Protein 1NOW (pdb70)

Solvent-accessible surface area: 38220 Å² total; per-residue (Å²): 40,12,0,1,47,3,98,28,51,136,101,57,129,77,83,0,66,9,36,51,144,55,1,89,16,34,31,10,132,122,19,73,10,22,38,75,6,17,0,0,27,18,0,13,77,44,8,36,42,64,12,24,103,100,69,0,70,47,0,33,0,10,0,66,77,152,16,63,10,122,43,85,8,48,39,94,21,45,7,32,5,46,0,72,3,88,84,76,34,0,36,0,108,4,52,54,0,3,0,0,6,5,0,1,2,0,0,7,9,18,15,96,97,58,115,201,34,50,28,1,0,25,46,5,47,0,82,2,44,34,58,14,34,0,0,0,0,0,2,3,0,0,24,57,35,2,57,22,164,24,2,31,86,4,0,20,0,0,11,5,0,1,0,9,0,0,0,0,0,0,0,1,40,88,2,0,2,5,21,0,53,68,44,46,61,1,1,72,110,3,17,99,12,72,72,65,10,0,5,13,31,8,1,114,86,0,12,65,56,0,17,14,17,2,2,8,8,0,0,0,0,0,0,0,5,26,2,81,0,0,21,116,2,31,130,116,4,10,0,66,24,132,95,174,103,86,101,15,9,0,13,0,27,65,131,89,2,26,71,7,0,48,59,0,0,88,11,0,20,138,40,1,48,7,94,25,1,0,0,0,0,10,89,18,124,53,150,7,0,99,37,9,61,138,0,80,42,37,4,170,135,161,57,34,51,129,63,22,90,101,0,4,10,55,0,1,41,89,0,16,91,22,0,62,110,31,136,37,25,9,0,0,2,4,13,2,32,55,18,176,13,164,19,61,132,42,8,5,0,0,0,48,82,99,97,56,40,43,105,6,1,23,121,0,3,75,66,43,24,23,0,0,0,0,5,21,0,23,0,31,118,98,64,228,46,57,14,4,68,109,3,0,104,19,23,2,35,97,14,51,37,87,153,167,25,60,141,46,7,33,0,0,0,0,0,2,25,1,73,177,4,47,47,122,37,3,13,45,48,0,1,1,11,0,0,0,0,2,0,0,0,2,1,30,107,120,24,91,90,35,109,57,0,56,76,14,0,38,136,0,41,21,29,0,62,127,40,42,4,62,3,63,82,19,148,85,70,195,28,173,39,15,0,1,46,4,102,33,52,140,102,47,118,76,84,7,65,11,37,54,139,57,2,78,17,34,33,14,135,117,19,76,10,19,40,76,7,18,0,0,28,21,0,12,77,45,6,42,40,64,14,26,104,97,68,0,52,50,0,35,0,8,0,65,80,151,18,65,10,125,44,82,9,48,41,94,20,48,7,31,4,42,0,75,2,81,89,70,28,0,38,0,101,4,49,56,0,3,0,0,7,6,0,1,1,0,0,7,5,13,17,94,106,57,114,201,34,54,34,2,0,23,55,6,51,0,88,2,37,33,60,15,38,0,1,0,0,0,2,3,0,0,22,56,34,3,59,24,151,22,1,22,82,3,0,21,0,0,12,6,0,2,0,10,0,0,0,0,0,0,0,1,36,94,1,0,2,5,20,0,49,68,45,44,68,0,1,84,106,6,17,103,17,69,77,66,14,0,5,16,35,8,0,112,88,0,11,70,54,0,17,17,17,2,2,7,7,0,0,0,0,0,1,0,6,27,2,79,3,0,16,125,13,37,143,110,3,11,0,48,13,106,137,118,103,82,101,15,9,0,13,0,33,65,138,84,1,28,71,6,0,63,59,0,0,101,10,0,15,124,42,2,51,7,78,22,2,0,1,0,0,10,89,17,136,46,147,10,0,104,34,4,86,158,1,74,64,27,2,161,114,99,63,34,53,124,54,13,89,102,0,5,12,29,0,2,54,86,0,14,92,22,0,59,109,32,138,40,24,9,0,0,2,4,12,2,34,55,20,178,12,177,21,58,132,42,7,5,0,0,0,42,77,99,96,50,40,47,106,6,1,24,122,0,3,73,65,43,26,22,0,0,0,0,5,20,0,26,0,30,117,98,64,225,48,55,14,6,69,111,3,1,106,18,23,2,36,96,16,51,38,90,153,166,30,63,134,48,7,29,0,0,0,0,0,2,24,1,78,175,3,48,48,123,37,2,14,44,45,0,1,3,11,0,0,0,0,2,0,0,0,2,1,27,113,117,23,89,92,36,109,60,0,56,79,18,0,36,142,0,42,20,34,1,62,123,37,42,3,64,2,65,82,18,151,84,72,190,27,166

Structure (mmCIF, N/CA/C/O backbone):
data_1NOW
#
_entry.id   1NOW
#
_cell.length_a   112.391
_cell.length_b   112.391
_cell.length_c   397.309
_cell.angle_alpha   90.00
_cell.angle_beta   90.00
_cell.angle_gamma   120.00
#
_symmetry.space_group_name_H-M   'P 61 2 2'
#
loop_
_entity.id
_entity.type
_entity.pdbx_description
1 polymer 'beta-hexosaminidase beta chain'
2 branched 2-acetamido-2-deoxy-beta-D-glucopyranose-(1-4)-2-acetamido-2-deoxy-beta-D-glucopyranose
3 non-polymer (2R,3R,4S,5R)-2-ACETAMIDO-3,4-DIHYDROXY-5-HYDROXYMETHYL-PIPERIDINE
4 non-polymer GLYCEROL
5 non-polymer 'SULFATE ION'
6 water water
#
loop_
_atom_site.group_PDB
_atom_site.id
_atom_site.type_symbol
_atom_site.label_atom_id
_atom_site.label_alt_id
_atom_site.label_comp_id
_atom_site.label_asym_id
_atom_site.label_entity_id
_atom_site.label_seq_id
_atom_site.pdbx_PDB_ins_code
_atom_site.Cartn_x
_atom_site.Cartn_y
_atom_site.Cartn_z
_atom_site.occupancy
_atom_site.B_iso_or_equiv
_atom_site.auth_seq_id
_atom_site.auth_comp_id
_atom_site.auth_asym_id
_atom_site.auth_atom_id
_atom_site.pdbx_PDB_model_num
ATOM 1 N N . ALA A 1 6 ? 26.608 15.236 6.898 1.00 25.17 55 ALA A N 1
ATOM 2 C CA . ALA A 1 6 ? 26.426 15.336 8.390 1.00 23.74 55 ALA A CA 1
ATOM 3 C C . ALA A 1 6 ? 25.768 16.658 8.808 1.00 22.44 55 ALA A C 1
ATOM 4 O O . ALA A 1 6 ? 26.253 17.359 9.690 1.00 22.27 55 ALA A O 1
ATOM 6 N N . LEU A 1 7 ? 24.675 16.990 8.141 1.00 20.70 56 LEU A N 1
ATOM 7 C CA . LEU A 1 7 ? 23.944 18.218 8.377 1.00 19.92 56 LEU A CA 1
ATOM 8 C C . LEU A 1 7 ? 22.832 18.049 9.408 1.00 18.71 56 LEU A C 1
ATOM 9 O O . LEU A 1 7 ? 22.098 17.066 9.368 1.00 18.26 56 LEU A O 1
ATOM 14 N N . TRP A 1 8 ? 22.747 18.996 10.346 1.00 17.34 57 TRP A N 1
ATOM 15 C CA . TRP A 1 8 ? 21.747 18.963 11.406 1.00 16.58 57 TRP A CA 1
ATOM 16 C C . TRP A 1 8 ? 21.461 20.384 11.896 1.00 16.66 57 TRP A C 1
ATOM 17 O O . TRP A 1 8 ? 22.390 21.049 12.377 1.00 16.62 57 TRP A O 1
ATOM 28 N N . PRO A 1 9 ? 20.223 20.878 11.792 1.00 16.26 58 PRO A N 1
ATOM 29 C CA . PRO A 1 9 ? 19.100 20.242 11.087 1.00 16.46 58 PRO A CA 1
ATOM 30 C C . PRO A 1 9 ? 19.314 20.069 9.570 1.00 16.34 58 PRO A C 1
ATOM 31 O O . PRO A 1 9 ? 20.106 20.808 8.978 1.00 16.43 58 PRO A O 1
ATOM 35 N N . LEU A 1 10 ? 18.631 19.104 8.959 1.00 16.18 59 LEU A N 1
ATOM 36 C CA . LEU A 1 10 ? 18.774 18.887 7.523 1.00 16.09 59 LEU A CA 1
ATOM 37 C C . LEU A 1 10 ? 18.176 20.086 6.774 1.00 16.02 59 LEU A C 1
ATOM 38 O O . LEU A 1 10 ? 17.019 20.429 7.032 1.00 15.17 59 LEU A O 1
ATOM 43 N N . PRO A 1 11 ? 18.956 20.765 5.916 1.00 16.36 60 PRO A N 1
ATOM 44 C CA . PRO A 1 11 ? 18.432 21.897 5.155 1.00 16.66 60 PRO A CA 1
ATOM 45 C C . PRO A 1 11 ? 17.276 21.532 4.240 1.00 17.16 60 PRO A C 1
ATOM 46 O O . PRO A 1 11 ? 17.159 20.381 3.835 1.00 17.36 60 PRO A O 1
ATOM 50 N N . LEU A 1 12 ? 16.431 22.510 3.947 1.00 17.40 61 LEU A N 1
ATOM 51 C CA . LEU A 1 12 ? 15.279 22.323 3.078 1.00 17.63 61 LEU A CA 1
ATOM 52 C C . LEU A 1 12 ? 15.683 21.621 1.780 1.00 17.51 61 LEU A C 1
ATOM 53 O O . LEU A 1 12 ? 15.107 20.612 1.424 1.00 17.14 61 LEU A O 1
ATOM 58 N N . SER A 1 13 ? 16.684 22.160 1.100 1.00 18.00 62 SER A N 1
ATOM 59 C CA . SER A 1 13 ? 17.148 21.619 -0.170 1.00 18.62 62 SER A CA 1
ATOM 60 C C . SER A 1 13 ? 18.662 21.584 -0.218 1.00 18.92 62 SER A C 1
ATOM 61 O O . SER A 1 13 ? 19.302 22.613 -0.080 1.00 18.99 62 SER A O 1
ATOM 64 N N . VAL A 1 14 ? 19.209 20.395 -0.445 1.00 19.86 63 VAL A N 1
ATOM 65 C CA . VAL A 1 14 ? 20.637 20.150 -0.532 1.00 20.79 63 VAL A CA 1
ATOM 66 C C . VAL A 1 14 ? 20.902 19.433 -1.851 1.00 21.84 63 VAL A C 1
ATOM 67 O O . VAL A 1 14 ? 20.313 18.397 -2.108 1.00 21.83 63 VAL A O 1
ATOM 71 N N . LYS A 1 15 ? 21.794 19.978 -2.672 1.00 23.45 64 LYS A N 1
ATOM 72 C CA . LYS A 1 15 ? 22.185 19.358 -3.930 1.00 24.83 64 LYS A CA 1
ATOM 73 C C . LYS A 1 15 ? 23.709 19.412 -3.969 1.00 25.18 64 LYS A C 1
ATOM 74 O O . LYS A 1 15 ? 24.277 20.489 -3.846 1.00 25.24 64 LYS A O 1
ATOM 80 N N . MET A 1 16 ? 24.352 18.254 -4.109 1.00 25.41 65 MET A N 1
ATOM 81 C CA . MET A 1 16 ? 25.810 18.146 -4.121 1.00 26.13 65 MET A CA 1
ATOM 82 C C . MET A 1 16 ? 26.305 17.485 -5.404 1.00 25.67 65 MET A C 1
ATOM 83 O O . MET A 1 16 ? 25.545 16.783 -6.079 1.00 24.85 65 MET A O 1
ATOM 88 N N . THR A 1 17 ? 27.574 17.735 -5.733 1.00 25.10 66 THR A N 1
ATOM 89 C CA . THR A 1 17 ? 28.246 17.052 -6.832 1.00 24.50 66 THR A CA 1
ATOM 90 C C . THR A 1 17 ? 29.364 16.205 -6.220 1.00 24.80 66 THR A C 1
ATOM 91 O O . THR A 1 17 ? 29.716 16.411 -5.053 1.00 24.11 66 THR A O 1
ATOM 95 N N . PRO A 1 18 ? 29.944 15.268 -6.981 1.00 25.20 67 PRO A N 1
ATOM 96 C CA . PRO A 1 18 ? 31.109 14.509 -6.499 1.00 25.55 67 PRO A CA 1
ATOM 97 C C . PRO A 1 18 ? 32.436 15.280 -6.523 1.00 26.10 67 PRO A C 1
ATOM 98 O O . PRO A 1 18 ? 33.450 14.716 -6.106 1.00 26.06 67 PRO A O 1
ATOM 102 N N . ASN A 1 19 ? 32.444 16.514 -7.019 1.00 26.59 68 ASN A N 1
ATOM 103 C CA . ASN A 1 19 ? 33.661 17.305 -7.101 1.00 27.48 68 ASN A CA 1
ATOM 104 C C . ASN A 1 19 ? 34.082 17.773 -5.712 1.00 27.46 68 ASN A C 1
ATOM 105 O O . ASN A 1 19 ? 33.345 18.512 -5.057 1.00 27.00 68 ASN A O 1
ATOM 110 N N . LEU A 1 20 ? 35.246 17.323 -5.262 1.00 27.50 69 LEU A N 1
ATOM 111 C CA . LEU A 1 20 ? 35.784 17.719 -3.961 1.00 28.14 69 LEU A CA 1
ATOM 112 C C . LEU A 1 20 ? 36.672 18.925 -4.111 1.00 28.06 69 LEU A C 1
ATOM 113 O O . LEU A 1 20 ? 37.462 18.997 -5.039 1.00 28.64 69 LEU A O 1
ATOM 118 N N . LEU A 1 21 ? 36.549 19.853 -3.179 1.00 28.06 70 LEU A N 1
ATOM 119 C CA . LEU A 1 21 ? 37.366 21.047 -3.156 1.00 28.16 70 LEU A CA 1
ATOM 120 C C . LEU A 1 21 ? 38.079 21.103 -1.819 1.00 28.15 70 LEU A C 1
ATOM 121 O O . LEU A 1 21 ? 37.515 20.685 -0.811 1.00 28.05 70 LEU A O 1
ATOM 126 N N . HIS A 1 22 ? 39.296 21.640 -1.813 1.00 27.97 71 HIS A N 1
ATOM 127 C CA . HIS A 1 22 ? 40.090 21.758 -0.597 1.00 28.31 71 HIS A CA 1
ATOM 128 C C . HIS A 1 22 ? 40.087 23.168 -0.028 1.00 27.83 71 HIS A C 1
ATOM 129 O O . HIS A 1 22 ? 39.764 24.131 -0.725 1.00 27.47 71 HIS A O 1
ATOM 136 N N . LEU A 1 23 ? 40.414 23.253 1.258 1.00 27.35 72 LEU A N 1
ATOM 137 C CA . LEU A 1 23 ? 40.542 24.509 1.974 1.00 27.55 72 LEU A CA 1
ATOM 138 C C . LEU A 1 23 ? 41.883 24.507 2.709 1.00 27.84 72 LEU A C 1
ATOM 139 O O . LEU A 1 23 ? 42.316 23.476 3.222 1.00 27.23 72 LEU A O 1
ATOM 144 N N . ALA A 1 24 ? 42.516 25.674 2.747 1.00 28.35 73 ALA A N 1
ATOM 145 C CA . ALA A 1 24 ? 43.778 25.891 3.426 1.00 29.15 73 ALA A CA 1
ATOM 146 C C . ALA A 1 24 ? 43.505 26.834 4.608 1.00 29.98 73 ALA A C 1
ATOM 147 O O . ALA A 1 24 ? 43.169 27.993 4.377 1.00 30.19 73 ALA A O 1
ATOM 149 N N . PRO A 1 25 ? 43.600 26.355 5.850 1.00 31.24 74 PRO A N 1
ATOM 150 C CA . PRO A 1 25 ? 43.310 27.187 7.032 1.00 32.47 74 PRO A CA 1
ATOM 151 C C . PRO A 1 25 ? 43.883 28.608 7.059 1.00 33.41 74 PRO A C 1
ATOM 152 O O . PRO A 1 25 ? 43.093 29.508 7.337 1.00 34.35 74 PRO A O 1
ATOM 156 N N . GLU A 1 26 ? 45.163 28.826 6.762 1.00 34.13 75 GLU A N 1
ATOM 157 C CA . GLU A 1 26 ? 45.720 30.199 6.769 1.00 34.95 75 GLU A CA 1
ATOM 158 C C . GLU A 1 26 ? 45.604 30.944 5.418 1.00 34.77 75 GLU A C 1
ATOM 159 O O . GLU A 1 26 ? 46.160 32.030 5.268 1.00 35.38 75 GLU A O 1
ATOM 165 N N . ASN A 1 27 ? 44.878 30.363 4.455 1.00 34.08 76 ASN A N 1
ATOM 166 C CA . ASN A 1 27 ? 44.562 31.002 3.181 1.00 33.74 76 ASN A CA 1
ATOM 167 C C . ASN A 1 27 ? 43.068 30.798 2.829 1.00 32.81 76 ASN A C 1
ATOM 168 O O . ASN A 1 27 ? 42.705 30.596 1.662 1.00 32.97 76 ASN A O 1
ATOM 173 N N . PHE A 1 28 ? 42.218 30.813 3.854 1.00 31.22 77 PHE A N 1
ATOM 174 C CA . PHE A 1 28 ? 40.775 30.762 3.685 1.00 30.14 77 PHE A CA 1
ATOM 175 C C . PHE A 1 28 ? 40.227 31.895 4.532 1.00 29.54 77 PHE A C 1
ATOM 176 O O . PHE A 1 28 ? 40.471 31.917 5.735 1.00 28.89 77 PHE A O 1
ATOM 184 N N . TYR A 1 29 ? 39.514 32.827 3.897 1.00 28.98 78 TYR A N 1
ATOM 185 C CA . TYR A 1 29 ? 38.944 33.994 4.575 1.00 29.21 78 TYR A CA 1
ATOM 186 C C . TYR A 1 29 ? 37.448 34.021 4.344 1.00 27.86 78 TYR A C 1
ATOM 187 O O . TYR A 1 29 ? 36.992 33.654 3.270 1.00 27.13 78 TYR A O 1
ATOM 196 N N . ILE A 1 30 ? 36.701 34.469 5.345 1.00 26.75 79 ILE A N 1
ATOM 197 C CA . ILE A 1 30 ? 35.274 34.708 5.197 1.00 26.30 79 ILE A CA 1
ATOM 198 C C . ILE A 1 30 ? 35.154 36.223 5.178 1.00 26.08 79 ILE A C 1
ATOM 199 O O . ILE A 1 30 ? 35.623 36.885 6.097 1.00 26.04 79 ILE A O 1
ATOM 204 N N . SER A 1 31 ? 34.533 36.776 4.142 1.00 25.78 80 SER A N 1
ATOM 205 C CA . SER A 1 31 ? 34.441 38.228 4.024 1.00 25.90 80 SER A CA 1
ATOM 206 C C . SER A 1 31 ? 33.147 38.705 3.380 1.00 25.08 80 SER A C 1
ATOM 207 O O . SER A 1 31 ? 32.367 37.915 2.858 1.00 23.86 80 SER A O 1
ATOM 210 N N . HIS A 1 32 ? 32.927 40.016 3.448 1.00 24.76 81 HIS A N 1
ATOM 211 C CA . HIS A 1 32 ? 31.723 40.626 2.903 1.00 24.89 81 HIS A CA 1
ATOM 212 C C . HIS A 1 32 ? 31.827 40.761 1.394 1.00 25.33 81 HIS A C 1
ATOM 213 O O . HIS A 1 32 ? 32.855 41.206 0.891 1.00 25.29 81 HIS A O 1
ATOM 220 N N . SER A 1 33 ? 30.767 40.384 0.676 1.00 25.59 82 SER A N 1
ATOM 221 C CA . SER A 1 33 ? 30.736 40.543 -0.768 1.00 26.09 82 SER A CA 1
ATOM 222 C C . SER A 1 33 ? 30.650 42.038 -1.056 1.00 26.14 82 SER A C 1
ATOM 223 O O . SER A 1 33 ? 30.045 42.770 -0.264 1.00 25.87 82 SER A O 1
ATOM 226 N N . PRO A 1 34 ? 31.266 42.513 -2.146 1.00 26.44 83 PRO A N 1
ATOM 227 C CA . PRO A 1 34 ? 31.241 43.955 -2.454 1.00 26.38 83 PRO A CA 1
ATOM 228 C C . PRO A 1 34 ? 29.844 44.583 -2.547 1.00 26.27 83 PRO A C 1
ATOM 229 O O . PRO A 1 34 ? 29.715 45.752 -2.179 1.00 26.21 83 PRO A O 1
ATOM 233 N N . ASN A 1 35 ? 28.839 43.819 -2.979 1.00 25.74 84 ASN A N 1
ATOM 234 C CA . ASN A 1 35 ? 27.466 44.305 -3.066 1.00 25.77 84 ASN A CA 1
ATOM 235 C C . ASN A 1 35 ? 26.639 44.166 -1.780 1.00 24.72 84 ASN A C 1
ATOM 236 O O . ASN A 1 35 ? 25.477 44.574 -1.769 1.00 24.96 84 ASN A O 1
ATOM 241 N N . SER A 1 36 ? 27.206 43.585 -0.716 1.00 23.11 85 SER A N 1
ATOM 242 C CA . SER A 1 36 ? 26.452 43.368 0.528 1.00 21.70 85 SER A CA 1
ATOM 243 C C . SER A 1 36 ? 26.043 44.669 1.184 1.00 20.80 85 SER A C 1
ATOM 244 O O . SER A 1 36 ? 26.747 45.659 1.072 1.00 20.49 85 SER A O 1
ATOM 247 N N . THR A 1 37 ? 24.916 44.653 1.891 1.00 19.53 86 THR A N 1
ATOM 248 C CA . THR A 1 37 ? 24.513 45.810 2.689 1.00 18.71 86 THR A CA 1
ATOM 249 C C . THR A 1 37 ? 25.296 45.878 3.985 1.00 18.09 86 THR A C 1
ATOM 250 O O . THR A 1 37 ? 25.225 46.883 4.672 1.00 18.03 86 THR A O 1
ATOM 254 N N . ALA A 1 38 ? 26.002 44.811 4.346 1.00 17.92 87 ALA A N 1
ATOM 255 C CA . ALA A 1 38 ? 26.812 44.787 5.561 1.00 18.35 87 ALA A CA 1
ATOM 256 C C . ALA A 1 38 ? 28.284 44.939 5.211 1.00 18.89 87 ALA A C 1
ATOM 257 O O . ALA A 1 38 ? 28.705 44.575 4.119 1.00 18.42 87 ALA A O 1
ATOM 259 N N . GLY A 1 39 ? 29.056 45.454 6.163 1.00 19.73 88 GLY A N 1
ATOM 260 C CA . GLY A 1 39 ? 30.490 45.628 6.008 1.00 20.25 88 GLY A CA 1
ATOM 261 C C . GLY A 1 39 ? 31.213 45.435 7.331 1.00 20.71 88 GLY A C 1
ATOM 262 O O . GLY A 1 39 ? 30.616 44.923 8.268 1.00 20.61 88 GLY A O 1
ATOM 263 N N . PRO A 1 40 ? 32.491 45.830 7.403 1.00 21.87 89 PRO A N 1
ATOM 264 C CA . PRO A 1 40 ? 33.298 45.743 8.636 1.00 22.35 89 PRO A CA 1
ATOM 265 C C . PRO A 1 40 ? 32.673 46.349 9.893 1.00 22.51 89 PRO A C 1
ATOM 266 O O . PRO A 1 40 ? 32.960 45.858 10.979 1.00 22.90 89 PRO A O 1
ATOM 270 N N . SER A 1 41 ? 31.832 47.370 9.742 1.00 22.96 90 SER A N 1
ATOM 271 C CA . SER A 1 41 ? 31.075 47.947 10.853 1.00 23.69 90 SER A CA 1
ATOM 272 C C . SER A 1 41 ? 30.105 46.972 11.489 1.00 22.90 90 SER A C 1
ATOM 273 O O . SER A 1 41 ? 29.692 47.190 12.624 1.00 23.49 90 SER A O 1
ATOM 276 N N . CYS A 1 42 ? 29.713 45.930 10.762 1.00 22.66 91 CYS A N 1
ATOM 277 C CA . CYS A 1 42 ? 28.771 44.949 11.279 1.00 22.27 91 CYS A CA 1
ATOM 278 C C . CYS A 1 42 ? 29.446 43.983 12.244 1.00 22.14 91 CYS A C 1
ATOM 279 O O . CYS A 1 42 ? 29.997 42.951 11.838 1.00 22.19 91 CYS A O 1
ATOM 282 N N . THR A 1 43 ? 29.400 44.322 13.529 1.00 21.73 92 THR A N 1
ATOM 283 C CA . THR A 1 43 ? 29.993 43.500 14.580 1.00 21.29 92 THR A CA 1
ATOM 284 C C . THR A 1 43 ? 29.490 42.056 14.575 1.00 20.29 92 THR A C 1
ATOM 285 O O . THR A 1 43 ? 30.267 41.112 14.699 1.00 19.78 92 THR A O 1
ATOM 289 N N . LEU A 1 44 ? 28.183 41.898 14.443 1.00 19.42 93 LEU A N 1
ATOM 290 C CA . LEU A 1 44 ? 27.576 40.582 14.458 1.00 18.55 93 LEU A CA 1
ATOM 291 C C . LEU A 1 44 ? 28.179 39.662 13.411 1.00 17.83 93 LEU A C 1
ATOM 292 O O . LEU A 1 44 ? 28.533 38.521 13.722 1.00 17.55 93 LEU A O 1
ATOM 297 N N . LEU A 1 45 ? 28.292 40.133 12.180 1.00 17.13 94 LEU A N 1
ATOM 298 C CA . LEU A 1 45 ? 28.920 39.313 11.137 1.00 17.24 94 LEU A CA 1
ATOM 299 C C . LEU A 1 45 ? 30.421 39.137 11.305 1.00 16.99 94 LEU A C 1
ATOM 300 O O . LEU A 1 45 ? 30.922 38.055 11.045 1.00 16.21 94 LEU A O 1
ATOM 305 N N . GLU A 1 46 ? 31.135 40.177 11.746 1.00 17.24 95 GLU A N 1
ATOM 306 C CA . GLU A 1 46 ? 32.591 40.064 11.941 1.00 17.61 95 GLU A CA 1
ATOM 307 C C . GLU A 1 46 ? 32.947 39.035 13.007 1.00 17.42 95 GLU A C 1
ATOM 308 O O . GLU A 1 46 ? 33.881 38.248 12.813 1.00 17.41 95 GLU A O 1
ATOM 314 N N . GLU A 1 47 ? 32.218 39.046 14.120 1.00 17.12 96 GLU A N 1
ATOM 315 C CA . GLU A 1 47 ? 32.445 38.082 15.186 1.00 17.54 96 GLU A CA 1
ATOM 316 C C . GLU A 1 47 ? 32.091 36.667 14.724 1.00 17.42 96 GLU A C 1
ATOM 317 O O . GLU A 1 47 ? 32.811 35.733 15.036 1.00 17.60 96 GLU A O 1
ATOM 323 N N . ALA A 1 48 ? 31.003 36.519 13.969 1.00 17.75 97 ALA A N 1
ATOM 324 C CA . ALA A 1 48 ? 30.620 35.220 13.410 1.00 17.75 97 ALA A CA 1
ATOM 325 C C . ALA A 1 48 ? 31.657 34.679 12.439 1.00 18.63 97 ALA A C 1
ATOM 326 O O . ALA A 1 48 ? 31.926 33.488 12.440 1.00 18.51 97 ALA A O 1
ATOM 328 N N . PHE A 1 49 ? 32.222 35.548 11.605 1.00 19.15 98 PHE A N 1
ATOM 329 C CA . PHE A 1 49 ? 33.255 35.128 10.670 1.00 19.98 98 PHE A CA 1
ATOM 330 C C . PHE A 1 49 ? 34.426 34.541 11.459 1.00 20.60 98 PHE A C 1
ATOM 331 O O . PHE A 1 49 ? 34.919 33.462 11.131 1.00 19.99 98 PHE A O 1
ATOM 339 N N . ARG A 1 50 ? 34.849 35.236 12.512 1.00 21.53 99 ARG A N 1
ATOM 340 C CA . ARG A 1 50 ? 35.973 34.756 13.293 1.00 22.08 99 ARG A CA 1
ATOM 341 C C . ARG A 1 50 ? 35.697 33.445 14.028 1.00 21.84 99 ARG A C 1
ATOM 342 O O . ARG A 1 50 ? 36.522 32.550 13.956 1.00 21.74 99 ARG A O 1
ATOM 350 N N . ARG A 1 51 ? 34.556 33.303 14.694 1.00 21.67 100 ARG A N 1
ATOM 351 C CA . ARG A 1 51 ? 34.312 32.064 15.440 1.00 22.12 100 ARG A CA 1
ATOM 352 C C . ARG A 1 51 ? 34.050 30.856 14.526 1.00 22.06 100 ARG A C 1
ATOM 353 O O . ARG A 1 51 ? 34.392 29.724 14.884 1.00 21.62 100 ARG A O 1
ATOM 361 N N . TYR A 1 52 ? 33.480 31.095 13.346 1.00 22.18 101 TYR A N 1
ATOM 362 C CA . TYR A 1 52 ? 33.266 30.012 12.388 1.00 22.34 101 TYR A CA 1
ATOM 363 C C . TYR A 1 52 ? 34.566 29.604 11.714 1.00 23.05 101 TYR A C 1
ATOM 364 O O . TYR A 1 52 ? 34.759 28.433 11.408 1.00 21.79 101 TYR A O 1
ATOM 373 N N . HIS A 1 53 ? 35.470 30.553 11.519 1.00 24.39 102 HIS A N 1
ATOM 374 C CA . HIS A 1 53 ? 36.801 30.188 11.057 1.00 26.23 102 HIS A CA 1
ATOM 375 C C . HIS A 1 53 ? 37.443 29.192 12.042 1.00 26.74 102 HIS A C 1
ATOM 376 O O . HIS A 1 53 ? 38.000 28.181 11.633 1.00 26.60 102 HIS A O 1
ATOM 383 N N . GLY A 1 54 ? 37.316 29.459 13.334 1.00 28.01 103 GLY A N 1
ATOM 384 C CA . GLY A 1 54 ? 37.809 28.551 14.359 1.00 29.42 103 GLY A CA 1
ATOM 385 C C . GLY A 1 54 ? 37.105 27.200 14.398 1.00 30.67 103 GLY A C 1
ATOM 386 O O . GLY A 1 54 ? 37.764 26.180 14.579 1.00 31.11 103 GLY A O 1
ATOM 387 N N . TYR A 1 55 ? 35.782 27.192 14.237 1.00 31.91 104 TYR A N 1
ATOM 388 C CA . TYR A 1 55 ? 35.022 25.941 14.184 1.00 33.10 104 TYR A CA 1
ATOM 389 C C . TYR A 1 55 ? 35.352 25.082 12.951 1.00 34.50 104 TYR A C 1
ATOM 390 O O . TYR A 1 55 ? 35.498 23.863 13.069 1.00 34.60 104 TYR A O 1
ATOM 399 N N . ILE A 1 56 ? 35.470 25.715 11.786 1.00 35.96 105 ILE A N 1
ATOM 400 C CA . ILE A 1 56 ? 35.788 25.013 10.540 1.00 37.18 105 ILE A CA 1
ATOM 401 C C . ILE A 1 56 ? 37.096 24.248 10.624 1.00 38.78 105 ILE A C 1
ATOM 402 O O . ILE A 1 56 ? 37.162 23.077 10.240 1.00 39.44 105 ILE A O 1
ATOM 407 N N . PHE A 1 57 ? 38.128 24.906 11.129 1.00 40.39 106 PHE A N 1
ATOM 408 C CA . PHE A 1 57 ? 39.449 24.323 11.166 1.00 41.88 106 PHE A CA 1
ATOM 409 C C . PHE A 1 57 ? 39.767 23.757 12.547 1.00 43.74 106 PHE A C 1
ATOM 410 O O . PHE A 1 57 ? 39.804 22.533 12.701 1.00 44.36 106 PHE A O 1
ATOM 418 N N . GLY A 1 58 ? 39.967 24.622 13.541 1.00 45.34 107 GLY A N 1
ATOM 419 C CA . GLY A 1 58 ? 40.256 24.189 14.903 1.00 46.39 107 GLY A CA 1
ATOM 420 C C . GLY A 1 58 ? 41.462 23.267 15.051 1.00 47.27 107 GLY A C 1
ATOM 421 O O . GLY A 1 58 ? 42.377 23.223 14.215 1.00 47.93 107 GLY A O 1
ATOM 422 N N . THR A 1 73 ? 40.320 23.588 -7.735 1.00 37.56 122 THR A N 1
ATOM 423 C CA . THR A 1 73 ? 40.238 22.615 -6.612 1.00 37.51 122 THR A CA 1
ATOM 424 C C . THR A 1 73 ? 40.227 23.293 -5.232 1.00 36.26 122 THR A C 1
ATOM 425 O O . THR A 1 73 ? 39.780 22.691 -4.280 1.00 36.53 122 THR A O 1
ATOM 429 N N . GLN A 1 74 ? 40.718 24.527 -5.119 1.00 34.77 123 GLN A N 1
ATOM 430 C CA . GLN A 1 74 ? 40.717 25.252 -3.846 1.00 33.34 123 GLN A CA 1
ATOM 431 C C . GLN A 1 74 ? 39.571 26.258 -3.660 1.00 31.78 123 GLN A C 1
ATOM 432 O O . GLN A 1 74 ? 39.363 27.117 -4.507 1.00 31.16 123 GLN A O 1
ATOM 438 N N . VAL A 1 75 ? 38.843 26.147 -2.545 1.00 29.87 124 VAL A N 1
ATOM 439 C CA . VAL A 1 75 ? 37.898 27.175 -2.138 1.00 28.70 124 VAL A CA 1
ATOM 440 C C . VAL A 1 75 ? 38.780 28.154 -1.370 1.00 27.71 124 VAL A C 1
ATOM 441 O O . VAL A 1 75 ? 39.235 27.850 -0.270 1.00 27.09 124 VAL A O 1
ATOM 445 N N . GLN A 1 76 ? 39.030 29.314 -1.957 1.00 26.75 125 GLN A N 1
ATOM 446 C CA . GLN A 1 76 ? 39.873 30.330 -1.338 1.00 26.65 125 GLN A CA 1
ATOM 447 C C . GLN A 1 76 ? 39.138 31.232 -0.362 1.00 25.07 125 GLN A C 1
ATOM 448 O O . GLN A 1 76 ? 39.753 31.795 0.516 1.00 24.67 125 GLN A O 1
ATOM 454 N N . GLN A 1 77 ? 37.831 31.391 -0.529 1.00 24.11 126 GLN A N 1
ATOM 455 C CA . GLN A 1 77 ? 37.102 32.430 0.183 1.00 23.75 126 GLN A CA 1
ATOM 456 C C . GLN A 1 77 ? 35.610 32.089 0.276 1.00 22.51 126 GLN A C 1
ATOM 457 O O . GLN A 1 77 ? 35.073 31.450 -0.626 1.00 21.77 126 GLN A O 1
ATOM 463 N N . LEU A 1 78 ? 34.957 32.502 1.364 1.00 21.27 127 LEU A N 1
ATOM 464 C CA . LEU A 1 78 ? 33.496 32.436 1.465 1.00 20.66 127 LEU A CA 1
ATOM 465 C C . LEU A 1 78 ? 32.999 33.874 1.517 1.00 20.55 127 LEU A C 1
ATOM 466 O O . LEU A 1 78 ? 33.261 34.572 2.493 1.00 20.33 127 LEU A O 1
ATOM 471 N N . LEU A 1 79 ? 32.316 34.318 0.464 1.00 20.34 128 LEU A N 1
ATOM 472 C CA . LEU A 1 79 ? 31.757 35.669 0.411 1.00 20.46 128 LEU A CA 1
ATOM 473 C C . LEU A 1 79 ? 30.339 35.636 0.970 1.00 19.78 128 LEU A C 1
ATOM 474 O O . LEU A 1 79 ? 29.557 34.762 0.631 1.00 19.24 128 LEU A O 1
ATOM 479 N N . VAL A 1 80 ? 30.027 36.604 1.822 1.00 18.96 129 VAL A N 1
ATOM 480 C CA . VAL A 1 80 ? 28.749 36.689 2.491 1.00 18.53 129 VAL A CA 1
ATOM 481 C C . VAL A 1 80 ? 28.044 37.945 1.984 1.00 18.24 129 VAL A C 1
ATOM 482 O O . VAL A 1 80 ? 28.533 39.068 2.201 1.00 18.68 129 VAL A O 1
ATOM 486 N N . SER A 1 81 ? 26.910 37.750 1.316 1.00 17.34 130 SER A N 1
ATOM 487 C CA . SER A 1 81 ? 26.150 38.841 0.735 1.00 17.56 130 SER A CA 1
ATOM 488 C C . SER A 1 81 ? 24.818 39.028 1.447 1.00 17.33 130 SER A C 1
ATOM 489 O O . SER A 1 81 ? 23.978 38.137 1.414 1.00 17.49 130 SER A O 1
ATOM 492 N N . ILE A 1 82 ? 24.630 40.178 2.091 1.00 16.74 131 ILE A N 1
ATOM 493 C CA . ILE A 1 82 ? 23.337 40.510 2.670 1.00 16.47 131 ILE A CA 1
ATOM 494 C C . ILE A 1 82 ? 22.621 41.396 1.644 1.00 16.26 131 ILE A C 1
ATOM 495 O O . ILE A 1 82 ? 23.131 42.442 1.254 1.00 15.31 131 ILE A O 1
ATOM 500 N N . THR A 1 83 ? 21.423 40.973 1.246 1.00 16.58 132 THR A N 1
ATOM 501 C CA . THR A 1 83 ? 20.647 41.582 0.150 1.00 16.38 132 THR A CA 1
ATOM 502 C C . THR A 1 83 ? 19.799 42.796 0.545 1.00 16.92 132 THR A C 1
ATOM 503 O O . THR A 1 83 ? 19.756 43.777 -0.195 1.00 16.78 132 THR A O 1
ATOM 507 N N . LEU A 1 84 ? 19.111 42.726 1.687 1.00 17.01 133 LEU A N 1
ATOM 508 C CA . LEU A 1 84 ? 18.257 43.827 2.156 1.00 17.11 133 LEU A CA 1
ATOM 509 C C . LEU A 1 84 ? 18.972 44.530 3.289 1.00 17.77 133 LEU A C 1
ATOM 510 O O . LEU A 1 84 ? 20.072 44.103 3.652 1.00 17.42 133 LEU A O 1
ATOM 515 N N . GLN A 1 85 ? 18.373 45.598 3.836 1.00 17.92 134 GLN A N 1
ATOM 516 C CA . GLN A 1 85 ? 18.865 46.224 5.076 1.00 18.83 134 GLN A CA 1
ATOM 517 C C . GLN A 1 85 ? 19.231 45.079 6.032 1.00 17.75 134 GLN A C 1
ATOM 518 O O . GLN A 1 85 ? 18.417 44.208 6.321 1.00 16.96 134 GLN A O 1
ATOM 524 N N . SER A 1 86 ? 20.470 45.080 6.507 1.00 17.42 135 SER A N 1
ATOM 525 C CA . SER A 1 86 ? 21.006 43.901 7.174 1.00 16.97 135 SER A CA 1
ATOM 526 C C . SER A 1 86 ? 20.393 43.544 8.520 1.00 17.23 135 SER A C 1
ATOM 527 O O . SER A 1 86 ? 20.361 42.368 8.862 1.00 17.05 135 SER A O 1
ATOM 530 N N . GLU A 1 87 ? 19.935 44.556 9.261 1.00 17.36 136 GLU A N 1
ATOM 531 C CA . GLU A 1 87 ? 19.440 44.416 10.630 1.00 18.29 136 GLU A CA 1
ATOM 532 C C . GLU A 1 87 ? 20.578 43.988 11.582 1.00 18.91 136 GLU A C 1
ATOM 533 O O . GLU A 1 87 ? 20.325 43.386 12.620 1.00 18.23 136 GLU A O 1
ATOM 539 N N . CYS A 1 88 ? 21.813 44.347 11.224 1.00 19.99 137 CYS A N 1
ATOM 540 C CA . CYS A 1 88 ? 23.016 43.986 11.977 1.00 21.90 137 CYS A CA 1
ATOM 541 C C . CYS A 1 88 ? 23.014 44.499 13.409 1.00 21.42 137 CYS A C 1
ATOM 542 O O . CYS A 1 88 ? 23.494 43.816 14.287 1.00 21.50 137 CYS A O 1
ATOM 545 N N . ASP A 1 89 ? 22.474 45.695 13.637 1.00 21.77 138 ASP A N 1
ATOM 546 C CA . ASP A 1 89 ? 22.446 46.284 14.976 1.00 22.45 138 ASP A CA 1
ATOM 547 C C . ASP A 1 89 ? 21.109 46.134 15.708 1.00 21.87 138 ASP A C 1
ATOM 548 O O . ASP A 1 89 ? 20.910 46.745 16.759 1.00 22.55 138 ASP A O 1
ATOM 553 N N . ALA A 1 90 ? 20.234 45.277 15.202 1.00 20.87 139 ALA A N 1
ATOM 554 C CA . ALA A 1 90 ? 18.914 45.093 15.781 1.00 20.53 139 ALA A CA 1
ATOM 555 C C . ALA A 1 90 ? 18.858 43.780 16.546 1.00 20.34 139 ALA A C 1
ATOM 556 O O . ALA A 1 90 ? 19.791 42.953 16.485 1.00 18.86 139 ALA A O 1
ATOM 558 N N . PHE A 1 91 ? 17.765 43.619 17.282 1.00 19.75 140 PHE A N 1
ATOM 559 C CA . PHE A 1 91 ? 17.466 42.381 17.991 1.00 19.92 140 PHE A CA 1
ATOM 560 C C . PHE A 1 91 ? 16.538 41.525 17.110 1.00 19.69 140 PHE A C 1
ATOM 561 O O . PHE A 1 91 ? 15.672 42.069 16.455 1.00 19.66 140 PHE A O 1
ATOM 569 N N . PRO A 1 92 ? 16.701 40.206 17.073 1.00 19.51 141 PRO A N 1
ATOM 570 C CA . PRO A 1 92 ? 15.794 39.374 16.273 1.00 19.75 141 PRO A CA 1
ATOM 571 C C . PRO A 1 92 ? 14.386 39.364 16.886 1.00 19.59 141 PRO A C 1
ATOM 572 O O . PRO A 1 92 ? 14.216 39.677 18.057 1.00 18.64 141 PRO A O 1
ATOM 576 N N . ASN A 1 93 ? 13.390 39.071 16.068 1.00 20.64 142 ASN A N 1
ATOM 577 C CA . ASN A 1 93 ? 12.015 38.984 16.531 1.00 21.20 142 ASN A CA 1
ATOM 578 C C . ASN A 1 93 ? 11.364 37.802 15.837 1.00 20.71 142 ASN A C 1
ATOM 579 O O . ASN A 1 93 ? 12.010 37.122 15.043 1.00 19.62 142 ASN A O 1
ATOM 584 N N . ILE A 1 94 ? 10.103 37.547 16.162 1.00 20.60 143 ILE A N 1
ATOM 585 C CA . ILE A 1 94 ? 9.378 36.413 15.597 1.00 20.67 143 ILE A CA 1
ATOM 586 C C . ILE A 1 94 ? 9.312 36.442 14.059 1.00 20.51 143 ILE A C 1
ATOM 587 O O . ILE A 1 94 ? 9.318 35.408 13.424 1.00 21.21 143 ILE A O 1
ATOM 592 N N . SER A 1 95 ? 9.270 37.612 13.455 1.00 20.39 144 SER A N 1
ATOM 593 C CA . SER A 1 95 ? 9.208 37.682 11.997 1.00 20.87 144 SER A CA 1
ATOM 594 C C . SER A 1 95 ? 10.581 37.735 11.287 1.00 20.49 144 SER A C 1
ATOM 595 O O . SER A 1 95 ? 10.617 37.840 10.068 1.00 21.59 144 SER A O 1
ATOM 598 N N . SER A 1 96 ? 11.695 37.661 12.014 1.00 20.08 145 SER A N 1
ATOM 599 C CA . SER A 1 96 ? 13.027 37.764 11.384 1.00 19.86 145 SER A CA 1
ATOM 600 C C . SER A 1 96 ? 13.223 36.719 10.298 1.00 19.29 145 SER A C 1
ATOM 601 O O . SER A 1 96 ? 12.860 35.571 10.484 1.00 18.68 145 SER A O 1
ATOM 604 N N . ASP A 1 97 ? 13.786 37.147 9.170 1.00 18.56 146 ASP A N 1
ATOM 605 C CA . ASP A 1 97 ? 13.997 36.299 8.016 1.00 17.94 146 ASP A CA 1
ATOM 606 C C . ASP A 1 97 ? 15.322 35.551 8.188 1.00 17.83 146 ASP A C 1
ATOM 607 O O . ASP A 1 97 ? 16.400 36.151 8.131 1.00 17.94 146 ASP A O 1
ATOM 612 N N . GLU A 1 98 ? 15.218 34.240 8.387 1.00 17.14 147 GLU A N 1
ATOM 613 C CA . GLU A 1 98 ? 16.355 33.360 8.573 1.00 16.93 147 GLU A CA 1
ATOM 614 C C . GLU A 1 98 ? 16.701 32.570 7.316 1.00 16.39 147 GLU A C 1
ATOM 615 O O . GLU A 1 98 ? 17.479 31.613 7.407 1.00 15.77 147 GLU A O 1
ATOM 621 N N . SER A 1 99 ? 16.130 32.934 6.163 1.00 15.94 148 SER A N 1
ATOM 622 C CA . SER A 1 99 ? 16.436 32.244 4.909 1.00 16.17 148 SER A CA 1
ATOM 623 C C . SER A 1 99 ? 17.820 32.587 4.373 1.00 16.13 148 SER A C 1
ATOM 624 O O . SER A 1 99 ? 18.353 33.674 4.629 1.00 16.03 148 SER A O 1
ATOM 627 N N . TYR A 1 100 ? 18.404 31.642 3.643 1.00 16.27 149 TYR A N 1
ATOM 628 C CA . TYR A 1 100 ? 19.684 31.844 2.983 1.00 16.45 149 TYR A CA 1
ATOM 629 C C . TYR A 1 100 ? 19.865 30.828 1.870 1.00 16.60 149 TYR A C 1
ATOM 630 O O . TYR A 1 100 ? 19.154 29.822 1.810 1.00 16.35 149 TYR A O 1
ATOM 639 N N . THR A 1 101 ? 20.834 31.100 1.011 1.00 16.79 150 THR A N 1
ATOM 640 C CA . THR A 1 101 ? 21.318 30.115 0.066 1.00 17.89 150 THR A CA 1
ATOM 641 C C . THR A 1 101 ? 22.837 30.063 0.237 1.00 18.55 150 THR A C 1
ATOM 642 O O . THR A 1 101 ? 23.475 31.058 0.599 1.00 17.75 150 THR A O 1
ATOM 646 N N . LEU A 1 102 ? 23.400 28.896 -0.039 1.00 19.31 151 LEU A N 1
ATOM 647 C CA . LEU A 1 102 ? 24.831 28.690 0.039 1.00 20.20 151 LEU A CA 1
ATOM 648 C C . LEU A 1 102 ? 25.296 27.991 -1.236 1.00 20.69 151 LEU A C 1
ATOM 649 O O . LEU A 1 102 ? 24.786 26.922 -1.574 1.00 20.43 151 LEU A O 1
ATOM 654 N N . LEU A 1 103 ? 26.230 28.616 -1.949 1.00 21.22 152 LEU A N 1
ATOM 655 C CA . LEU A 1 103 ? 26.805 28.063 -3.174 1.00 22.34 152 LEU A CA 1
ATOM 656 C C . LEU A 1 103 ? 28.268 27.759 -2.920 1.00 21.77 152 LEU A C 1
ATOM 657 O O . LEU A 1 103 ? 29.071 28.678 -2.805 1.00 22.13 152 LEU A O 1
ATOM 662 N N . VAL A 1 104 ? 28.603 26.480 -2.806 1.00 21.35 153 VAL A N 1
ATOM 663 C CA . VAL A 1 104 ? 29.973 26.069 -2.549 1.00 21.45 153 VAL A CA 1
ATOM 664 C C . VAL A 1 104 ? 30.574 25.726 -3.892 1.00 21.53 153 VAL A C 1
ATOM 665 O O . VAL A 1 104 ? 30.138 24.778 -4.533 1.00 20.80 153 VAL A O 1
ATOM 669 N N . LYS A 1 105 ? 31.578 26.502 -4.298 1.00 21.97 154 LYS A N 1
ATOM 670 C CA . LYS A 1 105 ? 32.280 26.310 -5.558 1.00 22.77 154 LYS A CA 1
ATOM 671 C C . LYS A 1 105 ? 33.648 26.974 -5.435 1.00 22.64 154 LYS A C 1
ATOM 672 O O . LYS A 1 105 ? 33.906 27.699 -4.472 1.00 22.18 154 LYS A O 1
ATOM 678 N N . GLU A 1 106 ? 34.492 26.728 -6.426 1.00 23.23 155 GLU A N 1
ATOM 679 C CA . GLU A 1 106 ? 35.847 27.271 -6.498 1.00 24.02 155 GLU A CA 1
ATOM 680 C C . GLU A 1 106 ? 35.874 28.427 -7.502 1.00 23.29 155 GLU A C 1
ATOM 681 O O . GLU A 1 106 ? 35.126 28.390 -8.484 1.00 22.55 155 GLU A O 1
ATOM 687 N N . PRO A 1 107 ? 36.711 29.444 -7.297 1.00 22.69 156 PRO A N 1
ATOM 688 C CA . PRO A 1 107 ? 37.529 29.638 -6.093 1.00 22.69 156 PRO A CA 1
ATOM 689 C C . PRO A 1 107 ? 36.806 30.321 -4.925 1.00 22.22 156 PRO A C 1
ATOM 690 O O . PRO A 1 107 ? 37.382 30.376 -3.848 1.00 22.30 156 PRO A O 1
ATOM 694 N N . VAL A 1 108 ? 35.587 30.818 -5.131 1.00 21.94 157 VAL A N 1
ATOM 695 C CA . VAL A 1 108 ? 34.885 31.615 -4.133 1.00 21.26 157 VAL A CA 1
ATOM 696 C C . VAL A 1 108 ? 33.495 31.047 -3.907 1.00 20.69 157 VAL A C 1
ATOM 697 O O . VAL A 1 108 ? 32.683 31.017 -4.829 1.00 21.05 157 VAL A O 1
ATOM 701 N N . ALA A 1 109 ? 33.220 30.603 -2.686 1.00 19.69 158 ALA A N 1
ATOM 702 C CA . ALA A 1 109 ? 31.886 30.157 -2.314 1.00 18.92 158 ALA A CA 1
ATOM 703 C C . ALA A 1 109 ? 31.095 31.408 -1.911 1.00 18.58 158 ALA A C 1
ATOM 704 O O . ALA A 1 109 ? 31.681 32.436 -1.553 1.00 18.04 158 ALA A O 1
ATOM 706 N N . VAL A 1 110 ? 29.774 31.323 -1.987 1.00 17.60 159 VAL A N 1
ATOM 707 C CA . VAL A 1 110 ? 28.926 32.467 -1.703 1.00 17.10 159 VAL A CA 1
ATOM 708 C C . VAL A 1 110 ? 27.771 32.083 -0.787 1.00 16.17 159 VAL A C 1
ATOM 709 O O . VAL A 1 110 ? 27.049 31.136 -1.067 1.00 15.91 159 VAL A O 1
ATOM 713 N N . LEU A 1 111 ? 27.599 32.854 0.282 1.00 15.36 160 LEU A N 1
ATOM 714 C CA . LEU A 1 111 ? 26.471 32.724 1.184 1.00 15.27 160 LEU A CA 1
ATOM 715 C C . LEU A 1 111 ? 25.654 33.990 0.989 1.00 15.25 160 LEU A C 1
ATOM 716 O O . LEU A 1 111 ? 26.155 35.091 1.206 1.00 15.05 160 LEU A O 1
ATOM 721 N N . LYS A 1 112 ? 24.396 33.828 0.604 1.00 15.83 161 LYS A N 1
ATOM 722 C CA . LYS A 1 112 ? 23.520 34.953 0.309 1.00 16.27 161 LYS A CA 1
ATOM 723 C C . LYS A 1 112 ? 22.336 34.843 1.226 1.00 15.81 161 LYS A C 1
ATOM 724 O O . LYS A 1 112 ? 21.797 33.745 1.389 1.00 15.88 161 LYS A O 1
ATOM 730 N N . ALA A 1 113 ? 21.948 35.967 1.841 1.00 14.89 162 ALA A N 1
ATOM 731 C CA . ALA A 1 113 ? 20.795 36.013 2.733 1.00 14.82 162 ALA A CA 1
ATOM 732 C C . ALA A 1 113 ? 20.144 37.392 2.721 1.00 14.95 162 ALA A C 1
ATOM 733 O O . ALA A 1 113 ? 20.825 38.403 2.621 1.00 15.17 162 ALA A O 1
ATOM 735 N N . ASN A 1 114 ? 18.827 37.432 2.837 1.00 14.83 163 ASN A N 1
ATOM 736 C CA . ASN A 1 114 ? 18.122 38.704 2.952 1.00 15.10 163 ASN A CA 1
ATOM 737 C C . ASN A 1 114 ? 18.644 39.550 4.107 1.00 15.04 163 ASN A C 1
ATOM 738 O O . ASN A 1 114 ? 18.870 40.735 3.947 1.00 14.71 163 ASN A O 1
ATOM 743 N N . ARG A 1 115 ? 18.873 38.905 5.241 1.00 15.56 164 ARG A N 1
ATOM 744 C CA . ARG A 1 115 ? 19.300 39.572 6.452 1.00 16.16 164 ARG A CA 1
ATOM 745 C C . ARG A 1 115 ? 20.445 38.817 7.109 1.00 16.98 164 ARG A C 1
ATOM 746 O O . ARG A 1 115 ? 20.779 37.680 6.768 1.00 16.70 164 ARG A O 1
ATOM 754 N N . VAL A 1 116 ? 21.018 39.484 8.089 1.00 17.38 165 VAL A N 1
ATOM 755 C CA . VAL A 1 116 ? 22.054 38.920 8.941 1.00 18.35 165 VAL A CA 1
ATOM 756 C C . VAL A 1 116 ? 21.657 37.557 9.591 1.00 17.68 165 VAL A C 1
ATOM 757 O O . VAL A 1 116 ? 22.476 36.644 9.713 1.00 17.36 165 VAL A O 1
ATOM 761 N N . TRP A 1 117 ? 20.389 37.430 9.962 1.00 16.95 166 TRP A N 1
ATOM 762 C CA . TRP A 1 117 ? 19.870 36.242 10.647 1.00 16.29 166 TRP A CA 1
ATOM 763 C C . TRP A 1 117 ? 20.072 34.977 9.797 1.00 16.38 166 TRP A C 1
ATOM 764 O O . TRP A 1 117 ? 20.527 33.948 10.303 1.00 15.63 166 TRP A O 1
ATOM 775 N N . GLY A 1 118 ? 19.807 35.083 8.496 1.00 16.07 167 GLY A N 1
ATOM 776 C CA . GLY A 1 118 ? 20.025 33.988 7.575 1.00 15.96 167 GLY A CA 1
ATOM 777 C C . GLY A 1 118 ? 21.501 33.672 7.349 1.00 15.67 167 GLY A C 1
ATOM 778 O O . GLY A 1 118 ? 21.876 32.515 7.225 1.00 15.17 167 GLY A O 1
ATOM 779 N N . ALA A 1 119 ? 22.337 34.697 7.314 1.00 15.10 168 ALA A N 1
ATOM 780 C CA . ALA A 1 119 ? 23.754 34.474 7.147 1.00 15.45 168 ALA A CA 1
ATOM 781 C C . ALA A 1 119 ? 24.313 33.701 8.336 1.00 15.39 168 ALA A C 1
ATOM 782 O O . ALA A 1 119 ? 25.150 32.823 8.146 1.00 15.70 168 ALA A O 1
ATOM 784 N N . LEU A 1 120 ? 23.835 34.001 9.542 1.00 15.39 169 LEU A N 1
ATOM 785 C CA . LEU A 1 120 ? 24.264 33.257 10.720 1.00 16.25 169 LEU A CA 1
ATOM 786 C C . LEU A 1 120 ? 23.928 31.797 10.588 1.00 16.39 169 LEU A C 1
ATOM 787 O O . LEU A 1 120 ? 24.792 30.936 10.815 1.00 16.97 169 LEU A O 1
ATOM 792 N N . ARG A 1 121 ? 22.697 31.512 10.185 1.00 16.36 170 ARG A N 1
ATOM 793 C CA . ARG A 1 121 ? 22.292 30.132 9.947 1.00 16.31 170 ARG A CA 1
ATOM 794 C C . ARG A 1 121 ? 23.164 29.478 8.887 1.00 15.86 170 ARG A C 1
ATOM 795 O O . ARG A 1 121 ? 23.655 28.371 9.100 1.00 15.46 170 ARG A O 1
ATOM 803 N N . GLY A 1 122 ? 23.393 30.179 7.777 1.00 15.66 171 GLY A N 1
ATOM 804 C CA . GLY A 1 122 ? 24.231 29.659 6.707 1.00 15.85 171 GLY A CA 1
ATOM 805 C C . GLY A 1 122 ? 25.687 29.411 7.062 1.00 15.39 171 GLY A C 1
ATOM 806 O O . GLY A 1 122 ? 26.292 28.512 6.514 1.00 15.05 171 GLY A O 1
ATOM 807 N N . LEU A 1 123 ? 26.255 30.217 7.952 1.00 15.65 172 LEU A N 1
ATOM 808 C CA . LEU A 1 123 ? 27.622 29.975 8.419 1.00 16.28 172 LEU A CA 1
ATOM 809 C C . LEU A 1 123 ? 27.699 28.649 9.187 1.00 15.74 172 LEU A C 1
ATOM 810 O O . LEU A 1 123 ? 28.653 27.902 9.008 1.00 15.26 172 LEU A O 1
ATOM 815 N N . GLU A 1 124 ? 26.678 28.352 9.993 1.00 16.02 173 GLU A N 1
ATOM 816 C CA . GLU A 1 124 ? 26.609 27.072 10.705 1.00 16.30 173 GLU A CA 1
ATOM 817 C C . GLU A 1 124 ? 26.568 25.903 9.712 1.00 16.06 173 GLU A C 1
ATOM 818 O O . GLU A 1 124 ? 27.354 24.967 9.833 1.00 16.14 173 GLU A O 1
ATOM 824 N N . THR A 1 125 ? 25.692 25.987 8.720 1.00 15.58 174 THR A N 1
ATOM 825 C CA . THR A 1 125 ? 25.583 24.951 7.699 1.00 15.53 174 THR A CA 1
ATOM 826 C C . THR A 1 125 ? 26.900 24.754 6.938 1.00 15.42 174 THR A C 1
ATOM 827 O O . THR A 1 125 ? 27.339 23.621 6.741 1.00 14.37 174 THR A O 1
ATOM 831 N N . PHE A 1 126 ? 27.516 25.855 6.520 1.00 15.28 175 PHE A N 1
ATOM 832 C CA . PHE A 1 126 ? 28.807 25.791 5.855 1.00 15.70 175 PHE A CA 1
ATOM 833 C C . PHE A 1 126 ? 29.840 25.049 6.703 1.00 15.81 175 PHE A C 1
ATOM 834 O O . PHE A 1 126 ? 30.567 24.213 6.172 1.00 16.04 175 PHE A O 1
ATOM 842 N N . SER A 1 127 ? 29.889 25.330 8.007 1.00 16.14 176 SER A N 1
ATOM 843 C CA . SER A 1 127 ? 30.827 24.645 8.902 1.00 16.45 176 SER A CA 1
ATOM 844 C C . SER A 1 127 ? 30.543 23.151 8.996 1.00 16.96 176 SER A C 1
ATOM 845 O O . SER A 1 127 ? 31.459 22.370 9.196 1.00 16.76 176 SER A O 1
ATOM 848 N N . GLN A 1 128 ? 29.282 22.757 8.834 1.00 17.33 177 GLN A N 1
ATOM 849 C CA . GLN A 1 128 ? 28.914 21.342 8.880 1.00 17.77 177 GLN A CA 1
ATOM 850 C C . GLN A 1 128 ? 29.259 20.616 7.583 1.00 18.29 177 GLN A C 1
ATOM 851 O O . GLN A 1 128 ? 29.319 19.400 7.576 1.00 18.16 177 GLN A O 1
ATOM 857 N N . LEU A 1 129 ? 29.506 21.348 6.497 1.00 19.19 178 LEU A N 1
ATOM 858 C CA . LEU A 1 129 ? 29.895 20.738 5.229 1.00 19.62 178 LEU A CA 1
ATOM 859 C C . LEU A 1 129 ? 31.390 20.465 5.124 1.00 20.64 178 LEU A C 1
ATOM 860 O O . LEU A 1 129 ? 31.789 19.579 4.380 1.00 20.62 178 LEU A O 1
ATOM 865 N N . VAL A 1 130 ? 32.221 21.245 5.817 1.00 21.65 179 VAL A N 1
ATOM 866 C CA . VAL A 1 130 ? 33.665 21.050 5.747 1.00 22.42 179 VAL A CA 1
ATOM 867 C C . VAL A 1 130 ? 34.065 19.865 6.621 1.00 22.83 179 VAL A C 1
ATOM 868 O O . VAL A 1 130 ? 33.628 19.777 7.752 1.00 23.21 179 VAL A O 1
ATOM 872 N N . TYR A 1 131 ? 34.917 18.986 6.103 1.00 23.32 180 TYR A N 1
ATOM 873 C CA . TYR A 1 131 ? 35.422 17.839 6.873 1.00 24.18 180 TYR A CA 1
ATOM 874 C C . TYR A 1 131 ? 36.874 17.549 6.503 1.00 24.26 180 TYR A C 1
ATOM 875 O O . TYR A 1 131 ? 37.381 18.069 5.515 1.00 24.08 180 TYR A O 1
ATOM 884 N N . GLN A 1 132 ? 37.532 16.732 7.317 1.00 24.69 181 GLN A N 1
ATOM 885 C CA . GLN A 1 132 ? 38.893 16.299 7.048 1.00 25.46 181 GLN A CA 1
ATOM 886 C C . GLN A 1 132 ? 38.861 14.863 6.524 1.00 25.43 181 GLN A C 1
ATOM 887 O O . GLN A 1 132 ? 38.219 14.006 7.123 1.00 25.74 181 GLN A O 1
ATOM 893 N N . ASP A 1 133 ? 39.549 14.592 5.419 1.00 25.74 182 ASP A N 1
ATOM 894 C CA . ASP A 1 133 ? 39.623 13.215 4.898 1.00 26.12 182 ASP A CA 1
ATOM 895 C C . ASP A 1 133 ? 40.553 12.347 5.772 1.00 26.04 182 ASP A C 1
ATOM 896 O O . ASP A 1 133 ? 41.008 12.793 6.827 1.00 25.61 182 ASP A O 1
ATOM 901 N N . SER A 1 134 ? 40.827 11.117 5.346 1.00 26.33 183 SER A N 1
ATOM 902 C CA . SER A 1 134 ? 41.672 10.211 6.123 1.00 26.69 183 SER A CA 1
ATOM 903 C C . SER A 1 134 ? 43.103 10.698 6.362 1.00 26.18 183 SER A C 1
ATOM 904 O O . SER A 1 134 ? 43.730 10.258 7.307 1.00 26.24 183 SER A O 1
ATOM 907 N N . TYR A 1 135 ? 43.606 11.591 5.513 1.00 25.43 184 TYR A N 1
ATOM 908 C CA . TYR A 1 135 ? 44.940 12.136 5.649 1.00 25.02 184 TYR A CA 1
ATOM 909 C C . TYR A 1 135 ? 44.985 13.530 6.290 1.00 23.98 184 TYR A C 1
ATOM 910 O O . TYR A 1 135 ? 46.045 14.154 6.309 1.00 23.81 184 TYR A O 1
ATOM 919 N N . GLY A 1 136 ? 43.862 13.994 6.844 1.00 22.67 185 GLY A N 1
ATOM 920 C CA . GLY A 1 136 ? 43.769 15.303 7.462 1.00 21.69 185 GLY A CA 1
ATOM 921 C C . GLY A 1 136 ? 43.463 16.458 6.522 1.00 21.09 185 GLY A C 1
ATOM 922 O O . GLY A 1 136 ? 43.399 17.600 6.971 1.00 20.37 185 GLY A O 1
ATOM 923 N N . THR A 1 137 ? 43.267 16.188 5.234 1.00 20.73 186 THR A N 1
ATOM 924 C CA . THR A 1 137 ? 42.991 17.254 4.274 1.00 20.76 186 THR A CA 1
ATOM 925 C C . THR A 1 137 ? 41.594 17.842 4.451 1.00 20.66 186 THR A C 1
ATOM 926 O O . THR A 1 137 ? 40.605 17.101 4.434 1.00 20.49 186 THR A O 1
ATOM 930 N N . PHE A 1 138 ? 41.526 19.161 4.630 1.00 20.20 187 PHE A N 1
ATOM 931 C CA . PHE A 1 138 ? 40.252 19.852 4.757 1.00 20.51 187 PHE A CA 1
ATOM 932 C C . PHE A 1 138 ? 39.589 19.812 3.398 1.00 20.22 187 PHE A C 1
ATOM 933 O O . PHE A 1 138 ? 40.205 20.171 2.398 1.00 19.71 187 PHE A O 1
ATOM 941 N N . THR A 1 139 ? 38.343 19.348 3.380 1.00 20.40 188 THR A N 1
ATOM 942 C CA . THR A 1 139 ? 37.618 19.071 2.148 1.00 20.25 188 THR A CA 1
ATOM 943 C C . THR A 1 139 ? 36.167 19.502 2.245 1.00 20.46 188 THR A C 1
ATOM 944 O O . THR A 1 139 ? 35.586 19.476 3.323 1.00 19.77 188 THR A O 1
ATOM 948 N N . ILE A 1 140 ? 35.593 19.861 1.096 1.00 20.80 189 ILE A N 1
ATOM 949 C CA . ILE A 1 140 ? 34.184 20.184 0.981 1.00 21.30 189 ILE A CA 1
ATOM 950 C C . ILE A 1 140 ? 33.677 19.842 -0.423 1.00 21.54 189 ILE A C 1
ATOM 951 O O . ILE A 1 140 ? 34.370 20.061 -1.404 1.00 21.03 189 ILE A O 1
ATOM 956 N N . ASN A 1 141 ? 32.468 19.300 -0.510 1.00 22.57 190 ASN A N 1
ATOM 957 C CA . ASN A 1 141 ? 31.856 18.999 -1.811 1.00 23.29 190 ASN A CA 1
ATOM 958 C C . ASN A 1 141 ? 31.280 20.248 -2.454 1.00 22.73 190 ASN A C 1
ATOM 959 O O . ASN A 1 141 ? 30.764 21.094 -1.752 1.00 22.08 190 ASN A O 1
ATOM 964 N N . GLU A 1 142 ? 31.380 20.373 -3.780 1.00 22.85 191 GLU A N 1
ATOM 965 C CA . GLU A 1 142 ? 30.648 21.420 -4.501 1.00 23.20 191 GLU A CA 1
ATOM 966 C C . GLU A 1 142 ? 29.173 21.189 -4.221 1.00 22.66 191 GLU A C 1
ATOM 967 O O . GLU A 1 142 ? 28.695 20.047 -4.282 1.00 22.82 191 GLU A O 1
ATOM 973 N N . SER A 1 143 ? 28.452 22.248 -3.889 1.00 21.90 192 SER A N 1
ATOM 974 C CA . SER A 1 143 ? 27.054 22.076 -3.539 1.00 21.20 192 SER A CA 1
ATOM 975 C C . SER A 1 143 ? 26.288 23.370 -3.542 1.00 20.58 192 SER A C 1
ATOM 976 O O . SER A 1 143 ? 26.856 24.470 -3.554 1.00 19.84 192 SER A O 1
ATOM 979 N N . THR A 1 144 ? 24.973 23.197 -3.526 1.00 19.60 193 THR A N 1
ATOM 980 C CA . THR A 1 144 ? 24.027 24.270 -3.516 1.00 19.54 193 THR A CA 1
ATOM 981 C C . THR A 1 144 ? 23.022 23.925 -2.435 1.00 18.39 193 THR A C 1
ATOM 982 O O . THR A 1 144 ? 22.431 22.843 -2.468 1.00 17.92 193 THR A O 1
ATOM 986 N N . ILE A 1 145 ? 22.842 24.837 -1.488 1.00 17.24 194 ILE A N 1
ATOM 987 C CA . ILE A 1 145 ? 21.847 24.666 -0.448 1.00 17.54 194 ILE A CA 1
ATOM 988 C C . ILE A 1 145 ? 20.878 25.849 -0.451 1.00 17.08 194 ILE A C 1
ATOM 989 O O . ILE A 1 145 ? 21.295 26.991 -0.588 1.00 16.41 194 ILE A O 1
ATOM 994 N N . ILE A 1 146 ? 19.591 25.535 -0.332 1.00 16.85 195 ILE A N 1
ATOM 995 C CA . ILE A 1 146 ? 18.528 26.524 -0.189 1.00 17.33 195 ILE A CA 1
ATOM 996 C C . ILE A 1 146 ? 17.882 26.115 1.134 1.00 17.04 195 ILE A C 1
ATOM 997 O O . ILE A 1 146 ? 17.567 24.945 1.327 1.00 16.63 195 ILE A O 1
ATOM 1002 N N . ASP A 1 147 ? 17.671 27.074 2.034 1.00 16.52 196 ASP A N 1
ATOM 1003 C CA . ASP A 1 147 ? 17.190 26.736 3.356 1.00 16.68 196 ASP A CA 1
ATOM 1004 C C . ASP A 1 147 ? 16.425 27.872 4.016 1.00 16.62 196 ASP A C 1
ATOM 1005 O O . ASP A 1 147 ? 16.710 29.047 3.777 1.00 16.22 196 ASP A O 1
ATOM 1010 N N . SER A 1 148 ? 15.437 27.502 4.828 1.00 17.13 197 SER A N 1
ATOM 1011 C CA . SER A 1 148 ? 14.626 28.434 5.623 1.00 17.58 197 SER A CA 1
ATOM 1012 C C . SER A 1 148 ? 13.840 27.559 6.597 1.00 17.76 197 SER A C 1
ATOM 1013 O O . SER A 1 148 ? 13.533 26.411 6.273 1.00 17.78 197 SER A O 1
ATOM 1016 N N . PRO A 1 149 ? 13.504 28.083 7.771 1.00 17.69 198 PRO A N 1
ATOM 1017 C CA . PRO A 1 149 ? 12.907 27.252 8.822 1.00 17.71 198 PRO A CA 1
ATOM 1018 C C . PRO A 1 149 ? 11.432 26.977 8.626 1.00 17.28 198 PRO A C 1
ATOM 1019 O O . PRO A 1 149 ? 10.702 27.812 8.103 1.00 16.62 198 PRO A O 1
ATOM 1023 N N . ARG A 1 150 ? 11.000 25.809 9.062 1.00 17.63 199 ARG A N 1
ATOM 1024 C CA . ARG A 1 150 ? 9.587 25.457 9.041 1.00 17.76 199 ARG A CA 1
ATOM 1025 C C . ARG A 1 150 ? 8.761 26.331 10.020 1.00 17.25 199 ARG A C 1
ATOM 1026 O O . ARG A 1 150 ? 7.656 26.752 9.694 1.00 17.25 199 ARG A O 1
ATOM 1034 N N . PHE A 1 151 ? 9.300 26.587 11.203 1.00 16.87 200 PHE A N 1
ATOM 1035 C CA . PHE A 1 151 ? 8.639 27.420 12.225 1.00 17.52 200 PHE A CA 1
ATOM 1036 C C . PHE A 1 151 ? 9.601 28.493 12.723 1.00 17.56 200 PHE A C 1
ATOM 1037 O O . PHE A 1 151 ? 10.812 28.266 12.787 1.00 17.76 200 PHE A O 1
ATOM 1045 N N . SER A 1 152 ? 9.067 29.649 13.091 1.00 18.13 201 SER A N 1
ATOM 1046 C CA . SER A 1 152 ? 9.900 30.785 13.482 1.00 19.39 201 SER A CA 1
ATOM 1047 C C . SER A 1 152 ? 10.230 30.868 14.969 1.00 18.72 201 SER A C 1
ATOM 1048 O O . SER A 1 152 ? 11.208 31.520 15.324 1.00 19.40 201 SER A O 1
ATOM 1051 N N . HIS A 1 153 ? 9.431 30.222 15.820 1.00 18.58 202 HIS A N 1
ATOM 1052 C CA . HIS A 1 153 ? 9.692 30.138 17.260 1.00 18.35 202 HIS A CA 1
ATOM 1053 C C . HIS A 1 153 ? 10.287 28.764 17.590 1.00 17.71 202 HIS A C 1
ATOM 1054 O O . HIS A 1 153 ? 9.591 27.764 17.608 1.00 17.31 202 HIS A O 1
ATOM 1061 N N . ARG A 1 154 ? 11.577 28.731 17.874 1.00 17.17 203 ARG A N 1
ATOM 1062 C CA . ARG A 1 154 ? 12.276 27.490 18.137 1.00 16.98 203 ARG A CA 1
ATOM 1063 C C . ARG A 1 154 ? 13.043 27.696 19.437 1.00 17.29 203 ARG A C 1
ATOM 1064 O O . ARG A 1 154 ? 14.190 28.181 19.437 1.00 17.32 203 ARG A O 1
ATOM 1072 N N . GLY A 1 155 ? 12.412 27.305 20.542 1.00 17.39 204 GLY A N 1
ATOM 1073 C CA . GLY A 1 155 ? 12.935 27.607 21.851 1.00 17.48 204 GLY A CA 1
ATOM 1074 C C . GLY A 1 155 ? 13.501 26.527 22.741 1.00 17.25 204 GLY A C 1
ATOM 1075 O O . GLY A 1 155 ? 13.230 25.338 22.588 1.00 17.93 204 GLY A O 1
ATOM 1076 N N . ILE A 1 156 ? 14.316 26.984 23.683 1.00 17.53 205 ILE A N 1
ATOM 1077 C CA . ILE A 1 156 ? 14.843 26.170 24.766 1.00 17.38 205 ILE A CA 1
ATOM 1078 C C . ILE A 1 156 ? 14.426 26.904 26.021 1.00 17.36 205 ILE A C 1
ATOM 1079 O O . ILE A 1 156 ? 14.659 28.115 26.133 1.00 17.38 205 ILE A O 1
ATOM 1084 N N . LEU A 1 157 ? 13.806 26.186 26.958 1.00 17.40 206 LEU A N 1
ATOM 1085 C CA . LEU A 1 157 ? 13.499 26.759 28.260 1.00 17.30 206 LEU A CA 1
ATOM 1086 C C . LEU A 1 157 ? 14.542 26.312 29.247 1.00 17.31 206 LEU A C 1
ATOM 1087 O O . LEU A 1 157 ? 14.787 25.116 29.387 1.00 17.16 206 LEU A O 1
ATOM 1092 N N . ILE A 1 158 ? 15.134 27.279 29.937 1.00 17.17 207 ILE A N 1
ATOM 1093 C CA . ILE A 1 158 ? 16.037 27.013 31.043 1.00 17.62 207 ILE A CA 1
ATOM 1094 C C . ILE A 1 158 ? 15.371 27.596 32.277 1.00 17.53 207 ILE A C 1
ATOM 1095 O O . ILE A 1 158 ? 14.579 28.545 32.172 1.00 16.85 207 ILE A O 1
ATOM 1100 N N . ASP A 1 159 ? 15.683 26.999 33.430 1.00 17.03 208 ASP A N 1
ATOM 1101 C CA . ASP A 1 159 ? 15.083 27.333 34.716 1.00 16.91 208 ASP A CA 1
ATOM 1102 C C . ASP A 1 159 ? 16.218 27.686 35.659 1.00 16.60 208 ASP A C 1
ATOM 1103 O O . ASP A 1 159 ? 16.941 26.796 36.111 1.00 16.85 208 ASP A O 1
ATOM 1108 N N . THR A 1 160 ? 16.364 28.975 35.970 1.00 16.24 209 THR A N 1
ATOM 1109 C CA . THR A 1 160 ? 17.418 29.412 36.877 1.00 16.12 209 THR A CA 1
ATOM 1110 C C . THR A 1 160 ? 16.947 29.724 38.297 1.00 15.81 209 THR A C 1
ATOM 1111 O O . THR A 1 160 ? 17.666 30.374 39.040 1.00 15.85 209 THR A O 1
ATOM 1115 N N . SER A 1 161 ? 15.769 29.244 38.678 1.00 16.82 210 SER A N 1
ATOM 1116 C CA . SER A 1 161 ? 15.233 29.424 40.030 1.00 16.90 210 SER A CA 1
ATOM 1117 C C . SER A 1 161 ? 15.375 28.141 40.852 1.00 17.35 210 SER A C 1
ATOM 1118 O O . SER A 1 161 ? 15.822 28.173 42.009 1.00 17.33 210 SER A O 1
ATOM 1121 N N . ARG A 1 162 ? 14.961 27.015 40.274 1.00 17.30 211 ARG A N 1
ATOM 1122 C CA . ARG A 1 162 ? 15.059 25.732 40.971 1.00 17.55 211 ARG A CA 1
ATOM 1123 C C . ARG A 1 162 ? 16.529 25.443 41.300 1.00 17.80 211 ARG A C 1
ATOM 1124 O O . ARG A 1 162 ? 16.848 24.891 42.351 1.00 16.96 211 ARG A O 1
ATOM 1132 N N . HIS A 1 163 ? 17.411 25.858 40.400 1.00 18.46 212 HIS A N 1
ATOM 1133 C CA . HIS A 1 163 ? 18.840 25.921 40.673 1.00 19.27 212 HIS A CA 1
ATOM 1134 C C . HIS A 1 163 ? 19.360 27.132 39.939 1.00 19.66 212 HIS A C 1
ATOM 1135 O O . HIS A 1 163 ? 18.895 27.420 38.834 1.00 20.16 212 HIS A O 1
ATOM 1142 N N . TYR A 1 164 ? 20.276 27.860 40.556 1.00 19.37 213 TYR A N 1
ATOM 1143 C CA . TYR A 1 164 ? 20.942 28.955 39.889 1.00 19.82 213 TYR A CA 1
ATOM 1144 C C . TYR A 1 164 ? 21.870 28.349 38.831 1.00 19.51 213 TYR A C 1
ATOM 1145 O O . TYR A 1 164 ? 22.474 27.346 39.092 1.00 19.46 213 TYR A O 1
ATOM 1154 N N . LEU A 1 165 ? 21.963 28.955 37.651 1.00 19.47 214 LEU A N 1
ATOM 1155 C CA . LEU A 1 165 ? 22.902 28.515 36.628 1.00 19.47 214 LEU A CA 1
ATOM 1156 C C . LEU A 1 165 ? 23.926 29.635 36.425 1.00 19.43 214 LEU A C 1
ATOM 1157 O O . LEU A 1 165 ? 23.534 30.775 36.136 1.00 19.34 214 LEU A O 1
ATOM 1162 N N . PRO A 1 166 ? 25.223 29.367 36.559 1.00 19.58 215 PRO A N 1
ATOM 1163 C CA . PRO A 1 166 ? 26.203 30.433 36.329 1.00 19.98 215 PRO A CA 1
ATOM 1164 C C . PRO A 1 166 ? 26.084 30.972 34.916 1.00 19.75 215 PRO A C 1
ATOM 1165 O O . PRO A 1 166 ? 25.700 30.234 33.991 1.00 19.87 215 PRO A O 1
ATOM 1169 N N . VAL A 1 167 ? 26.411 32.236 34.755 1.00 19.44 216 VAL A N 1
ATOM 1170 C CA . VAL A 1 167 ? 26.315 32.872 33.456 1.00 20.11 216 VAL A CA 1
ATOM 1171 C C . VAL A 1 167 ? 27.043 32.064 32.368 1.00 20.42 216 VAL A C 1
ATOM 1172 O O . VAL A 1 167 ? 26.514 31.937 31.264 1.00 19.80 216 VAL A O 1
ATOM 1176 N N . LYS A 1 168 ? 28.203 31.491 32.696 1.00 20.41 217 LYS A N 1
ATOM 1177 C CA . LYS A 1 168 ? 28.975 30.724 31.724 1.00 21.56 217 LYS A CA 1
ATOM 1178 C C . LYS A 1 168 ? 28.238 29.540 31.114 1.00 20.87 217 LYS A C 1
ATOM 1179 O O . LYS A 1 168 ? 28.386 29.308 29.916 1.00 19.91 217 LYS A O 1
ATOM 1185 N N . ILE A 1 169 ? 27.436 28.825 31.899 1.00 20.26 218 ILE A N 1
ATOM 1186 C CA . ILE A 1 169 ? 26.682 27.725 31.328 1.00 20.47 218 ILE A CA 1
ATOM 1187 C C . ILE A 1 169 ? 25.486 28.230 30.507 1.00 19.72 218 ILE A C 1
ATOM 1188 O O . ILE A 1 169 ? 25.021 27.512 29.608 1.00 18.92 218 ILE A O 1
ATOM 1193 N N . ILE A 1 170 ? 24.995 29.442 30.795 1.00 18.67 219 ILE A N 1
ATOM 1194 C CA . ILE A 1 170 ? 23.950 30.013 29.954 1.00 18.62 219 ILE A CA 1
ATOM 1195 C C . ILE A 1 170 ? 24.583 30.356 28.612 1.00 18.45 219 ILE A C 1
ATOM 1196 O O . ILE A 1 170 ? 23.969 30.089 27.584 1.00 17.78 219 ILE A O 1
ATOM 1201 N N . LEU A 1 171 ? 25.801 30.905 28.623 1.00 18.27 220 LEU A N 1
ATOM 1202 C CA . LEU A 1 171 ? 26.479 31.235 27.376 1.00 19.31 220 LEU A CA 1
ATOM 1203 C C . LEU A 1 171 ? 26.776 29.957 26.577 1.00 19.36 220 LEU A C 1
A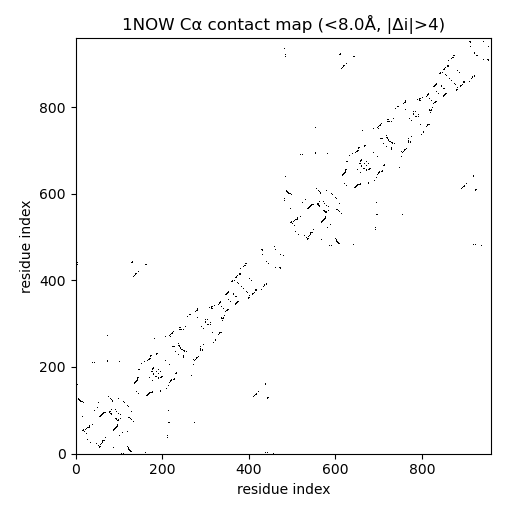TOM 1204 O O . LEU A 1 171 ? 26.533 29.933 25.374 1.00 18.40 220 LEU A O 1
ATOM 1209 N N . LYS A 1 172 ? 27.214 28.887 27.252 1.00 19.37 221 LYS A N 1
ATOM 1210 C CA . LYS A 1 172 ? 27.433 27.611 26.573 1.00 19.62 221 LYS A CA 1
ATOM 1211 C C . LYS A 1 172 ? 26.149 27.092 25.935 1.00 18.74 221 LYS A C 1
ATOM 1212 O O . LYS A 1 172 ? 26.182 26.576 24.833 1.00 17.66 221 LYS A O 1
ATOM 1218 N N . THR A 1 173 ? 25.026 27.224 26.642 1.00 18.17 222 THR A N 1
ATOM 1219 C CA . THR A 1 173 ? 23.746 26.784 26.126 1.00 17.93 222 THR A CA 1
ATOM 1220 C C . THR A 1 173 ? 23.404 27.558 24.855 1.00 17.71 222 THR A C 1
ATOM 1221 O O . THR A 1 173 ? 22.955 26.963 23.878 1.00 17.29 222 THR A O 1
ATOM 1225 N N . LEU A 1 174 ? 23.659 28.862 24.863 1.00 17.73 223 LEU A N 1
ATOM 1226 C CA . LEU A 1 174 ? 23.445 29.688 23.685 1.00 17.99 223 LEU A CA 1
ATOM 1227 C C . LEU A 1 174 ? 24.318 29.259 22.505 1.00 17.70 223 LEU A C 1
ATOM 1228 O O . LEU A 1 174 ? 23.866 29.320 21.372 1.00 16.99 223 LEU A O 1
ATOM 1233 N N . ASP A 1 175 ? 25.551 28.829 22.767 1.00 17.86 224 ASP A N 1
ATOM 1234 C CA . ASP A 1 175 ? 26.420 28.334 21.699 1.00 18.13 224 ASP A CA 1
ATOM 1235 C C . ASP A 1 175 ? 25.854 27.059 21.097 1.00 18.01 224 ASP A C 1
ATOM 1236 O O . ASP A 1 175 ? 25.764 26.947 19.870 1.00 17.99 224 ASP A O 1
ATOM 1241 N N . ALA A 1 176 ? 25.446 26.120 21.951 1.00 17.49 225 ALA A N 1
ATOM 1242 C CA . ALA A 1 176 ? 24.826 24.887 21.483 1.00 17.15 225 ALA A CA 1
ATOM 1243 C C . ALA A 1 176 ? 23.530 25.159 20.727 1.00 17.11 225 ALA A C 1
ATOM 1244 O O . ALA A 1 176 ? 23.215 24.478 19.747 1.00 18.15 225 ALA A O 1
ATOM 1246 N N . MET A 1 177 ? 22.780 26.155 21.168 1.00 16.99 226 MET A N 1
ATOM 1247 C CA . MET A 1 177 ? 21.563 26.542 20.477 1.00 16.85 226 MET A CA 1
ATOM 1248 C C . MET A 1 177 ? 21.858 26.970 19.045 1.00 16.66 226 MET A C 1
ATOM 1249 O O . MET A 1 177 ? 21.160 26.540 18.127 1.00 16.70 226 MET A O 1
ATOM 1254 N N . ALA A 1 178 ? 22.899 27.780 18.866 1.00 16.29 227 ALA A N 1
ATOM 1255 C CA . ALA A 1 178 ? 23.307 28.246 17.542 1.00 16.26 227 ALA A CA 1
ATOM 1256 C C . ALA A 1 178 ? 23.696 27.089 16.636 1.00 16.14 227 ALA A C 1
ATOM 1257 O O . ALA A 1 178 ? 23.250 27.042 15.492 1.00 16.64 227 ALA A O 1
ATOM 1259 N N . PHE A 1 179 ? 24.450 26.126 17.168 1.00 15.69 228 PHE A N 1
ATOM 1260 C CA . PHE A 1 179 ? 24.839 24.919 16.410 1.00 15.76 228 PHE A CA 1
ATOM 1261 C C . PHE A 1 179 ? 23.641 24.110 15.944 1.00 15.64 228 PHE A C 1
ATOM 1262 O O . PHE A 1 179 ? 23.715 23.393 14.940 1.00 16.26 228 PHE A O 1
ATOM 1270 N N . ASN A 1 180 ? 22.546 24.218 16.689 1.00 15.78 229 ASN A N 1
ATOM 1271 C CA . ASN A 1 180 ? 21.297 23.542 16.396 1.00 15.77 229 ASN A CA 1
ATOM 1272 C C . ASN A 1 180 ? 20.207 24.407 15.740 1.00 15.65 229 ASN A C 1
ATOM 1273 O O . ASN A 1 180 ? 19.108 23.925 15.510 1.00 15.90 229 ASN A O 1
ATOM 1278 N N . LYS A 1 181 ? 20.526 25.663 15.438 1.00 15.42 230 LYS A N 1
ATOM 1279 C CA . LYS A 1 181 ? 19.597 26.642 14.855 1.00 15.58 230 LYS A CA 1
ATOM 1280 C C . LYS A 1 181 ? 18.345 26.943 15.708 1.00 16.16 230 LYS A C 1
ATOM 1281 O O . LYS A 1 181 ? 17.275 27.249 15.165 1.00 16.07 230 LYS A O 1
ATOM 1287 N N . PHE A 1 182 ? 18.479 26.839 17.035 1.00 16.36 231 PHE A N 1
ATOM 1288 C CA . PHE A 1 182 ? 17.422 27.276 17.938 1.00 16.82 231 PHE A CA 1
ATOM 1289 C C . PHE A 1 182 ? 17.545 28.806 17.950 1.00 17.02 231 PHE A C 1
ATOM 1290 O O . PHE A 1 182 ? 18.658 29.340 17.819 1.00 17.36 231 PHE A O 1
ATOM 1298 N N . ASN A 1 183 ? 16.429 29.508 18.111 1.00 16.72 232 ASN A N 1
ATOM 1299 C CA . ASN A 1 183 ? 16.444 30.977 18.087 1.00 16.79 232 ASN A CA 1
ATOM 1300 C C . ASN A 1 183 ? 15.745 31.693 19.238 1.00 16.35 232 ASN A C 1
ATOM 1301 O O . ASN A 1 183 ? 15.663 32.907 19.211 1.00 16.36 232 ASN A O 1
ATOM 1306 N N . VAL A 1 184 ? 15.276 30.959 20.252 1.00 16.66 233 VAL A N 1
ATOM 1307 C CA . VAL A 1 184 ? 14.654 31.569 21.423 1.00 16.28 233 VAL A CA 1
ATOM 1308 C C . VAL A 1 184 ? 15.180 30.922 22.693 1.00 16.18 233 VAL A C 1
ATOM 1309 O O . VAL A 1 184 ? 15.094 29.707 22.853 1.00 15.52 233 VAL A O 1
ATOM 1313 N N . LEU A 1 185 ? 15.715 31.737 23.597 1.00 16.12 234 LEU A N 1
ATOM 1314 C CA . LEU A 1 185 ? 16.031 31.291 24.956 1.00 16.45 234 LEU A CA 1
ATOM 1315 C C . LEU A 1 185 ? 14.871 31.738 25.856 1.00 16.10 234 LEU A C 1
ATOM 1316 O O . LEU A 1 185 ? 14.724 32.933 26.139 1.00 16.78 234 LEU A O 1
ATOM 1321 N N . HIS A 1 186 ? 14.039 30.792 26.272 1.00 16.15 235 HIS A N 1
ATOM 1322 C CA . HIS A 1 186 ? 12.943 31.054 27.221 1.00 16.56 235 HIS A CA 1
ATOM 1323 C C . HIS A 1 186 ? 13.592 30.970 28.602 1.00 16.53 235 HIS A C 1
ATOM 1324 O O . HIS A 1 186 ? 13.850 29.877 29.136 1.00 16.77 235 HIS A O 1
ATOM 1331 N N . TRP A 1 187 ? 13.888 32.135 29.163 1.00 16.47 236 TRP A N 1
ATOM 1332 C CA . TRP A 1 187 ? 14.546 32.213 30.457 1.00 16.46 236 TRP A CA 1
ATOM 1333 C C . TRP A 1 187 ? 13.509 32.260 31.579 1.00 16.13 236 TRP A C 1
ATOM 1334 O O . TRP A 1 187 ? 12.947 33.315 31.893 1.00 16.00 236 TRP A O 1
ATOM 1345 N N . HIS A 1 188 ? 13.256 31.101 32.172 1.00 16.16 237 HIS A N 1
ATOM 1346 C CA . HIS A 1 188 ? 12.380 31.006 33.327 1.00 16.54 237 HIS A CA 1
ATOM 1347 C C . HIS A 1 188 ? 13.247 31.417 34.511 1.00 16.87 237 HIS A C 1
ATOM 1348 O O . HIS A 1 188 ? 13.830 30.592 35.204 1.00 16.56 237 HIS A O 1
ATOM 1355 N N . ILE A 1 189 ? 13.310 32.727 34.719 1.00 16.95 238 ILE A N 1
ATOM 1356 C CA . ILE A 1 189 ? 14.333 33.321 35.578 1.00 17.15 238 ILE A CA 1
ATOM 1357 C C . ILE A 1 189 ? 14.077 33.217 37.071 1.00 16.85 238 ILE A C 1
ATOM 1358 O O . ILE A 1 189 ? 15.010 32.972 37.834 1.00 17.81 238 ILE A O 1
ATOM 1363 N N . VAL A 1 190 ? 12.820 33.316 37.469 1.00 16.74 239 VAL A N 1
ATOM 1364 C CA . VAL A 1 190 ? 12.430 33.263 38.865 1.00 16.66 239 VAL A CA 1
ATOM 1365 C C . VAL A 1 190 ? 11.313 32.237 39.059 1.00 17.09 239 VAL A C 1
ATOM 1366 O O . VAL A 1 190 ? 10.623 31.860 38.115 1.00 17.13 239 VAL A O 1
ATOM 1370 N N . ASP A 1 191 ? 11.156 31.776 40.288 1.00 17.06 240 ASP A N 1
ATOM 1371 C CA . ASP A 1 191 ? 10.114 30.813 40.638 1.00 17.43 240 ASP A CA 1
ATOM 1372 C C . ASP A 1 191 ? 10.014 30.785 42.171 1.00 17.26 240 ASP A C 1
ATOM 1373 O O . ASP A 1 191 ? 10.529 31.692 42.816 1.00 17.04 240 ASP A O 1
ATOM 1378 N N . ASP A 1 192 ? 9.368 29.763 42.745 1.00 17.49 241 ASP A N 1
ATOM 1379 C CA . ASP A 1 192 ? 9.169 29.657 44.188 1.00 17.16 241 ASP A CA 1
ATOM 1380 C C . ASP A 1 192 ? 10.426 29.603 45.020 1.00 17.10 241 ASP A C 1
ATOM 1381 O O . ASP A 1 192 ? 10.516 30.287 46.047 1.00 16.29 241 ASP A O 1
ATOM 1386 N N . GLN A 1 193 ? 11.372 28.771 44.582 1.00 16.73 242 GLN A N 1
ATOM 1387 C CA . GLN A 1 193 ? 12.541 28.463 45.377 1.00 16.80 242 GLN A CA 1
ATOM 1388 C C . GLN A 1 193 ? 13.568 29.587 45.471 1.00 16.91 242 GLN A C 1
ATOM 1389 O O . GLN A 1 193 ? 14.231 29.714 46.505 1.00 17.00 242 GLN A O 1
ATOM 1395 N N . SER A 1 194 ? 13.691 30.412 44.434 1.00 16.56 243 SER A N 1
ATOM 1396 C CA . SER A 1 194 ? 14.632 31.532 44.484 1.00 16.61 243 SER A CA 1
ATOM 1397 C C . SER A 1 194 ? 14.297 32.609 43.471 1.00 16.68 243 SER A C 1
ATOM 1398 O O . SER A 1 194 ? 13.603 32.352 42.480 1.00 16.96 243 SER A O 1
ATOM 1401 N N . PHE A 1 195 ? 14.801 33.808 43.753 1.00 16.76 244 PHE A N 1
ATOM 1402 C CA . PHE A 1 195 ? 14.631 34.997 42.934 1.00 17.25 244 PHE A CA 1
ATOM 1403 C C . PHE A 1 195 ? 16.025 35.581 42.622 1.00 17.55 244 PHE A C 1
ATOM 1404 O O . PHE A 1 195 ? 16.477 36.503 43.288 1.00 18.12 244 PHE A O 1
ATOM 1412 N N . PRO A 1 196 ? 16.746 35.017 41.662 1.00 17.66 245 PRO A N 1
ATOM 1413 C CA . PRO A 1 196 ? 18.074 35.555 41.307 1.00 17.93 245 PRO A CA 1
ATOM 1414 C C . PRO A 1 196 ? 18.070 36.843 40.447 1.00 17.62 245 PRO A C 1
ATOM 1415 O O . PRO A 1 196 ? 19.121 37.449 40.309 1.00 17.32 245 PRO A O 1
ATOM 1419 N N . TYR A 1 197 ? 16.941 37.244 39.878 1.00 17.71 246 TYR A N 1
ATOM 1420 C CA . TYR A 1 197 ? 16.905 38.465 39.073 1.00 18.22 246 TYR A CA 1
ATOM 1421 C C . TYR A 1 197 ? 17.130 39.695 39.940 1.00 18.54 246 TYR A C 1
ATOM 1422 O O . TYR A 1 197 ? 16.304 39.988 40.792 1.00 17.62 246 TYR A O 1
ATOM 1431 N N . GLN A 1 198 ? 18.246 40.398 39.745 1.00 18.68 247 GLN A N 1
ATOM 1432 C CA . GLN A 1 198 ? 18.480 41.628 40.496 1.00 19.56 247 GLN A CA 1
ATOM 1433 C C . GLN A 1 198 ? 17.711 42.767 39.840 1.00 19.67 247 GLN A C 1
ATOM 1434 O O . GLN A 1 198 ? 18.060 43.213 38.751 1.00 19.80 247 GLN A O 1
ATOM 1440 N N . SER A 1 199 ? 16.666 43.223 40.508 1.00 20.40 248 SER A N 1
ATOM 1441 C CA . SER A 1 199 ? 15.866 44.334 40.028 1.00 20.90 248 SER A CA 1
ATOM 1442 C C . SER A 1 199 ? 16.439 45.643 40.543 1.00 21.43 248 SER A C 1
ATOM 1443 O O . SER A 1 199 ? 16.733 45.789 41.735 1.00 21.13 248 SER A O 1
ATOM 1446 N N . ILE A 1 200 ? 16.571 46.604 39.648 1.00 22.04 249 ILE A N 1
ATOM 1447 C CA . ILE A 1 200 ? 17.061 47.936 40.008 1.00 22.69 249 ILE A CA 1
ATOM 1448 C C . ILE A 1 200 ? 16.043 48.721 40.846 1.00 22.82 249 ILE A C 1
ATOM 1449 O O . ILE A 1 200 ? 16.404 49.329 41.859 1.00 22.99 249 ILE A O 1
ATOM 1454 N N . THR A 1 201 ? 14.781 48.708 40.425 1.00 23.16 250 THR A N 1
ATOM 1455 C CA . THR A 1 201 ? 13.719 49.447 41.117 1.00 23.25 250 THR A CA 1
ATOM 1456 C C . THR A 1 201 ? 13.324 48.787 42.423 1.00 22.75 250 THR A C 1
ATOM 1457 O O . THR A 1 201 ? 12.869 49.475 43.339 1.00 23.05 250 THR A O 1
ATOM 1461 N N . PHE A 1 202 ? 13.481 47.461 42.506 1.00 22.04 251 PHE A N 1
ATOM 1462 C CA . PHE A 1 202 ? 13.163 46.704 43.714 1.00 21.54 251 PHE A CA 1
ATOM 1463 C C . PHE A 1 202 ? 14.363 45.851 44.157 1.00 21.30 251 PHE A C 1
ATOM 1464 O O . PHE A 1 202 ? 14.357 44.633 43.982 1.00 20.68 251 PHE A O 1
ATOM 1472 N N . PRO A 1 203 ? 15.373 46.471 44.770 1.00 21.38 252 PRO A N 1
ATOM 1473 C CA . PRO A 1 203 ? 16.581 45.731 45.177 1.00 21.22 252 PRO A CA 1
ATOM 1474 C C . PRO A 1 203 ? 16.343 44.583 46.160 1.00 20.88 252 PRO A C 1
ATOM 1475 O O . PRO A 1 203 ? 17.084 43.598 46.138 1.00 21.05 252 PRO A O 1
ATOM 1479 N N . GLU A 1 204 ? 15.319 44.700 46.991 1.00 20.65 253 GLU A N 1
ATOM 1480 C CA . GLU A 1 204 ? 15.028 43.681 47.973 1.00 20.98 253 GLU A CA 1
ATOM 1481 C C . GLU A 1 204 ? 14.530 42.368 47.404 1.00 20.36 253 GLU A C 1
ATOM 1482 O O . GLU A 1 204 ? 14.666 41.352 48.087 1.00 20.29 253 GLU A O 1
ATOM 1488 N N . LEU A 1 205 ? 14.003 42.352 46.179 1.00 19.66 254 LEU A N 1
ATOM 1489 C CA . LEU A 1 205 ? 13.532 41.094 45.610 1.00 19.58 254 LEU A CA 1
ATOM 1490 C C . LEU A 1 205 ? 14.648 40.070 45.571 1.00 19.31 254 LEU A C 1
ATOM 1491 O O . LEU A 1 205 ? 14.482 38.976 46.103 1.00 19.04 254 LEU A O 1
ATOM 1496 N N . SER A 1 206 ? 15.787 40.430 44.980 1.00 18.90 255 SER A N 1
ATOM 1497 C CA . SER A 1 206 ? 16.928 39.526 44.949 1.00 18.85 255 SER A CA 1
ATOM 1498 C C . SER A 1 206 ? 17.677 39.463 46.291 1.00 18.91 255 SER A C 1
ATOM 1499 O O . SER A 1 206 ? 18.082 38.368 46.712 1.00 18.66 255 SER A O 1
ATOM 1502 N N . ASN A 1 207 ? 17.850 40.600 46.968 1.00 18.86 256 ASN A N 1
ATOM 1503 C CA . ASN A 1 207 ? 18.583 40.607 48.241 1.00 19.31 256 ASN A CA 1
ATOM 1504 C C . ASN A 1 207 ? 18.006 39.602 49.244 1.00 19.54 256 ASN A C 1
ATOM 1505 O O . ASN A 1 207 ? 18.746 38.904 49.915 1.00 18.99 256 ASN A O 1
ATOM 1510 N N . LYS A 1 208 ? 16.681 39.506 49.293 1.00 20.13 257 LYS A N 1
ATOM 1511 C CA . LYS A 1 208 ? 15.996 38.610 50.220 1.00 20.29 257 LYS A CA 1
ATOM 1512 C C . LYS A 1 208 ? 15.529 37.297 49.587 1.00 19.92 257 LYS A C 1
ATOM 1513 O O . LYS A 1 208 ? 15.374 36.308 50.292 1.00 19.42 257 LYS A O 1
ATOM 1519 N N . GLY A 1 209 ? 15.341 37.275 48.268 1.00 19.47 258 GLY A N 1
ATOM 1520 C CA . GLY A 1 209 ? 14.818 36.108 47.576 1.00 19.49 258 GLY A CA 1
ATOM 1521 C C . GLY A 1 209 ? 15.824 35.193 46.898 1.00 19.76 258 GLY A C 1
ATOM 1522 O O . GLY A 1 209 ? 15.459 34.088 46.503 1.00 19.51 258 GLY A O 1
ATOM 1523 N N . SER A 1 210 ? 17.069 35.631 46.730 1.00 19.89 259 SER A N 1
ATOM 1524 C CA . SER A 1 210 ? 18.075 34.787 46.095 1.00 20.19 259 SER A CA 1
ATOM 1525 C C . SER A 1 210 ? 18.527 33.701 47.065 1.00 20.69 259 SER A C 1
ATOM 1526 O O . SER A 1 210 ? 18.280 33.790 48.263 1.00 20.13 259 SER A O 1
ATOM 1529 N N . TYR A 1 211 ? 19.136 32.652 46.527 1.00 21.45 260 TYR A N 1
ATOM 1530 C CA . TYR A 1 211 ? 19.705 31.592 47.349 1.00 22.12 260 TYR A CA 1
ATOM 1531 C C . TYR A 1 211 ? 20.832 32.155 48.204 1.00 23.25 260 TYR A C 1
ATOM 1532 O O . TYR A 1 211 ? 20.999 31.773 49.351 1.00 22.71 260 TYR A O 1
ATOM 1541 N N . SER A 1 212 ? 21.611 33.054 47.620 1.00 24.51 261 SER A N 1
ATOM 1542 C CA . SER A 1 212 ? 22.645 33.775 48.329 1.00 25.75 261 SER A CA 1
ATOM 1543 C C . SER A 1 212 ? 22.974 34.950 47.428 1.00 26.57 261 SER A C 1
ATOM 1544 O O . SER A 1 212 ? 22.494 35.021 46.293 1.00 25.86 261 SER A O 1
ATOM 1547 N N . LEU A 1 213 ? 23.807 35.855 47.920 1.00 28.25 262 LEU A N 1
ATOM 1548 C CA . LEU A 1 213 ? 24.126 37.071 47.173 1.00 29.58 262 LEU A CA 1
ATOM 1549 C C . LEU A 1 213 ? 25.027 36.823 45.980 1.00 29.86 262 LEU A C 1
ATOM 1550 O O . LEU A 1 213 ? 25.064 37.643 45.074 1.00 31.00 262 LEU A O 1
ATOM 1555 N N . SER A 1 214 ? 25.703 35.679 45.960 1.00 29.82 263 SER A N 1
ATOM 1556 C CA . SER A 1 214 ? 26.478 35.243 44.810 1.00 30.15 263 SER A CA 1
ATOM 1557 C C . SER A 1 214 ? 25.664 34.376 43.829 1.00 29.11 263 SER A C 1
ATOM 1558 O O . SER A 1 214 ? 26.239 33.844 42.884 1.00 30.00 263 SER A O 1
ATOM 1561 N N . HIS A 1 215 ? 24.367 34.183 44.072 1.00 27.45 264 HIS A N 1
ATOM 1562 C CA . HIS A 1 215 ? 23.492 33.441 43.164 1.00 26.32 264 HIS A CA 1
ATOM 1563 C C . HIS A 1 215 ? 22.470 34.466 42.649 1.00 24.84 264 HIS A C 1
ATOM 1564 O O . HIS A 1 215 ? 21.275 34.363 42.910 1.00 23.20 264 HIS A O 1
ATOM 1571 N N . VAL A 1 216 ? 22.976 35.447 41.908 1.00 23.69 265 VAL A N 1
ATOM 1572 C CA . VAL A 1 216 ? 22.177 36.560 41.405 1.00 23.09 265 VAL A CA 1
ATOM 1573 C C . VAL A 1 216 ? 22.625 36.954 39.986 1.00 21.74 265 VAL A C 1
ATOM 1574 O O . VAL A 1 216 ? 23.801 36.851 39.653 1.00 21.68 265 VAL A O 1
ATOM 1578 N N . TYR A 1 217 ? 21.681 37.388 39.158 1.00 20.34 266 TYR A N 1
ATOM 1579 C CA . TYR A 1 217 ? 21.992 37.897 37.821 1.00 19.48 266 TYR A CA 1
ATOM 1580 C C . TYR A 1 217 ? 21.927 39.414 37.921 1.00 18.87 266 TYR A C 1
ATOM 1581 O O . TYR A 1 217 ? 20.851 39.974 38.054 1.00 17.98 266 TYR A O 1
ATOM 1590 N N . THR A 1 218 ? 23.094 40.061 37.867 1.00 18.31 267 THR A N 1
ATOM 1591 C CA . THR A 1 218 ? 23.188 41.517 37.931 1.00 17.56 267 THR A CA 1
ATOM 1592 C C . THR A 1 218 ? 22.694 42.105 36.621 1.00 17.12 267 THR A C 1
ATOM 1593 O O . THR A 1 218 ? 22.543 41.364 35.647 1.00 16.73 267 THR A O 1
ATOM 1597 N N . PRO A 1 219 ? 22.387 43.405 36.586 1.00 17.05 268 PRO A N 1
ATOM 1598 C CA . PRO A 1 219 ? 22.009 44.041 35.325 1.00 17.31 268 PRO A CA 1
ATOM 1599 C C . PRO A 1 219 ? 23.027 43.775 34.231 1.00 17.49 268 PRO A C 1
ATOM 1600 O O . PRO A 1 219 ? 22.612 43.511 33.112 1.00 17.47 268 PRO A O 1
ATOM 1604 N N . ASN A 1 220 ? 24.317 43.806 34.557 1.00 17.70 269 ASN A N 1
ATOM 1605 C CA . ASN A 1 220 ? 25.357 43.474 33.581 1.00 18.56 269 ASN A CA 1
ATOM 1606 C C . ASN A 1 220 ? 25.348 41.986 33.141 1.00 18.08 269 ASN A C 1
ATOM 1607 O O . ASN A 1 220 ? 25.611 41.690 31.968 1.00 17.38 269 ASN A O 1
ATOM 1612 N N . ASP A 1 221 ? 25.052 41.060 34.055 1.00 17.40 270 ASP A N 1
ATOM 1613 C CA . ASP A 1 221 ? 24.897 39.657 33.650 1.00 17.48 270 ASP A CA 1
ATOM 1614 C C . ASP A 1 221 ? 23.774 39.495 32.618 1.00 16.97 270 ASP A C 1
ATOM 1615 O O . ASP A 1 221 ? 23.931 38.793 31.630 1.00 16.49 270 ASP A O 1
ATOM 1620 N N . VAL A 1 222 ? 22.652 40.151 32.862 1.00 16.83 271 VAL A N 1
ATOM 1621 C CA . VAL A 1 222 ? 21.510 40.065 31.978 1.00 17.43 271 VAL A CA 1
ATOM 1622 C C . VAL A 1 222 ? 21.837 40.653 30.594 1.00 17.75 271 VAL A C 1
ATOM 1623 O O . VAL A 1 222 ? 21.537 40.018 29.594 1.00 17.43 271 VAL A O 1
ATOM 1627 N N . ARG A 1 223 ? 22.443 41.836 30.544 1.00 18.33 272 ARG A N 1
ATOM 1628 C CA . ARG A 1 223 ? 22.877 42.446 29.264 1.00 19.79 272 ARG A CA 1
ATOM 1629 C C . ARG A 1 223 ? 23.835 41.561 28.475 1.00 19.56 272 ARG A C 1
ATOM 1630 O O . ARG A 1 223 ? 23.751 41.481 27.267 1.00 19.60 272 ARG A O 1
ATOM 1638 N N . MET A 1 224 ? 24.778 40.947 29.180 1.00 19.98 273 MET A N 1
ATOM 1639 C CA . MET A 1 224 ? 25.749 40.030 28.587 1.00 20.58 273 MET A CA 1
ATOM 1640 C C . MET A 1 224 ? 25.045 38.850 27.920 1.00 19.63 273 MET A C 1
ATOM 1641 O O . MET A 1 224 ? 25.378 38.488 26.794 1.00 19.03 273 MET A O 1
ATOM 1646 N N . VAL A 1 225 ? 24.059 38.269 28.607 1.00 18.51 274 VAL A N 1
ATOM 1647 C CA . VAL A 1 225 ? 23.323 37.138 28.067 1.00 18.15 274 VAL A CA 1
ATOM 1648 C C . VAL A 1 225 ? 22.547 37.564 26.827 1.00 17.45 274 VAL A C 1
ATOM 1649 O O . VAL A 1 225 ? 22.597 36.886 25.794 1.00 16.72 274 VAL A O 1
ATOM 1653 N N . ILE A 1 226 ? 21.831 38.674 26.951 1.00 17.05 275 ILE A N 1
ATOM 1654 C CA . ILE A 1 226 ? 21.038 39.221 25.852 1.00 17.17 275 ILE A CA 1
ATOM 1655 C C . ILE A 1 226 ? 21.903 39.492 24.623 1.00 17.18 275 ILE A C 1
ATOM 1656 O O . ILE A 1 226 ? 21.555 39.072 23.512 1.00 16.87 275 ILE A O 1
ATOM 1661 N N . GLU A 1 227 ? 23.024 40.178 24.828 1.00 17.13 276 GLU A N 1
ATOM 1662 C CA . GLU A 1 227 ? 23.927 40.497 23.716 1.00 18.04 276 GLU A CA 1
ATOM 1663 C C . GLU A 1 227 ? 24.590 39.252 23.114 1.00 17.45 276 GLU A C 1
ATOM 1664 O O . GLU A 1 227 ? 24.626 39.109 21.890 1.00 17.42 276 GLU A O 1
ATOM 1670 N N . TYR A 1 228 ? 25.094 38.356 23.960 1.00 17.35 277 TYR A N 1
ATOM 1671 C CA . TYR A 1 228 ? 25.684 37.099 23.479 1.00 17.02 277 TYR A CA 1
ATOM 1672 C C . TYR A 1 228 ? 24.657 36.344 22.612 1.00 17.09 277 TYR A C 1
ATOM 1673 O O . TYR A 1 228 ? 24.983 35.803 21.554 1.00 17.21 277 TYR A O 1
ATOM 1682 N N . ALA A 1 229 ? 23.413 36.317 23.075 1.00 17.06 278 ALA A N 1
ATOM 1683 C CA . ALA A 1 229 ? 22.309 35.707 22.334 1.00 16.44 278 ALA A CA 1
ATOM 1684 C C . ALA A 1 229 ? 22.053 36.409 20.987 1.00 16.31 278 ALA A C 1
ATOM 1685 O O . ALA A 1 229 ? 21.880 35.746 19.958 1.00 15.72 278 ALA A O 1
ATOM 1687 N N . ARG A 1 230 ? 22.041 37.741 21.009 1.00 16.65 279 ARG A N 1
ATOM 1688 C CA . ARG A 1 230 ? 21.792 38.565 19.815 1.00 16.59 279 ARG A CA 1
ATOM 1689 C C . ARG A 1 230 ? 22.808 38.279 18.720 1.00 16.82 279 ARG A C 1
ATOM 1690 O O . ARG A 1 230 ? 22.442 38.108 17.555 1.00 16.69 279 ARG A O 1
ATOM 1698 N N . LEU A 1 231 ? 24.077 38.191 19.116 1.00 16.79 280 LEU A N 1
ATOM 1699 C CA . LEU A 1 231 ? 25.171 37.874 18.206 1.00 16.99 280 LEU A CA 1
ATOM 1700 C C . LEU A 1 231 ? 25.012 36.513 17.505 1.00 16.78 280 LEU A C 1
ATOM 1701 O O . LEU A 1 231 ? 25.612 36.297 16.438 1.00 17.41 280 LEU A O 1
ATOM 1706 N N . ARG A 1 232 ? 24.182 35.631 18.065 1.00 16.08 281 ARG A N 1
ATOM 1707 C CA . ARG A 1 232 ? 23.861 34.340 17.456 1.00 16.17 281 ARG A CA 1
ATOM 1708 C C . ARG A 1 232 ? 22.447 34.252 16.875 1.00 16.04 281 ARG A C 1
ATOM 1709 O O . ARG A 1 232 ? 22.013 33.173 16.515 1.00 16.39 281 ARG A O 1
ATOM 1717 N N . GLY A 1 233 ? 21.752 35.380 16.730 1.00 15.78 282 GLY A N 1
ATOM 1718 C CA . GLY A 1 233 ? 20.389 35.391 16.228 1.00 15.69 282 GLY A CA 1
ATOM 1719 C C . GLY A 1 233 ? 19.358 34.796 17.161 1.00 15.82 282 GLY A C 1
ATOM 1720 O O . GLY A 1 233 ? 18.302 34.308 16.707 1.00 15.20 282 GLY A O 1
ATOM 1721 N N . ILE A 1 234 ? 19.648 34.841 18.465 1.00 15.87 283 ILE A N 1
ATOM 1722 C CA . ILE A 1 234 ? 18.774 34.256 19.455 1.00 16.08 283 ILE A CA 1
ATOM 1723 C C . ILE A 1 234 ? 18.064 35.339 20.251 1.00 16.34 283 ILE A C 1
ATOM 1724 O O . ILE A 1 234 ? 18.693 36.264 20.776 1.00 16.32 283 ILE A O 1
ATOM 1729 N N . ARG A 1 235 ? 16.756 35.179 20.378 1.00 16.52 284 ARG A N 1
ATOM 1730 C CA . ARG A 1 235 ? 15.937 36.079 21.181 1.00 17.00 284 ARG A CA 1
ATOM 1731 C C . ARG A 1 235 ? 15.966 35.633 22.651 1.00 17.23 284 ARG A C 1
ATOM 1732 O O . ARG A 1 235 ? 15.920 34.442 22.904 1.00 17.19 284 ARG A O 1
ATOM 1740 N N . VAL A 1 236 ? 16.034 36.568 23.603 1.00 17.50 285 VAL A N 1
ATOM 1741 C CA . VAL A 1 236 ? 15.897 36.220 25.030 1.00 17.52 285 VAL A CA 1
ATOM 1742 C C . VAL A 1 236 ? 14.469 36.577 25.465 1.00 17.78 285 VAL A C 1
ATOM 1743 O O . VAL A 1 236 ? 14.105 37.760 25.532 1.00 17.99 285 VAL A O 1
ATOM 1747 N N . LEU A 1 237 ? 13.657 35.536 25.698 1.00 17.48 286 LEU A N 1
ATOM 1748 C CA . LEU A 1 237 ? 12.261 35.661 26.123 1.00 17.01 286 LEU A CA 1
ATOM 1749 C C . LEU A 1 237 ? 12.199 35.518 27.651 1.00 16.62 286 LEU A C 1
ATOM 1750 O O . LEU A 1 237 ? 12.312 34.398 28.158 1.00 17.06 286 LEU A O 1
ATOM 1755 N N . PRO A 1 238 ? 12.016 36.605 28.396 1.00 16.30 287 PRO A N 1
ATOM 1756 C CA . PRO A 1 238 ? 11.982 36.490 29.859 1.00 16.18 287 PRO A CA 1
ATOM 1757 C C . PRO A 1 238 ? 10.645 35.980 30.357 1.00 16.01 287 PRO A C 1
ATOM 1758 O O . PRO A 1 238 ? 9.618 36.379 29.797 1.00 15.87 287 PRO A O 1
ATOM 1762 N N . GLU A 1 239 ? 10.660 35.088 31.343 1.00 15.99 288 GLU A N 1
ATOM 1763 C CA . GLU A 1 239 ? 9.431 34.699 32.014 1.00 16.13 288 GLU A CA 1
ATOM 1764 C C . GLU A 1 239 ? 9.527 35.098 33.465 1.00 15.87 288 GLU A C 1
ATOM 1765 O O . GLU A 1 239 ? 10.457 34.697 34.147 1.00 15.88 288 GLU A O 1
ATOM 1771 N N . PHE A 1 240 ? 8.533 35.858 33.925 1.00 16.06 289 PHE A N 1
ATOM 1772 C CA . PHE A 1 240 ? 8.388 36.252 35.319 1.00 16.09 289 PHE A CA 1
ATOM 1773 C C . PHE A 1 240 ? 6.998 35.776 35.674 1.00 16.47 289 PHE A C 1
ATOM 1774 O O . PHE A 1 240 ? 6.010 36.494 35.558 1.00 15.95 289 PHE A O 1
ATOM 1782 N N . ASP A 1 241 ? 6.956 34.525 36.091 1.00 16.87 290 ASP A N 1
ATOM 1783 C CA . ASP A 1 241 ? 5.728 33.798 36.337 1.00 17.05 290 ASP A CA 1
ATOM 1784 C C . ASP A 1 241 ? 4.952 34.339 37.551 1.00 17.47 290 ASP A C 1
ATOM 1785 O O . ASP A 1 241 ? 5.518 34.484 38.635 1.00 17.94 290 ASP A O 1
ATOM 1790 N N . THR A 1 242 ? 3.673 34.663 37.348 1.00 17.43 291 THR A N 1
ATOM 1791 C CA . THR A 1 242 ? 2.742 35.065 38.424 1.00 18.06 291 THR A CA 1
ATOM 1792 C C . THR A 1 242 ? 1.369 34.555 37.982 1.00 17.74 291 THR A C 1
ATOM 1793 O O . THR A 1 242 ? 1.228 34.232 36.814 1.00 17.45 291 THR A O 1
ATOM 1797 N N . PRO A 1 243 ? 0.353 34.461 38.851 1.00 17.87 292 PRO A N 1
ATOM 1798 C CA . PRO A 1 243 ? 0.392 34.754 40.292 1.00 17.69 292 PRO A CA 1
ATOM 1799 C C . PRO A 1 243 ? 0.942 33.613 41.140 1.00 17.65 292 PRO A C 1
ATOM 1800 O O . PRO A 1 243 ? 1.318 33.856 42.278 1.00 17.09 292 PRO A O 1
ATOM 1804 N N . GLY A 1 244 ? 0.938 32.386 40.621 1.00 17.82 293 GLY A N 1
ATOM 1805 C CA . GLY A 1 244 ? 1.555 31.262 41.296 1.00 17.83 293 GLY A CA 1
ATOM 1806 C C . GLY A 1 244 ? 3.042 31.275 40.992 1.00 17.64 293 GLY A C 1
ATOM 1807 O O . GLY A 1 244 ? 3.525 32.132 40.250 1.00 18.24 293 GLY A O 1
ATOM 1808 N N . HIS A 1 245 ? 3.769 30.327 41.567 1.00 17.32 294 HIS A N 1
ATOM 1809 C CA . HIS A 1 245 ? 5.223 30.224 41.405 1.00 17.26 294 HIS A CA 1
ATOM 1810 C C . HIS A 1 245 ? 5.970 31.462 41.875 1.00 16.79 294 HIS A C 1
ATOM 1811 O O . HIS A 1 245 ? 7.031 31.760 41.354 1.00 16.27 294 HIS A O 1
ATOM 1818 N N . THR A 1 246 ? 5.432 32.150 42.889 1.00 16.84 295 THR A N 1
ATOM 1819 C CA . THR A 1 246 ? 6.017 33.396 43.387 1.00 16.73 295 THR A CA 1
ATOM 1820 C C . THR A 1 246 ? 6.503 33.416 44.837 1.00 16.89 295 THR A C 1
ATOM 1821 O O . THR A 1 246 ? 6.733 34.488 45.369 1.00 16.69 295 THR A O 1
ATOM 1825 N N . LEU A 1 247 ? 6.690 32.267 45.484 1.00 17.83 296 LEU A N 1
ATOM 1826 C CA . LEU A 1 247 ? 7.096 32.278 46.908 1.00 18.30 296 LEU A CA 1
ATOM 1827 C C . LEU A 1 247 ? 8.328 33.119 47.212 1.00 17.93 296 LEU A C 1
ATOM 1828 O O . LEU A 1 247 ? 8.337 33.873 48.193 1.00 17.31 296 LEU A O 1
ATOM 1833 N N . SER A 1 248 ? 9.345 33.026 46.358 1.00 17.58 297 SER A N 1
ATOM 1834 C CA . SER A 1 248 ? 10.559 33.824 46.535 1.00 17.44 297 SER A CA 1
ATOM 1835 C C . SER A 1 248 ? 10.309 35.331 46.431 1.00 17.44 297 SER A C 1
ATOM 1836 O O . SER A 1 248 ? 11.040 36.104 47.023 1.00 17.39 297 SER A O 1
ATOM 1839 N N . TRP A 1 249 ? 9.285 35.745 45.695 1.00 17.90 298 TRP A N 1
ATOM 1840 C CA . TRP A 1 249 ? 9.001 37.163 45.527 1.00 18.81 298 TRP A CA 1
ATOM 1841 C C . TRP A 1 249 ? 8.581 37.810 46.859 1.00 19.44 298 TRP A C 1
ATOM 1842 O O . TRP A 1 249 ? 8.890 38.976 47.099 1.00 19.28 298 TRP A O 1
ATOM 1853 N N . GLY A 1 250 ? 7.872 37.048 47.696 1.00 20.15 299 GLY A N 1
ATOM 1854 C CA . GLY A 1 250 ? 7.356 37.535 48.962 1.00 20.93 299 GLY A CA 1
ATOM 1855 C C . GLY A 1 250 ? 8.390 37.908 50.004 1.00 21.89 299 GLY A C 1
ATOM 1856 O O . GLY A 1 250 ? 8.094 38.709 50.866 1.00 21.58 299 GLY A O 1
ATOM 1857 N N . LYS A 1 251 ? 9.587 37.330 49.924 1.00 23.09 300 LYS A N 1
ATOM 1858 C CA . LYS A 1 251 ? 10.671 37.665 50.854 1.00 24.30 300 LYS A CA 1
ATOM 1859 C C . LYS A 1 251 ? 10.990 39.171 50.814 1.00 24.45 300 LYS A C 1
ATOM 1860 O O . LYS A 1 251 ? 11.101 39.810 51.850 1.00 24.50 300 LYS A O 1
ATOM 1866 N N . GLY A 1 252 ? 11.111 39.720 49.604 1.00 24.66 301 GLY A N 1
ATOM 1867 C CA . GLY A 1 252 ? 11.470 41.113 49.393 1.00 25.04 301 GLY A CA 1
ATOM 1868 C C . GLY A 1 252 ? 10.340 42.107 49.182 1.00 25.41 301 GLY A C 1
ATOM 1869 O O . GLY A 1 252 ? 10.539 43.299 49.415 1.00 25.24 301 GLY A O 1
ATOM 1870 N N . GLN A 1 253 ? 9.179 41.643 48.722 1.00 25.83 302 GLN A N 1
ATOM 1871 C CA . GLN A 1 253 ? 8.024 42.518 48.518 1.00 25.92 302 GLN A CA 1
ATOM 1872 C C . GLN A 1 253 ? 6.949 42.103 49.519 1.00 26.35 302 GLN A C 1
ATOM 1873 O O . GLN A 1 253 ? 6.228 41.131 49.340 1.00 26.08 302 GLN A O 1
ATOM 1879 N N . LYS A 1 254 ? 6.890 42.865 50.592 1.00 27.49 303 LYS A N 1
ATOM 1880 C CA . LYS A 1 254 ? 5.951 42.656 51.685 1.00 28.36 303 LYS A CA 1
ATOM 1881 C C . LYS A 1 254 ? 4.521 42.901 51.210 1.00 27.53 303 LYS A C 1
ATOM 1882 O O . LYS A 1 254 ? 4.286 43.712 50.312 1.00 28.25 303 LYS A O 1
ATOM 1888 N N . ASP A 1 255 ? 3.592 42.128 51.765 1.00 26.98 304 ASP A N 1
ATOM 1889 C CA . ASP A 1 255 ? 2.157 42.173 51.438 1.00 26.49 304 ASP A CA 1
ATOM 1890 C C . ASP A 1 255 ? 1.792 41.796 49.987 1.00 25.55 304 ASP A C 1
ATOM 1891 O O . ASP A 1 255 ? 0.670 42.014 49.565 1.00 25.19 304 ASP A O 1
ATOM 1896 N N . LEU A 1 256 ? 2.717 41.202 49.239 1.00 24.71 305 LEU A N 1
ATOM 1897 C CA . LEU A 1 256 ? 2.439 40.811 47.865 1.00 23.70 305 LEU A CA 1
ATOM 1898 C C . LEU A 1 256 ? 1.713 39.469 47.861 1.00 22.87 305 LEU A C 1
ATOM 1899 O O . LEU A 1 256 ? 0.686 39.331 47.217 1.00 22.53 305 LEU A O 1
ATOM 1904 N N . LEU A 1 257 ? 2.251 38.489 48.580 1.00 21.90 306 LEU A N 1
ATOM 1905 C CA . LEU A 1 257 ? 1.663 37.154 48.607 1.00 21.54 306 LEU A CA 1
ATOM 1906 C C . LEU A 1 257 ? 0.488 37.053 49.571 1.00 21.68 306 LEU A C 1
ATOM 1907 O O . LEU A 1 257 ? 0.405 37.799 50.538 1.00 20.83 306 LEU A O 1
ATOM 1912 N N . THR A 1 258 ? -0.410 36.116 49.288 1.00 21.95 307 THR A N 1
ATOM 1913 C CA . THR A 1 258 ? -1.551 35.862 50.136 1.00 22.50 307 THR A CA 1
ATOM 1914 C C . THR A 1 258 ? -1.093 35.022 51.344 1.00 23.53 307 THR A C 1
ATOM 1915 O O . THR A 1 258 ? -0.525 33.954 51.140 1.00 22.86 307 THR A O 1
ATOM 1919 N N . PRO A 1 259 ? -1.321 35.474 52.580 1.00 24.84 308 PRO A N 1
ATOM 1920 C CA . PRO A 1 259 ? -1.043 34.618 53.742 1.00 25.84 308 PRO A CA 1
ATOM 1921 C C . PRO A 1 259 ? -2.054 33.472 53.778 1.00 26.78 308 PRO A C 1
ATOM 1922 O O . PRO A 1 259 ? -3.225 33.716 53.504 1.00 26.65 308 PRO A O 1
ATOM 1926 N N . CYS A 1 260 ? -1.601 32.258 54.066 1.00 28.20 309 CYS A N 1
ATOM 1927 C CA . CYS A 1 260 ? -2.476 31.086 54.131 1.00 29.58 309 CYS A CA 1
ATOM 1928 C C . CYS A 1 260 ? -2.922 30.840 55.575 1.00 30.55 309 CYS A C 1
ATOM 1929 O O . CYS A 1 260 ? -2.095 30.868 56.485 1.00 30.46 309 CYS A O 1
ATOM 1932 N N . TYR A 1 261 ? -4.227 30.613 55.752 1.00 31.83 310 TYR A N 1
ATOM 1933 C CA . TYR A 1 261 ? -4.844 30.309 57.039 1.00 33.09 310 TYR A CA 1
ATOM 1934 C C . TYR A 1 261 ? -4.987 28.797 57.135 1.00 34.51 310 TYR A C 1
ATOM 1935 O O . TYR A 1 261 ? -6.007 28.246 56.710 1.00 34.79 310 TYR A O 1
ATOM 1944 N N . SER A 1 262 ? -3.957 28.171 57.700 1.00 36.02 311 SER A N 1
ATOM 1945 C CA . SER A 1 262 ? -3.806 26.720 57.907 1.00 37.20 311 SER A CA 1
ATOM 1946 C C . SER A 1 262 ? -2.324 26.517 57.652 1.00 37.30 311 SER A C 1
ATOM 1947 O O . SER A 1 262 ? -1.890 26.925 56.571 1.00 37.42 311 SER A O 1
ATOM 1950 N N . LEU A 1 267 ? -2.713 25.286 53.410 1.00 44.54 316 LEU A N 1
ATOM 1951 C CA . LEU A 1 267 ? -1.907 24.297 54.187 1.00 44.59 316 LEU A CA 1
ATOM 1952 C C . LEU A 1 267 ? -0.523 24.865 54.515 1.00 43.83 316 LEU A C 1
ATOM 1953 O O . LEU A 1 267 ? -0.090 24.837 55.670 1.00 43.68 316 LEU A O 1
ATOM 1958 N N . ASP A 1 268 ? 0.160 25.373 53.490 1.00 42.92 317 ASP A N 1
ATOM 1959 C CA . ASP A 1 268 ? 1.475 26.030 53.631 1.00 42.22 317 ASP A CA 1
ATOM 1960 C C . ASP A 1 268 ? 1.370 27.434 54.305 1.00 40.65 317 ASP A C 1
ATOM 1961 O O . ASP A 1 268 ? 0.331 27.760 54.868 1.00 41.16 317 ASP A O 1
ATOM 1966 N N . SER A 1 269 ? 2.436 28.243 54.275 1.00 38.43 318 SER A N 1
ATOM 1967 C CA . SER A 1 269 ? 2.450 29.564 54.926 1.00 36.83 318 SER A CA 1
ATOM 1968 C C . SER A 1 269 ? 1.936 30.713 54.049 1.00 34.59 318 SER A C 1
ATOM 1969 O O . SER A 1 269 ? 1.112 31.502 54.496 1.00 33.87 318 SER A O 1
ATOM 1972 N N . PHE A 1 270 ? 2.451 30.808 52.826 1.00 32.22 319 PHE A N 1
ATOM 1973 C CA . PHE A 1 270 ? 2.048 31.832 51.864 1.00 30.56 319 PHE A CA 1
ATOM 1974 C C . PHE A 1 270 ? 1.655 31.159 50.562 1.00 29.21 319 PHE A C 1
ATOM 1975 O O . PHE A 1 270 ? 2.258 30.163 50.185 1.00 29.05 319 PHE A O 1
ATOM 1983 N N . GLY A 1 271 ? 0.637 31.691 49.894 1.00 27.71 320 GLY A N 1
ATOM 1984 C CA . GLY A 1 271 ? 0.174 31.176 48.611 1.00 26.74 320 GLY A CA 1
ATOM 1985 C C . GLY A 1 271 ? 0.489 32.116 47.444 1.00 25.75 320 GLY A C 1
ATOM 1986 O O . GLY A 1 271 ? 1.471 32.857 47.504 1.00 25.03 320 GLY A O 1
ATOM 1987 N N . PRO A 1 272 ? -0.335 32.103 46.387 1.00 24.88 321 PRO A N 1
ATOM 1988 C CA . PRO A 1 272 ? -0.101 32.965 45.220 1.00 24.00 321 PRO A CA 1
ATOM 1989 C C . PRO A 1 272 ? -0.208 34.453 45.534 1.00 23.32 321 PRO A C 1
ATOM 1990 O O . PRO A 1 272 ? -0.672 34.831 46.611 1.00 22.86 321 PRO A O 1
ATOM 1994 N N . ILE A 1 273 ? 0.203 35.280 44.579 1.00 22.42 322 ILE A N 1
ATOM 1995 C CA . ILE A 1 273 ? 0.095 36.730 44.708 1.00 22.26 322 ILE A CA 1
ATOM 1996 C C . ILE A 1 273 ? -1.348 37.097 45.039 1.00 21.57 322 ILE A C 1
ATOM 1997 O O . ILE A 1 273 ? -2.275 36.475 44.538 1.00 21.08 322 ILE A O 1
ATOM 2002 N N . ASN A 1 274 ? -1.505 38.083 45.911 1.00 21.28 323 ASN A N 1
ATOM 2003 C CA . ASN A 1 274 ? -2.801 38.578 46.331 1.00 21.13 323 ASN A CA 1
ATOM 2004 C C . ASN A 1 274 ? -3.346 39.527 45.238 1.00 21.34 323 ASN A C 1
ATOM 2005 O O . ASN A 1 274 ? -2.840 40.637 45.095 1.00 21.16 323 ASN A O 1
ATOM 2010 N N . PRO A 1 275 ? -4.390 39.122 44.504 1.00 21.53 324 PRO A N 1
ATOM 2011 C CA . PRO A 1 275 ? -4.936 39.940 43.414 1.00 21.91 324 PRO A CA 1
ATOM 2012 C C . PRO A 1 275 ? -6.056 40.928 43.806 1.00 22.21 324 PRO A C 1
ATOM 2013 O O . PRO A 1 275 ? -6.683 41.501 42.911 1.00 22.24 324 PRO A O 1
ATOM 2017 N N . THR A 1 276 ? -6.297 41.136 45.101 1.00 22.30 325 THR A N 1
ATOM 2018 C CA . THR A 1 276 ? -7.338 42.058 45.556 1.00 22.64 325 THR A CA 1
ATOM 2019 C C . THR A 1 276 ? -6.784 43.439 45.910 1.00 23.04 325 THR A C 1
ATOM 2020 O O . THR A 1 276 ? -7.549 44.399 46.010 1.00 23.63 325 THR A O 1
ATOM 2024 N N . LEU A 1 277 ? -5.468 43.539 46.097 1.00 23.07 326 LEU A N 1
ATOM 2025 C CA . LEU A 1 277 ? -4.823 44.761 46.557 1.00 23.08 326 LEU A CA 1
ATOM 2026 C C . LEU A 1 277 ? -4.347 45.640 45.411 1.00 23.22 326 LEU A C 1
ATOM 2027 O O . LEU A 1 277 ? -3.865 45.139 44.394 1.00 23.18 326 LEU A O 1
ATOM 2032 N N . ASN A 1 278 ? -4.509 46.952 45.569 1.00 23.33 327 ASN A N 1
ATOM 2033 C CA . ASN A 1 278 ? -4.007 47.907 44.587 1.00 23.66 327 ASN A CA 1
ATOM 2034 C C . ASN A 1 278 ? -2.469 47.980 44.622 1.00 22.81 327 ASN A C 1
ATOM 2035 O O . ASN A 1 278 ? -1.841 48.267 43.602 1.00 22.28 327 ASN A O 1
ATOM 2040 N N . THR A 1 279 ? -1.870 47.700 45.786 1.00 22.15 328 THR A N 1
ATOM 2041 C CA . THR A 1 279 ? -0.407 47.676 45.927 1.00 21.59 328 THR A CA 1
ATOM 2042 C C . THR A 1 279 ? 0.217 46.601 45.060 1.00 21.02 328 THR A C 1
ATOM 2043 O O . THR A 1 279 ? 1.358 46.753 44.646 1.00 21.25 328 THR A O 1
ATOM 2047 N N . THR A 1 280 ? -0.516 45.513 44.825 1.00 20.58 329 THR A N 1
ATOM 2048 C CA . THR A 1 280 ? -0.072 44.448 43.939 1.00 20.72 329 THR A CA 1
ATOM 2049 C C . THR A 1 280 ? 0.096 44.964 42.516 1.00 20.91 329 THR A C 1
ATOM 2050 O O . THR A 1 280 ? 1.163 44.794 41.910 1.00 21.03 329 THR A O 1
ATOM 2054 N N . TYR A 1 281 ? -0.957 45.584 41.990 1.00 20.78 330 TYR A N 1
ATOM 2055 C CA . TYR A 1 281 ? -0.942 46.083 40.610 1.00 20.95 330 TYR A CA 1
ATOM 2056 C C . TYR A 1 281 ? 0.001 47.275 40.444 1.00 21.29 330 TYR A C 1
ATOM 2057 O O . TYR A 1 281 ? 0.621 47.433 39.391 1.00 21.40 330 TYR A O 1
ATOM 2066 N N . SER A 1 282 ? 0.114 48.093 41.486 1.00 21.43 331 SER A N 1
ATOM 2067 C CA . SER A 1 282 ? 1.082 49.185 41.518 1.00 21.91 331 SER A CA 1
ATOM 2068 C C . SER A 1 282 ? 2.498 48.601 41.455 1.00 21.25 331 SER A C 1
ATOM 2069 O O . SER A 1 282 ? 3.330 49.048 40.668 1.00 21.38 331 SER A O 1
ATOM 2072 N N . PHE A 1 283 ? 2.756 47.576 42.260 1.00 20.85 332 PHE A N 1
ATOM 2073 C CA . PHE A 1 283 ? 4.049 46.892 42.230 1.00 20.16 332 PHE A CA 1
ATOM 2074 C C . PHE A 1 283 ? 4.324 46.275 40.854 1.00 19.67 332 PHE A C 1
ATOM 2075 O O . PHE A 1 283 ? 5.396 46.477 40.298 1.00 19.21 332 PHE A O 1
ATOM 2083 N N . LEU A 1 284 ? 3.358 45.538 40.315 1.00 19.37 333 LEU A N 1
ATOM 2084 C CA . LEU A 1 284 ? 3.534 44.890 39.018 1.00 19.46 333 LEU A CA 1
ATOM 2085 C C . LEU A 1 284 ? 3.713 45.862 37.850 1.00 19.33 333 LEU A C 1
ATOM 2086 O O . LEU A 1 284 ? 4.417 45.525 36.889 1.00 18.95 333 LEU A O 1
ATOM 2091 N N . THR A 1 285 ? 3.103 47.049 37.941 1.00 18.97 334 THR A N 1
ATOM 2092 C CA . THR A 1 285 ? 3.229 48.083 36.924 1.00 18.83 334 THR A CA 1
ATOM 2093 C C . THR A 1 285 ? 4.666 48.589 36.886 1.00 18.82 334 THR A C 1
ATOM 2094 O O . THR A 1 285 ? 5.283 48.629 35.830 1.00 18.49 334 THR A O 1
ATOM 2098 N N . THR A 1 286 ? 5.195 48.968 38.044 1.00 18.85 335 THR A N 1
ATOM 2099 C CA . THR A 1 286 ? 6.578 49.418 38.151 1.00 18.64 335 THR A CA 1
ATOM 2100 C C . THR A 1 286 ? 7.543 48.292 37.766 1.00 18.51 335 THR A C 1
ATOM 2101 O O . THR A 1 286 ? 8.492 48.517 37.018 1.00 17.74 335 THR A O 1
ATOM 2105 N N . PHE A 1 287 ? 7.285 47.090 38.263 1.00 18.60 336 PHE A N 1
ATOM 2106 C CA . PHE A 1 287 ? 8.131 45.938 37.947 1.00 18.94 336 PHE A CA 1
ATOM 2107 C C . PHE A 1 287 ? 8.194 45.635 36.449 1.00 19.45 336 PHE A C 1
ATOM 2108 O O . PHE A 1 287 ? 9.281 45.598 35.882 1.00 19.61 336 PHE A O 1
ATOM 2116 N N . PHE A 1 288 ? 7.045 45.452 35.806 1.00 19.82 337 PHE A N 1
ATOM 2117 C CA . PHE A 1 288 ? 7.046 45.132 34.375 1.00 19.97 337 PHE A CA 1
ATOM 2118 C C . PHE A 1 288 ? 7.536 46.253 33.470 1.00 20.50 337 PHE A C 1
ATOM 2119 O O . PHE A 1 288 ? 8.080 45.989 32.399 1.00 20.15 337 PHE A O 1
ATOM 2127 N N . LYS A 1 289 ? 7.371 47.497 33.906 1.00 21.06 338 LYS A N 1
ATOM 2128 C CA . LYS A 1 289 ? 7.942 48.621 33.181 1.00 21.54 338 LYS A CA 1
ATOM 2129 C C . LYS A 1 289 ? 9.471 48.468 33.128 1.00 20.88 338 LYS A C 1
ATOM 2130 O O . LYS A 1 289 ? 10.057 48.627 32.058 1.00 20.09 338 LYS A O 1
ATOM 2136 N N . GLU A 1 290 ? 10.098 48.114 34.253 1.00 20.53 339 GLU A N 1
ATOM 2137 C CA . GLU A 1 290 ? 11.540 47.826 34.278 1.00 20.59 339 GLU A CA 1
ATOM 2138 C C . GLU A 1 290 ? 11.898 46.663 33.333 1.00 19.98 339 GLU A C 1
ATOM 2139 O O . GLU A 1 290 ? 12.894 46.742 32.622 1.00 19.53 339 GLU A O 1
ATOM 2145 N N . ILE A 1 291 ? 11.089 45.601 33.341 1.00 19.64 340 ILE A N 1
ATOM 2146 C CA . ILE A 1 291 ? 11.320 44.452 32.476 1.00 19.70 340 ILE A CA 1
ATOM 2147 C C . ILE A 1 291 ? 11.246 44.859 31.011 1.00 20.10 340 ILE A C 1
ATOM 2148 O O . ILE A 1 291 ? 12.100 44.429 30.230 1.00 20.42 340 ILE A O 1
ATOM 2153 N N . SER A 1 292 ? 10.266 45.696 30.645 1.00 20.30 341 SER A N 1
ATOM 2154 C CA . SER A 1 292 ? 10.143 46.202 29.269 1.00 20.98 341 SER A CA 1
ATOM 2155 C C . SER A 1 292 ? 11.387 46.955 28.765 1.00 21.25 341 SER A C 1
ATOM 2156 O O . SER A 1 292 ? 11.644 46.999 27.560 1.00 21.12 341 SER A O 1
ATOM 2159 N N . GLU A 1 293 ? 12.149 47.521 29.696 1.00 21.79 342 GLU A N 1
ATOM 2160 C CA . GLU A 1 293 ? 13.361 48.273 29.410 1.00 22.23 342 GLU A CA 1
ATOM 2161 C C . GLU A 1 293 ? 14.602 47.376 29.401 1.00 22.02 342 GLU A C 1
ATOM 2162 O O . GLU A 1 293 ? 15.489 47.576 28.590 1.00 22.10 342 GLU A O 1
ATOM 2168 N N . VAL A 1 294 ? 14.657 46.387 30.296 1.00 21.82 343 VAL A N 1
ATOM 2169 C CA . VAL A 1 294 ? 15.801 45.486 30.404 1.00 21.27 343 VAL A CA 1
ATOM 2170 C C . VAL A 1 294 ? 15.858 44.475 29.243 1.00 20.91 343 VAL A C 1
ATOM 2171 O O . VAL A 1 294 ? 16.923 44.232 28.693 1.00 20.24 343 VAL A O 1
ATOM 2175 N N . PHE A 1 295 ? 14.711 43.887 28.906 1.00 20.66 344 PHE A N 1
ATOM 2176 C CA . PHE A 1 295 ? 14.611 42.841 27.898 1.00 20.24 344 PHE A CA 1
ATOM 2177 C C . PHE A 1 295 ? 14.058 43.436 26.603 1.00 20.09 344 PHE A C 1
ATOM 2178 O O . PHE A 1 295 ? 12.907 43.860 26.577 1.00 19.22 344 PHE A O 1
ATOM 2186 N N . PRO A 1 296 ? 14.876 43.542 25.552 1.00 19.72 345 PRO A N 1
ATOM 2187 C CA . PRO A 1 296 ? 14.400 44.117 24.287 1.00 19.56 345 PRO A CA 1
ATOM 2188 C C . PRO A 1 296 ? 13.429 43.258 23.497 1.00 19.47 345 PRO A C 1
ATOM 2189 O O . PRO A 1 296 ? 12.816 43.801 22.601 1.00 19.44 345 PRO A O 1
ATOM 2193 N N . ASP A 1 297 ? 13.256 41.975 23.798 1.00 19.64 346 ASP A N 1
ATOM 2194 C CA . ASP A 1 297 ? 12.304 41.181 23.019 1.00 20.11 346 ASP A CA 1
ATOM 2195 C C . ASP A 1 297 ? 10.887 41.739 23.097 1.00 20.82 346 ASP A C 1
ATOM 2196 O O . ASP A 1 297 ? 10.481 42.260 24.136 1.00 20.38 346 ASP A O 1
ATOM 2201 N N . GLN A 1 298 ? 10.151 41.633 21.987 1.00 21.70 347 GLN A N 1
ATOM 2202 C CA . GLN A 1 298 ? 8.765 42.100 21.905 1.00 22.47 347 GLN A CA 1
ATOM 2203 C C . GLN A 1 298 ? 7.829 41.408 22.907 1.00 21.87 347 GLN A C 1
ATOM 2204 O O . GLN A 1 298 ? 6.834 42.003 23.318 1.00 22.71 347 GLN A O 1
ATOM 2210 N N . PHE A 1 299 ? 8.155 40.180 23.302 1.00 20.73 348 PHE A N 1
ATOM 2211 C CA . PHE A 1 299 ? 7.309 39.393 24.164 1.00 20.51 348 PHE A CA 1
ATOM 2212 C C . PHE A 1 299 ? 7.856 39.188 25.571 1.00 20.45 348 PHE A C 1
ATOM 2213 O O . PHE A 1 299 ? 9.072 39.103 25.774 1.00 20.10 348 PHE A O 1
ATOM 2221 N N . ILE A 1 300 ? 6.929 39.157 26.530 1.00 20.16 349 ILE A N 1
ATOM 2222 C CA . ILE A 1 300 ? 7.217 38.811 27.916 1.00 20.14 349 ILE A CA 1
ATOM 2223 C C . ILE A 1 300 ? 6.275 37.664 28.230 1.00 19.80 349 ILE A C 1
ATOM 2224 O O . ILE A 1 300 ? 5.085 37.738 27.924 1.00 19.84 349 ILE A O 1
ATOM 2229 N N . HIS A 1 301 ? 6.805 36.625 28.864 1.00 19.41 350 HIS A N 1
ATOM 2230 C CA . HIS A 1 301 ? 6.030 35.459 29.235 1.00 19.24 350 HIS A CA 1
ATOM 2231 C C . HIS A 1 301 ? 5.538 35.719 30.653 1.00 18.98 350 HIS A C 1
ATOM 2232 O O . HIS A 1 301 ? 6.335 35.865 31.562 1.00 18.41 350 HIS A O 1
ATOM 2239 N N . LEU A 1 302 ? 4.223 35.788 30.831 1.00 19.12 351 LEU A N 1
ATOM 2240 C CA . LEU A 1 302 ? 3.631 36.082 32.125 1.00 18.63 351 LEU A CA 1
ATOM 2241 C C . LEU A 1 302 ? 3.307 34.875 32.984 1.00 18.76 351 LEU A C 1
ATOM 2242 O O . LEU A 1 302 ? 2.851 35.009 34.131 1.00 17.81 351 LEU A O 1
ATOM 2247 N N . GLY A 1 303 ? 3.524 33.697 32.428 1.00 19.01 352 GLY A N 1
ATOM 2248 C CA . GLY A 1 303 ? 3.324 32.473 33.153 1.00 19.07 352 GLY A CA 1
ATOM 2249 C C . GLY A 1 303 ? 1.846 32.118 33.264 1.00 19.35 352 GLY A C 1
ATOM 2250 O O . GLY A 1 303 ? 1.188 31.878 32.249 1.00 18.94 352 GLY A O 1
ATOM 2251 N N . GLY A 1 304 ? 1.338 32.081 34.499 1.00 19.56 353 GLY A N 1
ATOM 2252 C CA . GLY A 1 304 ? -0.048 31.739 34.781 1.00 19.53 353 GLY A CA 1
ATOM 2253 C C . GLY A 1 304 ? -0.320 30.252 35.007 1.00 19.66 353 GLY A C 1
ATOM 2254 O O . GLY A 1 304 ? -1.463 29.853 35.077 1.00 19.47 353 GLY A O 1
ATOM 2255 N N . ASP A 1 305 ? 0.716 29.428 35.113 1.00 20.07 354 ASP A N 1
ATOM 2256 C CA . ASP A 1 305 ? 0.525 27.991 35.319 1.00 20.32 354 ASP A CA 1
ATOM 2257 C C . ASP A 1 305 ? 0.306 27.604 36.780 1.00 20.24 354 ASP A C 1
ATOM 2258 O O . ASP A 1 305 ? 0.741 28.309 37.688 1.00 19.89 354 ASP A O 1
ATOM 2263 N N . GLU A 1 306 ? -0.387 26.483 36.972 1.00 20.86 355 GLU A N 1
ATOM 2264 C CA . GLU A 1 306 ? -0.550 25.809 38.273 1.00 21.71 355 GLU A CA 1
ATOM 2265 C C . GLU A 1 306 ? -0.915 26.691 39.465 1.00 22.21 355 GLU A C 1
ATOM 2266 O O . GLU A 1 306 ? -0.346 26.533 40.550 1.00 22.29 355 GLU A O 1
ATOM 2272 N N . VAL A 1 307 ? -1.832 27.630 39.273 1.00 22.83 356 VAL A N 1
ATOM 2273 C CA . VAL A 1 307 ? -2.211 28.503 40.372 1.00 23.88 356 VAL A CA 1
ATOM 2274 C C . VAL A 1 307 ? -3.040 27.659 41.352 1.00 24.84 356 VAL A C 1
ATOM 2275 O O . VAL A 1 307 ? -3.959 26.965 40.938 1.00 24.17 356 VAL A O 1
ATOM 2279 N N . GLU A 1 308 ? -2.670 27.714 42.632 1.00 26.24 357 GLU A N 1
ATOM 2280 C CA . GLU A 1 308 ? -3.354 26.975 43.697 1.00 27.75 357 GLU A CA 1
ATOM 2281 C C . GLU A 1 308 ? -4.360 27.923 44.335 1.00 28.13 357 GLU A C 1
ATOM 2282 O O . GLU A 1 308 ? -3.986 29.010 44.769 1.00 27.86 357 GLU A O 1
ATOM 2288 N N . PHE A 1 309 ? -5.622 27.504 44.396 1.00 29.27 358 PHE A N 1
ATOM 2289 C CA . PHE A 1 309 ? -6.695 28.325 44.968 1.00 30.26 358 PHE A CA 1
ATOM 2290 C C . PHE A 1 309 ? -6.956 28.165 46.475 1.00 30.88 358 PHE A C 1
ATOM 2291 O O . PHE A 1 309 ? -7.545 29.070 47.063 1.00 30.52 358 PHE A O 1
ATOM 2299 N N . LYS A 1 310 ? -6.547 27.045 47.089 1.00 31.80 359 LYS A N 1
ATOM 2300 C CA . LYS A 1 310 ? -6.829 26.770 48.522 1.00 32.60 359 LYS A CA 1
ATOM 2301 C C . LYS A 1 310 ? -6.514 27.936 49.447 1.00 32.47 359 LYS A C 1
ATOM 2302 O O . LYS A 1 310 ? -7.291 28.262 50.341 1.00 32.38 359 LYS A O 1
ATOM 2308 N N . CYS A 1 311 ? -5.360 28.543 49.226 1.00 32.16 360 CYS A N 1
ATOM 2309 C CA . CYS A 1 311 ? -4.929 29.693 49.992 1.00 32.39 360 CYS A CA 1
ATOM 2310 C C . CYS A 1 311 ? -5.871 30.877 49.815 1.00 32.36 360 CYS A C 1
ATOM 2311 O O . CYS A 1 311 ? -6.205 31.554 50.789 1.00 32.51 360 CYS A O 1
ATOM 2314 N N . TRP A 1 312 ? -6.278 31.132 48.574 1.00 32.19 361 TRP A N 1
ATOM 2315 C CA . TRP A 1 312 ? -7.261 32.171 48.280 1.00 32.09 361 TRP A CA 1
ATOM 2316 C C . TRP A 1 312 ? -8.613 31.819 48.925 1.00 32.39 361 TRP A C 1
ATOM 2317 O O . TRP A 1 312 ? -9.248 32.685 49.509 1.00 32.44 361 TRP A O 1
ATOM 2328 N N . GLU A 1 313 ? -9.023 30.555 48.805 1.00 32.92 362 GLU A N 1
ATOM 2329 C CA . GLU A 1 313 ? -10.261 30.024 49.392 1.00 33.61 362 GLU A CA 1
ATOM 2330 C C . GLU A 1 313 ? -10.317 30.182 50.920 1.00 33.28 362 GLU A C 1
ATOM 2331 O O . GLU A 1 313 ? -11.364 30.502 51.469 1.00 33.13 362 GLU A O 1
ATOM 2337 N N . SER A 1 314 ? -9.190 29.960 51.589 1.00 33.31 363 SER A N 1
ATOM 2338 C CA . SER A 1 314 ? -9.103 30.054 53.045 1.00 33.28 363 SER A CA 1
ATOM 2339 C C . SER A 1 314 ? -8.936 31.474 53.612 1.00 33.30 363 SER A C 1
ATOM 2340 O O . SER A 1 314 ? -8.957 31.638 54.828 1.00 33.08 363 SER A O 1
ATOM 2343 N N . ASN A 1 315 ? -8.771 32.482 52.752 1.00 33.43 364 ASN A N 1
ATOM 2344 C CA . ASN A 1 315 ? -8.486 33.846 53.184 1.00 33.43 364 ASN A CA 1
ATOM 2345 C C . ASN A 1 315 ? -9.761 34.701 53.293 1.00 33.64 364 ASN A C 1
ATOM 2346 O O . ASN A 1 315 ? -10.421 34.918 52.277 1.00 33.21 364 ASN A O 1
ATOM 2351 N N . PRO A 1 316 ? -10.109 35.200 54.489 1.00 34.12 365 PRO A N 1
ATOM 2352 C CA . PRO A 1 316 ? -11.337 35.997 54.656 1.00 34.45 365 PRO A CA 1
ATOM 2353 C C . PRO A 1 316 ? -11.422 37.272 53.813 1.00 34.87 365 PRO A C 1
ATOM 2354 O O . PRO A 1 316 ? -12.493 37.574 53.294 1.00 34.81 365 PRO A O 1
ATOM 2358 N N . LYS A 1 317 ? -10.326 38.013 53.702 1.00 35.40 366 LYS A N 1
ATOM 2359 C CA . LYS A 1 317 ? -10.309 39.232 52.889 1.00 35.91 366 LYS A CA 1
ATOM 2360 C C . LYS A 1 317 ? -10.544 38.953 51.403 1.00 35.74 366 LYS A C 1
ATOM 2361 O O . LYS A 1 317 ? -11.216 39.741 50.730 1.00 35.33 366 LYS A O 1
ATOM 2367 N N . ILE A 1 318 ? -10.021 37.832 50.910 1.00 35.50 367 ILE A N 1
ATOM 2368 C CA . ILE A 1 318 ? -10.244 37.433 49.523 1.00 35.52 367 ILE A CA 1
ATOM 2369 C C . ILE A 1 318 ? -11.693 37.036 49.332 1.00 35.33 367 ILE A C 1
ATOM 2370 O O . ILE A 1 318 ? -12.289 37.406 48.327 1.00 35.07 367 ILE A O 1
ATOM 2375 N N . GLN A 1 319 ? -12.244 36.280 50.284 1.00 35.46 368 GLN A N 1
ATOM 2376 C CA . GLN A 1 319 ? -13.665 35.908 50.265 1.00 35.63 368 GLN A CA 1
ATOM 2377 C C . GLN A 1 319 ? -14.556 37.143 50.152 1.00 35.35 368 GLN A C 1
ATOM 2378 O O . GLN A 1 319 ? -15.528 37.131 49.403 1.00 35.35 368 GLN A O 1
ATOM 2384 N N . ASP A 1 320 ? -14.222 38.195 50.900 1.00 35.20 369 ASP A N 1
ATOM 2385 C CA . ASP A 1 320 ? -14.965 39.453 50.839 1.00 35.23 369 ASP A CA 1
ATOM 2386 C C . ASP A 1 320 ? -14.874 40.049 49.437 1.00 34.92 369 ASP A C 1
ATOM 2387 O O . ASP A 1 320 ? -15.888 40.451 48.869 1.00 34.53 369 ASP A O 1
ATOM 2392 N N . PHE A 1 321 ? -13.665 40.082 48.877 1.00 34.77 370 PHE A N 1
ATOM 2393 C CA . PHE A 1 321 ? -13.463 40.571 47.513 1.00 34.52 370 PHE A CA 1
ATOM 2394 C C . PHE A 1 321 ? -14.229 39.732 46.488 1.00 34.58 370 PHE A C 1
ATOM 2395 O O . PHE A 1 321 ? -14.762 40.287 45.534 1.00 34.22 370 PHE A O 1
ATOM 2403 N N . MET A 1 322 ? -14.276 38.410 46.685 1.00 34.87 371 MET A N 1
ATOM 2404 C CA . MET A 1 322 ? -14.995 37.516 45.777 1.00 35.25 371 MET A CA 1
ATOM 2405 C C . MET A 1 322 ? -16.475 37.873 45.653 1.00 36.13 371 MET A C 1
ATOM 2406 O O . MET A 1 322 ? -16.996 37.934 44.541 1.00 36.12 371 MET A O 1
ATOM 2411 N N . ARG A 1 323 ? -17.145 38.114 46.781 1.00 37.32 372 ARG A N 1
ATOM 2412 C CA . ARG A 1 323 ? -18.558 38.495 46.744 1.00 38.14 372 ARG A CA 1
ATOM 2413 C C . ARG A 1 323 ? -18.766 39.929 46.269 1.00 38.36 372 ARG A C 1
ATOM 2414 O O . ARG A 1 323 ? -19.821 40.223 45.720 1.00 38.52 372 ARG A O 1
ATOM 2422 N N . GLN A 1 324 ? -17.778 40.807 46.483 1.00 38.80 373 GLN A N 1
ATOM 2423 C CA . GLN A 1 324 ? -17.854 42.204 46.024 1.00 39.33 373 GLN A CA 1
ATOM 2424 C C . GLN A 1 324 ? -18.125 42.385 44.525 1.00 39.29 373 GLN A C 1
ATOM 2425 O O . GLN A 1 324 ? -18.696 43.407 44.148 1.00 39.03 373 GLN A O 1
ATOM 2431 N N . LYS A 1 325 ? -17.709 41.432 43.679 1.00 39.33 374 LYS A N 1
ATOM 2432 C CA . LYS A 1 325 ? -18.037 41.479 42.239 1.00 39.36 374 LYS A CA 1
ATOM 2433 C C . LYS A 1 325 ? -18.595 40.158 41.672 1.00 38.64 374 LYS A C 1
ATOM 2434 O O . LYS A 1 325 ? -18.420 39.845 40.496 1.00 38.72 374 LYS A O 1
ATOM 2440 N N . GLY A 1 326 ? -19.297 39.406 42.520 1.00 37.83 375 GLY A N 1
ATOM 2441 C CA . GLY A 1 326 ? -20.052 38.234 42.104 1.00 37.05 375 GLY A CA 1
ATOM 2442 C C . GLY A 1 326 ? -19.342 37.038 41.512 1.00 36.18 375 GLY A C 1
ATOM 2443 O O . GLY A 1 326 ? -19.923 36.329 40.690 1.00 35.94 375 GLY A O 1
ATOM 2444 N N . PHE A 1 327 ? -18.110 36.788 41.941 1.00 35.26 376 PHE A N 1
ATOM 2445 C CA . PHE A 1 327 ? -17.361 35.627 41.456 1.00 34.67 376 PHE A CA 1
ATOM 2446 C C . PHE A 1 327 ? -17.785 34.321 42.141 1.00 34.25 376 PHE A C 1
ATOM 2447 O O . PHE A 1 327 ? -17.369 33.244 41.699 1.00 34.38 376 PHE A O 1
ATOM 2455 N N . GLY A 1 328 ? -18.605 34.413 43.196 1.00 33.62 377 GLY A N 1
ATOM 2456 C CA . GLY A 1 328 ? -19.141 33.250 43.879 1.00 33.11 377 GLY A CA 1
ATOM 2457 C C . GLY A 1 328 ? -18.043 32.461 44.554 1.00 32.61 377 GLY A C 1
ATOM 2458 O O . GLY A 1 328 ? -17.281 33.012 45.347 1.00 32.75 377 GLY A O 1
ATOM 2459 N N . THR A 1 329 ? -17.970 31.176 44.221 1.00 31.97 378 THR A N 1
ATOM 2460 C CA . THR A 1 329 ? -16.906 30.294 44.680 1.00 31.64 378 THR A CA 1
ATOM 2461 C C . THR A 1 329 ? -16.031 29.853 43.489 1.00 30.88 378 THR A C 1
ATOM 2462 O O . THR A 1 329 ? -15.352 28.829 43.583 1.00 30.84 378 THR A O 1
ATOM 2466 N N . ASP A 1 330 ? -16.049 30.614 42.388 1.00 30.07 379 ASP A N 1
ATOM 2467 C CA . ASP A 1 330 ? -15.293 30.269 41.180 1.00 29.59 379 ASP A CA 1
ATOM 2468 C C . ASP A 1 330 ? -13.994 31.071 41.166 1.00 28.69 379 ASP A C 1
ATOM 2469 O O . ASP A 1 330 ? -13.943 32.189 40.662 1.00 28.22 379 ASP A O 1
ATOM 2474 N N . PHE A 1 331 ? -12.939 30.482 41.715 1.00 27.95 380 PHE A N 1
ATOM 2475 C CA . PHE A 1 331 ? -11.650 31.158 41.784 1.00 27.58 380 PHE A CA 1
ATOM 2476 C C . PHE A 1 331 ? -10.923 31.309 40.428 1.00 26.96 380 PHE A C 1
ATOM 2477 O O . PHE A 1 331 ? -9.976 32.077 40.344 1.00 27.05 380 PHE A O 1
ATOM 2485 N N . LYS A 1 332 ? -11.377 30.615 39.382 1.00 26.39 381 LYS A N 1
ATOM 2486 C CA . LYS A 1 332 ? -10.884 30.844 38.019 1.00 26.27 381 LYS A CA 1
ATOM 2487 C C . LYS A 1 332 ? -11.186 32.272 37.553 1.00 25.90 381 LYS A C 1
ATOM 2488 O O . LYS A 1 332 ? -10.403 32.852 36.795 1.00 25.53 381 LYS A O 1
ATOM 2494 N N . LYS A 1 333 ? -12.315 32.826 38.004 1.00 25.64 382 LYS A N 1
ATOM 2495 C CA . LYS A 1 333 ? -12.674 34.215 37.719 1.00 25.69 382 LYS A CA 1
ATOM 2496 C C . LYS A 1 333 ? -11.728 35.201 38.401 1.00 25.18 382 LYS A C 1
ATOM 2497 O O . LYS A 1 333 ? -11.454 36.259 37.848 1.00 24.83 382 LYS A O 1
ATOM 2503 N N . LEU A 1 334 ? -11.241 34.863 39.598 1.00 25.22 383 LEU A N 1
ATOM 2504 C CA . LEU A 1 334 ? -10.274 35.705 40.305 1.00 25.35 383 LEU A CA 1
ATOM 2505 C C . LEU A 1 334 ? -8.899 35.641 39.630 1.00 25.12 383 LEU A C 1
ATOM 2506 O O . LEU A 1 334 ? -8.206 36.657 39.532 1.00 25.11 383 LEU A O 1
ATOM 2511 N N . GLU A 1 335 ? -8.511 34.444 39.198 1.00 24.84 384 GLU A N 1
ATOM 2512 C CA . GLU A 1 335 ? -7.277 34.240 38.433 1.00 24.82 384 GLU A CA 1
ATOM 2513 C C . GLU A 1 335 ? -7.366 34.996 37.116 1.00 24.06 384 GLU A C 1
ATOM 2514 O O . GLU A 1 335 ? -6.401 35.649 36.713 1.00 23.54 384 GLU A O 1
ATOM 2520 N N . SER A 1 336 ? -8.522 34.889 36.455 1.00 23.43 385 SER A N 1
ATOM 2521 C CA . SER A 1 336 ? -8.786 35.609 35.207 1.00 22.88 385 SER A CA 1
ATOM 2522 C C . SER A 1 336 ? -8.731 37.123 35.411 1.00 22.33 385 SER A C 1
ATOM 2523 O O . SER A 1 336 ? -8.130 37.831 34.618 1.00 22.23 385 SER A O 1
ATOM 2526 N N . PHE A 1 337 ? -9.377 37.603 36.469 1.00 21.76 386 PHE A N 1
ATOM 2527 C CA . PHE A 1 337 ? -9.351 39.012 36.833 1.00 21.23 386 PHE A CA 1
ATOM 2528 C C . PHE A 1 337 ? -7.914 39.507 37.006 1.00 20.88 386 PHE A C 1
ATOM 2529 O O . PHE A 1 337 ? -7.560 40.565 36.492 1.00 20.07 386 PHE A O 1
ATOM 2537 N N . TYR A 1 338 ? -7.106 38.736 37.734 1.00 20.50 387 TYR A N 1
ATOM 2538 C CA . TYR A 1 338 ? -5.707 39.069 37.953 1.00 20.52 387 TYR A CA 1
ATOM 2539 C C . TYR A 1 338 ? -4.905 39.103 36.655 1.00 20.83 387 TYR A C 1
ATOM 2540 O O . TYR A 1 338 ? -4.230 40.092 36.370 1.00 20.82 387 TYR A O 1
ATOM 2549 N N . ILE A 1 339 ? -4.985 38.024 35.880 1.00 21.05 388 ILE A N 1
ATOM 2550 C CA . ILE A 1 339 ? -4.180 37.899 34.670 1.00 21.64 388 ILE A CA 1
ATOM 2551 C C . ILE A 1 339 ? -4.531 38.943 33.607 1.00 21.62 388 ILE A C 1
ATOM 2552 O O . ILE A 1 339 ? -3.639 39.413 32.910 1.00 20.95 388 ILE A O 1
ATOM 2557 N N . GLN A 1 340 ? -5.815 39.311 33.526 1.00 21.70 389 GLN A N 1
ATOM 2558 C CA . GLN A 1 340 ? -6.291 40.367 32.630 1.00 21.78 389 GLN A CA 1
ATOM 2559 C C . GLN A 1 340 ? -5.695 41.725 32.990 1.00 21.88 389 GLN A C 1
ATOM 2560 O O . GLN A 1 340 ? -5.342 42.494 32.104 1.00 21.98 389 GLN A O 1
ATOM 2566 N N . LYS A 1 341 ? -5.575 42.018 34.281 1.00 21.94 390 LYS A N 1
ATOM 2567 C CA . LYS A 1 341 ? -4.918 43.248 34.712 1.00 22.15 390 LYS A CA 1
ATOM 2568 C C . LYS A 1 341 ? -3.420 43.261 34.369 1.00 21.80 390 LYS A C 1
ATOM 2569 O O . LYS A 1 341 ? -2.889 44.318 34.065 1.00 22.09 390 LYS A O 1
ATOM 2575 N N . VAL A 1 342 ? -2.748 42.106 34.408 1.00 20.99 391 VAL A N 1
ATOM 2576 C CA . VAL A 1 342 ? -1.326 42.046 34.061 1.00 20.83 391 VAL A CA 1
ATOM 2577 C C . VAL A 1 342 ? -1.154 42.188 32.550 1.00 20.38 391 VAL A C 1
ATOM 2578 O O . VAL A 1 342 ? -0.282 42.931 32.105 1.00 19.12 391 VAL A O 1
ATOM 2582 N N . LEU A 1 343 ? -1.965 41.454 31.784 1.00 20.60 392 LEU A N 1
ATOM 2583 C CA . LEU A 1 343 ? -1.971 41.553 30.322 1.00 20.97 392 LEU A CA 1
ATOM 2584 C C . LEU A 1 343 ? -2.170 43.001 29.883 1.00 21.18 392 LEU A C 1
ATOM 2585 O O . LEU A 1 343 ? -1.481 43.461 28.974 1.00 21.31 392 LEU A O 1
ATOM 2590 N N . ASP A 1 344 ? -3.070 43.720 30.557 1.00 21.59 393 ASP A N 1
ATOM 2591 C CA . ASP A 1 344 ? -3.275 45.145 30.293 1.00 22.15 393 ASP A CA 1
ATOM 2592 C C . ASP A 1 344 ? -2.041 45.989 30.591 1.00 22.06 393 ASP A C 1
ATOM 2593 O O . ASP A 1 344 ? -1.747 46.931 29.848 1.00 22.02 393 ASP A O 1
ATOM 2598 N N . ILE A 1 345 ? -1.339 45.683 31.680 1.00 21.96 394 ILE A N 1
ATOM 2599 C CA . ILE A 1 345 ? -0.100 46.389 31.995 1.00 22.02 394 ILE A CA 1
ATOM 2600 C C . ILE A 1 345 ? 0.929 46.180 30.886 1.00 21.89 394 ILE A C 1
ATOM 2601 O O . ILE A 1 345 ? 1.588 47.138 30.486 1.00 21.80 394 ILE A O 1
ATOM 2606 N N . ILE A 1 346 ? 1.046 44.952 30.381 1.00 22.07 395 ILE A N 1
ATOM 2607 C CA . ILE A 1 346 ? 1.983 44.654 29.289 1.00 22.14 395 ILE A CA 1
ATOM 2608 C C . ILE A 1 346 ? 1.609 45.392 27.996 1.00 22.43 395 ILE A C 1
ATOM 2609 O O . ILE A 1 346 ? 2.486 45.964 27.342 1.00 21.65 395 ILE A O 1
ATOM 2614 N N . ALA A 1 347 ? 0.333 45.357 27.620 1.00 22.82 396 ALA A N 1
ATOM 2615 C CA . ALA A 1 347 ? -0.136 46.086 26.430 1.00 23.77 396 ALA A CA 1
ATOM 2616 C C . ALA A 1 347 ? 0.122 47.591 26.540 1.00 24.33 396 ALA A C 1
ATOM 2617 O O . ALA A 1 347 ? 0.543 48.218 25.579 1.00 24.46 396 ALA A O 1
ATOM 2619 N N . THR A 1 348 ? -0.098 48.157 27.719 1.00 25.46 397 THR A N 1
ATOM 2620 C CA . THR A 1 348 ? 0.147 49.582 27.949 1.00 26.30 397 THR A CA 1
ATOM 2621 C C . THR A 1 348 ? 1.615 49.978 27.737 1.00 26.53 397 THR A C 1
ATOM 2622 O O . THR A 1 348 ? 1.888 51.068 27.252 1.00 26.86 397 THR A O 1
ATOM 2626 N N . ILE A 1 349 ? 2.550 49.084 28.054 1.00 27.05 398 ILE A N 1
ATOM 2627 C CA . ILE A 1 349 ? 3.976 49.336 27.784 1.00 27.26 398 ILE A CA 1
ATOM 2628 C C . ILE A 1 349 ? 4.441 48.834 26.402 1.00 27.10 398 ILE A C 1
ATOM 2629 O O . ILE A 1 349 ? 5.639 48.756 26.150 1.00 27.46 398 ILE A O 1
ATOM 2634 N N . ASN A 1 350 ? 3.491 48.532 25.513 1.00 26.79 399 ASN A N 1
ATOM 2635 C CA . ASN A 1 350 ? 3.739 48.138 24.129 1.00 26.75 399 ASN A CA 1
ATOM 2636 C C . ASN A 1 350 ? 4.601 46.896 23.909 1.00 25.61 399 ASN A C 1
ATOM 2637 O O . ASN A 1 350 ? 5.471 46.883 23.044 1.00 25.97 399 ASN A O 1
ATOM 2642 N N . LYS A 1 351 ? 4.348 45.865 24.710 1.00 24.24 400 LYS A N 1
ATOM 2643 C CA . LYS A 1 351 ? 4.968 44.559 24.526 1.00 23.22 400 LYS A CA 1
ATOM 2644 C C . LYS A 1 351 ? 3.826 43.575 24.299 1.00 22.45 400 LYS A C 1
ATOM 2645 O O . LYS A 1 351 ? 2.672 43.891 24.573 1.00 22.09 400 LYS A O 1
ATOM 2651 N N . GLY A 1 352 ? 4.162 42.400 23.775 1.00 21.81 401 GLY A N 1
ATOM 2652 C CA . GLY A 1 352 ? 3.222 41.308 23.587 1.00 21.25 401 GLY A CA 1
ATOM 2653 C C . GLY A 1 352 ? 3.350 40.344 24.759 1.00 20.97 401 GLY A C 1
ATOM 2654 O O . GLY A 1 352 ? 4.376 40.328 25.451 1.00 21.13 401 GLY A O 1
ATOM 2655 N N . SER A 1 353 ? 2.326 39.532 24.973 1.00 20.00 402 SER A N 1
ATOM 2656 C CA . SER A 1 353 ? 2.309 38.595 26.082 1.00 19.62 402 SER A CA 1
ATOM 2657 C C . SER A 1 353 ? 2.233 37.154 25.620 1.00 18.87 402 SER A C 1
ATOM 2658 O O . SER A 1 353 ? 1.607 36.859 24.600 1.00 18.25 402 SER A O 1
ATOM 2661 N N . ILE A 1 354 ? 2.904 36.285 26.378 1.00 18.04 403 ILE A N 1
ATOM 2662 C CA . ILE A 1 354 ? 2.826 34.838 26.226 1.00 17.79 403 ILE A CA 1
ATOM 2663 C C . ILE A 1 354 ? 2.363 34.318 27.579 1.00 17.70 403 ILE A C 1
ATOM 2664 O O . ILE A 1 354 ? 2.767 34.814 28.628 1.00 17.81 403 ILE A O 1
ATOM 2669 N N . VAL A 1 355 ? 1.576 33.262 27.534 1.00 17.92 404 VAL A N 1
ATOM 2670 C CA . VAL A 1 355 ? 0.898 32.746 28.687 1.00 18.45 404 VAL A CA 1
ATOM 2671 C C . VAL A 1 355 ? 0.852 31.198 28.612 1.00 18.20 404 VAL A C 1
ATOM 2672 O O . VAL A 1 355 ? 0.711 30.648 27.523 1.00 18.29 404 VAL A O 1
ATOM 2676 N N . TRP A 1 356 ? 1.033 30.501 29.743 1.00 18.14 405 TRP A N 1
ATOM 2677 C CA . TRP A 1 356 ? 0.835 29.038 29.789 1.00 18.31 405 TRP A CA 1
ATOM 2678 C C . TRP A 1 356 ? -0.661 28.781 29.615 1.00 18.72 405 TRP A C 1
ATOM 2679 O O . TRP A 1 356 ? -1.488 29.635 29.951 1.00 18.39 405 TRP A O 1
ATOM 2690 N N . GLN A 1 357 ? -1.009 27.599 29.114 1.00 19.30 406 GLN A N 1
ATOM 2691 C CA . GLN A 1 357 ? -2.390 27.293 28.709 1.00 19.61 406 GLN A CA 1
ATOM 2692 C C . GLN A 1 357 ? -3.496 27.468 29.748 1.00 20.06 406 GLN A C 1
ATOM 2693 O O . GLN A 1 357 ? -4.640 27.703 29.362 1.00 19.77 406 GLN A O 1
ATOM 2699 N N . GLU A 1 358 ? -3.155 27.348 31.039 1.00 20.35 407 GLU A N 1
ATOM 2700 C CA . GLU A 1 358 ? -4.133 27.444 32.124 1.00 21.24 407 GLU A CA 1
ATOM 2701 C C . GLU A 1 358 ? -4.928 28.738 32.065 1.00 21.75 407 GLU A C 1
ATOM 2702 O O . GLU A 1 358 ? -6.119 28.743 32.342 1.00 22.37 407 GLU A O 1
ATOM 2708 N N . VAL A 1 359 ? -4.245 29.820 31.708 1.00 22.26 408 VAL A N 1
ATOM 2709 C CA . VAL A 1 359 ? -4.855 31.132 31.529 1.00 22.98 408 VAL A CA 1
ATOM 2710 C C . VAL A 1 359 ? -5.974 31.060 30.474 1.00 23.18 408 VAL A C 1
ATOM 2711 O O . VAL A 1 359 ? -7.045 31.636 30.659 1.00 23.36 408 VAL A O 1
ATOM 2715 N N . PHE A 1 360 ? -5.708 30.356 29.376 1.00 23.22 409 PHE A N 1
ATOM 2716 C CA . PHE A 1 360 ? -6.693 30.133 28.326 1.00 23.60 409 PHE A CA 1
ATOM 2717 C C . PHE A 1 360 ? -7.776 29.154 28.781 1.00 23.79 409 PHE A C 1
ATOM 2718 O O . PHE A 1 360 ? -8.948 29.408 28.554 1.00 23.82 409 PHE A O 1
ATOM 2726 N N . ASP A 1 361 ? -7.377 28.042 29.394 1.00 24.03 410 ASP A N 1
ATOM 2727 C CA . ASP A 1 361 ? -8.316 27.003 29.857 1.00 24.51 410 ASP A CA 1
ATOM 2728 C C . ASP A 1 361 ? -9.288 27.467 30.931 1.00 24.97 410 ASP A C 1
ATOM 2729 O O . ASP A 1 361 ? -10.416 27.010 30.959 1.00 24.50 410 ASP A O 1
ATOM 2734 N N . ASP A 1 362 ? -8.835 28.368 31.805 1.00 25.92 411 ASP A N 1
ATOM 2735 C CA . ASP A 1 362 ? -9.662 28.945 32.862 1.00 26.71 411 ASP A CA 1
ATOM 2736 C C . ASP A 1 362 ? -10.473 30.190 32.432 1.00 27.63 411 ASP A C 1
ATOM 2737 O O . ASP A 1 362 ? -10.941 30.941 33.290 1.00 27.68 411 ASP A O 1
ATOM 2742 N N . LYS A 1 363 ? -10.624 30.393 31.116 1.00 28.52 412 LYS A N 1
ATOM 2743 C CA . LYS A 1 363 ? -11.531 31.384 30.524 1.00 29.74 412 LYS A CA 1
ATOM 2744 C C . LYS A 1 363 ? -11.182 32.856 30.720 1.00 30.18 412 LYS A C 1
ATOM 2745 O O . LYS A 1 363 ? -12.067 33.693 30.866 1.00 30.76 412 LYS A O 1
ATOM 2751 N N . ALA A 1 364 ? -9.895 33.173 30.707 1.00 30.67 413 ALA A N 1
ATOM 2752 C CA . ALA A 1 364 ? -9.470 34.554 30.777 1.00 30.87 413 ALA A CA 1
ATOM 2753 C C . ALA A 1 364 ? -9.698 35.169 29.410 1.00 31.36 413 ALA A C 1
ATOM 2754 O O . ALA A 1 364 ? -9.577 34.497 28.380 1.00 30.94 413 ALA A O 1
ATOM 2756 N N . LYS A 1 365 ? -10.051 36.444 29.416 1.00 32.15 414 LYS A N 1
ATOM 2757 C CA . LYS A 1 365 ? -10.279 37.182 28.197 1.00 33.11 414 LYS A CA 1
ATOM 2758 C C . LYS A 1 365 ? -8.927 37.702 27.764 1.00 33.06 414 LYS A C 1
ATOM 2759 O O . LYS A 1 365 ? -8.343 38.553 28.430 1.00 33.37 414 LYS A O 1
ATOM 2765 N N . LEU A 1 366 ? -8.429 37.148 26.664 1.00 32.99 415 LEU A N 1
ATOM 2766 C CA . LEU A 1 366 ? -7.123 37.491 26.124 1.00 32.91 415 LEU A CA 1
ATOM 2767 C C . LEU A 1 366 ? -7.283 38.351 24.899 1.00 32.77 415 LEU A C 1
ATOM 2768 O O . LEU A 1 366 ? -8.105 38.053 24.041 1.00 32.78 415 LEU A O 1
ATOM 2773 N N . ALA A 1 367 ? -6.475 39.403 24.812 1.00 32.74 416 ALA A N 1
ATOM 2774 C CA . ALA A 1 367 ? -6.496 40.293 23.673 1.00 32.61 416 ALA A CA 1
ATOM 2775 C C . ALA A 1 367 ? -5.928 39.562 22.472 1.00 32.53 416 ALA A C 1
ATOM 2776 O O . ALA A 1 367 ? -5.119 38.644 22.650 1.00 32.73 416 ALA A O 1
ATOM 2778 N N . PRO A 1 368 ? -6.341 39.936 21.256 1.00 32.13 417 PRO A N 1
ATOM 2779 C CA . PRO A 1 368 ? -5.761 39.335 20.051 1.00 31.53 417 PRO A CA 1
ATOM 2780 C C . PRO A 1 368 ? -4.243 39.486 20.046 1.00 30.71 417 PRO A C 1
ATOM 2781 O O . PRO A 1 368 ? -3.752 40.513 20.507 1.00 31.33 417 PRO A O 1
ATOM 2785 N N . GLY A 1 369 ? -3.525 38.472 19.567 1.00 29.49 418 GLY A N 1
ATOM 2786 C CA . GLY A 1 369 ? -2.069 38.488 19.549 1.00 28.29 418 GLY A CA 1
ATOM 2787 C C . GLY A 1 369 ? -1.403 37.798 20.737 1.00 27.17 418 GLY A C 1
ATOM 2788 O O . GLY A 1 369 ? -0.211 37.510 20.666 1.00 27.28 418 GLY A O 1
ATOM 2789 N N . THR A 1 370 ? -2.144 37.558 21.820 1.00 25.66 419 THR A N 1
ATOM 2790 C CA . THR A 1 370 ? -1.627 36.856 22.981 1.00 24.63 419 THR A CA 1
ATOM 2791 C C . THR A 1 370 ? -1.261 35.432 22.568 1.00 23.45 419 THR A C 1
ATOM 2792 O O . THR A 1 370 ? -2.103 34.706 22.049 1.00 23.12 419 THR A O 1
ATOM 2796 N N . ILE A 1 371 ? -0.019 35.042 22.812 1.00 22.03 420 ILE A N 1
ATOM 2797 C CA . ILE A 1 371 ? 0.441 33.706 22.475 1.00 21.77 420 ILE A CA 1
ATOM 2798 C C . ILE A 1 371 ? 0.162 32.762 23.645 1.00 20.91 420 ILE A C 1
ATOM 2799 O O . ILE A 1 371 ? 0.395 33.106 24.786 1.00 20.52 420 ILE A O 1
ATOM 2804 N N . VAL A 1 372 ? -0.314 31.565 23.342 1.00 20.28 421 VAL A N 1
ATOM 2805 C CA . VAL A 1 372 ? -0.589 30.561 24.355 1.00 19.94 421 VAL A CA 1
ATOM 2806 C C . VAL A 1 372 ? 0.410 29.436 24.184 1.00 19.44 421 VAL A C 1
ATOM 2807 O O . VAL A 1 372 ? 0.570 28.914 23.080 1.00 18.86 421 VAL A O 1
ATOM 2811 N N . GLU A 1 373 ? 1.070 29.055 25.276 1.00 19.20 422 GLU A N 1
ATOM 2812 C CA . GLU A 1 373 ? 2.023 27.959 25.244 1.00 19.05 422 GLU A CA 1
ATOM 2813 C C . GLU A 1 373 ? 1.380 26.702 25.816 1.00 19.14 422 GLU A C 1
ATOM 2814 O O . GLU A 1 373 ? 1.080 26.648 27.012 1.00 19.37 422 GLU A O 1
ATOM 2820 N N . VAL A 1 374 ? 1.189 25.703 24.960 1.00 19.35 423 VAL A N 1
ATOM 2821 C CA . VAL A 1 374 ? 0.526 24.448 25.307 1.00 19.83 423 VAL A CA 1
ATOM 2822 C C . VAL A 1 374 ? 1.571 23.476 25.828 1.00 20.60 423 VAL A C 1
ATOM 2823 O O . VAL A 1 374 ? 2.390 22.957 25.048 1.00 20.41 423 VAL A O 1
ATOM 2827 N N . TRP A 1 375 ? 1.518 23.226 27.138 1.00 21.21 424 TRP A N 1
ATOM 2828 C CA . TRP A 1 375 ? 2.495 22.386 27.832 1.00 22.31 424 TRP A CA 1
ATOM 2829 C C . TRP A 1 375 ? 1.976 21.107 28.479 1.00 23.12 424 TRP A C 1
ATOM 2830 O O . TRP A 1 375 ? 2.782 20.233 28.787 1.00 22.82 424 TRP A O 1
ATOM 2841 N N . LYS A 1 376 ? 0.670 20.992 28.710 1.00 24.43 425 LYS A N 1
ATOM 2842 C CA . LYS A 1 376 ? 0.120 19.795 29.340 1.00 25.81 425 LYS A CA 1
ATOM 2843 C C . LYS A 1 376 ? 0.018 18.663 28.327 1.00 27.27 425 LYS A C 1
ATOM 2844 O O . LYS A 1 376 ? -0.555 18.841 27.252 1.00 26.83 425 LYS A O 1
ATOM 2850 N N . ASP A 1 377 ? 0.555 17.498 28.692 1.00 28.85 426 ASP A N 1
ATOM 2851 C CA . ASP A 1 377 ? 0.651 16.351 27.788 1.00 30.67 426 ASP A CA 1
ATOM 2852 C C . ASP A 1 377 ? -0.715 15.666 27.537 1.00 31.06 426 ASP A C 1
ATOM 2853 O O . ASP A 1 377 ? -0.886 14.986 26.512 1.00 32.20 426 ASP A O 1
ATOM 2858 N N . SER A 1 378 ? -1.693 15.892 28.419 1.00 30.70 427 SER A N 1
ATOM 2859 C CA . SER A 1 378 ? -3.037 15.337 28.286 1.00 30.49 427 SER A CA 1
ATOM 2860 C C . SER A 1 378 ? -3.880 15.998 27.167 1.00 29.92 427 SER A C 1
ATOM 2861 O O . SER A 1 378 ? -4.316 17.147 27.298 1.00 29.89 427 SER A O 1
ATOM 2864 N N . ALA A 1 379 ? -4.104 15.251 26.085 1.00 28.79 428 ALA A N 1
ATOM 2865 C CA . ALA A 1 379 ? -4.894 15.701 24.946 1.00 27.98 428 ALA A CA 1
ATOM 2866 C C . ALA A 1 379 ? -4.391 17.026 24.367 1.00 27.00 428 ALA A C 1
ATOM 2867 O O . ALA A 1 379 ? -5.191 17.903 24.056 1.00 26.42 428 ALA A O 1
ATOM 2869 N N . TYR A 1 380 ? -3.070 17.163 24.226 1.00 26.30 429 TYR A N 1
ATOM 2870 C CA . TYR A 1 380 ? -2.500 18.408 23.705 1.00 25.72 429 TYR A CA 1
ATOM 2871 C C . TYR A 1 380 ? -2.956 18.773 22.284 1.00 25.66 429 TYR A C 1
ATOM 2872 O O . TYR A 1 380 ? -3.136 19.956 22.026 1.00 25.23 429 TYR A O 1
ATOM 2881 N N . PRO A 1 381 ? -3.138 17.801 21.378 1.00 25.84 430 PRO A N 1
ATOM 2882 C CA . PRO A 1 381 ? -3.670 18.127 20.054 1.00 26.07 430 PRO A CA 1
ATOM 2883 C C . PRO A 1 381 ? -5.042 18.785 20.139 1.00 26.17 430 PRO A C 1
ATOM 2884 O O . PRO A 1 381 ? -5.262 19.765 19.424 1.00 25.52 430 PRO A O 1
ATOM 2888 N N . GLU A 1 382 ? -5.909 18.302 21.030 1.00 26.30 431 GLU A N 1
ATOM 2889 C CA . GLU A 1 382 ? -7.223 18.920 21.215 1.00 26.69 431 GLU A CA 1
ATOM 2890 C C . GLU A 1 382 ? -7.036 20.339 21.786 1.00 25.90 431 GLU A C 1
ATOM 2891 O O . GLU A 1 382 ? -7.796 21.235 21.419 1.00 26.07 431 GLU A O 1
ATOM 2897 N N . GLU A 1 383 ? -6.042 20.547 22.666 1.00 24.90 432 GLU A N 1
ATOM 2898 C CA . GLU A 1 383 ? -5.724 21.905 23.149 1.00 24.45 432 GLU A CA 1
ATOM 2899 C C . GLU A 1 383 ? -5.275 22.800 22.008 1.00 23.58 432 GLU A C 1
ATOM 2900 O O . GLU A 1 383 ? -5.691 23.953 21.934 1.00 23.36 432 GLU A O 1
ATOM 2906 N N . LEU A 1 384 ? -4.406 22.284 21.145 1.00 22.96 433 LEU A N 1
ATOM 2907 C CA . LEU A 1 384 ? -3.962 23.049 19.974 1.00 23.05 433 LEU A CA 1
ATOM 2908 C C . LEU A 1 384 ? -5.125 23.486 19.064 1.00 22.88 433 LEU A C 1
ATOM 2909 O O . LEU A 1 384 ? -5.113 24.606 18.557 1.00 22.25 433 LEU A O 1
ATOM 2914 N N . SER A 1 385 ? -6.122 22.619 18.876 1.00 22.90 434 SER A N 1
ATOM 2915 C CA . SER A 1 385 ? -7.305 22.965 18.089 1.00 23.29 434 SER A CA 1
ATOM 2916 C C . SER A 1 385 ? -8.121 24.082 18.734 1.00 23.40 434 SER A C 1
ATOM 2917 O O . SER A 1 385 ? -8.507 25.014 18.051 1.00 23.72 434 SER A O 1
ATOM 2920 N N . ARG A 1 386 ? -8.383 23.970 20.036 1.00 23.63 435 ARG A N 1
ATOM 2921 C CA . ARG A 1 386 ? -9.160 24.975 20.777 1.00 23.75 435 ARG A CA 1
ATOM 2922 C C . ARG A 1 386 ? -8.539 26.366 20.752 1.00 23.39 435 ARG A C 1
ATOM 2923 O O . ARG A 1 386 ? -9.236 27.348 20.507 1.00 23.23 435 ARG A O 1
ATOM 2931 N N . VAL A 1 387 ? -7.239 26.435 21.040 1.00 22.91 436 VAL A N 1
ATOM 2932 C CA . VAL A 1 387 ? -6.501 27.702 21.072 1.00 22.91 436 VAL A CA 1
ATOM 2933 C C . VAL A 1 387 ? -6.548 28.405 19.722 1.00 22.45 436 VAL A C 1
ATOM 2934 O O . VAL A 1 387 ? -6.855 29.599 19.646 1.00 21.56 436 VAL A O 1
ATOM 2938 N N . THR A 1 388 ? -6.250 27.648 18.671 1.00 22.33 437 THR A N 1
ATOM 2939 C CA . THR A 1 388 ? -6.201 28.194 17.330 1.00 22.33 437 THR A CA 1
ATOM 2940 C C . THR A 1 388 ? -7.594 28.509 16.802 1.00 22.71 437 THR A C 1
ATOM 2941 O O . THR A 1 388 ? -7.741 29.489 16.079 1.00 22.61 437 THR A O 1
ATOM 2945 N N . ALA A 1 389 ? -8.600 27.697 17.149 1.00 22.63 438 ALA A N 1
ATOM 2946 C CA . ALA A 1 389 ? -9.990 27.986 16.766 1.00 22.87 438 ALA A CA 1
ATOM 2947 C C . ALA A 1 389 ? -10.468 29.294 17.405 1.00 22.86 438 ALA A C 1
ATOM 2948 O O . ALA A 1 389 ? -11.273 30.005 16.817 1.00 22.63 438 ALA A O 1
ATOM 2950 N N . SER A 1 390 ? -9.943 29.621 18.592 1.00 22.75 439 SER A N 1
ATOM 2951 C CA . SER A 1 390 ? -10.224 30.905 19.234 1.00 22.76 439 SER A CA 1
ATOM 2952 C C . SER A 1 390 ? -9.416 32.083 18.628 1.00 22.83 439 SER A C 1
ATOM 2953 O O . SER A 1 390 ? -9.569 33.220 19.062 1.00 23.25 439 SER A O 1
ATOM 2956 N N . GLY A 1 391 ? -8.575 31.821 17.624 1.00 22.98 440 GLY A N 1
ATOM 2957 C CA . GLY A 1 391 ? -7.807 32.845 16.932 1.00 23.08 440 GLY A CA 1
ATOM 2958 C C . GLY A 1 391 ? -6.450 33.205 17.527 1.00 23.18 440 GLY A C 1
ATOM 2959 O O . GLY A 1 391 ? -5.838 34.174 17.074 1.00 23.32 440 GLY A O 1
ATOM 2960 N N . PHE A 1 392 ? -5.961 32.439 18.501 1.00 22.95 441 PHE A N 1
ATOM 2961 C CA . PHE A 1 392 ? -4.698 32.775 19.153 1.00 23.25 441 PHE A CA 1
ATOM 2962 C C . PHE A 1 392 ? -3.505 32.027 18.574 1.00 22.93 441 PHE A C 1
ATOM 2963 O O . PHE A 1 392 ? -3.621 30.845 18.238 1.00 22.94 441 PHE A O 1
ATOM 2971 N N . PRO A 1 393 ? -2.378 32.716 18.428 1.00 22.42 442 PRO A N 1
ATOM 2972 C CA . PRO A 1 393 ? -1.127 32.044 18.075 1.00 22.36 442 PRO A CA 1
ATOM 2973 C C . PRO A 1 393 ? -0.724 31.043 19.171 1.00 21.61 442 PRO A C 1
ATOM 2974 O O . PRO A 1 393 ? -0.949 31.304 20.353 1.00 21.34 442 PRO A O 1
ATOM 2978 N N . VAL A 1 394 ? -0.148 29.917 18.786 1.00 21.22 443 VAL A N 1
ATOM 2979 C CA . VAL A 1 394 ? 0.177 28.874 19.760 1.00 20.93 443 VAL A CA 1
ATOM 2980 C C . VAL A 1 394 ? 1.595 28.404 19.612 1.00 20.81 443 VAL A C 1
ATOM 2981 O O . VAL A 1 394 ? 2.110 28.379 18.493 1.00 20.77 443 VAL A O 1
ATOM 2985 N N . ILE A 1 395 ? 2.210 28.057 20.748 1.00 21.08 444 ILE A N 1
ATOM 2986 C CA . ILE A 1 395 ? 3.541 27.442 20.839 1.00 21.45 444 ILE A CA 1
ATOM 2987 C C . ILE A 1 395 ? 3.406 26.093 21.554 1.00 20.81 444 ILE A C 1
ATOM 2988 O O . ILE A 1 395 ? 2.773 26.028 22.597 1.00 21.38 444 ILE A O 1
ATOM 2993 N N . LEU A 1 396 ? 4.024 25.036 21.035 1.00 19.74 445 LEU A N 1
ATOM 2994 C CA . LEU A 1 396 ? 3.938 23.715 21.652 1.00 19.58 445 LEU A CA 1
ATOM 2995 C C . LEU A 1 396 ? 5.187 23.331 22.433 1.00 19.11 445 LEU A C 1
ATOM 2996 O O . LEU A 1 396 ? 6.295 23.370 21.915 1.00 18.55 445 LEU A O 1
ATOM 3001 N N . SER A 1 397 ? 5.001 22.966 23.690 1.00 18.90 446 SER A N 1
ATOM 3002 C CA . SER A 1 397 ? 6.075 22.358 24.474 1.00 18.84 446 SER A CA 1
ATOM 3003 C C . SER A 1 397 ? 5.710 21.007 25.088 1.00 18.56 446 SER A C 1
ATOM 3004 O O . SER A 1 397 ? 6.606 20.295 25.509 1.00 18.55 446 SER A O 1
ATOM 3007 N N . ALA A 1 398 ? 4.428 20.638 25.091 1.00 18.65 447 ALA A N 1
ATOM 3008 C CA . ALA A 1 398 ? 3.935 19.441 25.773 1.00 18.58 447 ALA A CA 1
ATOM 3009 C C . ALA A 1 398 ? 4.710 18.144 25.626 1.00 18.31 447 ALA A C 1
ATOM 3010 O O . ALA A 1 398 ? 5.104 17.600 26.633 1.00 17.99 447 ALA A O 1
ATOM 3012 N N . PRO A 1 399 ? 4.986 17.658 24.416 1.00 18.15 448 PRO A N 1
ATOM 3013 C CA . PRO A 1 399 ? 5.716 16.389 24.279 1.00 18.14 448 PRO A CA 1
ATOM 3014 C C . PRO A 1 399 ? 7.233 16.557 24.377 1.00 18.03 448 PRO A C 1
ATOM 3015 O O . PRO A 1 399 ? 7.940 15.578 24.174 1.00 18.42 448 PRO A O 1
ATOM 3019 N N . TRP A 1 400 ? 7.725 17.747 24.700 1.00 18.43 449 TRP A N 1
ATOM 3020 C CA . TRP A 1 400 ? 9.148 18.018 24.726 1.00 18.82 449 TRP A CA 1
ATOM 3021 C C . TRP A 1 400 ? 9.581 18.551 26.073 1.00 19.10 449 TRP A C 1
ATOM 3022 O O . TRP A 1 400 ? 10.292 19.544 26.165 1.00 19.59 449 TRP A O 1
ATOM 3033 N N . TYR A 1 401 ? 9.147 17.872 27.121 1.00 19.74 450 TYR A N 1
ATOM 3034 C CA . TYR A 1 401 ? 9.583 18.188 28.476 1.00 20.04 450 TYR A CA 1
ATOM 3035 C C . TYR A 1 401 ? 10.829 17.337 28.713 1.00 19.90 450 TYR A C 1
ATOM 3036 O O . TYR A 1 401 ? 10.737 16.181 29.105 1.00 20.01 450 TYR A O 1
ATOM 3045 N N . LEU A 1 402 ? 11.993 17.919 28.419 1.00 19.74 451 LEU A N 1
ATOM 3046 C CA . LEU A 1 402 ? 13.255 17.196 28.499 1.00 20.03 451 LEU A CA 1
ATOM 3047 C C . LEU A 1 402 ? 13.705 16.944 29.937 1.00 19.87 451 LEU A C 1
ATOM 3048 O O . LEU A 1 402 ? 14.575 16.132 30.147 1.00 19.28 451 LEU A O 1
ATOM 3053 N N . ASP A 1 403 ? 13.142 17.642 30.917 1.00 19.48 452 ASP A N 1
ATOM 3054 C CA . ASP A 1 403 ? 13.395 17.284 32.307 1.00 19.50 452 ASP A CA 1
ATOM 3055 C C . ASP A 1 403 ? 12.854 15.876 32.666 1.00 19.61 452 ASP A C 1
ATOM 3056 O O . ASP A 1 403 ? 13.397 15.208 33.558 1.00 19.40 452 ASP A O 1
ATOM 3061 N N . LEU A 1 404 ? 11.824 15.415 31.951 1.00 19.58 453 LEU A N 1
ATOM 3062 C CA . LEU A 1 404 ? 11.235 14.096 32.164 1.00 19.65 453 LEU A CA 1
ATOM 3063 C C . LEU A 1 404 ? 12.055 13.039 31.418 1.00 19.29 453 LEU A C 1
ATOM 3064 O O . LEU A 1 404 ? 11.697 12.576 30.330 1.00 18.68 453 LEU A O 1
ATOM 3069 N N . ILE A 1 405 ? 13.167 12.672 32.042 1.00 18.85 454 ILE A N 1
ATOM 3070 C CA . ILE A 1 405 ? 14.102 11.682 31.518 1.00 18.45 454 ILE A CA 1
ATOM 3071 C C . ILE A 1 405 ? 13.569 10.257 31.622 1.00 18.01 454 ILE A C 1
ATOM 3072 O O . ILE A 1 405 ? 12.733 9.954 32.456 1.00 18.62 454 ILE A O 1
ATOM 3077 N N . SER A 1 406 ? 14.102 9.376 30.796 1.00 17.72 455 SER A N 1
ATOM 3078 C CA . SER A 1 406 ? 13.735 7.967 30.822 1.00 17.64 455 SER A CA 1
ATOM 3079 C C . SER A 1 406 ? 14.852 7.203 30.156 1.00 17.26 455 SER A C 1
ATOM 3080 O O . SER A 1 406 ? 15.761 7.793 29.553 1.00 17.39 455 SER A O 1
ATOM 3083 N N . TYR A 1 407 ? 14.771 5.890 30.262 1.00 17.33 456 TYR A N 1
ATOM 3084 C CA . TYR A 1 407 ? 15.801 5.014 29.746 1.00 17.54 456 TYR A CA 1
ATOM 3085 C C . TYR A 1 407 ? 15.771 4.906 28.228 1.00 17.79 456 TYR A C 1
ATOM 3086 O O . TYR A 1 407 ? 14.721 4.718 27.630 1.00 18.42 456 TYR A O 1
ATOM 3095 N N . GLY A 1 408 ? 16.934 5.023 27.610 1.00 17.77 457 GLY A N 1
ATOM 3096 C CA . GLY A 1 408 ? 17.057 4.720 26.202 1.00 17.68 457 GLY A CA 1
ATOM 3097 C C . GLY A 1 408 ? 17.009 5.905 25.283 1.00 17.06 457 GLY A C 1
ATOM 3098 O O . GLY A 1 408 ? 17.206 7.046 25.694 1.00 17.05 457 GLY A O 1
ATOM 3099 N N . GLN A 1 409 ? 16.714 5.614 24.028 1.00 17.00 458 GLN A N 1
ATOM 3100 C CA . GLN A 1 409 ? 16.744 6.604 22.978 1.00 16.99 458 GLN A CA 1
ATOM 3101 C C . GLN A 1 409 ? 15.449 7.408 22.896 1.00 16.82 458 GLN A C 1
ATOM 3102 O O . GLN A 1 409 ? 14.703 7.303 21.932 1.00 16.57 458 GLN A O 1
ATOM 3108 N N . ASP A 1 410 ? 15.225 8.246 23.908 1.00 16.56 459 ASP A N 1
ATOM 3109 C CA . ASP A 1 410 ? 14.043 9.099 23.961 1.00 16.42 459 ASP A CA 1
ATOM 3110 C C . ASP A 1 410 ? 14.126 10.273 22.960 1.00 16.55 459 ASP A C 1
ATOM 3111 O O . ASP A 1 410 ? 13.110 10.917 22.679 1.00 16.62 459 ASP A O 1
ATOM 3116 N N . TRP A 1 411 ? 15.308 10.521 22.388 1.00 16.51 460 TRP A N 1
ATOM 3117 C CA . TRP A 1 411 ? 15.416 11.468 21.286 1.00 16.58 460 TRP A CA 1
ATOM 3118 C C . TRP A 1 411 ? 14.456 11.117 20.142 1.00 16.94 460 TRP A C 1
ATOM 3119 O O . TRP A 1 411 ? 13.895 12.023 19.524 1.00 16.05 460 TRP A O 1
ATOM 3130 N N . ARG A 1 412 ? 14.266 9.815 19.890 1.00 17.21 461 ARG A N 1
ATOM 3131 C CA . ARG A 1 412 ? 13.397 9.336 18.815 1.00 17.84 461 ARG A CA 1
ATOM 3132 C C . ARG A 1 412 ? 11.955 9.735 19.028 1.00 17.60 461 ARG A C 1
ATOM 3133 O O . ARG A 1 412 ? 11.294 10.119 18.080 1.00 16.73 461 ARG A O 1
ATOM 3141 N N . LYS A 1 413 ? 11.476 9.649 20.267 1.00 18.20 462 LYS A N 1
ATOM 3142 C CA . LYS A 1 413 ? 10.104 10.057 20.563 1.00 19.12 462 LYS A CA 1
ATOM 3143 C C . LYS A 1 413 ? 9.940 11.572 20.357 1.00 18.86 462 LYS A C 1
ATOM 3144 O O . LYS A 1 413 ? 8.932 11.994 19.823 1.00 18.97 462 LYS A O 1
ATOM 3150 N N . TYR A 1 414 ? 10.939 12.382 20.725 1.00 18.91 463 TYR A N 1
ATOM 3151 C CA . TYR A 1 414 ? 10.863 13.834 20.488 1.00 18.39 463 TYR A CA 1
ATOM 3152 C C . TYR A 1 414 ? 10.883 14.131 18.987 1.00 18.13 463 TYR A C 1
ATOM 3153 O O . TYR A 1 414 ? 10.160 15.012 18.498 1.00 17.38 463 TYR A O 1
ATOM 3162 N N . TYR A 1 415 ? 11.685 13.357 18.265 1.00 17.82 464 TYR A N 1
ATOM 3163 C CA . TYR A 1 415 ? 11.822 13.488 16.832 1.00 18.08 464 TYR A CA 1
ATOM 3164 C C . TYR A 1 415 ? 10.567 13.128 16.057 1.00 18.57 464 TYR A C 1
ATOM 3165 O O . TYR A 1 415 ? 10.249 13.779 15.067 1.00 18.40 464 TYR A O 1
ATOM 3174 N N . LYS A 1 416 ? 9.873 12.080 16.496 1.00 19.35 465 LYS A N 1
ATOM 3175 C CA . LYS A 1 416 ? 8.676 11.598 15.801 1.00 20.20 465 LYS A CA 1
ATOM 3176 C C . LYS A 1 416 ? 7.447 12.501 15.928 1.00 19.94 465 LYS A C 1
ATOM 3177 O O . LYS A 1 416 ? 6.494 12.327 15.172 1.00 19.50 465 LYS A O 1
ATOM 3183 N N . VAL A 1 417 ? 7.456 13.449 16.860 1.00 19.73 466 VAL A N 1
ATOM 3184 C CA . VAL A 1 417 ? 6.337 14.359 16.993 1.00 20.28 466 VAL A CA 1
ATOM 3185 C C . VAL A 1 417 ? 6.146 15.079 15.655 1.00 20.43 466 VAL A C 1
ATOM 3186 O O . VAL A 1 417 ? 7.115 15.503 15.045 1.00 19.95 466 VAL A O 1
ATOM 3190 N N . GLU A 1 418 ? 4.905 15.121 15.178 1.00 20.96 467 GLU A N 1
ATOM 3191 C CA . GLU A 1 418 ? 4.539 15.953 14.037 1.00 21.21 467 GLU A CA 1
ATOM 3192 C C . GLU A 1 418 ? 3.569 16.973 14.646 1.00 21.88 467 GLU A C 1
ATOM 3193 O O . GLU A 1 418 ? 2.410 16.620 14.919 1.00 21.35 467 GLU A O 1
ATOM 3199 N N . PRO A 1 419 ? 4.030 18.213 14.867 1.00 22.62 468 PRO A N 1
ATOM 3200 C CA . PRO A 1 419 ? 3.240 19.193 15.624 1.00 23.22 468 PRO A CA 1
ATOM 3201 C C . PRO A 1 419 ? 1.930 19.610 14.997 1.00 23.47 468 PRO A C 1
ATOM 3202 O O . PRO A 1 419 ? 1.023 19.949 15.745 1.00 23.49 468 PRO A O 1
ATOM 3206 N N . LEU A 1 420 ? 1.822 19.583 13.673 1.00 23.89 469 LEU A N 1
ATOM 3207 C CA . LEU A 1 420 ? 0.584 19.980 13.021 1.00 24.33 469 LEU A CA 1
ATOM 3208 C C . LEU A 1 420 ? -0.446 18.856 12.905 1.00 24.71 469 LEU A C 1
ATOM 3209 O O . LEU A 1 420 ? -1.457 19.049 12.235 1.00 25.30 469 LEU A O 1
ATOM 3214 N N . ASP A 1 421 ? -0.232 17.708 13.560 1.00 24.98 470 ASP A N 1
ATOM 3215 C CA . ASP A 1 421 ? -1.242 16.650 13.610 1.00 25.35 470 ASP A CA 1
ATOM 3216 C C . ASP A 1 421 ? -2.231 16.946 14.732 1.00 24.91 470 ASP A C 1
ATOM 3217 O O . ASP A 1 421 ? -2.184 16.354 15.810 1.00 24.80 470 ASP A O 1
ATOM 3222 N N . PHE A 1 422 ? -3.101 17.907 14.458 1.00 24.75 471 PHE A N 1
ATOM 3223 C CA . PHE A 1 422 ? -4.235 18.229 15.297 1.00 24.68 471 PHE A CA 1
ATOM 3224 C C . PHE A 1 422 ? -5.346 18.635 14.334 1.00 25.32 471 PHE A C 1
ATOM 3225 O O . PHE A 1 422 ? -5.094 18.919 13.157 1.00 25.24 471 PHE A O 1
ATOM 3233 N N . GLY A 1 423 ? -6.574 18.613 14.823 1.00 25.53 472 GLY A N 1
ATOM 3234 C CA . GLY A 1 423 ? -7.717 18.930 13.999 1.00 26.32 472 GLY A CA 1
ATOM 3235 C C . GLY A 1 423 ? -7.837 20.427 13.808 1.00 26.76 472 GLY A C 1
ATOM 3236 O O . GLY A 1 423 ? -7.818 21.188 14.779 1.00 26.85 472 GLY A O 1
ATOM 3237 N N . GLY A 1 424 ? -7.947 20.853 12.560 1.00 27.11 473 GLY A N 1
ATOM 3238 C CA . GLY A 1 424 ? -8.130 22.260 12.275 1.00 27.61 473 GLY A CA 1
ATOM 3239 C C . GLY A 1 424 ? -7.912 22.624 10.830 1.00 27.44 473 GLY A C 1
ATOM 3240 O O . GLY A 1 424 ? -7.273 21.898 10.084 1.00 27.53 473 GLY A O 1
ATOM 3241 N N . TH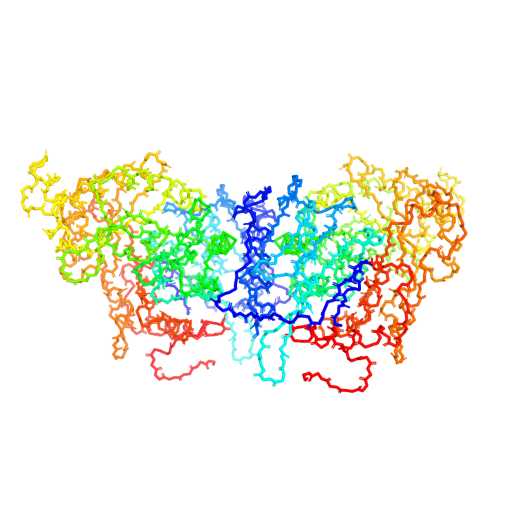R A 1 425 ? -8.409 23.795 10.461 1.00 28.10 474 THR A N 1
ATOM 3242 C CA . THR A 1 425 ? -8.275 24.318 9.098 1.00 28.78 474 THR A CA 1
ATOM 3243 C C . THR A 1 425 ? -6.867 24.861 8.895 1.00 29.25 474 THR A C 1
ATOM 3244 O O . THR A 1 425 ? -6.092 24.947 9.849 1.00 29.23 474 THR A O 1
ATOM 3248 N N . GLN A 1 426 ? -6.533 25.222 7.659 1.00 29.74 475 GLN A N 1
ATOM 3249 C CA . GLN A 1 426 ? -5.235 25.826 7.357 1.00 30.50 475 GLN A CA 1
ATOM 3250 C C . GLN A 1 426 ? -4.974 27.123 8.125 1.00 30.19 475 GLN A C 1
ATOM 3251 O O . GLN A 1 426 ? -3.831 27.424 8.461 1.00 29.69 475 GLN A O 1
ATOM 3257 N N . LYS A 1 427 ? -6.036 27.894 8.344 1.00 30.09 476 LYS A N 1
ATOM 3258 C CA . LYS A 1 427 ? -5.980 29.140 9.099 1.00 30.25 476 LYS A CA 1
ATOM 3259 C C . LYS A 1 427 ? -5.524 28.866 10.527 1.00 29.43 476 LYS A C 1
ATOM 3260 O O . LYS A 1 427 ? -4.686 29.586 11.062 1.00 29.02 476 LYS A O 1
ATOM 3266 N N . GLN A 1 428 ? -6.097 27.835 11.144 1.00 28.71 477 GLN A N 1
ATOM 3267 C CA . GLN A 1 428 ? -5.681 27.412 12.477 1.00 28.46 477 GLN A CA 1
ATOM 3268 C C . GLN A 1 428 ? -4.242 26.910 12.500 1.00 27.88 477 GLN A C 1
ATOM 3269 O O . GLN A 1 428 ? -3.504 27.179 13.447 1.00 28.24 477 GLN A O 1
ATOM 3275 N N . LYS A 1 429 ? -3.855 26.167 11.467 1.00 27.04 478 LYS A N 1
ATOM 3276 C CA . LYS A 1 429 ? -2.497 25.650 11.373 1.00 26.61 478 LYS A CA 1
ATOM 3277 C C . LYS A 1 429 ? -1.463 26.752 11.127 1.00 25.66 478 LYS A C 1
ATOM 3278 O O . LYS A 1 429 ? -0.313 26.605 11.560 1.00 25.05 478 LYS A O 1
ATOM 3284 N N . GLN A 1 430 ? -1.869 27.860 10.496 1.00 24.49 479 GLN A N 1
ATOM 3285 C CA . GLN A 1 430 ? -0.973 29.020 10.358 1.00 24.25 479 GLN A CA 1
ATOM 3286 C C . GLN A 1 430 ? -0.749 29.747 11.690 1.00 23.12 479 GLN A C 1
ATOM 3287 O O . GLN A 1 430 ? 0.236 30.459 11.846 1.00 22.82 479 GLN A O 1
ATOM 3293 N N . LEU A 1 431 ? -1.660 29.590 12.647 1.00 22.24 480 LEU A N 1
ATOM 3294 C CA . LEU A 1 431 ? -1.455 30.153 13.984 1.00 21.58 480 LEU A CA 1
ATOM 3295 C C . LEU A 1 431 ? -0.425 29.367 14.834 1.00 20.86 480 LEU A C 1
ATOM 3296 O O . LEU A 1 431 ? 0.005 29.854 15.882 1.00 20.36 480 LEU A O 1
ATOM 3301 N N . PHE A 1 432 ? -0.045 28.160 14.406 1.00 20.16 481 PHE A N 1
ATOM 3302 C CA . PHE A 1 432 ? 1.008 27.408 15.084 1.00 19.84 481 PHE A CA 1
ATOM 3303 C C . PHE A 1 432 ? 2.338 28.018 14.659 1.00 19.56 481 PHE A C 1
ATOM 3304 O O . PHE A 1 432 ? 2.788 27.817 13.532 1.00 19.45 481 PHE A O 1
ATOM 3312 N N . ILE A 1 433 ? 2.981 28.733 15.576 1.00 19.72 482 ILE A N 1
ATOM 3313 C CA . ILE A 1 433 ? 4.219 29.473 15.261 1.00 19.94 482 ILE A CA 1
ATOM 3314 C C . ILE A 1 433 ? 5.506 28.761 15.678 1.00 19.65 482 ILE A C 1
ATOM 3315 O O . ILE A 1 433 ? 6.591 29.221 15.344 1.00 20.39 482 ILE A O 1
ATOM 3320 N N . GLY A 1 434 ? 5.407 27.662 16.417 1.00 19.07 483 GLY A N 1
ATOM 3321 C CA . GLY A 1 434 ? 6.595 26.920 16.783 1.00 18.51 483 GLY A CA 1
ATOM 3322 C C . GLY A 1 434 ? 6.480 26.171 18.090 1.00 18.38 483 GLY A C 1
ATOM 3323 O O . GLY A 1 434 ? 5.386 25.806 18.519 1.00 17.65 483 GLY A O 1
ATOM 3324 N N . GLY A 1 435 ? 7.624 25.938 18.719 1.00 18.05 484 GLY A N 1
ATOM 3325 C CA . GLY A 1 435 ? 7.670 25.136 19.921 1.00 17.76 484 GLY A CA 1
ATOM 3326 C C . GLY A 1 435 ? 8.921 25.334 20.737 1.00 17.39 484 GLY A C 1
ATOM 3327 O O . GLY A 1 435 ? 9.842 26.046 20.336 1.00 16.39 484 GLY A O 1
ATOM 3328 N N . GLU A 1 436 ? 8.919 24.725 21.919 1.00 17.58 485 GLU A N 1
ATOM 3329 C CA . GLU A 1 436 ? 10.050 24.785 22.815 1.00 17.30 485 GLU A CA 1
ATOM 3330 C C . GLU A 1 436 ? 10.332 23.442 23.473 1.00 17.64 485 GLU A C 1
ATOM 3331 O O . GLU A 1 436 ? 9.399 22.678 23.775 1.00 17.21 485 GLU A O 1
ATOM 3337 N N . ALA A 1 437 ? 11.629 23.155 23.653 1.00 17.13 486 ALA A N 1
ATOM 3338 C CA . ALA A 1 437 ? 12.096 22.018 24.421 1.00 16.76 486 ALA A CA 1
ATOM 3339 C C . ALA A 1 437 ? 12.323 22.606 25.809 1.00 17.16 486 ALA A C 1
ATOM 3340 O O . ALA A 1 437 ? 13.026 23.613 25.951 1.00 17.27 486 ALA A O 1
ATOM 3342 N N . CYS A 1 438 ? 11.721 22.003 26.823 1.00 17.09 487 CYS A N 1
ATOM 3343 C CA . CYS A 1 438 ? 11.753 22.578 28.157 1.00 18.19 487 CYS A CA 1
ATOM 3344 C C . CYS A 1 438 ? 12.593 21.749 29.107 1.00 17.97 487 CYS A C 1
ATOM 3345 O O . CYS A 1 438 ? 12.401 20.541 29.183 1.00 18.66 487 CYS A O 1
ATOM 3348 N N . LEU A 1 439 ? 13.539 22.406 29.778 1.00 17.62 488 LEU A N 1
ATOM 3349 C CA . LEU A 1 439 ? 14.384 21.783 30.774 1.00 17.93 488 LEU A CA 1
ATOM 3350 C C . LEU A 1 439 ? 14.169 22.423 32.138 1.00 17.74 488 LEU A C 1
ATOM 3351 O O . LEU A 1 439 ? 14.967 23.258 32.593 1.00 17.75 488 LEU A O 1
ATOM 3356 N N . TRP A 1 440 ? 13.085 22.020 32.792 1.00 17.24 489 TRP A N 1
ATOM 3357 C CA . TRP A 1 440 ? 12.772 22.504 34.142 1.00 17.25 489 TRP A CA 1
ATOM 3358 C C . TRP A 1 440 ? 13.880 22.072 35.083 1.00 17.23 489 TRP A C 1
ATOM 3359 O O . TRP A 1 440 ? 14.574 21.074 34.844 1.00 16.88 489 TRP A O 1
ATOM 3370 N N . GLY A 1 441 ? 14.046 22.852 36.141 1.00 17.12 490 GLY A N 1
ATOM 3371 C CA . GLY A 1 441 ? 15.227 22.788 36.967 1.00 16.97 490 GLY A CA 1
ATOM 3372 C C . GLY A 1 441 ? 15.236 22.060 38.281 1.00 16.98 490 GLY A C 1
ATOM 3373 O O . GLY A 1 441 ? 16.255 22.122 38.957 1.00 16.50 490 GLY A O 1
ATOM 3374 N N . GLU A 1 442 ? 14.161 21.371 38.644 1.00 17.25 491 GLU A N 1
ATOM 3375 C CA . GLU A 1 442 ? 14.115 20.673 39.937 1.00 17.65 491 GLU A CA 1
ATOM 3376 C C . GLU A 1 442 ? 15.309 19.756 40.149 1.00 17.42 491 GLU A C 1
ATOM 3377 O O . GLU A 1 442 ? 15.860 19.713 41.245 1.00 17.46 491 GLU A O 1
ATOM 3383 N N . TYR A 1 443 ? 15.705 19.042 39.091 1.00 17.04 492 TYR A N 1
ATOM 3384 C CA . TYR A 1 443 ? 16.771 18.058 39.155 1.00 16.92 492 TYR A CA 1
ATOM 3385 C C . TYR A 1 443 ? 17.959 18.426 38.280 1.00 16.79 492 TYR A C 1
ATOM 3386 O O . TYR A 1 443 ? 18.817 17.570 38.024 1.00 16.61 492 TYR A O 1
ATOM 3395 N N . VAL A 1 444 ? 18.048 19.695 37.881 1.00 16.32 493 VAL A N 1
ATOM 3396 C CA . VAL A 1 444 ? 19.099 20.140 36.961 1.00 16.32 493 VAL A CA 1
ATOM 3397 C C . VAL A 1 444 ? 19.895 21.344 37.460 1.00 16.18 493 VAL A C 1
ATOM 3398 O O . VAL A 1 444 ? 19.314 22.349 37.873 1.00 15.30 493 VAL A O 1
ATOM 3402 N N . ASP A 1 445 ? 21.222 21.247 37.395 1.00 15.98 494 ASP A N 1
ATOM 3403 C CA . ASP A 1 445 ? 22.075 22.406 37.655 1.00 15.93 494 ASP A CA 1
ATOM 3404 C C . ASP A 1 445 ? 23.312 22.308 36.757 1.00 16.10 494 ASP A C 1
ATOM 3405 O O . ASP A 1 445 ? 23.308 21.516 35.802 1.00 15.00 494 ASP A O 1
ATOM 3410 N N . ALA A 1 446 ? 24.353 23.090 37.047 1.00 15.80 495 ALA A N 1
ATOM 3411 C CA . ALA A 1 446 ? 25.568 23.051 36.216 1.00 16.48 495 ALA A CA 1
ATOM 3412 C C . ALA A 1 446 ? 26.241 21.675 36.060 1.00 16.43 495 ALA A C 1
ATOM 3413 O O . ALA A 1 446 ? 26.909 21.427 35.047 1.00 16.31 495 ALA A O 1
ATOM 3415 N N . THR A 1 447 ? 26.075 20.793 37.045 1.00 16.22 496 THR A N 1
ATOM 3416 C CA . THR A 1 447 ? 26.723 19.484 36.992 1.00 16.44 496 THR A CA 1
ATOM 3417 C C . THR A 1 447 ? 26.131 18.582 35.919 1.00 16.26 496 THR A C 1
ATOM 3418 O O . THR A 1 447 ? 26.825 17.704 35.421 1.00 16.94 496 THR A O 1
ATOM 3422 N N . ASN A 1 448 ? 24.860 18.783 35.568 1.00 16.45 497 ASN A N 1
ATOM 3423 C CA . ASN A 1 448 ? 24.192 17.880 34.633 1.00 16.16 497 ASN A CA 1
ATOM 3424 C C . ASN A 1 448 ? 23.359 18.487 33.501 1.00 16.43 497 ASN A C 1
ATOM 3425 O O . ASN A 1 448 ? 22.789 17.740 32.702 1.00 16.04 497 ASN A O 1
ATOM 3430 N N . LEU A 1 449 ? 23.303 19.815 33.406 1.00 16.93 498 LEU A N 1
ATOM 3431 C CA . LEU A 1 449 ? 22.435 20.468 32.427 1.00 17.22 498 LEU A CA 1
ATOM 3432 C C . LEU A 1 449 ? 22.752 20.072 30.990 1.00 16.57 498 LEU A C 1
ATOM 3433 O O . LEU A 1 449 ? 21.884 19.628 30.263 1.00 16.49 498 LEU A O 1
ATOM 3438 N N . THR A 1 450 ? 24.004 20.230 30.602 1.00 16.72 499 THR A N 1
ATOM 3439 C CA . THR A 1 450 ? 24.413 20.049 29.211 1.00 16.64 499 THR A CA 1
ATOM 3440 C C . THR A 1 450 ? 24.214 18.651 28.653 1.00 16.58 499 THR A C 1
ATOM 3441 O O . THR A 1 450 ? 23.587 18.528 27.603 1.00 16.77 499 THR A O 1
ATOM 3445 N N . PRO A 1 451 ? 24.718 17.611 29.319 1.00 16.79 500 PRO A N 1
ATOM 3446 C CA . PRO A 1 451 ? 24.472 16.245 28.854 1.00 17.01 500 PRO A CA 1
ATOM 3447 C C . PRO A 1 451 ? 22.993 15.914 28.843 1.00 17.26 500 PRO A C 1
ATOM 3448 O O . PRO A 1 451 ? 22.576 15.188 27.963 1.00 17.71 500 PRO A O 1
ATOM 3452 N N . ARG A 1 452 ? 22.214 16.419 29.794 1.00 17.31 501 ARG A N 1
ATOM 3453 C CA . ARG A 1 452 ? 20.782 16.156 29.762 1.00 17.79 501 ARG A CA 1
ATOM 3454 C C . ARG A 1 452 ? 20.104 16.847 28.576 1.00 17.37 501 ARG A C 1
ATOM 3455 O O . ARG A 1 452 ? 19.230 16.252 27.948 1.00 17.05 501 ARG A O 1
ATOM 3463 N N . LEU A 1 453 ? 20.536 18.073 28.267 1.00 17.37 502 LEU A N 1
ATOM 3464 C CA . LEU A 1 453 ? 19.913 18.876 27.219 1.00 17.56 502 LEU A CA 1
ATOM 3465 C C . LEU A 1 453 ? 20.245 18.381 25.823 1.00 17.28 502 LEU A C 1
ATOM 3466 O O . LEU A 1 453 ? 19.348 18.244 24.987 1.00 17.44 502 LEU A O 1
ATOM 3471 N N . TRP A 1 454 ? 21.532 18.157 25.571 1.00 16.73 503 TRP A N 1
ATOM 3472 C CA . TRP A 1 454 ? 22.013 17.838 24.242 1.00 16.82 503 TRP A CA 1
ATOM 3473 C C . TRP A 1 454 ? 22.547 16.426 24.198 1.00 16.93 503 TRP A C 1
ATOM 3474 O O . TRP A 1 454 ? 23.250 16.019 25.136 1.00 17.12 503 TRP A O 1
ATOM 3485 N N . PRO A 1 455 ? 22.270 15.651 23.146 1.00 16.59 504 PRO A N 1
ATOM 3486 C CA . PRO A 1 455 ? 21.532 16.017 21.939 1.00 16.38 504 PRO A CA 1
ATOM 3487 C C . PRO A 1 455 ? 20.020 15.753 21.944 1.00 16.23 504 PRO A C 1
ATOM 3488 O O . PRO A 1 455 ? 19.434 15.765 20.855 1.00 15.59 504 PRO A O 1
ATOM 3492 N N . ARG A 1 456 ? 19.394 15.494 23.091 1.00 15.91 505 ARG A N 1
ATOM 3493 C CA . ARG A 1 456 ? 17.946 15.277 23.098 1.00 16.14 505 ARG A CA 1
ATOM 3494 C C . ARG A 1 456 ? 17.210 16.465 22.471 1.00 16.19 505 ARG A C 1
ATOM 3495 O O . ARG A 1 456 ? 16.326 16.261 21.636 1.00 15.64 505 ARG A O 1
ATOM 3503 N N . ALA A 1 457 ? 17.620 17.689 22.818 1.00 16.02 506 ALA A N 1
ATOM 3504 C CA . ALA A 1 457 ? 17.033 18.895 22.220 1.00 16.00 506 ALA A CA 1
ATOM 3505 C C . ALA A 1 457 ? 17.302 19.053 20.718 1.00 16.21 506 ALA A C 1
ATOM 3506 O O . ALA A 1 457 ? 16.534 19.738 20.022 1.00 15.52 506 ALA A O 1
ATOM 3508 N N . SER A 1 458 ? 18.370 18.429 20.208 1.00 15.86 507 SER A N 1
ATOM 3509 C CA . SER A 1 458 ? 18.632 18.448 18.778 1.00 15.28 507 SER A CA 1
ATOM 3510 C C . SER A 1 458 ? 17.507 17.797 17.993 1.00 15.03 507 SER A C 1
ATOM 3511 O O . SER A 1 458 ? 17.237 18.213 16.863 1.00 14.68 507 SER A O 1
ATOM 3514 N N . ALA A 1 459 ? 16.879 16.766 18.566 1.00 15.05 508 ALA A N 1
ATOM 3515 C CA . ALA A 1 459 ? 15.717 16.128 17.938 1.00 15.44 508 ALA A CA 1
ATOM 3516 C C . ALA A 1 459 ? 14.585 17.135 17.680 1.00 15.16 508 ALA A C 1
ATOM 3517 O O . ALA A 1 459 ? 14.024 17.164 16.597 1.00 15.12 508 ALA A O 1
ATOM 3519 N N . VAL A 1 460 ? 14.299 17.973 18.669 1.00 15.10 509 VAL A N 1
ATOM 3520 C CA . VAL A 1 460 ? 13.257 19.003 18.580 1.00 15.07 509 VAL A CA 1
ATOM 3521 C C . VAL A 1 460 ? 13.670 20.095 17.586 1.00 15.21 509 VAL A C 1
ATOM 3522 O O . VAL A 1 460 ? 12.827 20.579 16.793 1.00 14.63 509 VAL A O 1
ATOM 3526 N N . GLY A 1 461 ? 14.946 20.474 17.639 1.00 14.94 510 GLY A N 1
ATOM 3527 C CA . GLY A 1 461 ? 15.523 21.448 16.721 1.00 15.85 510 GLY A CA 1
ATOM 3528 C C . GLY A 1 461 ? 15.307 21.092 15.249 1.00 15.80 510 GLY A C 1
ATOM 3529 O O . GLY A 1 461 ? 14.962 21.949 14.450 1.00 16.63 510 GLY A O 1
ATOM 3530 N N . GLU A 1 462 ? 15.490 19.828 14.887 1.00 15.93 511 GLU A N 1
ATOM 3531 C CA . GLU A 1 462 ? 15.260 19.425 13.505 1.00 15.80 511 GLU A CA 1
ATOM 3532 C C . GLU A 1 462 ? 13.772 19.412 13.195 1.00 15.61 511 GLU A C 1
ATOM 3533 O O . GLU A 1 462 ? 13.369 19.859 12.118 1.00 14.78 511 GLU A O 1
ATOM 3539 N N . ARG A 1 463 ? 12.959 18.897 14.122 1.00 15.54 512 ARG A N 1
ATOM 3540 C CA . ARG A 1 463 ? 11.525 18.867 13.887 1.00 15.51 512 ARG A CA 1
ATOM 3541 C C . ARG A 1 463 ? 10.976 20.278 13.694 1.00 15.49 512 ARG A C 1
ATOM 3542 O O . ARG A 1 463 ? 10.067 20.481 12.909 1.00 15.93 512 ARG A O 1
ATOM 3550 N N . LEU A 1 464 ? 11.555 21.255 14.368 1.00 16.29 513 LEU A N 1
ATOM 3551 C CA . LEU A 1 464 ? 11.110 22.633 14.229 1.00 17.12 513 LEU A CA 1
ATOM 3552 C C . LEU A 1 464 ? 11.718 23.397 13.050 1.00 16.91 513 LEU A C 1
ATOM 3553 O O . LEU A 1 464 ? 11.088 24.344 12.573 1.00 17.09 513 LEU A O 1
ATOM 3558 N N . TRP A 1 465 ? 12.908 23.006 12.583 1.00 16.49 514 TRP A N 1
ATOM 3559 C CA . TRP A 1 465 ? 13.560 23.675 11.452 1.00 16.42 514 TRP A CA 1
ATOM 3560 C C . TRP A 1 465 ? 13.213 23.014 10.120 1.00 16.36 514 TRP A C 1
ATOM 3561 O O . TRP A 1 465 ? 12.735 23.678 9.205 1.00 16.25 514 TRP A O 1
ATOM 3572 N N . SER A 1 466 ? 13.466 21.721 10.015 1.00 16.27 515 SER A N 1
ATOM 3573 C CA . SER A 1 466 ? 13.366 20.984 8.752 1.00 16.13 515 SER A CA 1
ATOM 3574 C C . SER A 1 466 ? 11.948 20.685 8.271 1.00 17.31 515 SER A C 1
ATOM 3575 O O . SER A 1 466 ? 10.984 20.820 9.030 1.00 17.87 515 SER A O 1
ATOM 3578 N N . SER A 1 467 ? 11.834 20.259 7.013 1.00 17.72 516 SER A N 1
ATOM 3579 C CA . SER A 1 467 ? 10.552 19.880 6.445 1.00 18.85 516 SER A CA 1
ATOM 3580 C C . SER A 1 467 ? 9.871 18.755 7.217 1.00 19.13 516 SER A C 1
ATOM 3581 O O . SER A 1 467 ? 10.522 17.877 7.807 1.00 18.40 516 SER A O 1
ATOM 3584 N N . LYS A 1 468 ? 8.548 18.835 7.193 1.00 19.59 517 LYS A N 1
ATOM 3585 C CA . LYS A 1 468 ? 7.642 17.879 7.797 1.00 20.73 517 LYS A CA 1
ATOM 3586 C C . LYS A 1 468 ? 7.944 16.459 7.356 1.00 20.59 517 LYS A C 1
ATOM 3587 O O . LYS A 1 468 ? 7.842 15.543 8.148 1.00 20.31 517 LYS A O 1
ATOM 3593 N N . ASP A 1 469 ? 8.311 16.277 6.092 1.00 20.78 518 ASP A N 1
ATOM 3594 C CA . ASP A 1 469 ? 8.616 14.932 5.579 1.00 21.65 518 ASP A CA 1
ATOM 3595 C C . ASP A 1 469 ? 10.017 14.382 5.915 1.00 20.99 518 ASP A C 1
ATOM 3596 O O . ASP A 1 469 ? 10.336 13.278 5.510 1.00 20.94 518 ASP A O 1
ATOM 3601 N N . VAL A 1 470 ? 10.846 15.156 6.612 1.00 20.81 519 VAL A N 1
ATOM 3602 C CA . VAL A 1 470 ? 12.146 14.685 7.068 1.00 20.97 519 VAL A CA 1
ATOM 3603 C C . VAL A 1 470 ? 11.884 13.856 8.324 1.00 20.93 519 VAL A C 1
ATOM 3604 O O . VAL A 1 470 ? 11.745 14.398 9.429 1.00 20.47 519 VAL A O 1
ATOM 3608 N N . ARG A 1 471 ? 11.742 12.551 8.134 1.00 21.31 520 ARG A N 1
ATOM 3609 C CA . ARG A 1 471 ? 11.540 11.654 9.254 1.00 21.98 520 ARG A CA 1
ATOM 3610 C C . ARG A 1 471 ? 12.168 10.275 9.221 1.00 21.51 520 ARG A C 1
ATOM 3611 O O . ARG A 1 471 ? 11.885 9.459 10.099 1.00 21.37 520 ARG A O 1
ATOM 3619 N N . ASP A 1 472 ? 13.073 10.026 8.284 1.00 21.06 521 ASP A N 1
ATOM 3620 C CA . ASP A 1 472 ? 13.753 8.751 8.248 1.00 21.11 521 ASP A CA 1
ATOM 3621 C C . ASP A 1 472 ? 14.608 8.570 9.516 1.00 20.46 521 ASP A C 1
ATOM 3622 O O . ASP A 1 472 ? 15.540 9.327 9.759 1.00 19.02 521 ASP A O 1
ATOM 3627 N N . MET A 1 473 ? 14.266 7.554 10.299 1.00 20.21 522 MET A N 1
ATOM 3628 C CA . MET A 1 473 ? 14.911 7.291 11.582 1.00 20.47 522 MET A CA 1
ATOM 3629 C C . MET A 1 473 ? 16.367 6.853 11.481 1.00 19.72 522 MET A C 1
ATOM 3630 O O . MET A 1 473 ? 17.190 7.303 12.281 1.00 20.34 522 MET A O 1
ATOM 3635 N N . ASP A 1 474 ? 16.677 5.984 10.529 1.00 18.87 523 ASP A N 1
ATOM 3636 C CA . ASP A 1 474 ? 18.052 5.550 10.295 1.00 18.72 523 ASP A CA 1
ATOM 3637 C C . ASP A 1 474 ? 18.932 6.727 9.870 1.00 18.36 523 ASP A C 1
ATOM 3638 O O . ASP A 1 474 ? 20.040 6.889 10.375 1.00 18.07 523 ASP A O 1
ATOM 3643 N N . ASP A 1 475 ? 18.427 7.570 8.981 1.00 17.93 524 ASP A N 1
ATOM 3644 C CA . ASP A 1 475 ? 19.205 8.714 8.527 1.00 17.47 524 ASP A CA 1
ATOM 3645 C C . ASP A 1 475 ? 19.371 9.728 9.661 1.00 17.03 524 ASP A C 1
ATOM 3646 O O . ASP A 1 475 ? 20.443 10.330 9.805 1.00 16.10 524 ASP A O 1
ATOM 3651 N N . ALA A 1 476 ? 18.321 9.886 10.475 1.00 16.67 525 ALA A N 1
ATOM 3652 C CA . ALA A 1 476 ? 18.377 10.778 11.627 1.00 16.97 525 ALA A CA 1
ATOM 3653 C C . ALA A 1 476 ? 19.437 10.314 12.641 1.00 16.97 525 ALA A C 1
ATOM 3654 O O . ALA A 1 476 ? 20.201 11.121 13.155 1.00 16.36 525 ALA A O 1
ATOM 3656 N N . TYR A 1 477 ? 19.481 9.017 12.911 1.00 17.16 526 TYR A N 1
ATOM 3657 C CA . TYR A 1 477 ? 20.488 8.471 13.809 1.00 17.27 526 TYR A CA 1
ATOM 3658 C C . TYR A 1 477 ? 21.883 8.686 13.236 1.00 17.52 526 TYR A C 1
ATOM 3659 O O . TYR A 1 477 ? 22.780 9.077 13.964 1.00 17.57 526 TYR A O 1
ATOM 3668 N N . ASP A 1 478 ? 22.062 8.439 11.941 1.00 17.97 527 ASP A N 1
ATOM 3669 C CA . ASP A 1 478 ? 23.378 8.600 11.309 1.00 18.83 527 ASP A CA 1
ATOM 3670 C C . ASP A 1 478 ? 23.886 10.042 11.415 1.00 18.20 527 ASP A C 1
ATOM 3671 O O . ASP A 1 478 ? 25.002 10.258 11.858 1.00 18.24 527 ASP A O 1
ATOM 3676 N N . ARG A 1 479 ? 23.058 11.009 11.029 1.00 17.47 528 ARG A N 1
ATOM 3677 C CA . ARG A 1 479 ? 23.436 12.419 11.110 1.00 17.57 528 ARG A CA 1
ATOM 3678 C C . ARG A 1 479 ? 23.544 12.919 12.544 1.00 17.37 528 ARG A C 1
ATOM 3679 O O . ARG A 1 479 ? 24.453 13.679 12.846 1.00 17.34 528 ARG A O 1
ATOM 3687 N N . LEU A 1 480 ? 22.652 12.481 13.436 1.00 17.44 529 LEU A N 1
ATOM 3688 C CA . LEU A 1 480 ? 22.706 12.964 14.817 1.00 17.48 529 LEU A CA 1
ATOM 3689 C C . LEU A 1 480 ? 23.908 12.469 15.653 1.00 17.42 529 LEU A C 1
ATOM 3690 O O . LEU A 1 480 ? 24.428 13.228 16.466 1.00 16.86 529 LEU A O 1
ATOM 3695 N N . THR A 1 481 ? 24.340 11.221 15.471 1.00 18.19 530 THR A N 1
ATOM 3696 C CA . THR A 1 481 ? 25.535 10.737 16.170 1.00 18.52 530 THR A CA 1
ATOM 3697 C C . THR A 1 481 ? 26.761 11.572 15.775 1.00 18.41 530 THR A C 1
ATOM 3698 O O . THR A 1 481 ? 27.605 11.852 16.612 1.00 18.41 530 THR A O 1
ATOM 3702 N N . ARG A 1 482 ? 26.851 11.964 14.501 1.00 18.49 531 ARG A N 1
ATOM 3703 C CA . ARG A 1 482 ? 27.978 12.776 14.024 1.00 18.90 531 ARG A CA 1
ATOM 3704 C C . ARG A 1 482 ? 27.852 14.232 14.486 1.00 17.96 531 ARG A C 1
ATOM 3705 O O . ARG A 1 482 ? 28.846 14.836 14.887 1.00 17.72 531 ARG A O 1
ATOM 3713 N N . HIS A 1 483 ? 26.631 14.768 14.454 1.00 17.15 532 HIS A N 1
ATOM 3714 C CA . HIS A 1 483 ? 26.338 16.115 14.964 1.00 16.74 532 HIS A CA 1
ATOM 3715 C C . HIS A 1 483 ? 26.680 16.191 16.442 1.00 16.61 532 HIS A C 1
ATOM 3716 O O . HIS A 1 483 ? 27.243 17.170 16.904 1.00 16.82 532 HIS A O 1
ATOM 3723 N N . ARG A 1 484 ? 26.329 15.153 17.177 1.00 16.39 533 ARG A N 1
ATOM 3724 C CA . ARG A 1 484 ? 26.674 15.069 18.589 1.00 16.47 533 ARG A CA 1
ATOM 3725 C C . ARG A 1 484 ? 28.191 15.057 18.804 1.00 15.95 533 ARG A C 1
ATOM 3726 O O . ARG A 1 484 ? 28.678 15.712 19.710 1.00 15.32 533 ARG A O 1
ATOM 3734 N N . CYS A 1 485 ? 28.929 14.315 17.982 1.00 16.68 534 CYS A N 1
ATOM 3735 C CA . CYS A 1 485 ? 30.397 14.322 18.061 1.00 17.23 534 CYS A CA 1
ATOM 3736 C C . CYS A 1 485 ? 30.953 15.714 17.761 1.00 17.02 534 CYS A C 1
ATOM 3737 O O . CYS A 1 485 ? 31.925 16.144 18.376 1.00 16.36 534 CYS A O 1
ATOM 3740 N N . ARG A 1 486 ? 30.329 16.402 16.812 1.00 17.10 535 ARG A N 1
ATOM 3741 C CA . ARG A 1 486 ? 30.690 17.777 16.487 1.00 17.42 535 ARG A CA 1
ATOM 3742 C C . ARG A 1 486 ? 30.462 18.703 17.673 1.00 16.69 535 ARG A C 1
ATOM 3743 O O . ARG A 1 486 ? 31.296 19.556 17.931 1.00 16.87 535 ARG A O 1
ATOM 3751 N N . MET A 1 487 ? 29.351 18.529 18.390 1.00 16.22 536 MET A N 1
ATOM 3752 C CA . MET A 1 487 ? 29.092 19.311 19.606 1.00 16.04 536 MET A CA 1
ATOM 3753 C C . MET A 1 487 ? 30.189 19.095 20.668 1.00 16.48 536 MET A C 1
ATOM 3754 O O . MET A 1 487 ? 30.687 20.060 21.263 1.00 16.30 536 MET A O 1
ATOM 3759 N N . VAL A 1 488 ? 30.585 17.839 20.862 1.00 16.69 537 VAL A N 1
ATOM 3760 C CA . VAL A 1 488 ? 31.654 17.504 21.789 1.00 17.51 537 VAL A CA 1
ATOM 3761 C C . VAL A 1 488 ? 32.962 18.177 21.375 1.00 17.86 537 VAL A C 1
ATOM 3762 O O . VAL A 1 488 ? 33.594 18.803 22.218 1.00 17.76 537 VAL A O 1
ATOM 3766 N N . GLU A 1 489 ? 33.320 18.104 20.090 1.00 18.66 538 GLU A N 1
ATOM 3767 C CA . GLU A 1 489 ? 34.522 18.766 19.561 1.00 19.53 538 GLU A CA 1
ATOM 3768 C C . GLU A 1 489 ? 34.538 20.274 19.822 1.00 19.08 538 GLU A C 1
ATOM 3769 O O . GLU A 1 489 ? 35.596 20.857 20.025 1.00 19.30 538 GLU A O 1
ATOM 3775 N N . ARG A 1 490 ? 33.367 20.897 19.794 1.00 18.34 539 ARG A N 1
ATOM 3776 C CA . ARG A 1 490 ? 33.246 22.328 20.050 1.00 18.30 539 ARG A CA 1
ATOM 3777 C C . ARG A 1 490 ? 33.078 22.692 21.543 1.00 18.12 539 ARG A C 1
ATOM 3778 O O . ARG A 1 490 ? 32.791 23.842 21.854 1.00 18.05 539 ARG A O 1
ATOM 3786 N N . GLY A 1 491 ? 33.268 21.738 22.457 1.00 18.16 540 GLY A N 1
ATOM 3787 C CA . GLY A 1 491 ? 33.191 22.016 23.887 1.00 18.05 540 GLY A CA 1
ATOM 3788 C C . GLY A 1 491 ? 31.826 21.893 24.542 1.00 17.80 540 GLY A C 1
ATOM 3789 O O . GLY A 1 491 ? 31.663 22.335 25.675 1.00 17.95 540 GLY A O 1
ATOM 3790 N N . ILE A 1 492 ? 30.851 21.305 23.851 1.00 17.81 541 ILE A N 1
ATOM 3791 C CA . ILE A 1 492 ? 29.527 21.068 24.419 1.00 17.76 541 ILE A CA 1
ATOM 3792 C C . ILE A 1 492 ? 29.489 19.595 24.757 1.00 17.65 541 ILE A C 1
ATOM 3793 O O . ILE A 1 492 ? 29.520 18.760 23.853 1.00 17.38 541 ILE A O 1
ATOM 3798 N N . ALA A 1 493 ? 29.372 19.264 26.041 1.00 17.37 542 ALA A N 1
ATOM 3799 C CA . ALA A 1 493 ? 29.416 17.865 26.479 1.00 17.47 542 ALA A CA 1
ATOM 3800 C C . ALA A 1 493 ? 28.091 17.151 26.267 1.00 17.16 542 ALA A C 1
ATOM 3801 O O . ALA A 1 493 ? 27.448 16.736 27.224 1.00 17.37 542 ALA A O 1
ATOM 3803 N N . ALA A 1 494 ? 27.702 16.994 25.002 1.00 17.18 543 ALA A N 1
ATOM 3804 C CA . ALA A 1 494 ? 26.472 16.310 24.645 1.00 16.74 543 ALA A CA 1
ATOM 3805 C C . ALA A 1 494 ? 26.668 14.810 24.868 1.00 16.59 543 ALA A C 1
ATOM 3806 O O . ALA A 1 494 ? 27.729 14.249 24.544 1.00 16.05 543 ALA A O 1
ATOM 3808 N N . GLN A 1 495 ? 25.649 14.168 25.424 1.00 16.49 544 GLN A N 1
ATOM 3809 C CA . GLN A 1 495 ? 25.719 12.749 25.780 1.00 16.36 544 GLN A CA 1
ATOM 3810 C C . GLN A 1 495 ? 25.563 11.805 24.576 1.00 16.42 544 GLN A C 1
ATOM 3811 O O . GLN A 1 495 ? 25.110 12.237 23.518 1.00 16.08 544 GLN A O 1
ATOM 3817 N N . PRO A 1 496 ? 25.926 10.526 24.710 1.00 16.66 545 PRO A N 1
ATOM 3818 C CA . PRO A 1 496 ? 25.774 9.602 23.586 1.00 17.40 545 PRO A CA 1
ATOM 3819 C C . PRO A 1 496 ? 24.334 9.283 23.219 1.00 17.63 545 PRO A C 1
ATOM 3820 O O . PRO A 1 496 ? 23.445 9.425 24.048 1.00 17.91 545 PRO A O 1
ATOM 3824 N N . LEU A 1 497 ? 24.128 8.863 21.976 1.00 17.80 546 LEU A N 1
ATOM 3825 C CA . LEU A 1 497 ? 22.836 8.343 21.544 1.00 17.90 546 LEU A CA 1
ATOM 3826 C C . LEU A 1 497 ? 22.773 6.857 21.851 1.00 17.29 546 LEU A C 1
ATOM 3827 O O . LEU A 1 497 ? 21.710 6.350 22.168 1.00 17.06 546 LEU A O 1
ATOM 3832 N N . TYR A 1 498 ? 23.903 6.168 21.717 1.00 16.73 547 TYR A N 1
ATOM 3833 C CA . TYR A 1 498 ? 23.993 4.733 21.893 1.00 17.09 547 TYR A CA 1
ATOM 3834 C C . TYR A 1 498 ? 25.495 4.407 21.969 1.00 17.03 547 TYR A C 1
ATOM 3835 O O . TYR A 1 498 ? 26.328 5.329 22.020 1.00 16.39 547 TYR A O 1
ATOM 3844 N N . ALA A 1 499 ? 25.843 3.125 22.072 1.00 17.21 548 ALA A N 1
ATOM 3845 C CA . ALA A 1 499 ? 27.233 2.682 22.082 1.00 18.00 548 ALA A CA 1
ATOM 3846 C C . ALA A 1 499 ? 27.976 3.217 20.871 1.00 18.55 548 ALA A C 1
ATOM 3847 O O . ALA A 1 499 ? 27.378 3.451 19.823 1.00 18.22 548 ALA A O 1
ATOM 3849 N N . GLY A 1 500 ? 29.280 3.414 21.027 1.00 19.44 549 GLY A N 1
ATOM 3850 C CA . GLY A 1 500 ? 30.103 3.939 19.957 1.00 20.07 549 GLY A CA 1
ATOM 3851 C C . GLY A 1 500 ? 31.219 4.810 20.471 1.00 20.95 549 GLY A C 1
ATOM 3852 O O . GLY A 1 500 ? 31.600 4.746 21.638 1.00 21.02 549 GLY A O 1
ATOM 3853 N N . TYR A 1 501 ? 31.774 5.608 19.577 1.00 21.99 550 TYR A N 1
ATOM 3854 C CA . TYR A 1 501 ? 32.849 6.516 19.911 1.00 23.41 550 TYR A CA 1
ATOM 3855 C C . TYR A 1 501 ? 32.866 7.652 18.905 1.00 24.50 550 TYR A C 1
ATOM 3856 O O . TYR A 1 501 ? 32.239 7.566 17.854 1.00 23.68 550 TYR A O 1
ATOM 3865 N N . CYS A 1 502 ? 33.553 8.722 19.282 1.00 26.21 551 CYS A N 1
ATOM 3866 C CA . CYS A 1 502 ? 33.779 9.866 18.423 1.00 27.97 551 CYS A CA 1
ATOM 3867 C C . CYS A 1 502 ? 35.236 9.851 17.967 1.00 30.59 551 CYS A C 1
ATOM 3868 O O . CYS A 1 502 ? 36.087 9.313 18.663 1.00 31.82 551 CYS A O 1
ATOM 3871 N N . ASN A 1 503 ? 35.482 10.456 16.807 1.00 33.37 552 ASN A N 1
ATOM 3872 C CA . ASN A 1 503 ? 36.798 10.675 16.160 1.00 35.32 552 ASN A CA 1
ATOM 3873 C C . ASN A 1 503 ? 37.045 9.647 15.071 1.00 35.91 552 ASN A C 1
ATOM 3874 O O . ASN A 1 503 ? 36.716 9.890 13.913 1.00 36.60 552 ASN A O 1
ATOM 3879 N N . ALA B 1 6 ? 50.839 43.982 54.868 1.00 24.42 55 ALA B N 1
ATOM 3880 C CA . ALA B 1 6 ? 49.756 43.362 54.064 1.00 23.21 55 ALA B CA 1
ATOM 3881 C C . ALA B 1 6 ? 49.197 44.328 53.017 1.00 22.07 55 ALA B C 1
ATOM 3882 O O . ALA B 1 6 ? 48.603 43.882 52.045 1.00 21.74 55 ALA B O 1
ATOM 3884 N N . LEU B 1 7 ? 49.354 45.633 53.230 1.00 21.01 56 LEU B N 1
ATOM 3885 C CA . LEU B 1 7 ? 48.852 46.655 52.308 1.00 20.65 56 LEU B CA 1
ATOM 3886 C C . LEU B 1 7 ? 49.837 47.031 51.195 1.00 19.92 56 LEU B C 1
ATOM 3887 O O . LEU B 1 7 ? 51.007 47.290 51.466 1.00 19.79 56 LEU B O 1
ATOM 3892 N N . TRP B 1 8 ? 49.345 47.087 49.953 1.00 18.77 57 TRP B N 1
ATOM 3893 C CA . TRP B 1 8 ? 50.156 47.452 48.793 1.00 18.10 57 TRP B CA 1
ATOM 3894 C C . TRP B 1 8 ? 49.265 48.039 47.690 1.00 17.73 57 TRP B C 1
ATOM 3895 O O . TRP B 1 8 ? 48.335 47.356 47.262 1.00 17.59 57 TRP B O 1
ATOM 3906 N N . PRO B 1 9 ? 49.489 49.281 47.241 1.00 17.46 58 PRO B N 1
ATOM 3907 C CA . PRO B 1 9 ? 50.451 50.248 47.806 1.00 17.33 58 PRO B CA 1
ATOM 3908 C C . PRO B 1 9 ? 50.110 50.701 49.220 1.00 16.94 58 PRO B C 1
ATOM 3909 O O . PRO B 1 9 ? 48.939 50.613 49.597 1.00 16.89 58 PRO B O 1
ATOM 3913 N N . LEU B 1 10 ? 51.105 51.146 49.988 1.00 16.87 59 LEU B N 1
ATOM 3914 C CA . LEU B 1 10 ? 50.841 51.622 51.346 1.00 16.99 59 LEU B CA 1
ATOM 3915 C C . LEU B 1 10 ? 50.026 52.927 51.268 1.00 17.07 59 LEU B C 1
ATOM 3916 O O . LEU B 1 10 ? 50.462 53.869 50.616 1.00 16.54 59 LEU B O 1
ATOM 3921 N N . PRO B 1 11 ? 48.845 52.978 51.880 1.00 17.70 60 PRO B N 1
ATOM 3922 C CA . PRO B 1 11 ? 48.043 54.200 51.868 1.00 18.24 60 PRO B CA 1
ATOM 3923 C C . PRO B 1 11 ? 48.703 55.398 52.546 1.00 18.96 60 PRO B C 1
ATOM 3924 O O . PRO B 1 11 ? 49.621 55.236 53.351 1.00 18.07 60 PRO B O 1
ATOM 3928 N N . LEU B 1 12 ? 48.225 56.582 52.184 1.00 19.97 61 LEU B N 1
ATOM 3929 C CA . LEU B 1 12 ? 48.759 57.833 52.694 1.00 21.45 61 LEU B CA 1
ATOM 3930 C C . LEU B 1 12 ? 48.765 57.858 54.222 1.00 21.68 61 LEU B C 1
ATOM 3931 O O . LEU B 1 12 ? 49.805 58.132 54.828 1.00 21.77 61 LEU B O 1
ATOM 3936 N N . SER B 1 13 ? 47.629 57.524 54.822 1.00 22.05 62 SER B N 1
ATOM 3937 C CA . SER B 1 13 ? 47.485 57.518 56.273 1.00 23.11 62 SER B CA 1
ATOM 3938 C C . SER B 1 13 ? 46.794 56.251 56.730 1.00 23.92 62 SER B C 1
ATOM 3939 O O . SER B 1 13 ? 45.692 55.953 56.265 1.00 23.63 62 SER B O 1
ATOM 3942 N N . VAL B 1 14 ? 47.447 55.516 57.631 1.00 24.88 63 VAL B N 1
ATOM 3943 C CA . VAL B 1 14 ? 46.917 54.274 58.188 1.00 25.79 63 VAL B CA 1
ATOM 3944 C C . VAL B 1 14 ? 46.979 54.330 59.728 1.00 26.86 63 VAL B C 1
ATOM 3945 O O . VAL B 1 14 ? 48.055 54.476 60.311 1.00 26.35 63 VAL B O 1
ATOM 3949 N N . LYS B 1 15 ? 45.825 54.187 60.371 1.00 28.14 64 LYS B N 1
ATOM 3950 C CA . LYS B 1 15 ? 45.742 54.148 61.821 1.00 29.29 64 LYS B CA 1
ATOM 3951 C C . LYS B 1 15 ? 45.041 52.855 62.190 1.00 30.26 64 LYS B C 1
ATOM 3952 O O . LYS B 1 15 ? 43.838 52.727 61.994 1.00 30.20 64 LYS B O 1
ATOM 3958 N N . MET B 1 16 ? 45.821 51.896 62.687 1.00 31.60 65 MET B N 1
ATOM 3959 C CA . MET B 1 16 ? 45.336 50.575 63.090 1.00 32.81 65 MET B CA 1
ATOM 3960 C C . MET B 1 16 ? 45.258 50.499 64.605 1.00 32.85 65 MET B C 1
ATOM 3961 O O . MET B 1 16 ? 46.051 51.138 65.295 1.00 33.09 65 MET B O 1
ATOM 3966 N N . THR B 1 17 ? 44.302 49.720 65.109 1.00 32.82 66 THR B N 1
ATOM 3967 C CA . THR B 1 17 ? 44.186 49.424 66.537 1.00 32.70 66 THR B CA 1
ATOM 3968 C C . THR B 1 17 ? 44.376 47.908 66.677 1.00 32.84 66 THR B C 1
ATOM 3969 O O . THR B 1 17 ? 44.352 47.188 65.663 1.00 32.52 66 THR B O 1
ATOM 3973 N N . PRO B 1 18 ? 44.554 47.404 67.903 1.00 32.93 67 PRO B N 1
ATOM 3974 C CA . PRO B 1 18 ? 44.627 45.956 68.106 1.00 33.06 67 PRO B CA 1
ATOM 3975 C C . PRO B 1 18 ? 43.242 45.316 68.274 1.00 33.09 67 PRO B C 1
ATOM 3976 O O . PRO B 1 18 ? 43.190 44.111 68.520 1.00 33.16 67 PRO B O 1
ATOM 3980 N N . ASN B 1 19 ? 42.157 46.087 68.143 1.00 33.14 68 ASN B N 1
ATOM 3981 C CA . ASN B 1 19 ? 40.801 45.567 68.305 1.00 33.29 68 ASN B CA 1
ATOM 3982 C C . ASN B 1 19 ? 40.388 44.760 67.070 1.00 32.69 68 ASN B C 1
ATOM 3983 O O . ASN B 1 19 ? 40.231 45.324 65.996 1.00 32.42 68 ASN B O 1
ATOM 3988 N N . LEU B 1 20 ? 40.214 43.451 67.232 1.00 32.01 69 LEU B N 1
ATOM 3989 C CA . LEU B 1 20 ? 39.821 42.572 66.136 1.00 32.16 69 LEU B CA 1
ATOM 3990 C C . LEU B 1 20 ? 38.318 42.462 65.996 1.00 31.87 69 LEU B C 1
ATOM 3991 O O . LEU B 1 20 ? 37.602 42.458 66.990 1.00 31.65 69 LEU B O 1
ATOM 3996 N N . LEU B 1 21 ? 37.861 42.369 64.753 1.00 31.53 70 LEU B N 1
ATOM 3997 C CA . LEU B 1 21 ? 36.461 42.141 64.436 1.00 31.63 70 LEU B CA 1
ATOM 3998 C C . LEU B 1 21 ? 36.405 40.911 63.530 1.00 31.61 70 LEU B C 1
ATOM 3999 O O . LEU B 1 21 ? 37.404 40.563 62.914 1.00 31.45 70 LEU B O 1
ATOM 4004 N N . HIS B 1 22 ? 35.253 40.259 63.453 1.00 31.70 71 HIS B N 1
ATOM 4005 C CA . HIS B 1 22 ? 35.085 39.086 62.597 1.00 32.44 71 HIS B CA 1
ATOM 4006 C C . HIS B 1 22 ? 34.096 39.330 61.477 1.00 32.27 71 HIS B C 1
ATOM 4007 O O . HIS B 1 22 ? 33.337 40.290 61.519 1.00 32.42 71 HIS B O 1
ATOM 4014 N N . LEU B 1 23 ? 34.140 38.465 60.467 1.00 32.31 72 LEU B N 1
ATOM 4015 C CA . LEU B 1 23 ? 33.248 38.538 59.312 1.00 32.63 72 LEU B CA 1
ATOM 4016 C C . LEU B 1 23 ? 32.672 37.163 58.996 1.00 32.96 72 LEU B C 1
ATOM 4017 O O . LEU B 1 23 ? 33.369 36.161 59.114 1.00 33.08 72 LEU B O 1
ATOM 4022 N N . ALA B 1 24 ? 31.401 37.127 58.605 1.00 33.55 73 ALA B N 1
ATOM 4023 C CA . ALA B 1 24 ? 30.728 35.897 58.210 1.00 34.14 73 ALA B CA 1
ATOM 4024 C C . ALA B 1 24 ? 30.436 35.978 56.713 1.00 34.74 73 ALA B C 1
ATOM 4025 O O . ALA B 1 24 ? 29.606 36.788 56.327 1.00 34.39 73 ALA B O 1
ATOM 4027 N N . PRO B 1 25 ? 31.115 35.180 55.874 1.00 36.20 74 PRO B N 1
ATOM 4028 C CA . PRO B 1 25 ? 30.957 35.245 54.407 1.00 37.33 74 PRO B CA 1
ATOM 4029 C C . PRO B 1 25 ? 29.530 35.414 53.864 1.00 38.35 74 PRO B C 1
ATOM 4030 O O . PRO B 1 25 ? 29.286 36.407 53.169 1.00 38.85 74 PRO B O 1
ATOM 4034 N N . GLU B 1 26 ? 28.606 34.519 54.216 1.00 39.28 75 GLU B N 1
ATOM 4035 C CA . GLU B 1 26 ? 27.225 34.628 53.722 1.00 40.12 75 GLU B CA 1
ATOM 4036 C C . GLU B 1 26 ? 26.317 35.528 54.586 1.00 39.96 75 GLU B C 1
ATOM 4037 O O . GLU B 1 26 ? 25.107 35.537 54.377 1.00 40.28 75 GLU B O 1
ATOM 4043 N N . ASN B 1 27 ? 26.899 36.263 55.544 1.00 39.68 76 ASN B N 1
ATOM 4044 C CA . ASN B 1 27 ? 26.207 37.302 56.307 1.00 39.53 76 ASN B CA 1
ATOM 4045 C C . ASN B 1 27 ? 27.047 38.600 56.326 1.00 38.65 76 ASN B C 1
ATOM 4046 O O . ASN B 1 27 ? 27.117 39.309 57.343 1.00 39.24 76 ASN B O 1
ATOM 4051 N N . PHE B 1 28 ? 27.726 38.870 55.214 1.00 37.15 77 PHE B N 1
ATOM 4052 C CA . PHE B 1 28 ? 28.493 40.098 55.024 1.00 36.04 77 PHE B CA 1
ATOM 4053 C C . PHE B 1 28 ? 28.096 40.619 53.659 1.00 35.37 77 PHE B C 1
ATOM 4054 O O . PHE B 1 28 ? 28.175 39.888 52.671 1.00 35.00 77 PHE B O 1
ATOM 4062 N N . TYR B 1 29 ? 27.678 41.880 53.623 1.00 34.92 78 TYR B N 1
ATOM 4063 C CA . TYR B 1 29 ? 27.173 42.533 52.423 1.00 34.93 78 TYR B CA 1
ATOM 4064 C C . TYR B 1 29 ? 27.951 43.831 52.164 1.00 33.74 78 TYR B C 1
ATOM 4065 O O . TYR B 1 29 ? 28.336 44.517 53.103 1.00 33.41 78 TYR B O 1
ATOM 4074 N N . ILE B 1 30 ? 28.214 44.139 50.896 1.00 32.59 79 ILE B N 1
ATOM 4075 C CA . ILE B 1 30 ? 28.783 45.432 50.513 1.00 31.72 79 ILE B CA 1
ATOM 4076 C C . ILE B 1 30 ? 27.612 46.122 49.852 1.00 30.96 79 ILE B C 1
ATOM 4077 O O . ILE B 1 30 ? 27.011 45.564 48.943 1.00 31.01 79 ILE B O 1
ATOM 4082 N N . SER B 1 31 ? 27.273 47.321 50.312 1.00 30.26 80 SER B N 1
ATOM 4083 C CA . SER B 1 31 ? 26.097 48.021 49.803 1.00 29.87 80 SER B CA 1
ATOM 4084 C C . SER B 1 31 ? 26.259 49.541 49.804 1.00 29.02 80 SER B C 1
ATOM 4085 O O . SER B 1 31 ? 27.234 50.077 50.324 1.00 28.38 80 SER B O 1
ATOM 4088 N N . HIS B 1 32 ? 25.289 50.213 49.190 1.00 27.94 81 HIS B N 1
ATOM 4089 C CA . HIS B 1 32 ? 25.274 51.658 49.089 1.00 27.38 81 HIS B CA 1
ATOM 4090 C C . HIS B 1 32 ? 24.710 52.233 50.369 1.00 27.16 81 HIS B C 1
ATOM 4091 O O . HIS B 1 32 ? 23.718 51.726 50.881 1.00 27.17 81 HIS B O 1
ATOM 4098 N N . SER B 1 33 ? 25.333 53.284 50.890 1.00 26.93 82 SER B N 1
ATOM 4099 C CA . SER B 1 33 ? 24.778 53.975 52.039 1.00 27.09 82 SER B CA 1
ATOM 4100 C C . SER B 1 33 ? 23.593 54.809 51.534 1.00 27.12 82 SER B C 1
ATOM 4101 O O . SER B 1 33 ? 23.581 55.202 50.366 1.00 26.68 82 SER B O 1
ATOM 4104 N N . PRO B 1 34 ? 22.600 55.078 52.384 1.00 27.31 83 PRO B N 1
ATOM 4105 C CA . PRO B 1 34 ? 21.447 55.897 51.970 1.00 27.40 83 PRO B CA 1
ATOM 4106 C C . PRO B 1 34 ? 21.784 57.325 51.528 1.00 27.26 83 PRO B C 1
ATOM 4107 O O . PRO B 1 34 ? 21.060 57.837 50.685 1.00 27.77 83 PRO B O 1
ATOM 4111 N N . ASN B 1 35 ? 22.862 57.927 52.026 1.00 27.24 84 ASN B N 1
ATOM 4112 C CA . ASN B 1 35 ? 23.278 59.267 51.584 1.00 27.40 84 ASN B CA 1
ATOM 4113 C C . ASN B 1 35 ? 24.091 59.311 50.261 1.00 26.55 84 ASN B C 1
ATOM 4114 O O . ASN B 1 35 ? 24.421 60.393 49.776 1.00 26.57 84 ASN B O 1
ATOM 4119 N N . SER B 1 36 ? 24.399 58.153 49.673 1.00 25.49 85 SER B N 1
ATOM 4120 C CA . SER B 1 36 ? 25.246 58.095 48.483 1.00 24.24 85 SER B CA 1
ATOM 4121 C C . SER B 1 36 ? 24.610 58.617 47.197 1.00 23.97 85 SER B C 1
ATOM 4122 O O . SER B 1 36 ? 23.436 58.394 46.944 1.00 23.79 85 SER B O 1
ATOM 4125 N N . THR B 1 37 ? 25.415 59.274 46.363 1.00 23.39 86 THR B N 1
ATOM 4126 C CA . THR B 1 37 ? 24.963 59.705 45.037 1.00 23.06 86 THR B CA 1
ATOM 4127 C C . THR B 1 37 ? 24.829 58.531 44.056 1.00 22.92 86 THR B C 1
ATOM 4128 O O . THR B 1 37 ? 24.269 58.702 42.986 1.00 22.61 86 THR B O 1
ATOM 4132 N N . ALA B 1 38 ? 25.363 57.357 44.405 1.00 23.19 87 ALA B N 1
ATOM 4133 C CA . ALA B 1 38 ? 25.234 56.154 43.583 1.00 23.08 87 ALA B CA 1
ATOM 4134 C C . ALA B 1 38 ? 24.283 55.165 44.242 1.00 23.02 87 ALA B C 1
ATOM 4135 O O . ALA B 1 38 ? 24.128 55.166 45.457 1.00 23.03 87 ALA B O 1
ATOM 4137 N N . GLY B 1 39 ? 23.675 54.310 43.424 1.00 23.32 88 GLY B N 1
ATOM 4138 C CA . GLY B 1 39 ? 22.738 53.297 43.875 1.00 23.63 88 GLY B CA 1
ATOM 4139 C C . GLY B 1 39 ? 22.815 52.062 42.989 1.00 24.38 88 GLY B C 1
ATOM 4140 O O . GLY B 1 39 ? 23.762 51.930 42.206 1.00 24.27 88 GLY B O 1
ATOM 4141 N N . PRO B 1 40 ? 21.842 51.156 43.104 1.00 25.05 89 PRO B N 1
ATOM 4142 C CA . PRO B 1 40 ? 21.798 49.925 42.291 1.00 25.49 89 PRO B CA 1
ATOM 4143 C C . PRO B 1 40 ? 21.918 50.065 40.769 1.00 25.90 89 PRO B C 1
ATOM 4144 O O . PRO B 1 40 ? 22.350 49.122 40.120 1.00 25.67 89 PRO B O 1
ATOM 4148 N N . SER B 1 41 ? 21.549 51.216 40.216 1.00 26.52 90 SER B N 1
ATOM 4149 C CA . SER B 1 41 ? 21.724 51.482 38.796 1.00 27.05 90 SER B CA 1
ATOM 4150 C C . SER B 1 41 ? 23.192 51.644 38.404 1.00 26.64 90 SER B C 1
ATOM 4151 O O . SER B 1 41 ? 23.524 51.580 37.215 1.00 26.98 90 SER B O 1
ATOM 4154 N N . CYS B 1 42 ? 24.065 51.866 39.389 1.00 25.97 91 CYS B N 1
ATOM 4155 C CA . CYS B 1 42 ? 25.474 52.029 39.139 1.00 25.23 91 CYS B CA 1
ATOM 4156 C C . CYS B 1 42 ? 26.146 50.672 38.939 1.00 25.16 91 CYS B C 1
ATOM 4157 O O . CYS B 1 42 ? 26.574 50.009 39.894 1.00 25.23 91 CYS B O 1
ATOM 4160 N N . THR B 1 43 ? 26.210 50.264 37.680 1.00 24.52 92 THR B N 1
ATOM 4161 C CA . THR B 1 43 ? 26.822 49.015 37.270 1.00 24.14 92 THR B CA 1
ATOM 4162 C C . THR B 1 43 ? 28.252 48.850 37.780 1.00 23.36 92 THR B C 1
ATOM 4163 O O . THR B 1 43 ? 28.616 47.790 38.282 1.00 23.41 92 THR B O 1
ATOM 4167 N N . LEU B 1 44 ? 29.049 49.901 37.646 1.00 22.52 93 LEU B N 1
ATOM 4168 C CA . LEU B 1 44 ? 30.443 49.868 38.056 1.00 21.86 93 LEU B CA 1
ATOM 4169 C C . LEU B 1 44 ? 30.612 49.459 39.514 1.00 21.00 93 LEU B C 1
ATOM 4170 O O . LEU B 1 44 ? 31.422 48.599 39.812 1.00 20.18 93 LEU B O 1
ATOM 4175 N N . LEU B 1 45 ? 29.849 50.072 40.412 1.00 20.80 94 LEU B N 1
ATOM 4176 C CA . LEU B 1 45 ? 29.917 49.702 41.828 1.00 20.49 94 LEU B CA 1
ATOM 4177 C C . LEU B 1 45 ? 29.289 48.352 42.140 1.00 19.88 94 LEU B C 1
ATOM 4178 O O . LEU B 1 45 ? 29.842 47.606 42.943 1.00 19.07 94 LEU B O 1
ATOM 4183 N N . GLU B 1 46 ? 28.152 48.040 41.520 1.00 19.46 95 GLU B N 1
ATOM 4184 C CA . GLU B 1 46 ? 27.511 46.747 41.742 1.00 19.36 95 GLU B CA 1
ATOM 4185 C C . GLU B 1 46 ? 28.445 45.605 41.326 1.00 18.94 95 GLU B C 1
ATOM 4186 O O . GLU B 1 46 ? 28.594 44.641 42.066 1.00 18.44 95 GLU B O 1
ATOM 4192 N N . GLU B 1 47 ? 29.082 45.710 40.165 1.00 18.96 96 GLU B N 1
ATOM 4193 C CA . GLU B 1 47 ? 30.030 44.667 39.750 1.00 19.31 96 GLU B CA 1
ATOM 4194 C C . GLU B 1 47 ? 31.228 44.612 40.685 1.00 19.03 96 GLU B C 1
ATOM 4195 O O . GLU B 1 47 ? 31.714 43.532 40.975 1.00 18.62 96 GLU B O 1
ATOM 4201 N N . ALA B 1 48 ? 31.699 45.768 41.153 1.00 18.76 97 ALA B N 1
ATOM 4202 C CA . ALA B 1 48 ? 32.838 45.791 42.060 1.00 18.76 97 ALA B CA 1
ATOM 4203 C C . ALA B 1 48 ? 32.484 45.146 43.391 1.00 18.50 97 ALA B C 1
ATOM 4204 O O . ALA B 1 48 ? 33.280 44.376 43.922 1.00 17.89 97 ALA B O 1
ATOM 4206 N N . PHE B 1 49 ? 31.293 45.450 43.911 1.00 18.37 98 PHE B N 1
ATOM 4207 C CA . PHE B 1 49 ? 30.837 44.871 45.171 1.00 18.91 98 PHE B CA 1
ATOM 4208 C C . PHE B 1 49 ? 30.840 43.349 45.111 1.00 19.27 98 PHE B C 1
ATOM 4209 O O . PHE B 1 49 ? 31.320 42.700 46.026 1.00 19.00 98 PHE B O 1
ATOM 4217 N N . ARG B 1 50 ? 30.326 42.788 44.023 1.00 19.94 99 ARG B N 1
ATOM 4218 C CA . ARG B 1 50 ? 30.298 41.341 43.872 1.00 20.72 99 ARG B CA 1
ATOM 4219 C C . ARG B 1 50 ? 31.688 40.710 43.753 1.00 20.77 99 ARG B C 1
ATOM 4220 O O . ARG B 1 50 ? 31.964 39.732 44.435 1.00 20.10 99 ARG B O 1
ATOM 4228 N N . ARG B 1 51 ? 32.559 41.257 42.909 1.00 20.93 100 ARG B N 1
ATOM 4229 C CA . ARG B 1 51 ? 33.880 40.643 42.745 1.00 21.69 100 ARG B CA 1
ATOM 4230 C C . ARG B 1 51 ? 34.777 40.762 43.990 1.00 21.63 100 ARG B C 1
ATOM 4231 O O . ARG B 1 51 ? 35.518 39.832 44.286 1.00 20.45 100 ARG B O 1
ATOM 4239 N N . TYR B 1 52 ? 34.670 41.870 44.729 1.00 22.38 101 TYR B N 1
ATOM 4240 C CA . TYR B 1 52 ? 35.419 42.018 45.976 1.00 23.07 101 TYR B CA 1
ATOM 4241 C C . TYR B 1 52 ? 34.891 41.110 47.090 1.00 24.42 101 TYR B C 1
ATOM 4242 O O . TYR B 1 52 ? 35.670 40.611 47.897 1.00 24.11 101 TYR B O 1
ATOM 4251 N N . HIS B 1 53 ? 33.589 40.845 47.090 1.00 25.90 102 HIS B N 1
ATOM 4252 C CA . HIS B 1 53 ? 33.032 39.856 47.994 1.00 27.18 102 HIS B CA 1
ATOM 4253 C C . HIS B 1 53 ? 33.735 38.526 47.755 1.00 27.77 102 HIS B C 1
ATOM 4254 O O . HIS B 1 53 ? 34.140 37.858 48.699 1.00 27.58 102 HIS B O 1
ATOM 4261 N N . GLY B 1 54 ? 33.890 38.166 46.485 1.00 28.86 103 GLY B N 1
ATOM 4262 C CA . GLY B 1 54 ? 34.581 36.955 46.097 1.00 29.63 103 GLY B CA 1
ATOM 4263 C C . GLY B 1 54 ? 36.064 36.950 46.433 1.00 30.77 103 GLY B C 1
ATOM 4264 O O . GLY B 1 54 ? 36.568 35.896 46.805 1.00 30.60 103 GLY B O 1
ATOM 4265 N N . TYR B 1 55 ? 36.757 38.091 46.290 1.00 31.64 104 TYR B N 1
ATOM 4266 C CA . TYR B 1 55 ? 38.174 38.188 46.653 1.00 32.86 104 TYR B CA 1
ATOM 4267 C C . TYR B 1 55 ? 38.394 38.097 48.165 1.00 34.56 104 TYR B C 1
ATOM 4268 O O . TYR B 1 55 ? 39.349 37.459 48.607 1.00 35.08 104 TYR B O 1
ATOM 4277 N N . ILE B 1 56 ? 37.508 38.712 48.949 1.00 36.04 105 ILE B N 1
ATOM 4278 C CA . ILE B 1 56 ? 37.606 38.684 50.413 1.00 37.15 105 ILE B CA 1
ATOM 4279 C C . ILE B 1 56 ? 37.405 37.285 51.021 1.00 38.37 105 ILE B C 1
ATOM 4280 O O . ILE B 1 56 ? 38.146 36.907 51.929 1.00 39.35 105 ILE B O 1
ATOM 4285 N N . PHE B 1 57 ? 36.429 36.527 50.519 1.00 39.56 106 PHE B N 1
ATOM 4286 C CA . PHE B 1 57 ? 36.070 35.213 51.075 1.00 40.48 106 PHE B CA 1
ATOM 4287 C C . PHE B 1 57 ? 36.240 33.991 50.146 1.00 41.97 106 PHE B C 1
ATOM 4288 O O . PHE B 1 57 ? 35.832 32.888 50.522 1.00 42.44 106 PHE B O 1
ATOM 4296 N N . GLY B 1 58 ? 36.822 34.158 48.957 1.00 43.24 107 GLY B N 1
ATOM 4297 C CA . GLY B 1 58 ? 36.960 33.053 48.019 1.00 44.11 107 GLY B CA 1
ATOM 4298 C C . GLY B 1 58 ? 37.941 31.995 48.471 1.00 44.86 107 GLY B C 1
ATOM 4299 O O . GLY B 1 58 ? 37.509 30.934 48.938 1.00 44.82 107 GLY B O 1
ATOM 4300 N N . THR B 1 73 ? 31.517 42.005 68.009 1.00 40.71 122 THR B N 1
ATOM 4301 C CA . THR B 1 73 ? 32.818 41.703 67.346 1.00 40.58 122 THR B CA 1
ATOM 4302 C C . THR B 1 73 ? 32.669 41.371 65.856 1.00 39.80 122 THR B C 1
ATOM 4303 O O . THR B 1 73 ? 33.626 40.922 65.254 1.00 39.94 122 THR B O 1
ATOM 4307 N N . GLN B 1 74 ? 31.482 41.569 65.275 1.00 38.74 123 GLN B N 1
ATOM 4308 C CA . GLN B 1 74 ? 31.222 41.281 63.863 1.00 37.71 123 GLN B CA 1
ATOM 4309 C C . GLN B 1 74 ? 31.032 42.540 62.983 1.00 36.32 123 GLN B C 1
ATOM 4310 O O . GLN B 1 74 ? 30.206 43.395 63.295 1.00 36.09 123 GLN B O 1
ATOM 4316 N N . VAL B 1 75 ? 31.806 42.658 61.898 1.00 34.81 124 VAL B N 1
ATOM 4317 C CA . VAL B 1 75 ? 31.557 43.690 60.890 1.00 33.30 124 VAL B CA 1
ATOM 4318 C C . VAL B 1 75 ? 30.488 43.047 60.023 1.00 32.23 124 VAL B C 1
ATOM 4319 O O . VAL B 1 75 ? 30.747 42.037 59.372 1.00 31.87 124 VAL B O 1
ATOM 4323 N N . GLN B 1 76 ? 29.291 43.621 60.018 1.00 31.04 125 GLN B N 1
ATOM 4324 C CA . GLN B 1 76 ? 28.175 43.055 59.260 1.00 30.83 125 GLN B CA 1
ATOM 4325 C C . GLN B 1 76 ? 28.068 43.539 57.828 1.00 29.34 125 GLN B C 1
ATOM 4326 O O . GLN B 1 76 ? 27.560 42.811 56.986 1.00 29.03 125 GLN B O 1
ATOM 4332 N N . GLN B 1 77 ? 28.476 44.780 57.578 1.00 27.90 126 GLN B N 1
ATOM 4333 C CA . GLN B 1 77 ? 28.434 45.362 56.252 1.00 27.19 126 GLN B CA 1
ATOM 4334 C C . GLN B 1 77 ? 29.571 46.331 56.030 1.00 25.47 126 GLN B C 1
ATOM 4335 O O . GLN B 1 77 ? 30.134 46.883 56.974 1.00 24.67 126 GLN B O 1
ATOM 4341 N N . LEU B 1 78 ? 29.879 46.532 54.756 1.00 23.86 127 LEU B N 1
ATOM 4342 C CA . LEU B 1 78 ? 30.730 47.614 54.330 1.00 23.04 127 LEU B CA 1
ATOM 4343 C C . LEU B 1 78 ? 29.756 48.511 53.573 1.00 22.67 127 LEU B C 1
ATOM 4344 O O . LEU B 1 78 ? 29.201 48.083 52.564 1.00 22.61 127 LEU B O 1
ATOM 4349 N N . LEU B 1 79 ? 29.518 49.723 54.075 1.00 21.91 128 LEU B N 1
ATOM 4350 C CA . LEU B 1 79 ? 28.645 50.685 53.396 1.00 21.97 128 LEU B CA 1
ATOM 4351 C C . LEU B 1 79 ? 29.504 51.623 52.550 1.00 21.10 128 LEU B C 1
ATOM 4352 O O . LEU B 1 79 ? 30.497 52.133 53.042 1.00 20.91 128 LEU B O 1
ATOM 4357 N N . VAL B 1 80 ? 29.111 51.835 51.294 1.00 20.10 129 VAL B N 1
ATOM 4358 C CA . VAL B 1 80 ? 29.876 52.640 50.343 1.00 19.77 129 VAL B CA 1
ATOM 4359 C C . VAL B 1 80 ? 29.128 53.910 50.031 1.00 19.58 129 VAL B C 1
ATOM 4360 O O . VAL B 1 80 ? 28.059 53.872 49.436 1.00 18.89 129 VAL B O 1
ATOM 4364 N N . SER B 1 81 ? 29.712 55.036 50.417 1.00 20.02 130 SER B N 1
ATOM 4365 C CA . SER B 1 81 ? 29.097 56.335 50.222 1.00 20.38 130 SER B CA 1
ATOM 4366 C C . SER B 1 81 ? 29.857 57.182 49.230 1.00 20.54 130 SER B C 1
ATOM 4367 O O . SER B 1 81 ? 31.024 57.465 49.447 1.00 20.88 130 SER B O 1
ATOM 4370 N N . ILE B 1 82 ? 29.213 57.599 48.144 1.00 20.70 131 ILE B N 1
ATOM 4371 C CA . ILE B 1 82 ? 29.852 58.531 47.227 1.00 21.01 131 ILE B CA 1
ATOM 4372 C C . ILE B 1 82 ? 29.285 59.933 47.505 1.00 20.94 131 ILE B C 1
ATOM 4373 O O . ILE B 1 82 ? 28.079 60.122 47.544 1.00 20.67 131 ILE B O 1
ATOM 4378 N N . THR B 1 83 ? 30.184 60.895 47.682 1.00 21.33 132 THR B N 1
ATOM 4379 C CA . THR B 1 83 ? 29.839 62.243 48.131 1.00 21.82 132 THR B CA 1
ATOM 4380 C C . THR B 1 83 ? 29.387 63.179 47.021 1.00 21.90 132 THR B C 1
ATOM 4381 O O . THR B 1 83 ? 28.376 63.839 47.161 1.00 21.99 132 THR B O 1
ATOM 4385 N N . LEU B 1 84 ? 30.159 63.248 45.943 1.00 22.10 133 LEU B N 1
ATOM 4386 C CA . LEU B 1 84 ? 29.865 64.143 44.821 1.00 22.01 133 LEU B CA 1
ATOM 4387 C C . LEU B 1 84 ? 29.231 63.345 43.689 1.00 21.91 133 LEU B C 1
ATOM 4388 O O . LEU B 1 84 ? 29.024 62.134 43.848 1.00 21.78 133 LEU B O 1
ATOM 4393 N N . GLN B 1 85 ? 28.918 64.012 42.574 1.00 21.37 134 GLN B N 1
ATOM 4394 C CA . GLN B 1 85 ? 28.404 63.339 41.382 1.00 21.84 134 GLN B CA 1
ATOM 4395 C C . GLN B 1 85 ? 29.321 62.138 41.128 1.00 21.01 134 GLN B C 1
ATOM 4396 O O . GLN B 1 85 ? 30.544 62.267 41.074 1.00 20.76 134 GLN B O 1
ATOM 4402 N N . SER B 1 86 ? 28.714 60.967 41.033 1.00 20.48 135 SER B N 1
ATOM 4403 C CA . SER B 1 86 ? 29.462 59.723 41.101 1.00 20.11 135 SER B CA 1
ATOM 4404 C C . SER B 1 86 ? 30.460 59.474 39.983 1.00 20.14 135 SER B C 1
ATOM 4405 O O . SER B 1 86 ? 31.511 58.913 40.236 1.00 19.85 135 SER B O 1
ATOM 4408 N N . GLU B 1 87 ? 30.124 59.920 38.776 1.00 20.26 136 GLU B N 1
ATOM 4409 C CA . GLU B 1 87 ? 30.869 59.628 37.550 1.00 20.92 136 GLU B CA 1
ATOM 4410 C C . GLU B 1 87 ? 30.792 58.131 37.199 1.00 21.51 136 GLU B C 1
ATOM 4411 O O . GLU B 1 87 ? 31.625 57.631 36.438 1.00 21.63 136 GLU B O 1
ATOM 4417 N N . CYS B 1 88 ? 29.744 57.460 37.697 1.00 21.90 137 CYS B N 1
ATOM 4418 C CA . CYS B 1 88 ? 29.531 56.020 37.522 1.00 23.23 137 CYS B CA 1
ATOM 4419 C C . CYS B 1 88 ? 29.510 55.551 36.073 1.00 22.61 137 CYS B C 1
ATOM 4420 O O . CYS B 1 88 ? 30.059 54.501 35.762 1.00 22.21 137 CYS B O 1
ATOM 4423 N N . ASP B 1 89 ? 28.892 56.341 35.196 1.00 22.57 138 ASP B N 1
ATOM 4424 C CA . ASP B 1 89 ? 28.787 56.001 33.782 1.00 22.82 138 ASP B CA 1
ATOM 4425 C C . ASP B 1 89 ? 29.827 56.661 32.894 1.00 22.25 138 ASP B C 1
ATOM 4426 O O . ASP B 1 89 ? 29.749 56.514 31.685 1.00 22.85 138 ASP B O 1
ATOM 4431 N N . ALA B 1 90 ? 30.800 57.363 33.469 1.00 21.38 139 ALA B N 1
ATOM 4432 C CA . ALA B 1 90 ? 31.818 58.037 32.675 1.00 21.05 139 ALA B CA 1
ATOM 4433 C C . ALA B 1 90 ? 33.066 57.168 32.535 1.00 20.41 139 ALA B C 1
ATOM 4434 O O . ALA B 1 90 ? 33.179 56.106 33.137 1.00 19.53 139 ALA B O 1
ATOM 4436 N N . PHE B 1 91 ? 33.979 57.642 31.705 1.00 20.26 140 PHE B N 1
ATOM 4437 C CA . PHE B 1 91 ? 35.279 57.026 31.534 1.00 20.27 140 PHE B CA 1
ATOM 4438 C C . PHE B 1 91 ? 36.211 57.863 32.377 1.00 19.78 140 PHE B C 1
ATOM 4439 O O . PHE B 1 91 ? 36.068 59.074 32.417 1.00 19.58 140 PHE B O 1
ATOM 4447 N N . PRO B 1 92 ? 37.194 57.253 33.021 1.00 19.50 141 PRO B N 1
ATOM 4448 C CA . PRO B 1 92 ? 38.102 58.020 33.864 1.00 19.41 141 PRO B CA 1
ATOM 4449 C C . PRO B 1 92 ? 39.034 58.848 32.974 1.00 19.39 141 PRO B C 1
ATOM 4450 O O . PRO B 1 92 ? 39.201 58.513 31.803 1.00 17.98 141 PRO B O 1
ATOM 4454 N N . ASN B 1 93 ? 39.568 59.934 33.515 1.00 20.18 142 ASN B N 1
ATOM 4455 C CA . ASN B 1 93 ? 40.504 60.793 32.796 1.00 20.66 142 ASN B CA 1
ATOM 4456 C C . ASN B 1 93 ? 41.618 61.206 33.744 1.00 20.49 142 ASN B C 1
ATOM 4457 O O . ASN B 1 93 ? 41.592 60.840 34.920 1.00 18.92 142 ASN B O 1
ATOM 4462 N N . ILE B 1 94 ? 42.569 61.993 33.242 1.00 21.06 143 ILE B N 1
ATOM 4463 C CA . ILE B 1 94 ? 43.725 62.410 34.036 1.00 21.61 143 ILE B CA 1
ATOM 4464 C C . ILE B 1 94 ? 43.361 63.098 35.366 1.00 21.86 143 ILE B C 1
ATOM 4465 O O . ILE B 1 94 ? 44.073 62.943 36.349 1.00 22.13 143 ILE B O 1
ATOM 4470 N N . SER B 1 95 ? 42.242 63.812 35.407 1.00 22.02 144 SER B N 1
ATOM 4471 C CA . SER B 1 95 ? 41.822 64.506 36.624 1.00 22.72 144 SER B CA 1
ATOM 4472 C C . SER B 1 95 ? 40.911 63.698 37.553 1.00 22.71 144 SER B C 1
ATOM 4473 O O . SER B 1 95 ? 40.465 64.229 38.554 1.00 23.40 144 SER B O 1
ATOM 4476 N N . SER B 1 96 ? 40.644 62.423 37.256 1.00 22.84 145 SER B N 1
ATOM 4477 C CA . SER B 1 96 ? 39.746 61.621 38.089 1.00 22.45 145 SER B CA 1
ATOM 4478 C C . SER B 1 96 ? 40.192 61.518 39.546 1.00 21.75 145 SER B C 1
ATOM 4479 O O . SER B 1 96 ? 41.327 61.167 39.830 1.00 22.02 145 SER B O 1
ATOM 4482 N N . ASP B 1 97 ? 39.284 61.847 40.458 1.00 21.03 146 ASP B N 1
ATOM 4483 C CA . ASP B 1 97 ? 39.548 61.807 41.888 1.00 20.19 146 ASP B CA 1
ATOM 4484 C C . ASP B 1 97 ? 39.463 60.352 42.420 1.00 19.57 146 ASP B C 1
ATOM 4485 O O . ASP B 1 97 ? 38.383 59.775 42.521 1.00 18.97 146 ASP B O 1
ATOM 4490 N N . GLU B 1 98 ? 40.608 59.822 42.828 1.00 18.67 147 GLU B N 1
ATOM 4491 C CA . GLU B 1 98 ? 40.726 58.476 43.361 1.00 18.13 147 GLU B CA 1
ATOM 4492 C C . GLU B 1 98 ? 40.908 58.463 44.880 1.00 17.70 147 GLU B C 1
ATOM 4493 O O . GLU B 1 98 ? 41.306 57.442 45.439 1.00 16.81 147 GLU B O 1
ATOM 4499 N N . SER B 1 99 ? 40.612 59.581 45.551 1.00 17.41 148 SER B N 1
ATOM 4500 C CA . SER B 1 99 ? 40.740 59.654 46.996 1.00 17.33 148 SER B CA 1
ATOM 4501 C C . SER B 1 99 ? 39.580 58.928 47.678 1.00 17.44 148 SER B C 1
ATOM 4502 O O . SER B 1 99 ? 38.498 58.807 47.108 1.00 16.75 148 SER B O 1
ATOM 4505 N N . TYR B 1 100 ? 39.824 58.455 48.898 1.00 17.57 149 TYR B N 1
ATOM 4506 C CA . TYR B 1 100 ? 38.809 57.789 49.706 1.00 18.24 149 TYR B CA 1
ATOM 4507 C C . TYR B 1 100 ? 39.224 57.762 51.178 1.00 18.75 149 TYR B C 1
ATOM 4508 O O . TYR B 1 100 ? 40.398 57.965 51.522 1.00 18.35 149 TYR B O 1
ATOM 4517 N N . THR B 1 101 ? 38.249 57.492 52.037 1.00 19.41 150 THR B N 1
ATOM 4518 C CA . THR B 1 101 ? 38.510 57.238 53.443 1.00 20.61 150 THR B CA 1
ATOM 4519 C C . THR B 1 101 ? 37.778 55.959 53.809 1.00 20.97 150 THR B C 1
ATOM 4520 O O . THR B 1 101 ? 36.641 55.734 53.370 1.00 21.07 150 THR B O 1
ATOM 4524 N N . LEU B 1 102 ? 38.443 55.128 54.606 1.00 21.80 151 LEU B N 1
ATOM 4525 C CA . LEU B 1 102 ? 37.933 53.832 55.008 1.00 22.35 151 LEU B CA 1
ATOM 4526 C C . LEU B 1 102 ? 37.881 53.761 56.535 1.00 22.82 151 LEU B C 1
ATOM 4527 O O . LEU B 1 102 ? 38.911 53.913 57.195 1.00 22.16 151 LEU B O 1
ATOM 4532 N N . LEU B 1 103 ? 36.684 53.540 57.083 1.00 23.43 152 LEU B N 1
ATOM 4533 C CA . LEU B 1 103 ? 36.469 53.473 58.523 1.00 24.40 152 LEU B CA 1
ATOM 4534 C C . LEU B 1 103 ? 36.029 52.059 58.851 1.00 24.52 152 LEU B C 1
ATOM 4535 O O . LEU B 1 103 ? 34.908 51.673 58.556 1.00 24.26 152 LEU B O 1
ATOM 4540 N N . VAL B 1 104 ? 36.926 51.279 59.429 1.00 25.08 153 VAL B N 1
ATOM 4541 C CA . VAL B 1 104 ? 36.615 49.903 59.769 1.00 25.96 153 VAL B CA 1
ATOM 4542 C C . VAL B 1 104 ? 36.273 49.878 61.242 1.00 26.62 153 VAL B C 1
ATOM 4543 O O . VAL B 1 104 ? 37.139 50.081 62.083 1.00 26.16 153 VAL B O 1
ATOM 4547 N N . LYS B 1 105 ? 35.001 49.624 61.525 1.00 28.00 154 LYS B N 1
ATOM 4548 C CA . LYS B 1 105 ? 34.478 49.583 62.876 1.00 29.38 154 LYS B CA 1
ATOM 4549 C C . LYS B 1 105 ? 33.268 48.666 62.909 1.00 29.62 154 LYS B C 1
ATOM 4550 O O . LYS B 1 105 ? 32.689 48.339 61.876 1.00 29.83 154 LYS B O 1
ATOM 4556 N N . GLU B 1 106 ? 32.890 48.292 64.121 1.00 30.33 155 GLU B N 1
ATOM 4557 C CA . GLU B 1 106 ? 31.751 47.427 64.405 1.00 30.83 155 GLU B CA 1
ATOM 4558 C C . GLU B 1 106 ? 30.507 48.303 64.588 1.00 30.09 155 GLU B C 1
ATOM 4559 O O . GLU B 1 106 ? 30.628 49.327 65.257 1.00 30.49 155 GLU B O 1
ATOM 4565 N N . PRO B 1 107 ? 29.332 47.968 64.034 1.00 29.38 156 PRO B N 1
ATOM 4566 C CA . PRO B 1 107 ? 29.075 46.805 63.173 1.00 28.91 156 PRO B CA 1
ATOM 4567 C C . PRO B 1 107 ? 29.103 47.115 61.674 1.00 27.93 156 PRO B C 1
ATOM 4568 O O . PRO B 1 107 ? 28.974 46.179 60.897 1.00 28.11 156 PRO B O 1
ATOM 4572 N N . VAL B 1 108 ? 29.266 48.376 61.274 1.00 26.84 157 VAL B N 1
ATOM 4573 C CA . VAL B 1 108 ? 29.214 48.767 59.872 1.00 26.02 157 VAL B CA 1
ATOM 4574 C C . VAL B 1 108 ? 30.500 49.491 59.528 1.00 24.88 157 VAL B C 1
ATOM 4575 O O . VAL B 1 108 ? 30.796 50.525 60.116 1.00 25.08 157 VAL B O 1
ATOM 4579 N N . ALA B 1 109 ? 31.271 48.948 58.591 1.00 23.41 158 ALA B N 1
ATOM 4580 C CA . ALA B 1 109 ? 32.471 49.616 58.117 1.00 22.30 158 ALA B CA 1
ATOM 4581 C C . ALA B 1 109 ? 32.002 50.594 57.054 1.00 21.34 158 ALA B C 1
ATOM 4582 O O . ALA B 1 109 ? 30.998 50.336 56.398 1.00 21.62 158 ALA B O 1
ATOM 4584 N N . VAL B 1 110 ? 32.717 51.702 56.882 1.00 20.10 159 VAL B N 1
ATOM 4585 C CA . VAL B 1 110 ? 32.303 52.759 55.959 1.00 19.51 159 VAL B CA 1
ATOM 4586 C C . VAL B 1 110 ? 33.417 53.105 54.992 1.00 18.85 159 VAL B C 1
ATOM 4587 O O . VAL B 1 110 ? 34.539 53.381 55.412 1.00 18.34 159 VAL B O 1
ATOM 4591 N N . LEU B 1 111 ? 33.088 53.079 53.704 1.00 18.45 160 LEU B N 1
ATOM 4592 C CA . LEU B 1 111 ? 33.986 53.508 52.634 1.00 19.07 160 LEU B CA 1
ATOM 4593 C C . LEU B 1 111 ? 33.364 54.755 52.001 1.00 19.12 160 LEU B C 1
ATOM 4594 O O . LEU B 1 111 ? 32.302 54.674 51.386 1.00 18.97 160 LEU B O 1
ATOM 4599 N N . LYS B 1 112 ? 34.029 55.896 52.169 1.00 19.74 161 LYS B N 1
ATOM 4600 C CA . LYS B 1 112 ? 33.570 57.190 51.647 1.00 20.09 161 LYS B CA 1
ATOM 4601 C C . LYS B 1 112 ? 34.545 57.690 50.588 1.00 19.71 161 LYS B C 1
ATOM 4602 O O . LYS B 1 112 ? 35.747 57.655 50.804 1.00 19.77 161 LYS B O 1
ATOM 4608 N N . ALA B 1 113 ? 34.037 58.157 49.447 1.00 19.69 162 ALA B N 1
ATOM 4609 C CA . ALA B 1 113 ? 34.875 58.683 48.361 1.00 19.01 162 ALA B CA 1
ATOM 4610 C C . ALA B 1 113 ? 34.112 59.733 47.612 1.00 18.80 162 ALA B C 1
ATOM 4611 O O . ALA B 1 113 ? 32.903 59.628 47.483 1.00 19.41 162 ALA B O 1
ATOM 4613 N N . ASN B 1 114 ? 34.806 60.750 47.116 1.00 18.34 163 ASN B N 1
ATOM 4614 C CA . ASN B 1 114 ? 34.162 61.784 46.313 1.00 18.41 163 ASN B CA 1
ATOM 4615 C C . ASN B 1 114 ? 33.514 61.238 45.056 1.00 18.40 163 ASN B C 1
ATOM 4616 O O . ASN B 1 114 ? 32.423 61.664 44.685 1.00 17.60 163 ASN B O 1
ATOM 4621 N N . ARG B 1 115 ? 34.183 60.272 44.437 1.00 18.15 164 ARG B N 1
ATOM 4622 C CA . ARG B 1 115 ? 33.720 59.687 43.207 1.00 18.60 164 ARG B CA 1
ATOM 4623 C C . ARG B 1 115 ? 33.840 58.173 43.262 1.00 19.05 164 ARG B C 1
ATOM 4624 O O . ARG B 1 115 ? 34.483 57.599 44.135 1.00 18.91 164 ARG B O 1
ATOM 4632 N N . VAL B 1 116 ? 33.225 57.556 42.263 1.00 19.48 165 VAL B N 1
ATOM 4633 C CA . VAL B 1 116 ? 33.288 56.115 42.008 1.00 20.30 165 VAL B CA 1
ATOM 4634 C C . VAL B 1 116 ? 34.748 55.585 41.926 1.00 19.60 165 VAL B C 1
ATOM 4635 O O . VAL B 1 116 ? 35.030 54.474 42.350 1.00 19.84 165 VAL B O 1
ATOM 4639 N N . TRP B 1 117 ? 35.657 56.410 41.421 1.00 19.10 166 TRP B N 1
ATOM 4640 C CA . TRP B 1 117 ? 37.068 56.033 41.219 1.00 18.79 166 TRP B CA 1
ATOM 4641 C C . TRP B 1 117 ? 37.742 55.734 42.566 1.00 18.47 166 TRP B C 1
ATOM 4642 O O . TRP B 1 117 ? 38.408 54.705 42.711 1.00 17.68 166 TRP B O 1
ATOM 4653 N N . GLY B 1 118 ? 37.501 56.587 43.560 1.00 18.25 167 GLY B N 1
ATOM 4654 C CA . GLY B 1 118 ? 38.008 56.373 44.907 1.00 17.82 167 GLY B CA 1
ATOM 4655 C C . GLY B 1 118 ? 37.409 55.171 45.614 1.00 17.90 167 GLY B C 1
ATOM 4656 O O . GLY B 1 118 ? 38.097 54.473 46.353 1.00 18.09 167 GLY B O 1
ATOM 4657 N N . ALA B 1 119 ? 36.128 54.918 45.381 1.00 17.79 168 ALA B N 1
ATOM 4658 C CA . ALA B 1 119 ? 35.479 53.765 45.958 1.00 17.98 168 ALA B CA 1
ATOM 4659 C C . ALA B 1 119 ? 36.146 52.470 45.457 1.00 18.14 168 ALA B C 1
ATOM 4660 O O . ALA B 1 119 ? 36.363 51.564 46.239 1.00 18.26 168 ALA B O 1
ATOM 4662 N N . LEU B 1 120 ? 36.476 52.396 44.167 1.00 18.07 169 LEU B N 1
ATOM 4663 C CA . LEU B 1 120 ? 37.159 51.224 43.631 1.00 18.37 169 LEU B CA 1
ATOM 4664 C C . LEU B 1 120 ? 38.496 50.990 44.313 1.00 18.18 169 LEU B C 1
ATOM 4665 O O . LEU B 1 120 ? 38.815 49.859 44.682 1.00 18.09 169 LEU B O 1
ATOM 4670 N N . ARG B 1 121 ? 39.259 52.058 44.501 1.00 18.04 170 ARG B N 1
ATOM 4671 C CA . ARG B 1 121 ? 40.543 51.944 45.169 1.00 17.94 170 ARG B CA 1
ATOM 4672 C C . ARG B 1 121 ? 40.345 51.491 46.624 1.00 18.17 170 ARG B C 1
ATOM 4673 O O . ARG B 1 121 ? 41.039 50.593 47.095 1.00 17.85 170 ARG B O 1
ATOM 4681 N N . GLY B 1 122 ? 39.380 52.095 47.319 1.00 18.01 171 GLY B N 1
ATOM 4682 C CA . GLY B 1 122 ? 39.097 51.739 48.695 1.00 17.57 171 GLY B CA 1
ATOM 4683 C C . GLY B 1 122 ? 38.644 50.305 48.899 1.00 17.55 171 GLY B C 1
ATOM 4684 O O . GLY B 1 122 ? 38.974 49.698 49.925 1.00 17.93 171 GLY B O 1
ATOM 4685 N N . LEU B 1 123 ? 37.879 49.770 47.949 1.00 16.75 172 LEU B N 1
ATOM 4686 C CA . LEU B 1 123 ? 37.464 48.376 47.990 1.00 16.27 172 LEU B CA 1
ATOM 4687 C C . LEU B 1 123 ? 38.670 47.435 47.949 1.00 16.51 172 LEU B C 1
ATOM 4688 O O . LEU B 1 123 ? 38.681 46.409 48.642 1.00 16.66 172 LEU B O 1
ATOM 4693 N N . GLU B 1 124 ? 39.683 47.778 47.152 1.00 16.33 173 GLU B N 1
ATOM 4694 C CA . GLU B 1 124 ? 40.887 46.971 47.074 1.00 16.28 173 GLU B CA 1
ATOM 4695 C C . GLU B 1 124 ? 41.577 46.986 48.406 1.00 16.41 173 GLU B C 1
ATOM 4696 O O . GLU B 1 124 ? 41.897 45.931 48.926 1.00 16.51 173 GLU B O 1
ATOM 4702 N N . THR B 1 125 ? 41.753 48.173 48.980 1.00 16.66 174 THR B N 1
ATOM 4703 C CA . THR B 1 125 ? 42.384 48.305 50.285 1.00 16.84 174 THR B CA 1
ATOM 4704 C C . THR B 1 125 ? 41.665 47.490 51.362 1.00 16.78 174 THR B C 1
ATOM 4705 O O . THR B 1 125 ? 42.308 46.762 52.143 1.00 16.82 174 THR B O 1
ATOM 4709 N N . PHE B 1 126 ? 40.345 47.608 51.397 1.00 16.89 175 PHE B N 1
ATOM 4710 C CA . PHE B 1 126 ? 39.535 46.853 52.350 1.00 17.03 175 PHE B CA 1
ATOM 4711 C C . PHE B 1 126 ? 39.793 45.361 52.233 1.00 17.27 175 PHE B C 1
ATOM 4712 O O . PHE B 1 126 ? 39.918 44.680 53.243 1.00 17.83 175 PHE B O 1
ATOM 4720 N N . SER B 1 127 ? 39.882 44.859 51.004 1.00 17.95 176 SER B N 1
ATOM 4721 C CA . SER B 1 127 ? 40.145 43.447 50.770 1.00 17.99 176 SER B CA 1
ATOM 4722 C C . SER B 1 127 ? 41.513 43.016 51.290 1.00 18.45 176 SER B C 1
ATOM 4723 O O . SER B 1 127 ? 41.696 41.869 51.704 1.00 18.57 176 SER B O 1
ATOM 4726 N N . GLN B 1 128 ? 42.463 43.933 51.284 1.00 18.95 177 GLN B N 1
ATOM 4727 C CA . GLN B 1 128 ? 43.793 43.639 51.786 1.00 19.71 177 GLN B CA 1
ATOM 4728 C C . GLN B 1 128 ? 43.844 43.634 53.331 1.00 20.07 177 GLN B C 1
ATOM 4729 O O . GLN B 1 128 ? 44.768 43.070 53.913 1.00 19.79 177 GLN B O 1
ATOM 4735 N N . LEU B 1 129 ? 42.861 44.250 53.984 1.00 20.52 178 LEU B N 1
ATOM 4736 C CA . LEU B 1 129 ? 42.797 44.271 55.435 1.00 21.00 178 LEU B CA 1
ATOM 4737 C C . LEU B 1 129 ? 42.221 42.995 56.037 1.00 21.52 178 LEU B C 1
ATOM 4738 O O . LEU B 1 129 ? 42.535 42.685 57.170 1.00 21.28 178 LEU B O 1
ATOM 4743 N N . VAL B 1 130 ? 41.375 42.278 55.303 1.00 22.48 179 VAL B N 1
ATOM 4744 C CA . VAL B 1 130 ? 40.733 41.078 55.821 1.00 23.31 179 VAL B CA 1
ATOM 4745 C C . VAL B 1 130 ? 41.710 39.919 55.734 1.00 24.62 179 VAL B C 1
ATOM 4746 O O . VAL B 1 130 ? 42.365 39.739 54.710 1.00 24.97 179 VAL B O 1
ATOM 4750 N N . TYR B 1 131 ? 41.794 39.131 56.798 1.00 25.78 180 TYR B N 1
ATOM 4751 C CA . TYR B 1 131 ? 42.663 37.953 56.823 1.00 26.85 180 TYR B CA 1
ATOM 4752 C C . TYR B 1 131 ? 42.041 36.832 57.637 1.00 27.31 180 TYR B C 1
ATOM 4753 O O . TYR B 1 131 ? 41.086 37.039 58.378 1.00 27.03 180 TYR B O 1
ATOM 4762 N N . GLN B 1 132 ? 42.611 35.647 57.479 1.00 28.03 181 GLN B N 1
ATOM 4763 C CA . GLN B 1 132 ? 42.180 34.468 58.208 1.00 28.74 181 GLN B CA 1
ATOM 4764 C C . GLN B 1 132 ? 43.216 34.165 59.276 1.00 28.66 181 GLN B C 1
ATOM 4765 O O . GLN B 1 132 ? 44.406 34.106 58.986 1.00 29.06 181 GLN B O 1
ATOM 4771 N N . ASP B 1 133 ? 42.768 33.968 60.513 1.00 28.78 182 ASP B N 1
ATOM 4772 C CA . ASP B 1 133 ? 43.675 33.602 61.595 1.00 28.70 182 ASP B CA 1
ATOM 4773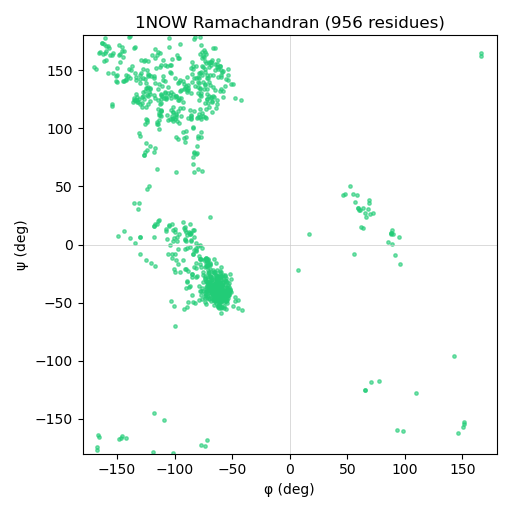 C C . ASP B 1 133 ? 44.053 32.113 61.515 1.00 28.61 182 ASP B C 1
ATOM 4774 O O . ASP B 1 133 ? 43.709 31.421 60.548 1.00 27.42 182 ASP B O 1
ATOM 4779 N N . SER B 1 134 ? 44.756 31.634 62.535 1.00 28.87 183 SER B N 1
ATOM 4780 C CA . SER B 1 134 ? 45.209 30.249 62.586 1.00 29.30 183 SER B CA 1
ATOM 4781 C C . SER B 1 134 ? 44.108 29.199 62.465 1.00 28.59 183 SER B C 1
ATOM 4782 O O . SER B 1 134 ? 44.349 28.151 61.909 1.00 28.44 183 SER B O 1
ATOM 4785 N N . TYR B 1 135 ? 42.913 29.508 62.945 1.00 28.16 184 TYR B N 1
ATOM 4786 C CA . TYR B 1 135 ? 41.790 28.593 62.891 1.00 28.18 184 TYR B CA 1
ATOM 4787 C C . TYR B 1 135 ? 40.841 28.799 61.706 1.00 27.36 184 TYR B C 1
ATOM 4788 O O . TYR B 1 135 ? 39.796 28.164 61.671 1.00 27.06 184 TYR B O 1
ATOM 4797 N N . GLY B 1 136 ? 41.202 29.651 60.740 1.00 26.40 185 GLY B N 1
ATOM 4798 C CA . GLY B 1 136 ? 40.359 29.924 59.582 1.00 26.01 185 GLY B CA 1
ATOM 4799 C C . GLY B 1 136 ? 39.347 31.058 59.764 1.00 25.79 185 GLY B C 1
ATOM 4800 O O . GLY B 1 136 ? 38.594 31.372 58.833 1.00 25.43 185 GLY B O 1
ATOM 4801 N N . THR B 1 137 ? 39.343 31.688 60.938 1.00 25.33 186 THR B N 1
ATOM 4802 C CA . THR B 1 137 ? 38.400 32.759 61.247 1.00 25.31 186 THR B CA 1
ATOM 4803 C C . THR B 1 137 ? 38.711 34.043 60.476 1.00 24.94 186 THR B C 1
ATOM 4804 O O . THR B 1 137 ? 39.813 34.574 60.587 1.00 24.63 186 THR B O 1
ATOM 4808 N N . PHE B 1 138 ? 37.741 34.520 59.698 1.00 24.62 187 PHE B N 1
ATOM 4809 C CA . PHE B 1 138 ? 37.886 35.770 58.962 1.00 24.82 187 PHE B CA 1
ATOM 4810 C C . PHE B 1 138 ? 37.921 36.887 59.977 1.00 24.71 187 PHE B C 1
ATOM 4811 O O . PHE B 1 138 ? 37.038 36.980 60.832 1.00 24.76 187 PHE B O 1
ATOM 4819 N N . THR B 1 139 ? 38.968 37.698 59.893 1.00 24.54 188 THR B N 1
ATOM 4820 C CA . THR B 1 139 ? 39.260 38.725 60.872 1.00 24.60 188 THR B CA 1
ATOM 4821 C C . THR B 1 139 ? 39.672 40.021 60.199 1.00 24.80 188 THR B C 1
ATOM 4822 O O . THR B 1 139 ? 40.211 40.012 59.086 1.00 23.92 188 THR B O 1
ATOM 4826 N N . ILE B 1 140 ? 39.435 41.125 60.903 1.00 25.04 189 ILE B N 1
ATOM 4827 C CA . ILE B 1 140 ? 39.907 42.430 60.483 1.00 25.65 189 ILE B CA 1
ATOM 4828 C C . ILE B 1 140 ? 40.131 43.303 61.712 1.00 26.31 189 ILE B C 1
ATOM 4829 O O . ILE B 1 140 ? 39.349 43.266 62.665 1.00 26.40 189 ILE B O 1
ATOM 4834 N N . ASN B 1 141 ? 41.205 44.082 61.677 1.00 26.99 190 ASN B N 1
ATOM 4835 C CA . ASN B 1 141 ? 41.498 45.039 62.725 1.00 27.84 190 ASN B CA 1
ATOM 4836 C C . ASN B 1 141 ? 40.667 46.293 62.536 1.00 27.59 190 ASN B C 1
ATOM 4837 O O . ASN B 1 141 ? 40.477 46.758 61.411 1.00 27.81 190 ASN B O 1
ATOM 4842 N N . GLU B 1 142 ? 40.164 46.837 63.636 1.00 27.19 191 GLU B N 1
ATOM 4843 C CA . GLU B 1 142 ? 39.467 48.114 63.613 1.00 27.18 191 GLU B CA 1
ATOM 4844 C C . GLU B 1 142 ? 40.519 49.160 63.195 1.00 26.08 191 GLU B C 1
ATOM 4845 O O . GLU B 1 142 ? 41.647 49.144 63.694 1.00 26.21 191 GLU B O 1
ATOM 4851 N N . SER B 1 143 ? 40.176 50.023 62.245 1.00 24.90 192 SER B N 1
ATOM 4852 C CA . SER B 1 143 ? 41.152 50.962 61.689 1.00 23.92 192 SER B CA 1
ATOM 4853 C C . SER B 1 143 ? 40.521 52.087 60.883 1.00 22.94 192 SER B C 1
ATOM 4854 O O . SER B 1 143 ? 39.364 52.008 60.493 1.00 22.56 192 SER B O 1
ATOM 4857 N N . THR B 1 144 ? 41.330 53.113 60.632 1.00 22.15 193 THR B N 1
ATOM 4858 C CA . THR B 1 144 ? 40.955 54.294 59.866 1.00 21.85 193 THR B CA 1
ATOM 4859 C C . THR B 1 144 ? 42.044 54.531 58.827 1.00 21.23 193 THR B C 1
ATOM 4860 O O . THR B 1 144 ? 43.217 54.650 59.172 1.00 21.10 193 THR B O 1
ATOM 4864 N N . ILE B 1 145 ? 41.650 54.604 57.561 1.00 20.86 194 ILE B N 1
ATOM 4865 C CA . ILE B 1 145 ? 42.574 54.878 56.476 1.00 20.40 194 ILE B CA 1
ATOM 4866 C C . ILE B 1 145 ? 42.100 56.092 55.708 1.00 19.99 194 ILE B C 1
ATOM 4867 O O . ILE B 1 145 ? 40.916 56.205 55.418 1.00 20.14 194 ILE B O 1
ATOM 4872 N N . ILE B 1 146 ? 43.025 57.000 55.399 1.00 19.43 195 ILE B N 1
ATOM 4873 C CA . ILE B 1 146 ? 42.771 58.136 54.517 1.00 19.44 195 ILE B CA 1
ATOM 4874 C C . ILE B 1 146 ? 43.806 57.994 53.402 1.00 19.38 195 ILE B C 1
ATOM 4875 O O . ILE B 1 146 ? 45.013 57.871 53.668 1.00 19.58 195 ILE B O 1
ATOM 4880 N N . ASP B 1 147 ? 43.355 58.020 52.155 1.00 18.64 196 ASP B N 1
ATOM 4881 C CA . ASP B 1 147 ? 44.266 57.724 51.066 1.00 18.54 196 ASP B CA 1
ATOM 4882 C C . ASP B 1 147 ? 43.912 58.437 49.772 1.00 18.20 196 ASP B C 1
ATOM 4883 O O . ASP B 1 147 ? 42.760 58.751 49.520 1.00 17.49 196 ASP B O 1
ATOM 4888 N N . SER B 1 148 ? 44.944 58.694 48.971 1.00 18.61 197 SER B N 1
ATOM 4889 C CA . SER B 1 148 ? 44.842 59.325 47.667 1.00 18.74 197 SER B CA 1
ATOM 4890 C C . SER B 1 148 ? 46.225 59.189 47.013 1.00 19.04 197 SER B C 1
ATOM 4891 O O . SER B 1 148 ? 47.231 59.101 47.717 1.00 18.76 197 SER B O 1
ATOM 4894 N N . PRO B 1 149 ? 46.288 59.169 45.686 1.00 19.05 198 PRO B N 1
ATOM 4895 C CA . PRO B 1 149 ? 47.559 58.938 44.993 1.00 19.27 198 PRO B CA 1
ATOM 4896 C C . PRO B 1 149 ? 48.491 60.134 44.874 1.00 18.84 198 PRO B C 1
ATOM 4897 O O . PRO B 1 149 ? 48.055 61.254 44.659 1.00 18.39 198 PRO B O 1
ATOM 4901 N N . ARG B 1 150 ? 49.786 59.864 44.959 1.00 18.61 199 ARG B N 1
ATOM 4902 C CA . ARG B 1 150 ? 50.796 60.877 44.752 1.00 18.32 199 ARG B CA 1
ATOM 4903 C C . ARG B 1 150 ? 50.752 61.468 43.322 1.00 18.06 199 ARG B C 1
ATOM 4904 O O . ARG B 1 150 ? 50.796 62.675 43.166 1.00 17.80 199 ARG B O 1
ATOM 4912 N N . PHE B 1 151 ? 50.666 60.615 42.303 1.00 17.98 200 PHE B N 1
ATOM 4913 C CA . PHE B 1 151 ? 50.602 61.039 40.899 1.00 17.89 200 PHE B CA 1
ATOM 4914 C C . PHE B 1 151 ? 49.371 60.464 40.230 1.00 18.50 200 PHE B C 1
ATOM 4915 O O . PHE B 1 151 ? 48.943 59.370 40.547 1.00 19.38 200 PHE B O 1
ATOM 4923 N N . SER B 1 152 ? 48.842 61.181 39.255 1.00 18.96 201 SER B N 1
ATOM 4924 C CA . SER B 1 152 ? 47.595 60.802 38.621 1.00 19.83 201 SER B CA 1
ATOM 4925 C C . SER B 1 152 ? 47.738 59.846 37.427 1.00 19.28 201 SER B C 1
ATOM 4926 O O . SER B 1 152 ? 46.771 59.163 37.088 1.00 19.54 201 SER B O 1
ATOM 4929 N N . HIS B 1 153 ? 48.912 59.805 36.789 1.00 18.58 202 HIS B N 1
ATOM 4930 C CA . HIS B 1 153 ? 49.136 58.919 35.650 1.00 18.80 202 HIS B CA 1
ATOM 4931 C C . HIS B 1 153 ? 50.008 57.761 36.102 1.00 18.27 202 HIS B C 1
ATOM 4932 O O . HIS B 1 153 ? 51.195 57.937 36.309 1.00 18.41 202 HIS B O 1
ATOM 4939 N N . ARG B 1 154 ? 49.415 56.580 36.235 1.00 17.35 203 ARG B N 1
ATOM 4940 C CA . ARG B 1 154 ? 50.120 55.409 36.734 1.00 16.88 203 ARG B CA 1
ATOM 4941 C C . ARG B 1 154 ? 49.842 54.266 35.765 1.00 16.50 203 ARG B C 1
ATOM 4942 O O . ARG B 1 154 ? 48.815 53.592 35.860 1.00 15.66 203 ARG B O 1
ATOM 4950 N N . GLY B 1 155 ? 50.769 54.062 34.832 1.00 16.58 204 GLY B N 1
ATOM 4951 C CA . GLY B 1 155 ? 50.550 53.140 33.740 1.00 16.83 204 GLY B CA 1
ATOM 4952 C C . GLY B 1 155 ? 51.412 51.904 33.553 1.00 16.84 204 GLY B C 1
ATOM 4953 O O . GLY B 1 155 ? 52.521 51.793 34.073 1.00 16.98 204 GLY B O 1
ATOM 4954 N N . ILE B 1 156 ? 50.849 50.975 32.790 1.00 16.42 205 ILE B N 1
ATOM 4955 C CA . ILE B 1 156 ? 51.529 49.793 32.305 1.00 16.64 205 ILE B CA 1
ATOM 4956 C C . ILE B 1 156 ? 51.456 49.841 30.778 1.00 16.48 205 ILE B C 1
ATOM 4957 O O . ILE B 1 156 ? 50.368 50.038 30.218 1.00 16.30 205 ILE B O 1
ATOM 4962 N N . LEU B 1 157 ? 52.599 49.668 30.111 1.00 16.22 206 LEU B N 1
ATOM 4963 C CA . LEU B 1 157 ? 52.624 49.538 28.656 1.00 15.83 206 LEU B CA 1
ATOM 4964 C C . LEU B 1 157 ? 52.707 48.072 28.283 1.00 15.53 206 LEU B C 1
ATOM 4965 O O . LEU B 1 157 ? 53.627 47.374 28.730 1.00 14.14 206 LEU B O 1
ATOM 4970 N N . ILE B 1 158 ? 51.786 47.641 27.422 1.00 15.35 207 ILE B N 1
ATOM 4971 C CA . ILE B 1 158 ? 51.819 46.309 26.819 1.00 16.16 207 ILE B CA 1
ATOM 4972 C C . ILE B 1 158 ? 52.090 46.505 25.336 1.00 16.19 207 ILE B C 1
ATOM 4973 O O . ILE B 1 158 ? 51.745 47.549 24.774 1.00 16.05 207 ILE B O 1
ATOM 4978 N N . ASP B 1 159 ? 52.705 45.501 24.719 1.00 15.99 208 ASP B N 1
ATOM 4979 C CA . ASP B 1 159 ? 53.127 45.565 23.320 1.00 16.29 208 ASP B CA 1
ATOM 4980 C C . ASP B 1 159 ? 52.495 44.368 22.633 1.00 15.79 208 ASP B C 1
ATOM 4981 O O . ASP B 1 159 ? 52.920 43.237 22.857 1.00 16.03 208 ASP B O 1
ATOM 4986 N N . THR B 1 160 ? 51.488 44.624 21.798 1.00 15.81 209 THR B N 1
ATOM 4987 C CA . THR B 1 160 ? 50.779 43.547 21.105 1.00 15.59 209 THR B CA 1
ATOM 4988 C C . THR B 1 160 ? 51.125 43.398 19.621 1.00 15.85 209 THR B C 1
ATOM 4989 O O . THR B 1 160 ? 50.411 42.721 18.879 1.00 16.18 209 THR B O 1
ATOM 4993 N N . SER B 1 161 ? 52.242 43.993 19.210 1.00 16.20 210 SER B N 1
ATOM 4994 C CA . SER B 1 161 ? 52.746 43.897 17.852 1.00 15.97 210 SER B CA 1
ATOM 4995 C C . SER B 1 161 ? 53.870 42.882 17.779 1.00 16.31 210 SER B C 1
ATOM 4996 O O . SER B 1 161 ? 53.850 41.994 16.947 1.00 15.76 210 SER B O 1
ATOM 4999 N N . ARG B 1 162 ? 54.872 43.045 18.636 1.00 17.31 211 ARG B N 1
ATOM 5000 C CA . ARG B 1 162 ? 56.038 42.152 18.653 1.00 17.69 211 ARG B CA 1
ATOM 5001 C C . ARG B 1 162 ? 55.567 40.726 18.912 1.00 17.67 211 ARG B C 1
ATOM 5002 O O . ARG B 1 162 ? 56.078 39.760 18.325 1.00 17.56 211 ARG B O 1
ATOM 5010 N N . HIS B 1 163 ? 54.561 40.618 19.768 1.00 17.60 212 HIS B N 1
ATOM 5011 C CA . HIS B 1 163 ? 53.797 39.403 19.899 1.00 18.26 212 HIS B CA 1
ATOM 5012 C C . HIS B 1 163 ? 52.353 39.781 20.126 1.00 18.59 212 HIS B C 1
ATOM 5013 O O . HIS B 1 163 ? 52.089 40.725 20.836 1.00 18.91 212 HIS B O 1
ATOM 5020 N N . TYR B 1 164 ? 51.438 39.039 19.531 1.00 18.48 213 TYR B N 1
ATOM 5021 C CA . TYR B 1 164 ? 50.021 39.210 19.793 1.00 19.12 213 TYR B CA 1
ATOM 5022 C C . TYR B 1 164 ? 49.696 38.655 21.179 1.00 18.91 213 TYR B C 1
ATOM 5023 O O . TYR B 1 164 ? 50.160 37.566 21.536 1.00 19.99 213 TYR B O 1
ATOM 5032 N N . LEU B 1 165 ? 48.877 39.372 21.933 1.00 18.13 214 LEU B N 1
ATOM 5033 C CA . LEU B 1 165 ? 48.418 38.904 23.229 1.00 17.89 214 LEU B CA 1
ATOM 5034 C C . LEU B 1 165 ? 46.930 38.607 23.147 1.00 18.00 214 LEU B C 1
ATOM 5035 O O . LEU B 1 165 ? 46.168 39.478 22.748 1.00 17.30 214 LEU B O 1
ATOM 5040 N N . PRO B 1 166 ? 46.501 37.389 23.502 1.00 18.20 215 PRO B N 1
ATOM 5041 C CA . PRO B 1 166 ? 45.058 37.106 23.536 1.00 18.84 215 PRO B CA 1
ATOM 5042 C C . PRO B 1 166 ? 44.337 38.059 24.472 1.00 18.93 215 PRO B C 1
ATOM 5043 O O . PRO B 1 166 ? 44.919 38.509 25.438 1.00 18.91 215 PRO B O 1
ATOM 5047 N N . VAL B 1 167 ? 43.086 38.366 24.167 1.00 19.55 216 VAL B N 1
ATOM 5048 C CA . VAL B 1 167 ? 42.308 39.295 24.950 1.00 19.97 216 VAL B CA 1
ATOM 5049 C C . VAL B 1 167 ? 42.298 38.888 26.431 1.00 20.27 216 VAL B C 1
ATOM 5050 O O . VAL B 1 167 ? 42.453 39.733 27.303 1.00 19.54 216 VAL B O 1
ATOM 5054 N N . LYS B 1 168 ? 42.171 37.592 26.690 1.00 20.82 217 LYS B N 1
ATOM 5055 C CA . LYS B 1 168 ? 42.125 37.064 28.051 1.00 21.47 217 LYS B CA 1
ATOM 5056 C C . LYS B 1 168 ? 43.308 37.529 28.906 1.00 20.65 217 LYS B C 1
ATOM 5057 O O . LYS B 1 168 ? 43.115 37.937 30.056 1.00 19.88 217 LYS B O 1
ATOM 5063 N N . ILE B 1 169 ? 44.515 37.515 28.343 1.00 19.74 218 ILE B N 1
ATOM 5064 C CA . ILE B 1 169 ? 45.654 37.954 29.127 1.00 20.03 218 ILE B CA 1
ATOM 5065 C C . ILE B 1 169 ? 45.704 39.502 29.276 1.00 18.89 218 ILE B C 1
ATOM 5066 O O . ILE B 1 169 ? 46.204 39.996 30.274 1.00 18.72 218 ILE B O 1
ATOM 5071 N N . ILE B 1 170 ? 45.127 40.241 28.330 1.00 17.67 219 ILE B N 1
ATOM 5072 C CA . ILE B 1 170 ? 44.959 41.676 28.510 1.00 17.72 219 ILE B CA 1
ATOM 5073 C C . ILE B 1 170 ? 43.989 41.899 29.681 1.00 17.53 219 ILE B C 1
ATOM 5074 O O . ILE B 1 170 ? 44.249 42.749 30.523 1.00 17.35 219 ILE B O 1
ATOM 5079 N N . LEU B 1 171 ? 42.900 41.127 29.753 1.00 17.85 220 LEU B N 1
ATOM 5080 C CA . LEU B 1 171 ? 41.955 41.270 30.864 1.00 18.52 220 LEU B CA 1
ATOM 5081 C C . LEU B 1 171 ? 42.603 40.895 32.212 1.00 18.70 220 LEU B C 1
ATOM 5082 O O . LEU B 1 171 ? 42.368 41.579 33.196 1.00 17.63 220 LEU B O 1
ATOM 5087 N N . LYS B 1 172 ? 43.422 39.837 32.246 1.00 19.02 221 LYS B N 1
ATOM 5088 C CA . LYS B 1 172 ? 44.147 39.476 33.466 1.00 19.36 221 LYS B CA 1
ATOM 5089 C C . LYS B 1 172 ? 45.119 40.574 33.887 1.00 18.60 221 LYS B C 1
ATOM 5090 O O . LYS B 1 172 ? 45.264 40.845 35.076 1.00 18.38 221 LYS B O 1
ATOM 5096 N N . THR B 1 173 ? 45.775 41.204 32.912 1.00 17.69 222 THR B N 1
ATOM 5097 C CA . THR B 1 173 ? 46.677 42.296 33.193 1.00 17.18 222 THR B CA 1
ATOM 5098 C C . THR B 1 173 ? 45.918 43.453 33.857 1.00 17.00 222 THR B C 1
ATOM 5099 O O . THR B 1 173 ? 46.402 44.041 34.815 1.00 16.61 222 THR B O 1
ATOM 5103 N N . LEU B 1 174 ? 44.737 43.767 33.345 1.00 16.79 223 LEU B N 1
ATOM 5104 C CA . LEU B 1 174 ? 43.891 44.788 33.948 1.00 16.99 223 LEU B CA 1
ATOM 5105 C C . LEU B 1 174 ? 43.465 44.432 35.376 1.00 16.98 223 LEU B C 1
ATOM 5106 O O . LEU B 1 174 ? 43.419 45.319 36.239 1.00 16.91 223 LEU B O 1
ATOM 5111 N N . ASP B 1 175 ? 43.134 43.162 35.628 1.00 16.88 224 ASP B N 1
ATOM 5112 C CA . ASP B 1 175 ? 42.818 42.750 37.004 1.00 17.31 224 ASP B CA 1
ATOM 5113 C C . ASP B 1 175 ? 44.020 42.973 37.919 1.00 17.14 224 ASP B C 1
ATOM 5114 O O . ASP B 1 175 ? 43.868 43.543 38.989 1.00 16.71 224 ASP B O 1
ATOM 5119 N N . ALA B 1 176 ? 45.211 42.573 37.470 1.00 17.47 225 ALA B N 1
ATOM 5120 C CA . ALA B 1 176 ? 46.437 42.785 38.249 1.00 17.64 225 ALA B CA 1
ATOM 5121 C C . ALA B 1 176 ? 46.715 44.263 38.467 1.00 18.03 225 ALA B C 1
ATOM 5122 O O . ALA B 1 176 ? 47.168 44.654 39.543 1.00 18.21 225 ALA B O 1
ATOM 5124 N N . MET B 1 177 ? 46.433 45.076 37.446 1.00 18.02 226 MET B N 1
ATOM 5125 C CA . MET B 1 177 ? 46.577 46.516 37.555 1.00 17.68 226 MET B CA 1
ATOM 5126 C C . MET B 1 177 ? 45.668 47.087 38.648 1.00 17.41 226 MET B C 1
ATOM 5127 O O . MET B 1 177 ? 46.109 47.914 39.423 1.00 16.95 226 MET B O 1
ATOM 5132 N N . ALA B 1 178 ? 44.416 46.631 38.704 1.00 17.10 227 ALA B N 1
ATOM 5133 C CA . ALA B 1 178 ? 43.471 47.073 39.723 1.00 16.80 227 ALA B CA 1
ATOM 5134 C C . ALA B 1 178 ? 43.947 46.699 41.117 1.00 16.61 227 ALA B C 1
ATOM 5135 O O . ALA B 1 178 ? 43.902 47.526 42.035 1.00 15.85 227 ALA B O 1
ATOM 5137 N N . PHE B 1 179 ? 44.446 45.475 41.261 1.00 16.92 228 PHE B N 1
ATOM 5138 C CA . PHE B 1 179 ? 45.008 45.029 42.541 1.00 17.37 228 PHE B CA 1
ATOM 5139 C C . PHE B 1 179 ? 46.190 45.875 43.008 1.00 17.02 228 PHE B C 1
ATOM 5140 O O . PHE B 1 179 ? 46.465 45.931 44.203 1.00 17.32 228 PHE B O 1
ATOM 5148 N N . ASN B 1 180 ? 46.874 46.518 42.062 1.00 16.81 229 ASN B N 1
ATOM 5149 C CA . ASN B 1 180 ? 48.046 47.348 42.313 1.00 17.08 229 ASN B CA 1
ATOM 5150 C C . ASN B 1 180 ? 47.806 48.850 42.180 1.00 17.05 229 ASN B C 1
ATOM 5151 O O . ASN B 1 180 ? 48.742 49.633 42.315 1.00 17.46 229 ASN B O 1
ATOM 5156 N N . LYS B 1 181 ? 46.550 49.234 41.954 1.00 17.03 230 LYS B N 1
ATOM 5157 C CA . LYS B 1 181 ? 46.124 50.615 41.769 1.00 16.88 230 LYS B CA 1
ATOM 5158 C C . LYS B 1 181 ? 46.772 51.358 40.590 1.00 17.14 230 LYS B C 1
ATOM 5159 O O . LYS B 1 181 ? 46.937 52.575 40.648 1.00 17.26 230 LYS B O 1
ATOM 5165 N N . PHE B 1 182 ? 47.108 50.635 39.519 1.00 16.77 231 PHE B N 1
ATOM 5166 C CA . PHE B 1 182 ? 47.541 51.261 38.268 1.00 16.67 231 PHE B CA 1
ATOM 5167 C C . PHE B 1 182 ? 46.251 51.739 37.608 1.00 17.14 231 PHE B C 1
ATOM 5168 O O . PHE B 1 182 ? 45.218 51.117 37.774 1.00 17.05 231 PHE B O 1
ATOM 5176 N N . ASN B 1 183 ? 46.301 52.845 36.870 1.00 17.11 232 ASN B N 1
ATOM 5177 C CA . ASN B 1 183 ? 45.093 53.382 36.250 1.00 17.19 232 ASN B CA 1
ATOM 5178 C C . ASN B 1 183 ? 45.173 53.712 34.775 1.00 16.71 232 ASN B C 1
ATOM 5179 O O . ASN B 1 183 ? 44.243 54.282 34.237 1.00 16.75 232 ASN B O 1
ATOM 5184 N N . VAL B 1 184 ? 46.272 53.374 34.115 1.00 17.01 233 VAL B N 1
ATOM 5185 C CA . VAL B 1 184 ? 46.383 53.605 32.687 1.00 16.86 233 VAL B CA 1
ATOM 5186 C C . VAL B 1 184 ? 46.963 52.361 32.038 1.00 16.95 233 VAL B C 1
ATOM 5187 O O . VAL B 1 184 ? 48.029 51.914 32.429 1.00 16.13 233 VAL B O 1
ATOM 5191 N N . LEU B 1 185 ? 46.274 51.827 31.030 1.00 16.79 234 LEU B N 1
ATOM 5192 C CA . LEU B 1 185 ? 46.851 50.803 30.180 1.00 17.03 234 LEU B CA 1
ATOM 5193 C C . LEU B 1 185 ? 47.327 51.499 28.894 1.00 16.66 234 LEU B C 1
ATOM 5194 O O . LEU B 1 185 ? 46.505 51.927 28.068 1.00 16.84 234 LEU B O 1
ATOM 5199 N N . HIS B 1 186 ? 48.638 51.614 28.738 1.00 16.22 235 HIS B N 1
ATOM 5200 C CA . HIS B 1 186 ? 49.240 52.168 27.530 1.00 16.31 235 HIS B CA 1
ATOM 5201 C C . HIS B 1 186 ? 49.326 50.997 26.543 1.00 16.08 235 HIS B C 1
ATOM 5202 O O . HIS B 1 186 ? 50.205 50.133 26.620 1.00 15.49 235 HIS B O 1
ATOM 5209 N N . TRP B 1 187 ? 48.387 50.969 25.612 1.00 16.07 236 TRP B N 1
ATOM 5210 C CA . TRP B 1 187 ? 48.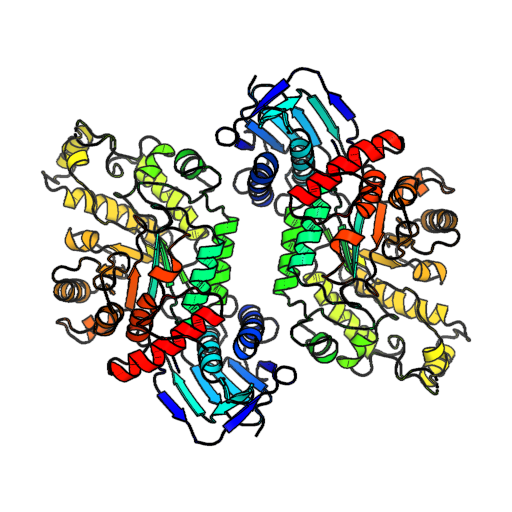307 49.864 24.667 1.00 16.05 236 TRP B CA 1
ATOM 5211 C C . TRP B 1 187 ? 49.091 50.185 23.407 1.00 15.98 236 TRP B C 1
ATOM 5212 O O . TRP B 1 187 ? 48.579 50.836 22.488 1.00 15.42 236 TRP B O 1
ATOM 5223 N N . HIS B 1 188 ? 50.330 49.689 23.359 1.00 16.25 237 HIS B N 1
ATOM 5224 C CA . HIS B 1 188 ? 51.183 49.823 22.182 1.00 16.40 237 HIS B CA 1
ATOM 5225 C C . HIS B 1 188 ? 50.724 48.719 21.222 1.00 16.22 237 HIS B C 1
ATOM 5226 O O . HIS B 1 188 ? 51.340 47.681 21.092 1.00 16.12 237 HIS B O 1
ATOM 5233 N N . ILE B 1 189 ? 49.624 48.997 20.549 1.00 16.39 238 ILE B N 1
ATOM 5234 C CA . ILE B 1 189 ? 48.897 48.001 19.771 1.00 16.57 238 ILE B CA 1
ATOM 5235 C C . ILE B 1 189 ? 49.544 47.544 18.456 1.00 16.25 238 ILE B C 1
ATOM 5236 O O . ILE B 1 189 ? 49.451 46.371 18.104 1.00 16.86 238 ILE B O 1
ATOM 5241 N N . VAL B 1 190 ? 50.198 48.465 17.753 1.00 16.08 239 VAL B N 1
ATOM 5242 C CA . VAL B 1 190 ? 50.853 48.175 16.482 1.00 15.85 239 VAL B CA 1
ATOM 5243 C C . VAL B 1 190 ? 52.316 48.614 16.502 1.00 16.04 239 VAL B C 1
ATOM 5244 O O . VAL B 1 190 ? 52.714 49.477 17.286 1.00 15.56 239 VAL B O 1
ATOM 5248 N N . ASP B 1 191 ? 53.110 48.005 15.624 1.00 16.23 240 ASP B N 1
ATOM 5249 C CA . ASP B 1 191 ? 54.529 48.311 15.482 1.00 16.37 240 ASP B CA 1
ATOM 5250 C C . ASP B 1 191 ? 55.008 47.680 14.160 1.00 16.61 240 ASP B C 1
ATOM 5251 O O . ASP B 1 191 ? 54.172 47.315 13.316 1.00 16.58 240 ASP B O 1
ATOM 5256 N N . ASP B 1 192 ? 56.324 47.572 13.968 1.00 16.64 241 ASP B N 1
ATOM 5257 C CA . ASP B 1 192 ? 56.906 47.042 12.742 1.00 16.66 241 ASP B CA 1
ATOM 5258 C C . ASP B 1 192 ? 56.475 45.652 12.370 1.00 17.24 241 ASP B C 1
ATOM 5259 O O . ASP B 1 192 ? 56.119 45.404 11.227 1.00 17.61 241 ASP B O 1
ATOM 5264 N N . GLN B 1 193 ? 56.522 44.753 13.339 1.00 17.04 242 GLN B N 1
ATOM 5265 C CA . GLN B 1 193 ? 56.347 43.337 13.065 1.00 16.96 242 GLN B CA 1
ATOM 5266 C C . GLN B 1 193 ? 54.920 42.913 12.739 1.00 16.80 242 GLN B C 1
ATOM 5267 O O . GLN B 1 193 ? 54.737 41.957 11.990 1.00 16.00 242 GLN B O 1
ATOM 5273 N N . SER B 1 194 ? 53.915 43.599 13.284 1.00 16.50 243 SER B N 1
ATOM 5274 C CA . SER B 1 194 ? 52.535 43.236 12.986 1.00 16.17 243 SER B CA 1
ATOM 5275 C C . SER B 1 194 ? 51.555 44.347 13.291 1.00 15.83 243 SER B C 1
ATOM 5276 O O . SER B 1 194 ? 51.842 45.227 14.097 1.00 16.31 243 SER B O 1
ATOM 5279 N N . PHE B 1 195 ? 50.392 44.266 12.641 1.00 15.59 244 PHE B N 1
ATOM 5280 C CA . PHE B 1 195 ? 49.288 45.218 12.780 1.00 15.65 244 PHE B CA 1
ATOM 5281 C C . PHE B 1 195 ? 48.020 44.457 13.192 1.00 15.60 244 PHE B C 1
ATOM 5282 O O . PHE B 1 195 ? 47.236 44.079 12.337 1.00 15.75 244 PHE B O 1
ATOM 5290 N N . PRO B 1 196 ? 47.850 44.144 14.472 1.00 15.57 245 PRO B N 1
ATOM 5291 C CA . PRO B 1 196 ? 46.634 43.445 14.906 1.00 16.16 245 PRO B CA 1
ATOM 5292 C C . PRO B 1 196 ? 45.370 44.314 15.048 1.00 16.13 245 PRO B C 1
ATOM 5293 O O . PRO B 1 196 ? 44.304 43.728 15.185 1.00 16.60 245 PRO B O 1
ATOM 5297 N N . TYR B 1 197 ? 45.473 45.641 15.034 1.00 15.98 246 TYR B N 1
ATOM 5298 C CA . TYR B 1 197 ? 44.289 46.491 15.158 1.00 16.64 246 TYR B CA 1
ATOM 5299 C C . TYR B 1 197 ? 43.402 46.421 13.916 1.00 16.63 246 TYR B C 1
ATOM 5300 O O . TYR B 1 197 ? 43.833 46.760 12.829 1.00 15.59 246 TYR B O 1
ATOM 5309 N N . GLN B 1 198 ? 42.170 45.959 14.068 1.00 17.11 247 GLN B N 1
ATOM 5310 C CA . GLN B 1 198 ? 41.275 45.886 12.916 1.00 17.77 247 GLN B CA 1
ATOM 5311 C C . GLN B 1 198 ? 40.609 47.231 12.759 1.00 18.09 247 GLN B C 1
ATOM 5312 O O . GLN B 1 198 ? 39.787 47.608 13.586 1.00 17.92 247 GLN B O 1
ATOM 5318 N N . SER B 1 199 ? 40.992 47.954 11.714 1.00 18.24 248 SER B N 1
ATOM 5319 C CA . SER B 1 199 ? 40.396 49.245 11.410 1.00 18.70 248 SER B CA 1
ATOM 5320 C C . SER B 1 199 ? 39.184 49.060 10.517 1.00 19.50 248 SER B C 1
ATOM 5321 O O . SER B 1 199 ? 39.249 48.367 9.512 1.00 18.11 248 SER B O 1
ATOM 5324 N N . ILE B 1 200 ? 38.083 49.702 10.892 1.00 21.10 249 ILE B N 1
ATOM 5325 C CA . ILE B 1 200 ? 36.854 49.648 10.120 1.00 22.38 249 ILE B CA 1
ATOM 5326 C C . ILE B 1 200 ? 37.006 50.420 8.811 1.00 22.71 249 ILE B C 1
ATOM 5327 O O . ILE B 1 200 ? 36.627 49.909 7.754 1.00 23.34 249 ILE B O 1
ATOM 5332 N N . THR B 1 201 ? 37.558 51.635 8.870 1.00 22.98 250 THR B N 1
ATOM 5333 C CA . THR B 1 201 ? 37.740 52.438 7.660 1.00 23.31 250 THR B CA 1
ATOM 5334 C C . THR B 1 201 ? 38.804 51.844 6.730 1.00 22.49 250 THR B C 1
ATOM 5335 O O . THR B 1 201 ? 38.680 51.976 5.516 1.00 22.62 250 THR B O 1
ATOM 5339 N N . PHE B 1 202 ? 39.830 51.195 7.294 1.00 21.39 251 PHE B N 1
ATOM 5340 C CA . PHE B 1 202 ? 40.918 50.604 6.503 1.00 20.54 251 PHE B CA 1
ATOM 5341 C C . PHE B 1 202 ? 41.098 49.130 6.870 1.00 19.99 251 PHE B C 1
ATOM 5342 O O . PHE B 1 202 ? 42.075 48.787 7.547 1.00 18.91 251 PHE B O 1
ATOM 5350 N N . PRO B 1 203 ? 40.214 48.254 6.376 1.00 19.62 252 PRO B N 1
ATOM 5351 C CA . PRO B 1 203 ? 40.278 46.824 6.714 1.00 19.47 252 PRO B CA 1
ATOM 5352 C C . PRO B 1 203 ? 41.560 46.118 6.293 1.00 19.25 252 PRO B C 1
ATOM 5353 O O . PRO B 1 203 ? 41.955 45.171 6.952 1.00 19.48 252 PRO B O 1
ATOM 5357 N N . GLU B 1 204 ? 42.216 46.588 5.242 1.00 19.20 253 GLU B N 1
ATOM 5358 C CA . GLU B 1 204 ? 43.422 45.941 4.749 1.00 19.04 253 GLU B CA 1
ATOM 5359 C C . GLU B 1 204 ? 44.633 46.102 5.655 1.00 18.73 253 GLU B C 1
ATOM 5360 O O . GLU B 1 204 ? 45.587 45.354 5.497 1.00 18.79 253 GLU B O 1
ATOM 5366 N N . LEU B 1 205 ? 44.618 47.067 6.576 1.00 18.10 254 LEU B N 1
ATOM 5367 C CA . LEU B 1 205 ? 45.735 47.233 7.490 1.00 17.81 254 LEU B CA 1
ATOM 5368 C C . LEU B 1 205 ? 45.979 45.964 8.261 1.00 17.49 254 LEU B C 1
ATOM 5369 O O . LEU B 1 205 ? 47.082 45.421 8.203 1.00 17.06 254 LEU B O 1
ATOM 5374 N N . SER B 1 206 ? 44.942 45.463 8.930 1.00 17.28 255 SER B N 1
ATOM 5375 C CA . SER B 1 206 ? 45.031 44.195 9.634 1.00 17.18 255 SER B CA 1
ATOM 5376 C C . SER B 1 206 ? 44.981 42.986 8.694 1.00 17.33 255 SER B C 1
ATOM 5377 O O . SER B 1 206 ? 45.682 42.009 8.947 1.00 17.26 255 SER B O 1
ATOM 5380 N N . ASN B 1 207 ? 44.178 43.021 7.624 1.00 16.79 256 ASN B N 1
ATOM 5381 C CA . ASN B 1 207 ? 44.123 41.852 6.732 1.00 16.88 256 ASN B CA 1
ATOM 5382 C C . ASN B 1 207 ? 45.504 41.499 6.164 1.00 16.93 256 ASN B C 1
ATOM 5383 O O . ASN B 1 207 ? 45.838 40.329 6.070 1.00 16.47 256 ASN B O 1
ATOM 5388 N N . LYS B 1 208 ? 46.293 42.512 5.807 1.00 16.96 257 LYS B N 1
ATOM 5389 C CA . LYS B 1 208 ? 47.617 42.308 5.232 1.00 17.88 257 LYS B CA 1
ATOM 5390 C C . LYS B 1 208 ? 48.789 42.480 6.208 1.00 17.67 257 LYS B C 1
ATOM 5391 O O . LYS B 1 208 ? 49.861 41.981 5.940 1.00 17.78 257 LYS B O 1
ATOM 5397 N N . GLY B 1 209 ? 48.591 43.184 7.319 1.00 17.70 258 GLY B N 1
ATOM 5398 C CA . GLY B 1 209 ? 49.651 43.446 8.280 1.00 17.76 258 GLY B CA 1
ATOM 5399 C C . GLY B 1 209 ? 49.640 42.603 9.545 1.00 17.73 258 GLY B C 1
ATOM 5400 O O . GLY B 1 209 ? 50.610 42.643 10.286 1.00 18.05 258 GLY B O 1
ATOM 5401 N N . SER B 1 210 ? 48.571 41.861 9.821 1.00 17.39 259 SER B N 1
ATOM 5402 C CA . SER B 1 210 ? 48.517 41.031 11.022 1.00 17.70 259 SER B CA 1
ATOM 5403 C C . SER B 1 210 ? 49.369 39.795 10.822 1.00 18.03 259 SER B C 1
ATOM 5404 O O . SER B 1 210 ? 49.705 39.456 9.702 1.00 17.76 259 SER B O 1
ATOM 5407 N N . TYR B 1 211 ? 49.752 39.149 11.909 1.00 18.83 260 TYR B N 1
ATOM 5408 C CA . TYR B 1 211 ? 50.489 37.891 11.801 1.00 19.90 260 TYR B CA 1
ATOM 5409 C C . TYR B 1 211 ? 49.640 36.828 11.084 1.00 21.21 260 TYR B C 1
ATOM 5410 O O . TYR B 1 211 ? 50.146 36.064 10.274 1.00 21.55 260 TYR B O 1
ATOM 5419 N N . SER B 1 212 ? 48.363 36.764 11.426 1.00 22.49 261 SER B N 1
ATOM 5420 C CA . SER B 1 212 ? 47.404 35.903 10.746 1.00 24.09 261 SER B CA 1
ATOM 5421 C C . SER B 1 212 ? 46.033 36.419 11.122 1.00 24.98 261 SER B C 1
ATOM 5422 O O . SER B 1 212 ? 45.896 37.315 11.978 1.00 24.26 261 SER B O 1
ATOM 5425 N N . LEU B 1 213 ? 45.029 35.843 10.482 1.00 26.13 262 LEU B N 1
ATOM 5426 C CA . LEU B 1 213 ? 43.637 36.214 10.700 1.00 27.64 262 LEU B CA 1
ATOM 5427 C C . LEU B 1 213 ? 43.139 36.030 12.133 1.00 27.56 262 LEU B C 1
ATOM 5428 O O . LEU B 1 213 ? 42.271 36.770 12.575 1.00 27.91 262 LEU B O 1
ATOM 5433 N N . SER B 1 214 ? 43.687 35.060 12.852 1.00 27.48 263 SER B N 1
ATOM 5434 C CA . SER B 1 214 ? 43.318 34.851 14.246 1.00 27.84 263 SER B CA 1
ATOM 5435 C C . SER B 1 214 ? 44.050 35.798 15.206 1.00 27.17 263 SER B C 1
ATOM 5436 O O . SER B 1 214 ? 43.624 35.930 16.345 1.00 28.51 263 SER B O 1
ATOM 5439 N N . HIS B 1 215 ? 45.130 36.446 14.766 1.00 25.82 264 HIS B N 1
ATOM 5440 C CA . HIS B 1 215 ? 45.903 37.361 15.611 1.00 25.06 264 HIS B CA 1
ATOM 5441 C C . HIS B 1 215 ? 45.501 38.804 15.330 1.00 23.63 264 HIS B C 1
ATOM 5442 O O . HIS B 1 215 ? 46.316 39.612 14.880 1.00 22.16 264 HIS B O 1
ATOM 5449 N N . VAL B 1 216 ? 44.239 39.120 15.595 1.00 22.29 265 VAL B N 1
ATOM 5450 C CA . VAL B 1 216 ? 43.679 40.433 15.305 1.00 21.84 265 VAL B CA 1
ATOM 5451 C C . VAL B 1 216 ? 42.804 40.856 16.485 1.00 20.56 265 VAL B C 1
ATOM 5452 O O . VAL B 1 216 ? 42.275 40.007 17.186 1.00 20.82 265 VAL B O 1
ATOM 5456 N N . TYR B 1 217 ? 42.703 42.162 16.722 1.00 19.22 266 TYR B N 1
ATOM 5457 C CA . TYR B 1 217 ? 41.782 42.732 17.700 1.00 18.44 266 TYR B CA 1
ATOM 5458 C C . TYR B 1 217 ? 40.607 43.346 16.934 1.00 17.91 266 TYR B C 1
ATOM 5459 O O . TYR B 1 217 ? 40.747 44.408 16.308 1.00 18.01 266 TYR B O 1
ATOM 5468 N N . THR B 1 218 ? 39.445 42.702 17.020 1.00 17.10 267 THR B N 1
ATOM 5469 C CA . THR B 1 218 ? 38.243 43.168 16.333 1.00 16.78 267 THR B CA 1
ATOM 5470 C C . THR B 1 218 ? 37.661 44.350 17.090 1.00 16.46 267 THR B C 1
ATOM 5471 O O . THR B 1 218 ? 38.089 44.620 18.205 1.00 15.86 267 THR B O 1
ATOM 5475 N N . PRO B 1 219 ? 36.748 45.103 16.479 1.00 16.79 268 PRO B N 1
ATOM 5476 C CA . PRO B 1 219 ? 36.116 46.218 17.193 1.00 17.10 268 PRO B CA 1
ATOM 5477 C C . PRO B 1 219 ? 35.456 45.789 18.506 1.00 17.29 268 PRO B C 1
ATOM 5478 O O . PRO B 1 219 ? 35.600 46.501 19.473 1.00 17.16 268 PRO B O 1
ATOM 5482 N N . ASN B 1 220 ? 34.808 44.632 18.535 1.00 17.41 269 ASN B N 1
ATOM 5483 C CA . ASN B 1 220 ? 34.239 44.103 19.763 1.00 18.20 269 ASN B CA 1
ATOM 5484 C C . ASN B 1 220 ? 35.343 43.799 20.804 1.00 17.38 269 ASN B C 1
ATOM 5485 O O . ASN B 1 220 ? 35.157 44.082 21.984 1.00 16.57 269 ASN B O 1
ATOM 5490 N N . ASP B 1 221 ? 36.485 43.261 20.367 1.00 16.97 270 ASP B N 1
ATOM 5491 C CA . ASP B 1 221 ? 37.590 42.997 21.301 1.00 16.96 270 ASP B CA 1
ATOM 5492 C C . ASP B 1 221 ? 38.047 44.292 21.981 1.00 16.92 270 ASP B C 1
ATOM 5493 O O . ASP B 1 221 ? 38.235 44.329 23.194 1.00 15.86 270 ASP B O 1
ATOM 5498 N N . VAL B 1 222 ? 38.231 45.333 21.172 1.00 16.64 271 VAL B N 1
ATOM 5499 C CA . VAL B 1 222 ? 38.694 46.624 21.661 1.00 17.16 271 VAL B CA 1
ATOM 5500 C C . VAL B 1 222 ? 37.696 47.216 22.633 1.00 17.68 271 VAL B C 1
ATOM 5501 O O . VAL B 1 222 ? 38.090 47.667 23.704 1.00 17.04 271 VAL B O 1
ATOM 5505 N N . ARG B 1 223 ? 36.420 47.223 22.247 1.00 18.77 272 ARG 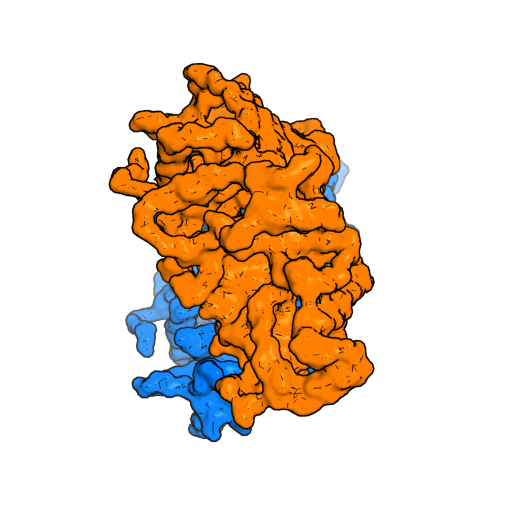B N 1
ATOM 5506 C CA . ARG B 1 223 ? 35.348 47.702 23.114 1.00 20.25 272 ARG B CA 1
ATOM 5507 C C . ARG B 1 223 ? 35.360 46.942 24.450 1.00 20.12 272 ARG B C 1
ATOM 5508 O O . ARG B 1 223 ? 35.247 47.551 25.496 1.00 19.53 272 ARG B O 1
ATOM 5516 N N . MET B 1 224 ? 35.513 45.624 24.385 1.00 20.20 273 MET B N 1
ATOM 5517 C CA . MET B 1 224 ? 35.585 44.775 25.578 1.00 21.40 273 MET B CA 1
ATOM 5518 C C . MET B 1 224 ? 36.763 45.126 26.501 1.00 20.11 273 MET B C 1
ATOM 5519 O O . MET B 1 224 ? 36.598 45.177 27.715 1.00 19.17 273 MET B O 1
ATOM 5524 N N . VAL B 1 225 ? 37.940 45.366 25.928 1.00 18.79 274 VAL B N 1
ATOM 5525 C CA . VAL B 1 225 ? 39.081 45.773 26.729 1.00 18.40 274 VAL B CA 1
ATOM 5526 C C . VAL B 1 225 ? 38.797 47.117 27.381 1.00 18.04 274 VAL B C 1
ATOM 5527 O O . VAL B 1 225 ? 39.063 47.291 28.569 1.00 17.98 274 VAL B O 1
ATOM 5531 N N . ILE B 1 226 ? 38.248 48.051 26.604 1.00 17.69 275 ILE B N 1
ATOM 5532 C CA . ILE B 1 226 ? 37.971 49.400 27.100 1.00 17.89 275 ILE B CA 1
ATOM 5533 C C . ILE B 1 226 ? 36.969 49.387 28.270 1.00 17.86 275 ILE B C 1
ATOM 5534 O O . ILE B 1 226 ? 37.192 50.041 29.301 1.00 17.44 275 ILE B O 1
ATOM 5539 N N . GLU B 1 227 ? 35.892 48.630 28.111 1.00 17.90 276 GLU B N 1
ATOM 5540 C CA . GLU B 1 227 ? 34.874 48.533 29.153 1.00 18.92 276 GLU B CA 1
ATOM 5541 C C . GLU B 1 227 ? 35.376 47.831 30.403 1.00 18.34 276 GLU B C 1
ATOM 5542 O O . GLU B 1 227 ? 35.145 48.294 31.515 1.00 18.30 276 GLU B O 1
ATOM 5548 N N . TYR B 1 228 ? 36.055 46.713 30.213 1.00 17.79 277 TYR B N 1
ATOM 5549 C CA . TYR B 1 228 ? 36.629 45.969 31.329 1.00 18.10 277 TYR B CA 1
ATOM 5550 C C . TYR B 1 228 ? 37.549 46.874 32.162 1.00 17.84 277 TYR B C 1
ATOM 5551 O O . TYR B 1 228 ? 37.510 46.862 33.395 1.00 17.88 277 TYR B O 1
ATOM 5560 N N . ALA B 1 229 ? 38.365 47.658 31.471 1.00 17.87 278 ALA B N 1
ATOM 5561 C CA . ALA B 1 229 ? 39.256 48.614 32.103 1.00 17.49 278 ALA B CA 1
ATOM 5562 C C . ALA B 1 229 ? 38.479 49.686 32.840 1.00 17.16 278 ALA B C 1
ATOM 5563 O O . ALA B 1 229 ? 38.826 50.022 33.980 1.00 17.11 278 ALA B O 1
ATOM 5565 N N . ARG B 1 230 ? 37.436 50.210 32.198 1.00 16.82 279 ARG B N 1
ATOM 5566 C CA . ARG B 1 230 ? 36.594 51.259 32.788 1.00 16.77 279 ARG B CA 1
ATOM 5567 C C . ARG B 1 230 ? 35.997 50.819 34.116 1.00 16.39 279 ARG B C 1
ATOM 5568 O O . ARG B 1 230 ? 36.016 51.574 35.081 1.00 16.07 279 ARG B O 1
ATOM 5576 N N . LEU B 1 231 ? 35.521 49.581 34.172 1.00 16.19 280 LEU B N 1
ATOM 5577 C CA . LEU B 1 231 ? 34.926 49.030 35.386 1.00 16.52 280 LEU B CA 1
ATOM 5578 C C . LEU B 1 231 ? 35.908 48.906 36.559 1.00 16.46 280 LEU B C 1
ATOM 5579 O O . LEU B 1 231 ? 35.477 48.759 37.698 1.00 15.99 280 LEU B O 1
ATOM 5584 N N . ARG B 1 232 ? 37.213 48.983 36.266 1.00 16.62 281 ARG B N 1
ATOM 5585 C CA . ARG B 1 232 ? 38.280 48.989 37.263 1.00 16.42 281 ARG B CA 1
ATOM 5586 C C . ARG B 1 232 ? 38.934 50.379 37.422 1.00 16.63 281 ARG B C 1
ATOM 5587 O O . ARG B 1 232 ? 39.945 50.520 38.104 1.00 16.84 281 ARG B O 1
ATOM 5595 N N . GLY B 1 233 ? 38.330 51.418 36.851 1.00 16.49 282 GLY B N 1
ATOM 5596 C CA . GLY B 1 233 ? 38.909 52.749 36.913 1.00 16.52 282 GLY B CA 1
ATOM 5597 C C . GLY B 1 233 ? 40.198 52.905 36.111 1.00 16.27 282 GLY B C 1
ATOM 5598 O O . GLY B 1 233 ? 41.054 53.690 36.501 1.00 15.71 282 GLY B O 1
ATOM 5599 N N . ILE B 1 234 ? 40.336 52.149 35.015 1.00 15.95 283 ILE B N 1
ATOM 5600 C CA . ILE B 1 234 ? 41.545 52.162 34.198 1.00 15.58 283 ILE B CA 1
ATOM 5601 C C . ILE B 1 234 ? 41.241 52.782 32.836 1.00 15.81 283 ILE B C 1
ATOM 5602 O O . ILE B 1 234 ? 40.281 52.409 32.155 1.00 15.61 283 ILE B O 1
ATOM 5607 N N . ARG B 1 235 ? 42.068 53.749 32.469 1.00 15.59 284 ARG B N 1
ATOM 5608 C CA . ARG B 1 235 ? 42.012 54.402 31.181 1.00 16.00 284 ARG B CA 1
ATOM 5609 C C . ARG B 1 235 ? 42.759 53.555 30.170 1.00 15.94 284 ARG B C 1
ATOM 5610 O O . ARG B 1 235 ? 43.777 52.981 30.511 1.00 16.68 284 ARG B O 1
ATOM 5618 N N . VAL B 1 236 ? 42.275 53.490 28.940 1.00 15.77 285 VAL B N 1
ATOM 5619 C CA . VAL B 1 236 ? 43.001 52.817 27.874 1.00 15.83 285 VAL B CA 1
ATOM 5620 C C . VAL B 1 236 ? 43.571 53.913 26.955 1.00 16.25 285 VAL B C 1
ATOM 5621 O O . VAL B 1 236 ? 42.818 54.618 26.282 1.00 17.05 285 VAL B O 1
ATOM 5625 N N . LEU B 1 237 ? 44.894 54.054 26.971 1.00 16.48 286 LEU B N 1
ATOM 5626 C CA . LEU B 1 237 ? 45.639 55.020 26.167 1.00 16.82 286 LEU B CA 1
ATOM 5627 C C . LEU B 1 237 ? 46.171 54.280 24.950 1.00 16.76 286 LEU B C 1
ATOM 5628 O O . LEU B 1 237 ? 47.067 53.441 25.090 1.00 16.98 286 LEU B O 1
ATOM 5633 N N . PRO B 1 238 ? 45.641 54.552 23.763 1.00 16.57 287 PRO B N 1
ATOM 5634 C CA . PRO B 1 238 ? 46.130 53.868 22.570 1.00 16.55 287 PRO B CA 1
ATOM 5635 C C . PRO B 1 238 ? 47.382 54.510 22.070 1.00 16.22 287 PRO B C 1
ATOM 5636 O O . PRO B 1 238 ? 47.506 55.732 22.184 1.00 16.37 287 PRO B O 1
ATOM 5640 N N . GLU B 1 239 ? 48.307 53.709 21.561 1.00 15.90 288 GLU B N 1
ATOM 5641 C CA . GLU B 1 239 ? 49.464 54.261 20.867 1.00 15.71 288 GLU B CA 1
ATOM 5642 C C . GLU B 1 239 ? 49.462 53.694 19.464 1.00 15.48 288 GLU B C 1
ATOM 5643 O O . GLU B 1 239 ? 49.467 52.470 19.304 1.00 14.40 288 GLU B O 1
ATOM 5649 N N . PHE B 1 240 ? 49.454 54.590 18.469 1.00 15.57 289 PHE B N 1
ATOM 5650 C CA . PHE B 1 240 ? 49.613 54.237 17.057 1.00 15.67 289 PHE B CA 1
ATOM 5651 C C . PHE B 1 240 ? 50.832 55.028 16.620 1.00 16.08 289 PHE B C 1
ATOM 5652 O O . PHE B 1 240 ? 50.737 56.123 16.118 1.00 16.12 289 PHE B O 1
ATOM 5660 N N . ASP B 1 241 ? 51.989 54.435 16.865 1.00 16.69 290 ASP B N 1
ATOM 5661 C CA . ASP B 1 241 ? 53.301 55.032 16.641 1.00 16.70 290 ASP B CA 1
ATOM 5662 C C . ASP B 1 241 ? 53.624 55.277 15.149 1.00 17.04 290 ASP B C 1
ATOM 5663 O O . ASP B 1 241 ? 53.510 54.367 14.326 1.00 16.84 290 ASP B O 1
ATOM 5668 N N . THR B 1 242 ? 54.023 56.509 14.819 1.00 17.05 291 THR B N 1
ATOM 5669 C CA . THR B 1 242 ? 54.482 56.886 13.478 1.00 17.29 291 THR B CA 1
ATOM 5670 C C . THR B 1 242 ? 55.533 57.991 13.689 1.00 17.26 291 THR B C 1
ATOM 5671 O O . THR B 1 242 ? 55.591 58.546 14.789 1.00 16.90 291 THR B O 1
ATOM 5675 N N . PRO B 1 243 ? 56.382 58.323 12.703 1.00 16.84 292 PRO B N 1
ATOM 5676 C CA . PRO B 1 243 ? 56.485 57.696 11.375 1.00 16.46 292 PRO B CA 1
ATOM 5677 C C . PRO B 1 243 ? 57.330 56.427 11.335 1.00 16.26 292 PRO B C 1
ATOM 5678 O O . PRO B 1 243 ? 57.239 55.669 10.370 1.00 14.97 292 PRO B O 1
ATOM 5682 N N . GLY B 1 244 ? 58.188 56.220 12.331 1.00 16.67 293 GLY B N 1
ATOM 5683 C CA . GLY B 1 244 ? 58.962 54.988 12.416 1.00 16.68 293 GLY B CA 1
ATOM 5684 C C . GLY B 1 244 ? 58.066 53.954 13.069 1.00 16.57 293 GLY B C 1
ATOM 5685 O O . GLY B 1 244 ? 56.947 54.273 13.455 1.00 16.96 293 GLY B O 1
ATOM 5686 N N . HIS B 1 245 ? 58.554 52.727 13.192 1.00 16.74 294 HIS B N 1
ATOM 5687 C CA . HIS B 1 245 ? 57.809 51.614 13.786 1.00 17.16 294 HIS B CA 1
ATOM 5688 C C . HIS B 1 245 ? 56.519 51.285 13.019 1.00 17.13 294 HIS B C 1
ATOM 5689 O O . HIS B 1 245 ? 55.561 50.772 13.606 1.00 15.97 294 HIS B O 1
ATOM 5696 N N . THR B 1 246 ? 56.523 51.541 11.700 1.00 16.65 295 THR B N 1
ATOM 5697 C CA . THR B 1 246 ? 55.333 51.375 10.866 1.00 16.93 295 THR B CA 1
ATOM 5698 C C . THR B 1 246 ? 55.422 50.336 9.734 1.00 16.80 295 THR B C 1
ATOM 5699 O O . THR B 1 246 ? 54.578 50.347 8.843 1.00 15.78 295 THR B O 1
ATOM 5703 N N . LEU B 1 247 ? 56.410 49.445 9.763 1.00 17.55 296 LEU B N 1
ATOM 5704 C CA . LEU B 1 247 ? 56.569 48.492 8.652 1.00 18.73 296 LEU B CA 1
ATOM 5705 C C . LEU B 1 247 ? 55.309 47.696 8.326 1.00 18.00 296 LEU B C 1
ATOM 5706 O O . LEU B 1 247 ? 54.969 47.567 7.172 1.00 17.90 296 LEU B O 1
ATOM 5711 N N . SER B 1 248 ? 54.592 47.228 9.341 1.00 17.80 297 SER B N 1
ATOM 5712 C CA . SER B 1 248 ? 53.359 46.464 9.122 1.00 17.38 297 SER B CA 1
ATOM 5713 C C . SER B 1 248 ? 52.198 47.281 8.507 1.00 17.06 297 SER B C 1
ATOM 5714 O O . SER B 1 248 ? 51.280 46.695 7.938 1.00 16.66 297 SER B O 1
ATOM 5717 N N . TRP B 1 249 ? 52.225 48.606 8.641 1.00 16.83 298 TRP B N 1
ATOM 5718 C CA . TRP B 1 249 ? 51.162 49.469 8.117 1.00 16.89 298 TRP B CA 1
ATOM 5719 C C . TRP B 1 249 ? 51.204 49.500 6.594 1.00 17.11 298 TRP B C 1
ATOM 5720 O O . TRP B 1 249 ? 50.174 49.637 5.946 1.00 15.83 298 TRP B O 1
ATOM 5731 N N . GLY B 1 250 ? 52.418 49.405 6.035 1.00 17.96 299 GLY B N 1
ATOM 5732 C CA . GLY B 1 250 ? 52.621 49.419 4.601 1.00 18.34 299 GLY B CA 1
ATOM 5733 C C . GLY B 1 250 ? 52.040 48.266 3.815 1.00 18.87 299 GLY B C 1
ATOM 5734 O O . GLY B 1 250 ? 51.789 48.442 2.644 1.00 18.56 299 GLY B O 1
ATOM 5735 N N . LYS B 1 251 ? 51.816 47.107 4.433 1.00 20.48 300 LYS B N 1
ATOM 5736 C CA . LYS B 1 251 ? 51.261 45.954 3.703 1.00 21.64 300 LYS B CA 1
ATOM 5737 C C . LYS B 1 251 ? 49.855 46.225 3.151 1.00 21.90 300 LYS B C 1
ATOM 5738 O O . LYS B 1 251 ? 49.531 45.775 2.064 1.00 22.32 300 LYS B O 1
ATOM 5744 N N . GLY B 1 252 ? 49.040 46.965 3.900 1.00 21.97 301 GLY B N 1
ATOM 5745 C CA . GLY B 1 252 ? 47.673 47.268 3.512 1.00 22.23 301 GLY B CA 1
ATOM 5746 C C . GLY B 1 252 ? 47.367 48.667 3.029 1.00 22.08 301 GLY B C 1
ATOM 5747 O O . GLY B 1 252 ? 46.254 48.895 2.576 1.00 22.40 301 GLY B O 1
ATOM 5748 N N . GLN B 1 253 ? 48.313 49.595 3.144 1.00 22.28 302 GLN B N 1
ATOM 5749 C CA . GLN B 1 253 ? 48.114 50.967 2.682 1.00 22.44 302 GLN B CA 1
ATOM 5750 C C . GLN B 1 253 ? 49.259 51.295 1.721 1.00 23.42 302 GLN B C 1
ATOM 5751 O O . GLN B 1 253 ? 50.391 51.555 2.143 1.00 23.18 302 GLN B O 1
ATOM 5757 N N . LYS B 1 254 ? 48.945 51.286 0.430 1.00 24.50 303 LYS B N 1
ATOM 5758 C CA . LYS B 1 254 ? 49.941 51.476 -0.606 1.00 25.52 303 LYS B CA 1
ATOM 5759 C C . LYS B 1 254 ? 50.440 52.915 -0.659 1.00 24.76 303 LYS B C 1
ATOM 5760 O O . LYS B 1 254 ? 49.697 53.865 -0.372 1.00 24.85 303 LYS B O 1
ATOM 5766 N N . ASP B 1 255 ? 51.719 53.046 -0.993 1.00 23.99 304 ASP B N 1
ATOM 5767 C CA . ASP B 1 255 ? 52.428 54.330 -1.035 1.00 23.32 304 ASP B CA 1
ATOM 5768 C C . ASP B 1 255 ? 52.522 55.078 0.300 1.00 21.88 304 ASP B C 1
ATOM 5769 O O . ASP B 1 255 ? 52.882 56.254 0.310 1.00 21.94 304 ASP B O 1
ATOM 5774 N N . LEU B 1 256 ? 52.243 54.411 1.423 1.00 20.59 305 LEU B N 1
ATOM 5775 C CA . LEU B 1 256 ? 52.342 55.061 2.722 1.00 19.70 305 LEU B CA 1
ATOM 5776 C C . LEU B 1 256 ? 53.799 55.127 3.154 1.00 19.02 305 LEU B C 1
ATOM 5777 O O . LEU B 1 256 ? 54.253 56.172 3.586 1.00 18.59 305 LEU B O 1
ATOM 5782 N N . LEU B 1 257 ? 54.506 54.005 3.051 1.00 18.63 306 LEU B N 1
ATOM 5783 C CA . LEU B 1 257 ? 55.892 53.919 3.491 1.00 19.16 306 LEU B CA 1
ATOM 5784 C C . LEU B 1 257 ? 56.867 54.399 2.427 1.00 19.35 306 LEU B C 1
ATOM 5785 O O . LEU 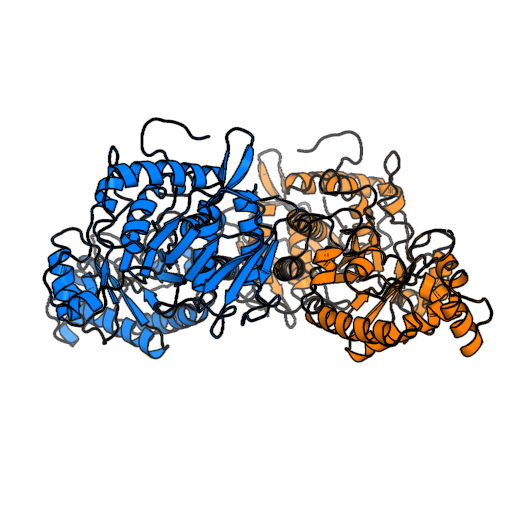B 1 257 ? 56.629 54.231 1.241 1.00 19.98 306 LEU B O 1
ATOM 5790 N N . THR B 1 258 ? 57.963 54.994 2.868 1.00 20.05 307 THR B N 1
ATOM 5791 C CA . THR B 1 258 ? 59.004 55.462 1.960 1.00 20.41 307 THR B CA 1
ATOM 5792 C C . THR B 1 258 ? 59.780 54.294 1.361 1.00 20.87 307 THR B C 1
ATOM 5793 O O . THR B 1 258 ? 60.308 53.492 2.118 1.00 21.09 307 THR B O 1
ATOM 5797 N N . PRO B 1 259 ? 59.874 54.185 0.034 1.00 21.91 308 PRO B N 1
ATOM 5798 C CA . PRO B 1 259 ? 60.761 53.176 -0.562 1.00 22.67 308 PRO B CA 1
ATOM 5799 C C . PRO B 1 259 ? 62.220 53.504 -0.259 1.00 23.72 308 PRO B C 1
ATOM 5800 O O . PRO B 1 259 ? 62.593 54.664 -0.344 1.00 23.19 308 PRO B O 1
ATOM 5804 N N . CYS B 1 260 ? 63.009 52.513 0.125 1.00 25.46 309 CYS B N 1
ATOM 5805 C CA . CYS B 1 260 ? 64.426 52.715 0.397 1.00 27.35 309 CYS B CA 1
ATOM 5806 C C . CYS B 1 260 ? 65.171 52.170 -0.777 1.00 29.08 309 CYS B C 1
ATOM 5807 O O . CYS B 1 260 ? 64.667 51.289 -1.483 1.00 29.57 309 CYS B O 1
ATOM 5810 N N . TYR B 1 261 ? 66.368 52.703 -0.991 1.00 30.98 310 TYR B N 1
ATOM 5811 C CA . TYR B 1 261 ? 67.199 52.281 -2.103 1.00 32.33 310 TYR B CA 1
ATOM 5812 C C . TYR B 1 261 ? 68.547 51.831 -1.618 1.00 32.78 310 TYR B C 1
ATOM 5813 O O . TYR B 1 261 ? 69.125 52.406 -0.689 1.00 33.46 310 TYR B O 1
ATOM 5822 N N . SER B 1 262 ? 69.007 50.753 -2.229 1.00 32.97 311 SER B N 1
ATOM 5823 C CA . SER B 1 262 ? 70.312 50.220 -1.948 1.00 33.26 311 SER B CA 1
ATOM 5824 C C . SER B 1 262 ? 71.234 50.736 -3.037 1.00 32.96 311 SER B C 1
ATOM 5825 O O . SER B 1 262 ? 70.788 51.140 -4.139 1.00 32.15 311 SER B O 1
ATOM 5828 N N . LEU B 1 267 ? 70.142 48.351 2.154 1.00 47.90 316 LEU B N 1
ATOM 5829 C CA . LEU B 1 267 ? 69.351 48.766 3.347 1.00 47.90 316 LEU B CA 1
ATOM 5830 C C . LEU B 1 267 ? 68.106 47.842 3.414 1.00 47.17 316 LEU B C 1
ATOM 5831 O O . LEU B 1 267 ? 68.293 46.618 3.415 1.00 48.02 316 LEU B O 1
ATOM 5836 N N . ASP B 1 268 ? 66.878 48.369 3.517 1.00 45.64 317 ASP B N 1
ATOM 5837 C CA . ASP B 1 268 ? 65.654 47.538 3.446 1.00 44.36 317 ASP B CA 1
ATOM 5838 C C . ASP B 1 268 ? 64.808 47.968 2.250 1.00 41.93 317 ASP B C 1
ATOM 5839 O O . ASP B 1 268 ? 65.249 48.792 1.488 1.00 42.37 317 ASP B O 1
ATOM 5844 N N . SER B 1 269 ? 63.645 47.364 2.026 1.00 39.11 318 SER B N 1
ATOM 5845 C CA . SER B 1 269 ? 62.775 47.808 0.925 1.00 36.90 318 SER B CA 1
ATOM 5846 C C . SER B 1 269 ? 62.008 49.078 1.299 1.00 34.27 318 SER B C 1
ATOM 5847 O O . SER B 1 269 ? 61.848 49.972 0.463 1.00 33.72 318 SER B O 1
ATOM 5850 N N . PHE B 1 270 ? 61.533 49.142 2.547 1.00 31.28 319 PHE B N 1
ATOM 5851 C CA . PHE B 1 270 ? 60.705 50.248 3.029 1.00 29.60 319 PHE B CA 1
ATOM 5852 C C . PHE B 1 270 ? 61.167 50.774 4.384 1.00 28.10 319 PHE B C 1
ATOM 5853 O O . PHE B 1 270 ? 61.670 50.016 5.209 1.00 28.52 319 PHE B O 1
ATOM 5861 N N . GLY B 1 271 ? 61.052 52.090 4.564 1.00 26.07 320 GLY B N 1
ATOM 5862 C CA . GLY B 1 271 ? 61.422 52.762 5.798 1.00 24.41 320 GLY B CA 1
ATOM 5863 C C . GLY B 1 271 ? 60.218 53.440 6.432 1.00 22.83 320 GLY B C 1
ATOM 5864 O O . GLY B 1 271 ? 59.098 52.934 6.310 1.00 21.84 320 GLY B O 1
ATOM 5865 N N . PRO B 1 272 ? 60.406 54.590 7.073 1.00 21.18 321 PRO 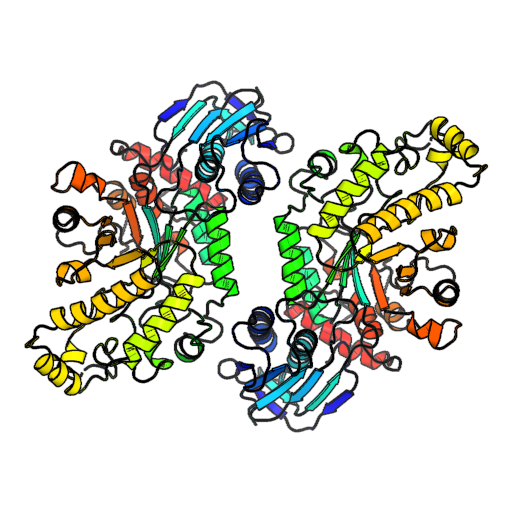B N 1
ATOM 5866 C CA . PRO B 1 272 ? 59.277 55.254 7.741 1.00 20.10 321 PRO B CA 1
ATOM 5867 C C . PRO B 1 272 ? 58.210 55.771 6.800 1.00 19.09 321 PRO B C 1
ATOM 5868 O O . PRO B 1 272 ? 58.414 55.818 5.577 1.00 17.78 321 PRO B O 1
ATOM 5872 N N . ILE B 1 273 ? 57.079 56.162 7.384 1.00 18.18 322 ILE B N 1
ATOM 5873 C CA . ILE B 1 273 ? 56.012 56.773 6.619 1.00 17.80 322 ILE B CA 1
ATOM 5874 C C . ILE B 1 273 ? 56.607 57.926 5.791 1.00 17.53 322 ILE B C 1
ATOM 5875 O O . ILE B 1 273 ? 57.467 58.676 6.264 1.00 17.38 322 ILE B O 1
ATOM 5880 N N . ASN B 1 274 ? 56.159 58.025 4.547 1.00 17.35 323 ASN B N 1
ATOM 5881 C CA . ASN B 1 274 ? 56.580 59.070 3.623 1.00 17.29 323 ASN B CA 1
ATOM 5882 C C . ASN B 1 274 ? 55.886 60.393 3.997 1.00 17.45 323 ASN B C 1
ATOM 5883 O O . ASN B 1 274 ? 54.692 60.541 3.755 1.00 16.96 323 ASN B O 1
ATOM 5888 N N . PRO B 1 275 ? 56.621 61.383 4.512 1.00 17.55 324 PRO B N 1
ATOM 5889 C CA . PRO B 1 275 ? 55.990 62.629 4.955 1.00 17.66 324 PRO B CA 1
ATOM 5890 C C . PRO B 1 275 ? 55.801 63.687 3.861 1.00 17.56 324 PRO B C 1
ATOM 5891 O O . PRO B 1 275 ? 55.400 64.794 4.186 1.00 17.55 324 PRO B O 1
ATOM 5895 N N . THR B 1 276 ? 56.035 63.347 2.597 1.00 17.70 325 THR B N 1
ATOM 5896 C CA . THR B 1 276 ? 55.968 64.298 1.496 1.00 17.45 325 THR B CA 1
ATOM 5897 C C . THR B 1 276 ? 54.700 64.174 0.646 1.00 17.53 325 THR B C 1
ATOM 5898 O O . THR B 1 276 ? 54.521 64.958 -0.278 1.00 17.26 325 THR B O 1
ATOM 5902 N N . LEU B 1 277 ? 53.810 63.237 0.969 1.00 17.62 326 LEU B N 1
ATOM 5903 C CA . LEU B 1 277 ? 52.640 62.965 0.128 1.00 18.02 326 LEU B CA 1
ATOM 5904 C C . LEU B 1 277 ? 51.312 63.380 0.754 1.00 18.29 326 LEU B C 1
ATOM 5905 O O . LEU B 1 277 ? 51.084 63.138 1.931 1.00 19.39 326 LEU B O 1
ATOM 5910 N N . ASN B 1 278 ? 50.440 64.006 -0.032 1.00 18.50 327 ASN B N 1
ATOM 5911 C CA . ASN B 1 278 ? 49.089 64.325 0.422 1.00 18.83 327 ASN B CA 1
ATOM 5912 C C . ASN B 1 278 ? 48.332 63.067 0.829 1.00 18.33 327 ASN B C 1
ATOM 5913 O O . ASN B 1 278 ? 47.548 63.123 1.768 1.00 17.89 327 ASN B O 1
ATOM 5918 N N . THR B 1 279 ? 48.561 61.957 0.124 1.00 17.96 328 THR B N 1
ATOM 5919 C CA . THR B 1 279 ? 47.961 60.668 0.477 1.00 18.35 328 THR B CA 1
ATOM 5920 C C . THR B 1 279 ? 48.306 60.218 1.898 1.00 18.51 328 THR B C 1
ATOM 5921 O O . THR B 1 279 ? 47.483 59.600 2.553 1.00 19.67 328 THR B O 1
ATOM 5925 N N . THR B 1 280 ? 49.511 60.520 2.369 1.00 18.76 329 THR B N 1
ATOM 5926 C CA . THR B 1 280 ? 49.899 60.199 3.745 1.00 19.04 329 THR B CA 1
ATOM 5927 C C . THR B 1 280 ? 49.021 60.907 4.785 1.00 19.10 329 THR B C 1
ATOM 5928 O O . THR B 1 280 ? 48.448 60.274 5.660 1.00 19.42 329 THR B O 1
ATOM 5932 N N . TYR B 1 281 ? 48.899 62.219 4.660 1.00 19.25 330 TYR B N 1
ATOM 5933 C CA . TYR B 1 281 ? 48.129 62.997 5.628 1.00 19.47 330 TYR B CA 1
ATOM 5934 C C . TYR B 1 281 ? 46.627 62.766 5.492 1.00 19.50 330 TYR B C 1
ATOM 5935 O O . TYR B 1 281 ? 45.911 62.776 6.491 1.00 19.69 330 TYR B O 1
ATOM 5944 N N . SER B 1 282 ? 46.160 62.526 4.274 1.00 19.08 331 SER B N 1
ATOM 5945 C CA . SER B 1 282 ? 44.751 62.189 4.061 1.00 19.55 331 SER B CA 1
ATOM 5946 C C . SER B 1 282 ? 44.385 60.836 4.706 1.00 19.00 331 SER B C 1
ATOM 5947 O O . SER B 1 282 ? 43.302 60.673 5.270 1.00 18.63 331 SER B O 1
ATOM 5950 N N . PHE B 1 283 ? 45.300 59.872 4.629 1.00 18.38 332 PHE B N 1
ATOM 5951 C CA . PHE B 1 283 ? 45.103 58.581 5.277 1.00 17.73 332 PHE B CA 1
ATOM 5952 C C . PHE B 1 283 ? 45.111 58.773 6.790 1.00 17.44 332 PHE B C 1
ATOM 5953 O O . PHE B 1 283 ? 44.223 58.275 7.480 1.00 16.23 332 PHE B O 1
ATOM 5961 N N . LEU B 1 284 ? 46.103 59.502 7.301 1.00 17.34 333 LEU B N 1
ATOM 5962 C CA . LEU B 1 284 ? 46.205 59.699 8.750 1.00 17.38 333 LEU B CA 1
ATOM 5963 C C . LEU B 1 284 ? 45.031 60.488 9.353 1.00 17.36 333 LEU B C 1
ATOM 5964 O O . LEU B 1 284 ? 44.647 60.234 10.493 1.00 16.80 333 LEU B O 1
ATOM 5969 N N . THR B 1 285 ? 44.465 61.421 8.594 1.00 17.28 334 THR B N 1
ATOM 5970 C CA . THR B 1 285 ? 43.330 62.201 9.065 1.00 17.43 334 THR B CA 1
ATOM 5971 C C . THR B 1 285 ? 42.136 61.292 9.291 1.00 17.49 334 THR B C 1
ATOM 5972 O O . THR B 1 285 ? 41.499 61.324 10.348 1.00 17.57 334 THR B O 1
ATOM 5976 N N . THR B 1 286 ? 41.850 60.493 8.275 1.00 17.40 335 THR B N 1
ATOM 5977 C CA . THR B 1 286 ? 40.800 59.511 8.321 1.00 17.68 335 THR B CA 1
ATOM 5978 C C . THR B 1 286 ? 41.062 58.476 9.409 1.00 17.62 335 THR B C 1
ATOM 5979 O O . THR B 1 286 ? 40.166 58.153 10.180 1.00 17.66 335 THR B O 1
ATOM 5983 N N . PHE B 1 287 ? 42.291 57.970 9.471 1.00 17.68 336 PHE B N 1
ATOM 5984 C CA . PHE B 1 287 ? 42.664 56.962 10.464 1.00 17.20 336 PHE B CA 1
ATOM 5985 C C . PHE B 1 287 ? 42.475 57.460 11.879 1.00 17.14 336 PHE B C 1
ATOM 5986 O O . PHE B 1 287 ? 41.791 56.811 12.668 1.00 16.48 336 PHE B O 1
ATOM 5994 N N . PHE B 1 288 ? 43.076 58.606 12.200 1.00 17.12 337 PHE B N 1
ATOM 5995 C CA . PHE B 1 288 ? 42.932 59.169 13.542 1.00 17.57 337 PHE B CA 1
ATOM 5996 C C . PHE B 1 288 ? 41.509 59.632 13.880 1.00 17.96 337 PHE B C 1
ATOM 5997 O O . PHE B 1 288 ? 41.141 59.671 15.053 1.00 18.04 337 PHE B O 1
ATOM 6005 N N . LYS B 1 289 ? 40.695 59.936 12.877 1.00 18.53 338 LYS B N 1
ATOM 6006 C CA . LYS B 1 289 ? 39.285 60.212 13.143 1.00 19.09 338 LYS B CA 1
ATOM 6007 C C . LYS B 1 289 ? 38.642 58.938 13.725 1.00 19.01 338 LYS B C 1
ATOM 6008 O O . LYS B 1 289 ? 37.959 59.008 14.748 1.00 18.74 338 LYS B O 1
ATOM 6014 N N . GLU B 1 290 ? 38.878 57.786 13.095 1.00 18.54 339 GLU B N 1
ATOM 6015 C CA . GLU B 1 290 ? 38.366 56.527 13.621 1.00 19.16 339 GLU B CA 1
ATOM 6016 C C . GLU B 1 290 ? 38.874 56.262 15.049 1.00 18.96 339 GLU B C 1
ATOM 6017 O O . GLU B 1 290 ? 38.098 55.916 15.919 1.00 19.10 339 GLU B O 1
ATOM 6023 N N . ILE B 1 291 ? 40.168 56.454 15.282 1.00 19.04 340 ILE B N 1
ATOM 6024 C CA . ILE B 1 291 ? 40.745 56.231 16.604 1.00 19.14 340 ILE B CA 1
ATOM 6025 C C . ILE B 1 291 ? 40.096 57.119 17.656 1.00 19.06 340 ILE B C 1
ATOM 6026 O O . ILE B 1 291 ? 39.830 56.646 18.759 1.00 19.12 340 ILE B O 1
ATOM 6031 N N . SER B 1 292 ? 39.826 58.378 17.310 1.00 18.90 341 SER B N 1
ATOM 6032 C CA . SER B 1 292 ? 39.173 59.318 18.228 1.00 19.01 341 SER B CA 1
ATOM 6033 C C . SER B 1 292 ? 37.777 58.898 18.655 1.00 18.98 341 SER B C 1
ATOM 6034 O O . SER B 1 292 ? 37.331 59.283 19.723 1.00 18.99 341 SER B O 1
ATOM 6037 N N . GLU B 1 293 ? 37.102 58.129 17.809 1.00 19.75 342 GLU B N 1
ATOM 6038 C CA . GLU B 1 293 ? 35.768 57.594 18.087 1.00 20.47 342 GLU B CA 1
ATOM 6039 C C . GLU B 1 293 ? 35.824 56.241 18.805 1.00 20.07 342 GLU B C 1
ATOM 6040 O O . GLU B 1 293 ? 34.925 55.914 19.561 1.00 19.93 342 GLU B O 1
ATOM 6046 N N . VAL B 1 294 ? 36.843 55.435 18.517 1.00 19.95 343 VAL B N 1
ATOM 6047 C CA . VAL B 1 294 ? 36.956 54.088 19.098 1.00 19.81 343 VAL B CA 1
ATOM 6048 C C . VAL B 1 294 ? 37.425 54.134 20.549 1.00 19.31 343 VAL B C 1
ATOM 6049 O O . VAL B 1 294 ? 36.867 53.456 21.405 1.00 19.60 343 VAL B O 1
ATOM 6053 N N . PHE B 1 295 ? 38.467 54.918 20.799 1.00 18.84 344 PHE B N 1
ATOM 6054 C CA . PHE B 1 295 ? 39.065 55.034 22.109 1.00 18.14 344 PHE B CA 1
ATOM 6055 C C . PHE B 1 295 ? 38.536 56.293 22.799 1.00 17.85 344 PHE B C 1
ATOM 6056 O O . PHE B 1 295 ? 38.829 57.391 22.348 1.00 17.27 344 PHE B O 1
ATOM 6064 N N . PRO B 1 296 ? 37.745 56.145 23.869 1.00 17.53 345 PRO B N 1
ATOM 6065 C CA . PRO B 1 296 ? 37.198 57.313 24.571 1.00 17.28 345 PRO B CA 1
ATOM 6066 C C . PRO B 1 296 ? 38.178 58.176 25.349 1.00 17.32 345 PRO B C 1
ATOM 6067 O O . PRO B 1 296 ? 37.792 59.293 25.672 1.00 16.97 345 PRO B O 1
ATOM 6071 N N . ASP B 1 297 ? 39.376 57.691 25.668 1.00 17.43 346 ASP B N 1
ATOM 6072 C CA . ASP B 1 297 ? 40.309 58.489 26.460 1.00 18.16 346 ASP B CA 1
ATOM 6073 C C . ASP B 1 297 ? 40.661 59.816 25.773 1.00 18.60 346 ASP B C 1
ATOM 6074 O O . ASP B 1 297 ? 40.735 59.868 24.546 1.00 18.59 346 ASP B O 1
ATOM 6079 N N . GLN B 1 298 ? 40.869 60.867 26.571 1.00 19.64 347 GLN B N 1
ATOM 6080 C CA . GLN B 1 298 ? 41.243 62.207 26.075 1.00 20.24 347 GLN B CA 1
ATOM 6081 C C . GLN B 1 298 ? 42.511 62.229 25.226 1.00 19.68 347 GLN B C 1
ATOM 6082 O O . GLN B 1 298 ? 42.637 63.073 24.331 1.00 18.76 347 GLN B O 1
ATOM 6088 N N . PHE B 1 299 ? 43.439 61.314 25.519 1.00 18.74 348 PHE B N 1
ATOM 6089 C CA . PHE B 1 299 ? 44.763 61.308 24.906 1.00 18.67 348 PHE B CA 1
ATOM 6090 C C . PHE B 1 299 ? 45.033 60.157 23.932 1.00 18.17 348 PHE B C 1
ATOM 6091 O O . PHE B 1 299 ? 44.580 59.031 24.154 1.00 17.94 348 PHE B O 1
ATOM 6099 N N . ILE B 1 300 ? 45.741 60.476 22.845 1.00 17.82 349 ILE B N 1
ATOM 6100 C CA . ILE B 1 300 ? 46.252 59.498 21.881 1.00 18.05 349 ILE B CA 1
ATOM 6101 C C . ILE B 1 300 ? 47.773 59.599 21.908 1.00 17.52 349 ILE B C 1
ATOM 6102 O O . ILE B 1 300 ? 48.305 60.686 21.774 1.00 17.00 349 ILE B O 1
ATOM 6107 N N . HIS B 1 301 ? 48.463 58.473 22.079 1.00 17.33 350 HIS B N 1
ATOM 6108 C CA . HIS B 1 301 ? 49.921 58.447 22.051 1.00 17.28 350 HIS B CA 1
ATOM 6109 C C . HIS B 1 301 ? 50.348 58.294 20.579 1.00 17.14 350 HIS B C 1
ATOM 6110 O O . HIS B 1 301 ? 50.021 57.300 19.934 1.00 16.66 350 HIS B O 1
ATOM 6117 N N . LEU B 1 302 ? 51.033 59.310 20.052 1.00 17.05 351 LEU B N 1
ATOM 6118 C CA . LEU B 1 302 ? 51.496 59.346 18.652 1.00 17.03 351 LEU B CA 1
ATOM 6119 C C . LEU B 1 302 ? 52.870 58.748 18.387 1.00 17.09 351 LEU B C 1
ATOM 6120 O O . LEU B 1 302 ? 53.333 58.689 17.240 1.00 17.08 351 LEU B O 1
ATOM 6125 N N . GLY B 1 303 ? 53.530 58.311 19.441 1.00 17.22 352 GLY B N 1
ATOM 6126 C CA . GLY B 1 303 ? 54.842 57.736 19.321 1.00 17.24 352 GLY B CA 1
ATOM 6127 C C . GLY B 1 303 ? 55.908 58.773 18.969 1.00 17.65 352 GLY B C 1
ATOM 6128 O O . GLY B 1 303 ? 56.151 59.712 19.728 1.00 17.18 352 GLY B O 1
ATOM 6129 N N . GLY B 1 304 ? 56.546 58.584 17.812 1.00 17.95 353 GLY B N 1
ATOM 6130 C CA . GLY B 1 304 ? 57.603 59.459 17.331 1.00 17.82 353 GLY B CA 1
ATOM 6131 C C . GLY B 1 304 ? 59.003 58.977 17.682 1.00 18.21 353 GLY B C 1
ATOM 6132 O O . GLY B 1 304 ? 59.962 59.686 17.427 1.00 18.67 353 GLY B O 1
ATOM 6133 N N . ASP B 1 305 ? 59.133 57.779 18.247 1.00 18.19 354 ASP B N 1
ATOM 6134 C CA . ASP B 1 305 ? 60.438 57.290 18.694 1.00 18.31 354 ASP B CA 1
ATOM 6135 C C . ASP B 1 305 ? 61.278 56.606 17.624 1.00 18.15 354 ASP B C 1
ATOM 6136 O O . ASP B 1 305 ? 60.756 56.038 16.667 1.00 17.82 354 ASP B O 1
ATOM 6141 N N . GLU B 1 306 ? 62.591 56.689 17.820 1.00 18.94 355 GLU B N 1
ATOM 6142 C CA . GLU B 1 306 ? 63.591 55.965 17.032 1.00 19.40 355 GLU B CA 1
ATOM 6143 C C . GLU B 1 306 ? 63.427 56.033 15.513 1.00 19.75 355 GLU B C 1
ATOM 6144 O O . GLU B 1 306 ? 63.537 55.012 14.841 1.00 20.07 355 GLU B O 1
ATOM 6150 N N . VAL B 1 307 ? 63.138 57.202 14.965 1.00 19.93 356 VAL B N 1
ATOM 6151 C CA . VAL B 1 307 ? 62.971 57.288 13.511 1.00 20.01 356 VAL B CA 1
ATOM 6152 C C . VAL B 1 307 ? 64.364 57.190 12.842 1.00 20.33 356 VAL B C 1
ATOM 6153 O O . VAL B 1 307 ? 65.248 57.963 13.147 1.00 20.56 356 VAL B O 1
ATOM 6157 N N . GLU B 1 308 ? 64.552 56.209 11.969 1.00 21.22 357 GLU B N 1
ATOM 6158 C CA . GLU B 1 308 ? 65.799 56.048 11.215 1.00 22.38 357 GLU B CA 1
ATOM 6159 C C . GLU B 1 308 ? 65.717 56.912 9.952 1.00 21.49 357 GLU B C 1
ATOM 6160 O O . GLU B 1 308 ? 64.744 56.861 9.229 1.00 22.28 357 GLU B O 1
ATOM 6166 N N . PHE B 1 309 ? 66.736 57.700 9.700 1.00 20.95 358 PHE B N 1
ATOM 6167 C CA . PHE B 1 309 ? 66.764 58.599 8.545 1.00 20.83 358 PHE B CA 1
ATOM 6168 C C . PHE B 1 309 ? 67.415 58.027 7.287 1.00 20.84 358 PHE B C 1
ATOM 6169 O O . PHE B 1 309 ? 67.264 58.614 6.212 1.00 20.67 358 PHE B O 1
ATOM 6177 N N . LYS B 1 310 ? 68.133 56.908 7.395 1.00 21.39 359 LYS B N 1
ATOM 6178 C CA . LYS B 1 310 ? 68.832 56.343 6.233 1.00 21.91 359 LYS B CA 1
ATOM 6179 C C . LYS B 1 310 ? 67.956 56.111 5.013 1.00 21.22 359 LYS B C 1
ATOM 6180 O O . LYS B 1 310 ? 68.387 56.410 3.898 1.00 20.83 359 LYS B O 1
ATOM 6186 N N . CYS B 1 311 ? 66.750 55.574 5.216 1.00 20.25 360 CYS B N 1
ATOM 6187 C CA . CYS B 1 311 ? 65.832 55.319 4.104 1.00 20.39 360 CYS B CA 1
ATOM 6188 C C . CYS B 1 311 ? 65.460 56.630 3.414 1.00 19.22 360 CYS B C 1
ATOM 6189 O O . CYS B 1 311 ? 65.505 56.716 2.182 1.00 19.19 360 CYS B O 1
ATOM 6192 N N . TRP B 1 312 ? 65.095 57.629 4.212 1.00 17.56 361 TRP B N 1
ATOM 6193 C CA . TRP B 1 312 ? 64.819 58.969 3.703 1.00 17.33 361 TRP B CA 1
ATOM 6194 C C . TRP B 1 312 ? 66.008 59.526 2.927 1.00 16.46 361 TRP B C 1
ATOM 6195 O O . TRP B 1 312 ? 65.829 60.018 1.839 1.00 16.75 361 TRP B O 1
ATOM 6206 N N . GLU B 1 313 ? 67.214 59.411 3.475 1.00 16.30 362 GLU B N 1
ATOM 6207 C CA . GLU B 1 313 ? 68.424 59.871 2.798 1.00 16.08 362 GLU B CA 1
ATOM 6208 C C . GLU B 1 313 ? 68.647 59.223 1.427 1.00 15.58 362 GLU B C 1
ATOM 6209 O O . GLU B 1 313 ? 69.100 59.897 0.491 1.00 14.06 362 GLU B O 1
ATOM 6215 N N . SER B 1 314 ? 68.354 57.925 1.331 1.00 15.39 363 SER B N 1
ATOM 6216 C CA . SER B 1 314 ? 68.560 57.152 0.109 1.00 15.62 363 SER B CA 1
ATOM 6217 C C . SER B 1 314 ? 67.584 57.459 -1.021 1.00 16.11 363 SER B C 1
ATOM 6218 O O . SER B 1 314 ? 67.853 57.117 -2.175 1.00 16.23 363 SER B O 1
ATOM 6221 N N . ASN B 1 315 ? 66.457 58.082 -0.693 1.00 16.70 364 ASN B N 1
ATOM 6222 C CA . ASN B 1 315 ? 65.366 58.269 -1.629 1.00 17.04 364 ASN B CA 1
ATOM 6223 C C . ASN B 1 315 ? 65.449 59.602 -2.352 1.00 17.68 364 ASN B C 1
ATOM 6224 O O . ASN B 1 315 ? 65.375 60.635 -1.692 1.00 18.39 364 ASN B O 1
ATOM 6229 N N . PRO B 1 316 ? 65.504 59.610 -3.694 1.00 18.21 365 PRO B N 1
ATOM 6230 C CA . PRO B 1 316 ? 65.660 60.873 -4.431 1.00 18.30 365 PRO B CA 1
ATOM 6231 C C . PRO B 1 316 ? 64.469 61.830 -4.360 1.00 18.35 365 PRO B C 1
ATOM 6232 O O . PRO B 1 316 ? 64.698 63.025 -4.462 1.00 17.32 365 PRO B O 1
ATOM 6236 N N . LYS B 1 317 ? 63.244 61.326 -4.213 1.00 18.92 366 LYS B N 1
ATOM 6237 C CA . LYS B 1 317 ? 62.079 62.204 -4.076 1.00 19.96 366 LYS B CA 1
ATOM 6238 C C . LYS B 1 317 ? 62.081 62.904 -2.723 1.00 19.65 366 LYS B C 1
ATOM 6239 O O . LYS B 1 317 ? 61.604 64.035 -2.604 1.00 19.21 366 LYS B O 1
ATOM 6245 N N . ILE B 1 318 ? 62.589 62.225 -1.703 1.00 19.33 367 ILE B N 1
ATOM 6246 C CA . ILE B 1 318 ? 62.728 62.865 -0.398 1.00 19.59 367 ILE B CA 1
ATOM 6247 C C . ILE B 1 318 ? 63.858 63.875 -0.419 1.00 18.74 367 ILE B C 1
ATOM 6248 O O . ILE B 1 318 ? 63.694 64.944 0.137 1.00 18.75 367 ILE B O 1
ATOM 6253 N N . GLN B 1 319 ? 64.968 63.566 -1.084 1.00 18.50 368 GLN B N 1
ATOM 6254 C CA . GLN B 1 319 ? 66.033 64.554 -1.282 1.00 18.32 368 GLN B CA 1
ATOM 6255 C C . GLN B 1 319 ? 65.445 65.807 -1.953 1.00 18.14 368 GLN B C 1
ATOM 6256 O O . GLN B 1 319 ? 65.735 66.926 -1.544 1.00 17.87 368 GLN B O 1
ATOM 6262 N N . ASP B 1 320 ? 64.577 65.604 -2.943 1.00 18.03 369 ASP B N 1
ATOM 6263 C CA . ASP B 1 320 ? 63.910 66.710 -3.632 1.00 17.87 369 ASP B CA 1
ATOM 6264 C C . ASP B 1 320 ? 63.000 67.550 -2.720 1.00 17.68 369 ASP B C 1
ATOM 6265 O O . ASP B 1 320 ? 62.931 68.767 -2.861 1.00 17.24 369 ASP B O 1
ATOM 6270 N N . PHE B 1 321 ? 62.290 66.892 -1.811 1.00 17.65 370 PHE B N 1
ATOM 6271 C CA . PHE B 1 321 ? 61.449 67.580 -0.835 1.00 17.88 370 PHE B CA 1
ATOM 6272 C C . PHE B 1 321 ? 62.289 68.370 0.168 1.00 17.53 370 PHE B C 1
ATOM 6273 O O . PHE B 1 321 ? 61.913 69.477 0.547 1.00 17.60 370 PHE B O 1
ATOM 6281 N N . MET B 1 322 ? 63.406 67.789 0.606 1.00 17.34 371 MET B N 1
ATOM 6282 C CA . MET B 1 322 ? 64.345 68.479 1.496 1.00 17.20 371 MET B CA 1
ATOM 6283 C C . MET B 1 322 ? 64.858 69.76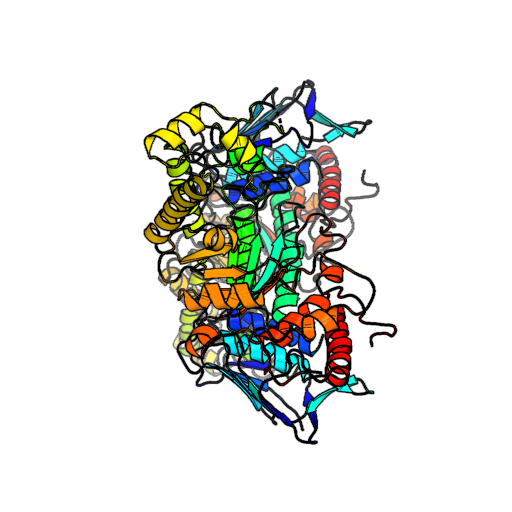1 0.828 1.00 16.93 371 MET B C 1
ATOM 6284 O O . MET B 1 322 ? 64.948 70.802 1.478 1.00 16.53 371 MET B O 1
ATOM 6289 N N . ARG B 1 323 ? 65.196 69.662 -0.459 1.00 17.00 372 ARG B N 1
ATOM 6290 C CA . ARG B 1 323 ? 65.577 70.814 -1.279 1.00 17.43 372 ARG B CA 1
ATOM 6291 C C . ARG B 1 323 ? 64.484 71.888 -1.250 1.00 17.31 372 ARG B C 1
ATOM 6292 O O . ARG B 1 323 ? 64.755 73.018 -0.870 1.00 17.13 372 ARG B O 1
ATOM 6300 N N . GLN B 1 324 ? 63.260 71.509 -1.615 1.00 17.63 373 GLN B N 1
ATOM 6301 C CA . GLN B 1 324 ? 62.118 72.431 -1.660 1.00 18.19 373 GLN B CA 1
ATOM 6302 C C . GLN B 1 324 ? 61.840 73.160 -0.356 1.00 18.35 373 GLN B C 1
ATOM 6303 O O . GLN B 1 324 ? 61.581 74.354 -0.361 1.00 18.66 373 GLN B O 1
ATOM 6309 N N . LYS B 1 325 ? 61.896 72.433 0.752 1.00 18.60 374 LYS B N 1
ATOM 6310 C CA . LYS B 1 325 ? 61.621 72.997 2.068 1.00 19.28 374 LYS B CA 1
ATOM 6311 C C . LYS B 1 325 ? 62.813 73.702 2.722 1.00 18.78 374 LYS B C 1
ATOM 6312 O O . LYS B 1 325 ? 62.649 74.348 3.753 1.00 18.91 374 LYS B O 1
ATOM 6318 N N . GLY B 1 326 ? 63.999 73.594 2.130 1.00 18.28 375 GLY B N 1
ATOM 6319 C CA . GLY B 1 326 ? 65.191 74.218 2.686 1.00 17.94 375 GLY B CA 1
ATOM 6320 C C . GLY B 1 326 ? 65.722 73.549 3.943 1.00 17.59 375 GLY B C 1
ATOM 6321 O O . GLY B 1 326 ? 66.372 74.211 4.732 1.00 17.76 375 GLY B O 1
ATOM 6322 N N . PHE B 1 327 ? 65.474 72.248 4.120 1.00 16.98 376 PHE B N 1
ATOM 6323 C CA . PHE B 1 327 ? 65.920 71.525 5.318 1.00 16.75 376 PHE B CA 1
ATOM 6324 C C . PHE B 1 327 ? 67.378 71.025 5.268 1.00 16.47 376 PHE B C 1
ATOM 6325 O O . PHE B 1 327 ? 67.870 70.501 6.274 1.00 15.71 376 PHE B O 1
ATOM 6333 N N . GLY B 1 328 ? 68.065 71.194 4.137 1.00 16.03 377 GLY B N 1
ATOM 6334 C CA . GLY B 1 328 ? 69.446 70.761 3.997 1.00 16.43 377 GLY B CA 1
ATOM 6335 C C . GLY B 1 328 ? 69.562 69.246 4.089 1.00 16.50 377 GLY B C 1
ATOM 6336 O O . GLY B 1 328 ? 68.880 68.532 3.357 1.00 15.98 377 GLY B O 1
ATOM 6337 N N . THR B 1 329 ? 70.405 68.768 5.003 1.00 17.05 378 THR B N 1
ATOM 6338 C CA . THR B 1 329 ? 70.516 67.330 5.316 1.00 17.49 378 THR B CA 1
ATOM 6339 C C . THR B 1 329 ? 70.044 67.068 6.749 1.00 17.92 378 THR B C 1
ATOM 6340 O O . THR B 1 329 ? 70.374 66.026 7.356 1.00 18.29 378 THR B O 1
ATOM 6344 N N . ASP B 1 330 ? 69.262 67.990 7.300 1.00 17.98 379 ASP B N 1
ATOM 6345 C CA . ASP B 1 330 ? 68.781 67.829 8.660 1.00 17.94 379 ASP B CA 1
ATOM 6346 C C . ASP B 1 330 ? 67.430 67.133 8.629 1.00 17.48 379 ASP B C 1
ATOM 6347 O O . ASP B 1 330 ? 66.388 67.777 8.568 1.00 17.09 379 ASP B O 1
ATOM 6352 N N . PHE B 1 331 ? 67.459 65.809 8.721 1.00 17.55 380 PHE B N 1
ATOM 6353 C CA . PHE B 1 331 ? 66.242 65.009 8.727 1.00 17.75 380 PHE B CA 1
ATOM 6354 C C . PHE B 1 331 ? 65.380 65.158 9.983 1.00 17.90 380 PHE B C 1
ATOM 6355 O O . PHE B 1 331 ? 64.222 64.781 9.960 1.00 17.80 380 PHE B O 1
ATOM 6363 N N . LYS B 1 332 ? 65.927 65.715 11.061 1.00 18.43 381 LYS B N 1
ATOM 6364 C CA . LYS B 1 332 ? 65.110 66.074 12.206 1.00 18.79 381 LYS B CA 1
ATOM 6365 C C . LYS B 1 332 ? 64.063 67.127 11.816 1.00 18.35 381 LYS B C 1
ATOM 6366 O O . LYS B 1 332 ? 62.971 67.123 12.368 1.00 18.05 381 LYS B O 1
ATOM 6372 N N . LYS B 1 333 ? 64.396 68.030 10.886 1.00 18.43 382 LYS B N 1
ATOM 6373 C CA . LYS B 1 333 ? 63.420 69.001 10.395 1.00 18.24 382 LYS B CA 1
ATOM 6374 C C . LYS B 1 333 ? 62.308 68.343 9.584 1.00 17.68 382 LYS B C 1
ATOM 6375 O O . LYS B 1 333 ? 61.183 68.826 9.602 1.00 17.95 382 LYS B O 1
ATOM 6381 N N . LEU B 1 334 ? 62.600 67.251 8.875 1.00 17.34 383 LEU B N 1
ATOM 6382 C CA . LEU B 1 334 ? 61.550 66.539 8.136 1.00 17.21 383 LEU B CA 1
ATOM 6383 C C . LEU B 1 334 ? 60.635 65.796 9.098 1.00 16.87 383 LEU B C 1
ATOM 6384 O O . LEU B 1 334 ? 59.415 65.802 8.947 1.00 16.15 383 LEU B O 1
ATOM 6389 N N . GLU B 1 335 ? 61.250 65.144 10.076 1.00 17.18 384 GLU B N 1
ATOM 6390 C CA . GLU B 1 335 ? 60.546 64.479 11.156 1.00 17.90 384 GLU B CA 1
ATOM 6391 C C . GLU B 1 335 ? 59.653 65.453 11.930 1.00 17.75 384 GLU B C 1
ATOM 6392 O O . GLU B 1 335 ? 58.522 65.104 12.259 1.00 17.32 384 GLU B O 1
ATOM 6398 N N . SER B 1 336 ? 60.158 66.651 12.229 1.00 17.46 385 SER B N 1
ATOM 6399 C CA . SER B 1 336 ? 59.347 67.680 12.902 1.00 17.85 385 SER B CA 1
ATOM 6400 C C . SER B 1 336 ? 58.184 68.129 12.022 1.00 17.44 385 SER B C 1
ATOM 6401 O O . SER B 1 336 ? 57.069 68.303 12.507 1.00 17.35 385 SER B O 1
ATOM 6404 N N . PHE B 1 337 ? 58.460 68.339 10.740 1.00 17.21 386 PHE B N 1
ATOM 6405 C CA . PHE B 1 337 ? 57.428 68.698 9.770 1.00 17.19 386 PHE B CA 1
ATOM 6406 C C . PHE B 1 337 ? 56.288 67.670 9.789 1.00 17.08 386 PHE B C 1
ATOM 6407 O O . PHE B 1 337 ? 55.117 68.033 9.860 1.00 16.99 386 PHE B O 1
ATOM 6415 N N . TYR B 1 338 ? 56.649 66.393 9.746 1.00 17.51 387 TYR B N 1
ATOM 6416 C CA . TYR B 1 338 ? 55.676 65.310 9.777 1.00 17.37 387 TYR B CA 1
ATOM 6417 C C . TYR B 1 338 ? 54.826 65.315 11.034 1.00 17.80 387 TYR B C 1
ATOM 6418 O O . TYR B 1 338 ? 53.607 65.365 10.958 1.00 17.40 387 TYR B O 1
ATOM 6427 N N . ILE B 1 339 ? 55.465 65.219 12.191 1.00 18.71 388 ILE B N 1
ATOM 6428 C CA . ILE B 1 339 ? 54.708 65.091 13.430 1.00 19.60 388 ILE B CA 1
ATOM 6429 C C . ILE B 1 339 ? 53.922 66.323 13.819 1.00 19.44 388 ILE B C 1
ATOM 6430 O O . ILE B 1 339 ? 52.903 66.200 14.492 1.00 18.79 388 ILE B O 1
ATOM 6435 N N . GLN B 1 340 ? 54.390 67.498 13.406 1.00 19.16 389 GLN B N 1
ATOM 6436 C CA . GLN B 1 340 ? 53.609 68.715 13.583 1.00 19.96 389 GLN B CA 1
ATOM 6437 C C . GLN B 1 340 ? 52.261 68.592 12.872 1.00 19.92 389 GLN B C 1
ATOM 6438 O O . GLN B 1 340 ? 51.245 68.966 13.445 1.00 20.04 389 GLN B O 1
ATOM 6444 N N . LYS B 1 341 ? 52.251 68.040 11.658 1.00 19.96 390 LYS B N 1
ATOM 6445 C CA . LYS B 1 341 ? 50.998 67.812 10.933 1.00 20.46 390 LYS B CA 1
ATOM 6446 C C . LYS B 1 341 ? 50.084 66.776 11.629 1.00 20.29 390 LYS B C 1
ATOM 6447 O O . LYS B 1 341 ? 48.871 66.947 11.644 1.00 20.39 390 LYS B O 1
ATOM 6453 N N . VAL B 1 342 ? 50.664 65.740 12.235 1.00 20.02 391 VAL B N 1
ATOM 6454 C CA . VAL B 1 342 ? 49.870 64.737 12.944 1.00 19.68 391 VAL B CA 1
ATOM 6455 C C . VAL B 1 342 ? 49.302 65.347 14.226 1.00 19.48 391 VAL B C 1
ATOM 6456 O O . VAL B 1 342 ? 48.135 65.139 14.538 1.00 19.11 391 VAL B O 1
ATOM 6460 N N . LEU B 1 343 ? 50.122 66.091 14.964 1.00 19.40 392 LEU B N 1
ATOM 6461 C CA . LEU B 1 343 ? 49.662 66.788 16.162 1.00 19.99 392 LEU B CA 1
ATOM 6462 C C . LEU B 1 343 ? 48.473 67.726 15.887 1.00 20.08 392 LEU B C 1
ATOM 6463 O O . LEU B 1 343 ? 47.554 67.794 16.690 1.00 19.14 392 LEU B O 1
ATOM 6468 N N . ASP B 1 344 ? 48.506 68.429 14.754 1.00 21.01 393 ASP B N 1
ATOM 6469 C CA . ASP B 1 344 ? 47.420 69.320 14.350 1.00 21.52 393 ASP B CA 1
ATOM 6470 C C . ASP B 1 344 ? 46.137 68.558 14.000 1.00 21.62 393 ASP B C 1
ATOM 6471 O O . ASP B 1 344 ? 45.038 69.045 14.266 1.00 20.66 393 ASP B O 1
ATOM 6476 N N . ILE B 1 345 ? 46.288 67.381 13.385 1.00 21.55 394 ILE B N 1
ATOM 6477 C CA . ILE B 1 345 ? 45.156 66.511 13.101 1.00 21.63 394 ILE B CA 1
ATOM 6478 C C . ILE B 1 345 ? 44.478 66.099 14.405 1.00 21.50 394 ILE B C 1
ATOM 6479 O O . ILE B 1 345 ? 43.256 66.111 14.491 1.00 21.47 394 ILE B O 1
ATOM 6484 N N . ILE B 1 346 ? 45.271 65.727 15.406 1.00 21.54 395 ILE B N 1
ATOM 6485 C CA . ILE B 1 346 ? 44.728 65.328 16.701 1.00 21.75 395 ILE B CA 1
ATOM 6486 C C . ILE B 1 346 ? 44.007 66.498 17.369 1.00 21.74 395 ILE B C 1
ATOM 6487 O O . ILE B 1 346 ? 42.936 66.314 17.945 1.00 21.56 395 ILE B O 1
ATOM 6492 N N . ALA B 1 347 ? 44.614 67.679 17.319 1.00 21.60 396 ALA B N 1
ATOM 6493 C CA . ALA B 1 347 ? 44.020 68.876 17.892 1.00 22.19 396 ALA B CA 1
ATOM 6494 C C . ALA B 1 347 ? 42.706 69.235 17.184 1.00 22.81 396 ALA B C 1
ATOM 6495 O O . ALA B 1 347 ? 41.770 69.695 17.824 1.00 22.73 396 ALA B O 1
ATOM 6497 N N . THR B 1 348 ? 42.643 68.996 15.877 1.00 23.70 397 THR B N 1
ATOM 6498 C CA . THR B 1 348 ? 41.447 69.241 15.081 1.00 24.44 397 THR B CA 1
ATOM 6499 C C . THR B 1 348 ? 40.279 68.361 15.506 1.00 24.91 397 THR B C 1
ATOM 6500 O O . THR B 1 348 ? 39.141 68.804 15.477 1.00 24.97 397 THR B O 1
ATOM 6504 N N . ILE B 1 349 ? 40.561 67.122 15.904 1.00 25.60 398 ILE B N 1
ATOM 6505 C CA . ILE B 1 349 ? 39.513 66.222 16.405 1.00 26.04 398 ILE B CA 1
ATOM 6506 C C . ILE B 1 349 ? 39.340 66.269 17.932 1.00 25.94 398 ILE B C 1
ATOM 6507 O O . ILE B 1 349 ? 38.752 65.356 18.511 1.00 26.58 398 ILE B O 1
ATOM 6512 N N . ASN B 1 350 ? 39.831 67.349 18.554 1.00 25.78 399 ASN B N 1
ATOM 6513 C CA . ASN B 1 350 ? 39.691 67.660 19.979 1.00 26.02 399 ASN B CA 1
ATOM 6514 C C . ASN B 1 350 ? 40.188 66.649 21.011 1.00 25.14 399 ASN B C 1
ATOM 6515 O O . ASN B 1 350 ? 39.590 66.503 22.070 1.00 25.25 399 ASN B O 1
ATOM 6520 N N . LYS B 1 351 ? 41.295 65.980 20.696 1.00 24.07 400 LYS B N 1
ATOM 6521 C CA . LYS B 1 351 ? 41.955 65.063 21.613 1.00 23.45 400 LYS B CA 1
ATOM 6522 C C . LYS B 1 351 ? 43.299 65.668 21.979 1.00 22.29 400 LYS B C 1
ATOM 6523 O O . LYS B 1 351 ? 43.759 66.598 21.333 1.00 22.93 400 LYS B O 1
ATOM 6529 N N . GLY B 1 352 ? 43.904 65.148 23.036 1.00 21.22 401 GLY B N 1
ATOM 6530 C CA . GLY B 1 352 ? 45.246 65.520 23.445 1.00 20.30 401 GLY B CA 1
ATOM 6531 C C . GLY B 1 352 ? 46.233 64.506 22.886 1.00 19.64 401 GLY B C 1
ATOM 6532 O O . GLY B 1 352 ? 45.846 63.383 22.515 1.00 19.38 401 GLY B O 1
ATOM 6533 N N . SER B 1 353 ? 47.500 64.903 22.816 1.00 18.86 402 SER B N 1
ATOM 6534 C CA . SER B 1 353 ? 48.559 64.071 22.274 1.00 18.76 402 SER B CA 1
ATOM 6535 C C . SER B 1 353 ? 49.618 63.772 23.325 1.00 18.60 402 SER B C 1
ATOM 6536 O O . SER B 1 353 ? 49.902 64.610 24.172 1.00 18.23 402 SER B O 1
ATOM 6539 N N . ILE B 1 354 ? 50.151 62.554 23.271 1.00 18.02 403 ILE B N 1
ATOM 6540 C CA . ILE B 1 354 ? 51.314 62.147 24.035 1.00 18.52 403 ILE B CA 1
ATOM 6541 C C . ILE B 1 354 ? 52.333 61.717 22.985 1.00 18.66 403 ILE B C 1
ATOM 6542 O O . ILE B 1 354 ? 51.979 61.124 21.956 1.00 19.04 403 ILE B O 1
ATOM 6547 N N . VAL B 1 355 ? 53.595 61.987 23.281 1.00 18.48 404 VAL B N 1
ATOM 6548 C CA . VAL B 1 355 ? 54.683 61.811 22.353 1.00 18.67 404 VAL B CA 1
ATOM 6549 C C . VAL B 1 355 ? 55.904 61.292 23.111 1.00 18.31 404 VAL B C 1
ATOM 6550 O O . VAL B 1 355 ? 56.109 61.670 24.253 1.00 19.07 404 VAL B O 1
ATOM 6554 N N . TRP B 1 356 ? 56.686 60.390 22.514 1.00 18.53 405 TRP B N 1
ATOM 6555 C CA . TRP B 1 356 ? 57.963 59.961 23.105 1.00 18.46 405 TRP B CA 1
ATOM 6556 C C . TRP B 1 356 ? 58.939 61.139 23.001 1.00 18.55 405 TRP B C 1
ATOM 6557 O O . TRP B 1 356 ? 58.780 61.998 22.148 1.00 18.10 405 TRP B O 1
ATOM 6568 N N . GLN B 1 357 ? 59.957 61.159 23.851 1.00 19.14 406 GLN B N 1
ATOM 6569 C CA . GLN B 1 357 ? 60.847 62.322 23.971 1.00 19.88 406 GLN B CA 1
ATOM 6570 C C . GLN B 1 357 ? 61.599 62.786 22.715 1.00 20.27 406 GLN B C 1
ATOM 6571 O O . GLN B 1 357 ? 61.917 63.966 22.610 1.00 19.68 406 GLN B O 1
ATOM 6577 N N . GLU B 1 358 ? 61.876 61.876 21.778 1.00 20.48 407 GLU B N 1
ATOM 6578 C CA . GLU B 1 358 ? 62.604 62.251 20.557 1.00 21.15 407 GLU B CA 1
ATOM 6579 C C . GLU B 1 358 ? 61.967 63.409 19.812 1.00 21.58 407 GLU B C 1
ATOM 6580 O O . GLU B 1 358 ? 62.674 64.240 19.245 1.00 21.95 407 GLU B O 1
ATOM 6586 N N . VAL B 1 359 ? 60.645 63.467 19.849 1.00 21.57 408 VAL B N 1
ATOM 6587 C CA . VAL B 1 359 ? 59.874 64.505 19.184 1.00 22.48 408 VAL B CA 1
ATOM 6588 C C . VAL B 1 359 ? 60.226 65.861 19.786 1.00 22.78 408 VAL B C 1
ATOM 6589 O O . VAL B 1 359 ? 60.393 66.852 19.059 1.00 22.76 408 VAL B O 1
ATOM 6593 N N . PHE B 1 360 ? 60.328 65.886 21.114 1.00 22.69 409 PHE B N 1
ATOM 6594 C CA . PHE B 1 360 ? 60.769 67.059 21.837 1.00 22.88 409 PHE B CA 1
ATOM 6595 C C . PHE B 1 360 ? 62.255 67.352 21.567 1.00 23.17 409 PHE B C 1
ATOM 6596 O O . PHE B 1 360 ? 62.609 68.482 21.250 1.00 22.90 409 PHE B O 1
ATOM 6604 N N . ASP B 1 361 ? 63.096 66.321 21.685 1.00 23.46 410 ASP B N 1
ATOM 6605 C CA . ASP B 1 361 ? 64.553 66.441 21.529 1.00 23.85 410 ASP B CA 1
ATOM 6606 C C . ASP B 1 361 ? 64.992 66.919 20.148 1.00 24.48 410 ASP B C 1
ATOM 6607 O O . ASP B 1 361 ? 65.915 67.713 20.029 1.00 24.16 410 ASP B O 1
ATOM 6612 N N . ASP B 1 362 ? 64.301 66.441 19.115 1.00 25.46 411 ASP B N 1
ATOM 6613 C CA . ASP B 1 362 ? 64.552 66.823 17.730 1.00 25.73 411 ASP B CA 1
ATOM 6614 C C . ASP B 1 362 ? 63.854 68.147 17.345 1.00 26.33 411 ASP B C 1
ATOM 6615 O O . ASP B 1 362 ? 63.757 68.463 16.164 1.00 25.78 411 ASP B O 1
ATOM 6620 N N . LYS B 1 363 ? 63.350 68.884 18.340 1.00 27.10 412 LYS B N 1
ATOM 6621 C CA . LYS B 1 363 ? 62.850 70.248 18.197 1.00 28.05 412 LYS B CA 1
ATOM 6622 C C . LYS B 1 363 ? 61.569 70.441 17.401 1.00 28.03 412 LYS B C 1
ATOM 6623 O O . LYS B 1 363 ? 61.442 71.418 16.676 1.00 28.42 412 LYS B O 1
ATOM 6629 N N . ALA B 1 364 ? 60.613 69.536 17.547 1.00 28.56 413 ALA B N 1
ATOM 6630 C CA . ALA B 1 364 ? 59.300 69.749 16.948 1.00 28.93 413 ALA B CA 1
ATOM 6631 C C . ALA B 1 364 ? 58.595 70.850 17.738 1.00 29.39 413 ALA B C 1
ATOM 6632 O O . ALA B 1 364 ? 58.772 70.962 18.957 1.00 28.75 413 ALA B O 1
ATOM 6634 N N . LYS B 1 365 ? 57.843 71.692 17.040 1.00 30.24 414 LYS B N 1
ATOM 6635 C CA . LYS B 1 365 ? 57.030 72.712 17.699 1.00 31.26 414 LYS B CA 1
ATOM 6636 C C . LYS B 1 365 ? 55.799 71.991 18.226 1.00 31.22 414 LYS B C 1
ATOM 6637 O O . LYS B 1 365 ? 55.032 71.432 17.438 1.00 30.85 414 LYS B O 1
ATOM 6643 N N . LEU B 1 366 ? 55.638 71.972 19.550 1.00 31.36 415 LEU B N 1
ATOM 6644 C CA . LEU B 1 366 ? 54.509 71.300 20.207 1.00 31.48 415 LEU B CA 1
ATOM 6645 C C . LEU B 1 366 ? 53.524 72.288 20.794 1.00 31.47 415 LEU B C 1
ATOM 6646 O O . LEU B 1 366 ? 53.925 73.281 21.395 1.00 31.10 415 LEU B O 1
ATOM 6651 N N . ALA B 1 367 ? 52.236 71.979 20.670 1.00 31.92 416 ALA B N 1
ATOM 6652 C CA . ALA B 1 367 ? 51.189 72.833 21.215 1.00 32.11 416 ALA B CA 1
ATOM 6653 C C . ALA B 1 367 ? 51.170 72.679 22.721 1.00 31.98 416 ALA B C 1
ATOM 6654 O O . ALA B 1 367 ? 51.502 71.602 23.209 1.00 32.42 416 ALA B O 1
ATOM 6656 N N . PRO B 1 368 ? 50.805 73.735 23.455 1.00 31.73 417 PRO B N 1
ATOM 6657 C CA . PRO B 1 368 ? 50.621 73.641 24.910 1.00 31.30 417 PRO B CA 1
ATOM 6658 C C . PRO B 1 368 ? 49.746 72.460 25.307 1.00 30.63 417 PRO B C 1
ATOM 6659 O O . PRO B 1 368 ? 48.757 72.195 24.630 1.00 31.12 417 PRO B O 1
ATOM 6663 N N . GLY B 1 369 ? 50.126 71.747 26.363 1.00 29.60 418 GLY B N 1
ATOM 6664 C CA . GLY B 1 369 ? 49.374 70.593 26.818 1.00 28.80 418 GLY B CA 1
ATOM 6665 C C . GLY B 1 369 ? 49.797 69.242 26.248 1.00 27.90 418 GLY B C 1
ATOM 6666 O O . GLY B 1 369 ? 49.287 68.230 26.695 1.00 27.86 418 GLY B O 1
ATOM 6667 N N . THR B 1 370 ? 50.687 69.217 25.261 1.00 27.06 419 THR B N 1
ATOM 6668 C CA . THR B 1 370 ? 51.229 67.971 24.743 1.00 26.24 419 THR B CA 1
ATOM 6669 C C . THR B 1 370 ? 52.053 67.343 25.864 1.00 25.05 419 THR B C 1
ATOM 6670 O O . THR B 1 370 ? 52.920 68.007 26.427 1.00 24.67 419 THR B O 1
ATOM 6674 N N . ILE B 1 371 ? 51.769 66.085 26.190 1.00 23.60 420 ILE B N 1
ATOM 6675 C CA . ILE B 1 371 ? 52.498 65.363 27.222 1.00 22.52 420 ILE B CA 1
ATOM 6676 C C . ILE B 1 371 ? 53.695 64.706 26.554 1.00 21.72 420 ILE B C 1
ATOM 6677 O O . ILE B 1 371 ? 53.558 64.100 25.501 1.00 21.04 420 ILE B O 1
ATOM 6682 N N . VAL B 1 372 ? 54.864 64.811 27.173 1.00 20.83 421 VAL B N 1
ATOM 6683 C CA . VAL B 1 372 ? 56.072 64.202 26.634 1.00 20.57 421 VAL B CA 1
ATOM 6684 C C . VAL B 1 372 ? 56.408 63.022 27.535 1.00 19.95 421 VAL B C 1
ATOM 6685 O O . VAL B 1 372 ? 56.446 63.159 28.759 1.00 19.16 421 VAL B O 1
ATOM 6689 N N . GLU B 1 373 ? 56.648 61.865 26.930 1.00 19.19 422 GLU B N 1
ATOM 6690 C CA . GLU B 1 373 ? 57.006 60.691 27.706 1.00 19.20 422 GLU B CA 1
ATOM 6691 C C . GLU B 1 373 ? 58.513 60.475 27.614 1.00 18.43 422 GLU B C 1
ATOM 6692 O O . GLU B 1 373 ? 59.046 60.244 26.524 1.00 18.05 422 GLU B O 1
ATOM 6698 N N . VAL B 1 374 ? 59.169 60.538 28.771 1.00 18.32 423 VAL B N 1
ATOM 6699 C CA . VAL B 1 374 ? 60.614 60.417 28.883 1.00 18.28 423 VAL B CA 1
ATOM 6700 C C . VAL B 1 374 ? 60.982 58.987 29.190 1.00 18.78 423 VAL B C 1
ATOM 6701 O O . VAL B 1 374 ? 60.740 58.489 30.303 1.00 18.90 423 VAL B O 1
ATOM 6705 N N . TRP B 1 375 ? 61.599 58.351 28.201 1.00 19.53 424 TRP B N 1
ATOM 6706 C CA . TRP B 1 375 ? 61.956 56.943 28.259 1.00 20.17 424 TRP B CA 1
ATOM 6707 C C . TRP B 1 375 ? 63.434 56.589 28.110 1.00 21.31 424 TRP B C 1
ATOM 6708 O O . TRP B 1 375 ? 63.806 55.462 28.412 1.00 21.30 424 TRP B O 1
ATOM 6719 N N . LYS B 1 376 ? 64.262 57.502 27.621 1.00 22.88 425 LYS B N 1
ATOM 6720 C CA . LYS B 1 376 ? 65.680 57.220 27.419 1.00 24.78 425 LYS B CA 1
ATOM 6721 C C . LYS B 1 376 ? 66.419 57.329 28.730 1.00 25.93 425 LYS B C 1
ATOM 6722 O O . LYS B 1 376 ? 66.286 58.331 29.431 1.00 25.08 425 LYS B O 1
ATOM 6728 N N . ASP B 1 377 ? 67.219 56.315 29.038 1.00 27.80 426 ASP B N 1
ATOM 6729 C CA . ASP B 1 377 ? 67.916 56.266 30.316 1.00 30.08 426 ASP B CA 1
ATOM 6730 C C . ASP B 1 377 ? 69.060 57.268 30.437 1.00 30.05 426 ASP B C 1
ATOM 6731 O O . ASP B 1 377 ? 69.448 57.598 31.546 1.00 30.96 426 ASP B O 1
ATOM 6736 N N . SER B 1 378 ? 69.558 57.792 29.321 1.00 29.86 427 SER B N 1
ATOM 6737 C CA . SER B 1 378 ? 70.667 58.732 29.353 1.00 29.68 427 SER B CA 1
ATOM 6738 C C . SER B 1 378 ? 70.226 60.112 29.849 1.00 28.74 427 SER B C 1
ATOM 6739 O O . SER B 1 378 ? 69.484 60.823 29.156 1.00 28.82 427 SER B O 1
ATOM 6742 N N . ALA B 1 379 ? 70.671 60.451 31.060 1.00 27.45 428 ALA B N 1
ATOM 6743 C CA . ALA B 1 379 ? 70.405 61.740 31.688 1.00 26.56 428 ALA B CA 1
ATOM 6744 C C . ALA B 1 379 ? 68.920 62.098 31.699 1.00 25.57 428 ALA B C 1
ATOM 6745 O O . ALA B 1 379 ? 68.543 63.186 31.260 1.00 24.67 428 ALA B O 1
ATOM 6747 N N . TYR B 1 380 ? 68.082 61.165 32.170 1.00 24.78 429 TYR B N 1
ATOM 6748 C CA . TYR B 1 380 ? 66.637 61.398 32.214 1.00 23.99 429 TYR B CA 1
ATOM 6749 C C . TYR B 1 380 ? 66.184 62.524 33.156 1.00 23.67 429 TYR B C 1
ATOM 6750 O O . TYR B 1 380 ? 65.245 63.222 32.793 1.00 22.71 429 TYR B O 1
ATOM 6759 N N . PRO B 1 381 ? 66.806 62.707 34.332 1.00 23.65 430 PRO B N 1
ATOM 6760 C CA . PRO B 1 381 ? 66.455 63.849 35.187 1.00 23.66 430 PRO B CA 1
ATOM 6761 C C . PRO B 1 381 ? 66.624 65.191 34.468 1.00 23.53 430 PRO B C 1
ATOM 6762 O O . PRO B 1 381 ? 65.744 66.045 34.559 1.00 22.54 430 PRO B O 1
ATOM 6766 N N . GLU B 1 382 ? 67.724 65.342 33.733 1.00 23.90 431 GLU B N 1
ATOM 6767 C CA . GLU B 1 382 ? 67.973 66.540 32.925 1.00 24.20 431 GLU B CA 1
ATOM 6768 C C . GLU B 1 382 ? 66.917 66.682 31.806 1.00 23.35 431 GLU B C 1
ATOM 6769 O O . GLU B 1 382 ? 66.536 67.798 31.471 1.00 22.62 431 GLU B O 1
ATOM 6775 N N . GLU B 1 383 ? 66.434 65.561 31.248 1.00 22.90 432 GLU B N 1
ATOM 6776 C CA . GLU B 1 383 ? 65.333 65.604 30.271 1.00 22.58 432 GLU B CA 1
ATOM 6777 C C . GLU B 1 383 ? 64.070 66.113 30.926 1.00 21.95 432 GLU B C 1
ATOM 6778 O O . GLU B 1 383 ? 63.352 66.907 30.332 1.00 21.22 432 GLU B O 1
ATOM 6784 N N . LEU B 1 384 ? 63.779 65.598 32.121 1.00 21.65 433 LEU B N 1
ATOM 6785 C CA . LEU B 1 384 ? 62.616 66.025 32.884 1.00 22.11 433 LEU B CA 1
ATOM 6786 C C . LEU B 1 384 ? 62.683 67.520 33.181 1.00 22.45 433 LEU B C 1
ATOM 6787 O O . LEU B 1 384 ? 61.665 68.202 33.080 1.00 22.48 433 LEU B O 1
ATOM 6792 N N . SER B 1 385 ? 63.870 68.015 33.530 1.00 22.67 434 SER B N 1
ATOM 6793 C CA . SER B 1 385 ? 64.060 69.440 33.795 1.00 23.77 434 SER B CA 1
ATOM 6794 C C . SER B 1 385 ? 63.750 70.246 32.553 1.00 23.34 434 SER B C 1
ATOM 6795 O O . SER B 1 385 ? 62.955 71.173 32.615 1.00 23.16 434 SER B O 1
ATOM 6798 N N . ARG B 1 386 ? 64.363 69.847 31.438 1.00 23.77 435 ARG B N 1
ATOM 6799 C CA . ARG B 1 386 ? 64.206 70.525 30.143 1.00 24.25 435 ARG B CA 1
ATOM 6800 C C . ARG B 1 386 ? 62.768 70.560 29.648 1.00 23.78 435 ARG B C 1
ATOM 6801 O O . ARG B 1 386 ? 62.283 71.595 29.205 1.00 24.03 435 ARG B O 1
ATOM 6809 N N . VAL B 1 387 ? 62.096 69.421 29.709 1.00 23.15 436 VAL B N 1
ATOM 6810 C CA . VAL B 1 387 ? 60.733 69.342 29.228 1.00 22.77 436 VAL B CA 1
ATOM 6811 C C . VAL B 1 387 ? 59.787 70.189 30.062 1.00 22.15 436 VAL B C 1
ATOM 6812 O O . VAL B 1 387 ? 58.921 70.872 29.507 1.00 21.85 436 VAL B O 1
ATOM 6816 N N . THR B 1 388 ? 59.932 70.124 31.381 1.00 21.87 437 THR B N 1
ATOM 6817 C CA . THR B 1 388 ? 59.081 70.914 32.265 1.00 21.76 437 THR B CA 1
ATOM 6818 C C . THR B 1 388 ? 59.459 72.400 32.191 1.00 21.68 437 THR B C 1
ATOM 6819 O O . THR B 1 388 ? 58.584 73.248 32.319 1.00 21.21 437 THR B O 1
ATOM 6823 N N . ALA B 1 389 ? 60.735 72.717 31.967 1.00 21.85 438 ALA B N 1
ATOM 6824 C CA . ALA B 1 389 ? 61.150 74.123 31.760 1.00 22.46 438 ALA B CA 1
ATOM 6825 C C . ALA B 1 389 ? 60.457 74.745 30.540 1.00 22.81 438 ALA B C 1
ATOM 6826 O O . ALA B 1 389 ? 60.157 75.929 30.551 1.00 22.84 438 ALA B O 1
ATOM 6828 N N . SER B 1 390 ? 60.163 73.932 29.512 1.00 23.30 439 SER B N 1
ATOM 6829 C CA . SER B 1 390 ? 59.437 74.406 28.330 1.00 23.44 439 SER B CA 1
ATOM 6830 C C . SER B 1 390 ? 57.907 74.461 28.507 1.00 23.24 439 SER B C 1
ATOM 6831 O O . SER B 1 390 ? 57.189 74.823 27.568 1.00 23.10 439 SER B O 1
ATOM 6834 N N . GLY B 1 391 ? 57.408 74.114 29.694 1.00 22.91 440 GLY B N 1
ATOM 6835 C CA . GLY B 1 391 ? 55.987 74.169 29.991 1.00 23.15 440 GLY B CA 1
ATOM 6836 C C . GLY B 1 391 ? 55.142 72.939 29.670 1.00 22.99 440 GLY B C 1
ATOM 6837 O O . GLY B 1 391 ? 53.926 73.014 29.784 1.00 23.36 440 GLY B O 1
ATOM 6838 N N . PHE B 1 392 ? 55.752 71.813 29.309 1.00 22.86 441 PHE B N 1
ATOM 6839 C CA . PHE B 1 392 ? 54.978 70.625 28.937 1.00 22.80 441 PHE B CA 1
ATOM 6840 C C . PHE B 1 392 ? 54.821 69.635 30.092 1.00 22.23 441 PHE B C 1
ATOM 6841 O O . PHE B 1 392 ? 55.757 69.444 30.870 1.00 21.87 441 PHE B O 1
ATOM 6849 N N . PRO B 1 393 ? 53.639 69.041 30.255 1.00 21.73 442 PRO B N 1
ATOM 6850 C CA . PRO B 1 393 ? 53.497 67.942 31.221 1.00 21.57 442 PRO B CA 1
ATOM 6851 C C . PRO B 1 393 ? 54.390 66.768 30.825 1.00 21.22 442 PRO B C 1
ATOM 6852 O O . PRO B 1 393 ? 54.660 66.590 29.650 1.00 21.10 442 PRO B O 1
ATOM 6856 N N . VAL B 1 394 ? 54.840 65.994 31.802 1.00 21.23 443 VAL B N 1
ATOM 6857 C CA . VAL B 1 394 ? 55.771 64.905 31.551 1.00 20.96 443 VAL B CA 1
ATOM 6858 C C . VAL B 1 394 ? 55.370 63.619 32.278 1.00 20.50 443 VAL B C 1
ATOM 6859 O O . VAL B 1 394 ? 54.791 63.672 33.362 1.00 19.43 443 VAL B O 1
ATOM 6863 N N . ILE B 1 395 ? 55.697 62.491 31.639 1.00 19.94 444 ILE B N 1
ATOM 6864 C CA . ILE B 1 395 ? 55.481 61.147 32.143 1.00 20.41 444 ILE B CA 1
ATOM 6865 C C . ILE B 1 395 ? 56.832 60.443 32.086 1.00 19.82 444 ILE B C 1
ATOM 6866 O O . ILE B 1 395 ? 57.483 60.465 31.039 1.00 19.81 444 ILE B O 1
ATOM 6871 N N . LEU B 1 396 ? 57.227 59.771 33.169 1.00 18.88 445 LEU B N 1
ATOM 6872 C CA . LEU B 1 396 ? 58.509 59.067 33.218 1.00 17.99 445 LEU B CA 1
ATOM 6873 C C . LEU B 1 396 ? 58.348 57.556 33.074 1.00 17.73 445 LEU B C 1
ATOM 6874 O O . LEU B 1 396 ? 57.570 56.935 33.777 1.00 17.35 445 LEU B O 1
ATOM 6879 N N . SER B 1 397 ? 59.102 56.976 32.156 1.00 17.77 446 SER B N 1
ATOM 6880 C CA . SER B 1 397 ? 59.232 55.532 32.074 1.00 17.26 446 SER B CA 1
ATOM 6881 C C . SER B 1 397 ? 60.676 55.035 32.002 1.00 17.30 446 SER B C 1
ATOM 6882 O O . SER B 1 397 ? 60.871 53.837 32.136 1.00 17.69 446 SER B O 1
ATOM 6885 N N . ALA B 1 398 ? 61.674 55.923 31.851 1.00 16.86 447 ALA B N 1
ATOM 6886 C CA . ALA B 1 398 ? 63.082 55.526 31.649 1.00 16.75 447 ALA B CA 1
ATOM 6887 C C . ALA B 1 398 ? 63.688 54.453 32.572 1.00 16.80 447 ALA B C 1
ATOM 6888 O O . ALA B 1 398 ? 64.309 53.511 32.072 1.00 16.02 447 ALA B O 1
ATOM 6890 N N . PRO B 1 399 ? 63.524 54.571 33.891 1.00 17.29 448 PRO B N 1
ATOM 6891 C CA . PRO B 1 399 ? 64.099 53.578 34.799 1.00 17.36 448 PRO B CA 1
ATOM 6892 C C . PRO B 1 399 ? 63.189 52.384 35.007 1.00 17.24 448 PRO B C 1
ATOM 6893 O O . PRO B 1 399 ? 63.565 51.511 35.788 1.00 17.73 448 PRO B O 1
ATOM 6897 N N . TRP B 1 400 ? 62.043 52.326 34.332 1.00 17.01 449 TRP B N 1
ATOM 6898 C CA . TRP B 1 400 ? 61.082 51.261 34.534 1.00 16.92 449 TRP B CA 1
ATOM 6899 C C . TRP B 1 400 ? 60.811 50.521 33.238 1.00 17.20 449 TRP B C 1
ATOM 6900 O O . TRP B 1 400 ? 59.665 50.328 32.845 1.00 16.95 449 TRP B O 1
ATOM 6911 N N . TYR B 1 401 ? 61.894 50.118 32.588 1.00 17.50 450 TYR B N 1
ATOM 6912 C CA . TYR B 1 401 ? 61.842 49.305 31.391 1.00 18.11 450 TYR B CA 1
ATOM 6913 C C . TYR B 1 401 ? 61.887 47.863 31.881 1.00 18.18 450 TYR B C 1
ATOM 6914 O O . TYR B 1 401 ? 62.959 47.263 32.025 1.00 18.26 450 TYR B O 1
ATOM 6923 N N . LEU B 1 402 ? 60.705 47.319 32.171 1.00 18.27 451 LEU B N 1
ATOM 6924 C CA . LEU B 1 402 ? 60.603 45.969 32.735 1.00 18.74 451 LEU B CA 1
ATOM 6925 C C . LEU B 1 402 ? 60.907 44.854 31.728 1.00 18.33 451 LEU B C 1
ATOM 6926 O O . LEU B 1 402 ? 61.034 43.703 32.118 1.00 18.59 451 LEU B O 1
ATOM 6931 N N . ASP B 1 403 ? 60.992 45.160 30.442 1.00 18.30 452 ASP B N 1
ATOM 6932 C CA . ASP B 1 403 ? 61.477 44.167 29.482 1.00 18.47 452 ASP B CA 1
ATOM 6933 C C . ASP B 1 403 ? 62.987 43.901 29.676 1.00 18.52 452 ASP B C 1
ATOM 6934 O O . ASP B 1 403 ? 63.445 42.816 29.361 1.00 18.41 452 ASP B O 1
ATOM 6939 N N . LEU B 1 404 ? 63.737 44.855 30.237 1.00 18.48 453 LEU B N 1
ATOM 6940 C CA . LEU B 1 404 ? 65.188 44.674 30.504 1.00 18.95 453 LEU B CA 1
ATOM 6941 C C . LEU B 1 404 ? 65.368 43.925 31.829 1.00 18.28 453 LEU B C 1
ATOM 6942 O O . LEU B 1 404 ? 65.618 44.510 32.885 1.00 17.63 453 LEU B O 1
ATOM 6947 N N . ILE B 1 405 ? 65.171 42.616 31.748 1.00 18.05 454 ILE B N 1
ATOM 6948 C CA . ILE B 1 405 ? 65.312 41.714 32.877 1.00 17.45 454 ILE B CA 1
ATOM 6949 C C . ILE B 1 405 ? 66.774 41.570 33.277 1.00 17.18 454 ILE B C 1
ATOM 6950 O O . ILE B 1 405 ? 67.672 41.764 32.458 1.00 16.70 454 ILE B O 1
ATOM 6955 N N . SER B 1 406 ? 66.990 41.199 34.536 1.00 16.71 455 SER B N 1
ATOM 6956 C CA . SER B 1 406 ? 68.324 40.987 35.072 1.00 16.87 455 SER B CA 1
ATOM 6957 C C . SER B 1 406 ? 68.192 40.059 36.261 1.00 16.78 455 SER B C 1
ATOM 6958 O O . SER B 1 406 ? 67.078 39.792 36.734 1.00 16.36 455 SER B O 1
ATOM 6961 N N . TYR B 1 407 ? 69.323 39.563 36.743 1.00 16.84 456 TYR B N 1
ATOM 6962 C CA . TYR B 1 407 ? 69.316 38.594 37.823 1.00 17.39 456 TYR B CA 1
ATOM 6963 C C . TYR B 1 407 ? 69.001 39.255 39.169 1.00 17.88 456 TYR B C 1
ATOM 6964 O O . TYR B 1 407 ? 69.462 40.349 39.451 1.00 18.12 456 TYR B O 1
ATOM 6973 N N . GLY B 1 408 ? 68.209 38.585 39.993 1.00 17.89 457 GLY B N 1
ATOM 6974 C CA . GLY B 1 408 ? 68.003 39.035 41.351 1.00 17.83 457 GLY B CA 1
ATOM 6975 C C . GLY B 1 408 ? 66.812 39.932 41.579 1.00 17.52 457 GLY B C 1
ATOM 6976 O O . GLY B 1 408 ? 65.878 40.004 40.760 1.00 17.84 457 GLY B O 1
ATOM 6977 N N . GLN B 1 409 ? 66.882 40.649 42.689 1.00 16.94 458 GLN B N 1
ATOM 6978 C CA . GLN B 1 409 ? 65.812 41.508 43.143 1.00 16.60 458 GLN B CA 1
ATOM 6979 C C . GLN B 1 409 ? 65.802 42.888 42.504 1.00 16.42 458 GLN B C 1
ATOM 6980 O O . GLN B 1 409 ? 65.863 43.893 43.204 1.00 16.47 458 GLN B O 1
ATOM 6986 N N . ASP B 1 410 ? 65.618 42.930 41.179 1.00 16.13 459 ASP B N 1
ATOM 6987 C CA . ASP B 1 410 ? 65.540 44.191 40.466 1.00 15.97 459 ASP B CA 1
ATOM 6988 C C . ASP B 1 410 ? 64.309 45.030 40.840 1.00 15.74 459 ASP B C 1
ATOM 6989 O O . ASP B 1 410 ? 64.262 46.205 40.514 1.00 15.40 459 ASP B O 1
ATOM 6994 N N . TRP B 1 411 ? 63.336 44.449 41.544 1.00 15.54 460 TRP B N 1
ATOM 6995 C CA . TRP B 1 411 ? 62.210 45.237 42.040 1.00 16.01 460 TRP B CA 1
ATOM 6996 C C . TRP B 1 411 ? 62.669 46.395 42.935 1.00 16.54 460 TRP B C 1
ATOM 6997 O O . TRP B 1 411 ? 62.030 47.461 42.947 1.00 16.00 460 TRP B O 1
ATOM 7008 N N . ARG B 1 412 ? 63.760 46.169 43.678 1.00 16.83 461 ARG B N 1
ATOM 7009 C CA . ARG B 1 412 ? 64.313 47.163 44.584 1.00 17.54 461 ARG B CA 1
ATOM 7010 C C . ARG B 1 412 ? 64.815 48.382 43.834 1.00 17.80 461 ARG B C 1
ATOM 7011 O O . ARG B 1 412 ? 64.609 49.502 44.295 1.00 17.14 461 ARG B O 1
ATOM 7019 N N . LYS B 1 413 ? 65.478 48.164 42.699 1.00 18.22 462 LYS B N 1
ATOM 7020 C CA . LYS B 1 413 ? 65.984 49.288 41.905 1.00 19.15 462 LYS B CA 1
ATOM 7021 C C . LYS B 1 413 ? 64.807 50.126 41.362 1.00 18.74 462 LYS B C 1
ATOM 7022 O O . LYS B 1 413 ? 64.850 51.347 41.411 1.00 18.64 462 LYS B O 1
ATOM 7028 N N . TYR B 1 414 ? 63.751 49.472 40.890 1.00 18.47 463 TYR B N 1
ATOM 7029 C CA . TYR B 1 414 ? 62.547 50.190 40.452 1.00 18.26 463 TYR B CA 1
ATOM 7030 C C . TYR B 1 414 ? 61.891 50.958 41.609 1.00 17.94 463 TYR B C 1
ATOM 7031 O O . TYR B 1 414 ? 61.454 52.092 41.433 1.00 17.50 463 TYR B O 1
ATOM 7040 N N . TYR B 1 415 ? 61.859 50.339 42.788 1.00 17.63 464 TYR B N 1
ATOM 7041 C CA . TYR B 1 415 ? 61.273 50.931 43.985 1.00 17.88 464 TYR B CA 1
ATOM 7042 C C . TYR B 1 415 ? 62.043 52.154 44.511 1.00 18.55 464 TYR B C 1
ATOM 7043 O O . TYR B 1 415 ? 61.431 53.113 45.010 1.00 17.94 464 TYR B O 1
ATOM 7052 N N . LYS B 1 416 ? 63.372 52.116 44.388 1.00 19.18 465 LYS B N 1
ATOM 7053 C CA . LYS B 1 416 ? 64.249 53.196 44.859 1.00 20.13 465 LYS B CA 1
ATOM 7054 C C . LYS B 1 416 ? 64.217 54.483 44.049 1.00 19.55 465 LYS B C 1
ATOM 7055 O O . LYS B 1 416 ? 64.713 55.493 44.509 1.00 18.64 465 LYS B O 1
ATOM 7061 N N . VAL B 1 417 ? 63.656 54.450 42.850 1.00 19.49 466 VAL B N 1
ATOM 7062 C CA . VAL B 1 417 ? 63.567 55.642 42.037 1.00 19.80 466 VAL B CA 1
ATOM 7063 C C . VAL B 1 417 ? 62.735 56.675 42.792 1.00 20.18 466 VAL B C 1
ATOM 7064 O O . VAL B 1 417 ? 61.708 56.324 43.358 1.00 19.68 466 VAL B O 1
ATOM 7068 N N . GLU B 1 418 ? 63.232 57.912 42.858 1.00 20.70 467 GLU B N 1
ATOM 7069 C CA . GLU B 1 418 ? 62.450 59.039 43.353 1.00 21.23 467 GLU B CA 1
ATOM 7070 C C . GLU B 1 418 ? 62.291 59.934 42.108 1.00 21.86 467 GLU B C 1
ATOM 7071 O O . GLU B 1 418 ? 63.237 60.634 41.720 1.00 21.36 467 GLU B O 1
ATOM 7077 N N . PRO B 1 419 ? 61.109 59.918 41.489 1.00 22.17 468 PRO B N 1
ATOM 7078 C CA . PRO B 1 419 ? 60.912 60.608 40.211 1.00 22.57 468 PRO B CA 1
ATOM 7079 C C . PRO B 1 419 ? 61.065 62.114 40.208 1.00 22.52 468 PRO B C 1
ATOM 7080 O O . PRO B 1 419 ? 61.387 62.616 39.135 1.00 23.05 468 PRO B O 1
ATOM 7084 N N . LEU B 1 420 ? 60.818 62.808 41.321 1.00 22.72 469 LEU B N 1
ATOM 7085 C CA . LEU B 1 420 ? 60.987 64.261 41.367 1.00 23.15 469 LEU B CA 1
ATOM 7086 C C . LEU B 1 420 ? 62.410 64.728 41.701 1.00 23.39 469 LEU B C 1
ATOM 7087 O O . LEU B 1 420 ? 62.626 65.931 41.875 1.00 23.02 469 LEU B O 1
ATOM 7092 N N . ASP B 1 421 ? 63.384 63.813 41.738 1.00 23.87 470 ASP B N 1
ATOM 7093 C CA . ASP B 1 421 ? 64.782 64.195 41.915 1.00 24.71 470 ASP B CA 1
ATOM 7094 C C . ASP B 1 421 ? 65.352 64.647 40.560 1.00 24.68 470 ASP B C 1
ATOM 7095 O O . ASP B 1 421 ? 66.044 63.901 39.863 1.00 24.50 470 ASP B O 1
ATOM 7100 N N . PHE B 1 422 ? 65.003 65.878 40.196 1.00 24.57 471 PHE B N 1
ATOM 7101 C CA . PHE B 1 422 ? 65.533 66.546 39.019 1.00 24.60 471 PHE B CA 1
ATOM 7102 C C . PHE B 1 422 ? 65.437 68.036 39.293 1.00 24.92 471 PHE B C 1
ATOM 7103 O O . PHE B 1 422 ? 64.707 68.458 40.190 1.00 24.63 471 PHE B O 1
ATOM 7111 N N . GLY B 1 423 ? 66.175 68.825 38.523 1.00 25.52 472 GLY B N 1
ATOM 7112 C CA . GLY B 1 423 ? 66.243 70.258 38.741 1.00 26.14 472 GLY B CA 1
ATOM 7113 C C . GLY B 1 423 ? 65.015 70.988 38.244 1.00 26.97 472 GLY B C 1
ATOM 7114 O O . GLY B 1 423 ? 64.581 70.783 37.108 1.00 27.23 472 GLY B O 1
ATOM 7115 N N . GLY B 1 424 ? 64.446 71.835 39.091 1.00 27.71 473 GLY B N 1
ATOM 7116 C CA . GLY B 1 424 ? 63.313 72.638 38.695 1.00 28.53 473 GLY B CA 1
ATOM 7117 C C . GLY B 1 424 ? 62.598 73.281 39.861 1.00 29.13 473 GLY B C 1
ATOM 7118 O O . GLY B 1 424 ? 62.750 72.874 41.007 1.00 29.19 473 GLY B O 1
ATOM 7119 N N . THR B 1 425 ? 61.771 74.265 39.536 1.00 30.03 474 THR B N 1
ATOM 7120 C CA . THR B 1 425 ? 60.962 74.984 40.511 1.00 30.88 474 THR B CA 1
ATOM 7121 C C . THR B 1 425 ? 59.760 74.120 40.896 1.00 31.59 474 THR B C 1
ATOM 7122 O O . THR B 1 425 ? 59.589 73.012 40.382 1.00 31.18 474 THR B O 1
ATOM 7126 N N . GLN B 1 426 ? 58.935 74.633 41.802 1.00 32.53 475 GLN B N 1
ATOM 7127 C CA . GLN B 1 426 ? 57.703 73.956 42.190 1.00 33.40 475 GLN B CA 1
ATOM 7128 C C . GLN B 1 426 ? 56.738 73.806 41.019 1.00 33.49 475 GLN B C 1
ATOM 7129 O O . GLN B 1 426 ? 56.144 72.737 40.860 1.00 33.36 475 GLN B O 1
ATOM 7135 N N . LYS B 1 427 ? 56.581 74.860 40.213 1.00 33.27 476 LYS B N 1
ATOM 7136 C CA . LYS B 1 427 ? 55.699 74.798 39.036 1.00 33.43 476 LYS B CA 1
ATOM 7137 C C . LYS B 1 427 ? 56.168 73.808 37.967 1.00 32.62 476 LYS B C 1
ATOM 7138 O O . LYS B 1 427 ? 55.339 73.229 37.256 1.00 32.42 476 LYS B O 1
ATOM 7144 N N . GLN B 1 428 ? 57.483 73.651 37.827 1.00 31.85 477 GLN B N 1
ATOM 7145 C CA . GLN B 1 428 ? 58.036 72.628 36.934 1.00 31.13 477 GLN B CA 1
ATOM 7146 C C . GLN B 1 428 ? 57.685 71.240 37.433 1.00 30.47 477 GLN B C 1
ATOM 7147 O O . GLN B 1 428 ? 57.320 70.358 36.650 1.00 30.56 477 GLN B O 1
ATOM 7153 N N . LYS B 1 429 ? 57.824 71.039 38.738 1.00 29.63 478 LYS B N 1
ATOM 7154 C CA . LYS B 1 429 ? 57.529 69.740 39.331 1.00 29.09 478 LYS B CA 1
ATOM 7155 C C . LYS B 1 429 ? 56.047 69.381 39.276 1.00 27.96 478 LYS B C 1
ATOM 7156 O O . LYS B 1 429 ? 55.715 68.204 39.125 1.00 27.72 478 LYS B O 1
ATOM 7162 N N . GLN B 1 430 ? 55.172 70.386 39.325 1.00 26.84 479 GLN B N 1
ATOM 7163 C CA . GLN B 1 430 ? 53.734 70.162 39.164 1.00 26.52 479 GLN B CA 1
ATOM 7164 C C . GLN B 1 430 ? 53.387 69.621 37.770 1.00 25.03 479 GLN B C 1
ATOM 7165 O O . GLN B 1 430 ? 52.381 68.937 37.618 1.00 24.74 479 GLN B O 1
ATOM 7171 N N . LEU B 1 431 ? 54.214 69.920 36.766 1.00 23.56 480 LEU B N 1
ATOM 7172 C CA . LEU B 1 431 ? 54.046 69.355 35.426 1.00 22.53 480 LEU B CA 1
ATOM 7173 C C . LEU B 1 431 ? 54.423 67.846 35.334 1.00 21.41 480 LEU B C 1
ATOM 7174 O O . LEU B 1 431 ? 54.150 67.214 34.314 1.00 20.99 480 LEU B O 1
ATOM 7179 N N . PHE B 1 432 ? 55.063 67.280 36.360 1.00 20.24 481 PHE B N 1
ATOM 7180 C CA . PHE B 1 432 ? 55.318 65.839 36.408 1.00 19.91 481 PHE B CA 1
ATOM 7181 C C . PHE B 1 432 ? 54.000 65.204 36.826 1.00 19.56 481 PHE B C 1
ATOM 7182 O O . PHE B 1 432 ? 53.595 65.351 37.960 1.00 18.96 481 PHE B O 1
ATOM 7190 N N . ILE B 1 433 ? 53.353 64.498 35.908 1.00 19.23 482 ILE B N 1
ATOM 7191 C CA . ILE B 1 433 ? 52.024 63.926 36.174 1.00 19.61 482 ILE B CA 1
ATOM 7192 C C . ILE B 1 433 ? 52.017 62.430 36.489 1.00 19.25 482 ILE B C 1
ATOM 7193 O O . ILE B 1 433 ? 50.978 61.903 36.874 1.00 19.20 482 ILE B O 1
ATOM 7198 N N . GLY B 1 434 ? 53.155 61.758 36.334 1.00 18.82 483 GLY B N 1
ATOM 7199 C CA . GLY B 1 434 ? 53.249 60.353 36.684 1.00 18.63 483 GLY B CA 1
ATOM 7200 C C . GLY B 1 434 ? 54.262 59.554 35.889 1.00 18.36 483 GLY B C 1
ATOM 7201 O O . GLY B 1 434 ? 55.267 60.083 35.417 1.00 17.32 483 GLY B O 1
ATOM 7202 N N . GLY B 1 435 ? 53.999 58.257 35.767 1.00 18.26 484 GLY B N 1
ATOM 7203 C CA . GLY B 1 435 ? 54.897 57.378 35.059 1.00 18.15 484 GLY B CA 1
ATOM 7204 C C . GLY B 1 435 ? 54.270 56.093 34.604 1.00 18.06 484 GLY B C 1
ATOM 7205 O O . GLY B 1 435 ? 53.085 55.846 34.860 1.00 18.21 484 GLY B O 1
ATOM 7206 N N . GLU B 1 436 ? 55.080 55.298 33.905 1.00 18.08 485 GLU B N 1
ATOM 7207 C CA . GLU B 1 436 ? 54.685 53.997 33.397 1.00 18.43 485 GLU B CA 1
ATOM 7208 C C . GLU B 1 436 ? 55.799 52.961 33.527 1.00 18.52 485 GLU B C 1
ATOM 7209 O O . GLU B 1 436 ? 56.985 53.289 33.407 1.00 18.63 485 GLU B O 1
ATOM 7215 N N . ALA B 1 437 ? 55.398 51.722 33.801 1.00 18.47 486 ALA B N 1
ATOM 7216 C CA . ALA B 1 437 ? 56.274 50.570 33.767 1.00 19.06 486 ALA B CA 1
ATOM 7217 C C . ALA B 1 437 ? 56.043 49.992 32.387 1.00 19.60 486 ALA B C 1
ATOM 7218 O O . ALA B 1 437 ? 54.895 49.709 32.030 1.00 19.70 486 ALA B O 1
ATOM 7220 N N . CYS B 1 438 ? 57.109 49.835 31.605 1.00 19.62 487 CYS B N 1
ATOM 7221 C CA . CYS B 1 438 ? 56.977 49.395 30.219 1.00 20.41 487 CYS B CA 1
ATOM 7222 C C . CYS B 1 438 ? 57.453 47.972 30.013 1.00 19.77 487 CYS B C 1
ATOM 7223 O O . CYS B 1 438 ? 58.566 47.627 30.398 1.00 19.55 487 CYS B O 1
ATOM 7226 N N . LEU B 1 439 ? 56.594 47.146 29.429 1.00 19.12 488 LEU B N 1
ATOM 7227 C CA . LEU B 1 439 ? 56.959 45.788 29.098 1.00 19.17 488 LEU B CA 1
ATOM 7228 C C . LEU B 1 439 ? 56.910 45.593 27.590 1.00 18.60 488 LEU B C 1
ATOM 7229 O O . LEU B 1 439 ? 55.951 45.063 27.039 1.00 18.07 488 LEU B O 1
ATOM 7234 N N . TRP B 1 440 ? 57.991 45.993 26.929 1.00 18.74 489 TRP B N 1
ATOM 7235 C CA . TRP B 1 440 ? 58.091 45.831 25.480 1.00 18.51 489 TRP B CA 1
ATOM 7236 C C . TRP B 1 440 ? 58.070 44.355 25.137 1.00 18.37 489 TRP B C 1
ATOM 7237 O O . TRP B 1 440 ? 58.465 43.523 25.944 1.00 18.06 489 TRP B O 1
ATOM 7248 N N . GLY B 1 441 ? 57.592 44.059 23.935 1.00 18.05 490 GLY B N 1
ATOM 7249 C CA . GLY B 1 441 ? 57.227 42.714 23.560 1.00 18.03 490 GLY B CA 1
ATOM 7250 C C . GLY B 1 441 ? 58.164 41.836 22.768 1.00 18.03 490 GLY B C 1
ATOM 7251 O O . GLY B 1 441 ? 57.756 40.726 22.449 1.00 17.34 490 GLY B O 1
ATOM 7252 N N . GLU B 1 442 ? 59.379 42.293 22.453 1.00 18.01 491 GLU B N 1
ATOM 7253 C CA . GLU B 1 442 ? 60.306 41.483 21.659 1.00 18.19 491 GLU B CA 1
ATOM 7254 C C . GLU B 1 442 ? 60.489 40.075 22.215 1.00 18.28 491 GLU B C 1
ATOM 7255 O O . GLU B 1 442 ? 60.512 39.115 21.446 1.00 18.02 491 GLU B O 1
ATOM 7261 N N . TYR B 1 443 ? 60.591 39.953 23.542 1.00 17.63 492 TYR B N 1
ATOM 7262 C CA . TYR B 1 443 ? 60.799 38.660 24.185 1.00 17.66 492 TYR B CA 1
ATOM 7263 C C . TYR B 1 443 ? 59.635 38.195 25.077 1.00 16.72 492 TYR B C 1
ATOM 7264 O O . TYR B 1 443 ? 59.791 37.241 25.845 1.00 16.08 492 TYR B O 1
ATOM 7273 N N . VAL B 1 444 ? 58.459 38.805 24.895 1.00 16.54 493 VAL B N 1
ATOM 7274 C CA . VAL B 1 444 ? 57.305 38.575 25.762 1.00 16.13 493 VAL B CA 1
ATOM 7275 C C . VAL B 1 444 ? 56.035 38.211 25.001 1.00 16.71 493 VAL B C 1
ATOM 7276 O O . VAL B 1 444 ? 55.621 38.940 24.095 1.00 17.02 493 VAL B O 1
ATOM 7280 N N . ASP B 1 445 ? 55.413 37.099 25.391 1.00 16.38 494 ASP B N 1
ATOM 7281 C CA . ASP B 1 445 ? 54.099 36.720 24.892 1.00 16.54 494 ASP B CA 1
ATOM 7282 C C . ASP B 1 445 ? 53.287 36.094 26.045 1.00 16.32 494 ASP B C 1
ATOM 7283 O O . ASP B 1 445 ? 53.674 36.220 27.215 1.00 15.57 494 ASP B O 1
ATOM 7288 N N . ALA B 1 446 ? 52.177 35.435 25.734 1.00 15.75 495 ALA B N 1
ATOM 7289 C CA . ALA B 1 446 ? 51.327 34.859 26.778 1.00 15.76 495 ALA B CA 1
ATOM 7290 C C . ALA B 1 446 ? 52.023 33.824 27.652 1.00 15.44 495 ALA B C 1
ATOM 7291 O O . ALA B 1 446 ? 51.590 33.619 28.772 1.00 15.07 495 ALA B O 1
ATOM 7293 N N . THR B 1 447 ? 53.089 33.182 27.165 1.00 15.15 496 THR B N 1
ATOM 7294 C CA . THR B 1 447 ? 53.796 32.198 27.985 1.00 15.39 496 THR B CA 1
ATOM 7295 C C . THR B 1 447 ? 54.586 32.805 29.139 1.00 15.27 496 THR B C 1
ATOM 7296 O O . THR B 1 447 ? 54.873 32.113 30.106 1.00 15.57 496 THR B O 1
ATOM 7300 N N . ASN B 1 448 ? 54.978 34.067 29.038 1.00 15.11 497 ASN B N 1
ATOM 7301 C CA . ASN B 1 448 ? 55.836 34.654 30.074 1.00 15.21 497 ASN B CA 1
ATOM 7302 C C . ASN B 1 448 ? 55.507 36.074 30.502 1.00 15.54 497 ASN B C 1
ATOM 7303 O O . ASN B 1 448 ? 56.224 36.640 31.323 1.00 15.41 497 ASN B O 1
ATOM 7308 N N . LEU B 1 449 ? 54.416 36.640 29.996 1.00 15.52 498 LEU B N 1
ATOM 7309 C CA . LEU B 1 449 ? 54.100 38.016 30.299 1.00 16.24 498 LEU B CA 1
ATOM 7310 C C . LEU B 1 449 ? 53.879 38.251 31.782 1.00 15.84 498 LEU B C 1
ATOM 7311 O O . LEU B 1 449 ? 54.508 39.113 32.372 1.00 16.09 498 LEU B O 1
ATOM 7316 N N . THR B 1 450 ? 52.970 37.492 32.362 1.00 16.06 499 THR B N 1
ATOM 7317 C CA . THR B 1 450 ? 52.537 37.728 33.738 1.00 16.64 499 THR B CA 1
ATOM 7318 C C . THR B 1 450 ? 53.628 37.616 34.810 1.00 15.83 499 THR B C 1
ATOM 7319 O O . THR B 1 450 ? 53.785 38.542 35.595 1.00 15.99 499 THR B O 1
ATOM 7323 N N . PRO B 1 451 ? 54.370 36.524 34.864 1.00 15.63 500 PRO B N 1
ATOM 7324 C CA . PRO B 1 451 ? 55.492 36.447 35.818 1.00 15.87 500 PRO B CA 1
ATOM 7325 C C . PRO B 1 451 ? 56.550 37.516 35.582 1.00 15.81 500 PRO B C 1
ATOM 7326 O O . PRO B 1 451 ? 57.062 38.024 36.557 1.00 15.57 500 PRO B O 1
ATOM 7330 N N . ARG B 1 452 ? 56.839 37.876 34.336 1.00 16.04 501 ARG B N 1
ATOM 7331 C CA . ARG B 1 452 ? 57.801 38.942 34.085 1.00 16.65 501 ARG B CA 1
ATOM 7332 C C . ARG B 1 452 ? 57.304 40.290 34.617 1.00 16.67 501 ARG B C 1
ATOM 7333 O O . ARG B 1 452 ? 58.079 41.034 35.215 1.00 17.31 501 ARG B O 1
ATOM 7341 N N . LEU B 1 453 ? 56.011 40.556 34.458 1.00 16.90 502 LEU B N 1
ATOM 7342 C CA . LEU B 1 453 ? 55.425 41.852 34.813 1.00 16.87 502 LEU B CA 1
ATOM 7343 C C . LEU B 1 453 ? 55.201 42.055 36.322 1.00 16.20 502 LEU B C 1
ATOM 7344 O O . LEU B 1 453 ? 55.470 43.141 36.826 1.00 15.13 502 LEU B O 1
ATOM 7349 N N . TRP B 1 454 ? 54.687 41.021 37.010 1.00 15.35 503 TRP B N 1
ATOM 7350 C CA . TRP B 1 454 ? 54.338 41.110 38.422 1.00 14.90 503 TRP B CA 1
ATOM 7351 C C . TRP B 1 454 ? 55.201 40.142 39.222 1.00 15.02 503 TRP B C 1
ATOM 7352 O O . TRP B 1 454 ? 55.411 39.013 38.785 1.00 15.13 503 TRP B O 1
ATOM 7363 N N . PRO B 1 455 ? 55.706 40.514 40.389 1.00 15.33 504 PRO B N 1
ATOM 7364 C CA . PRO B 1 455 ? 55.483 41.782 41.087 1.00 15.82 504 PRO B CA 1
ATOM 7365 C C . PRO B 1 455 ? 56.486 42.894 40.784 1.00 16.03 504 PRO B C 1
ATOM 7366 O O . PRO B 1 455 ? 56.429 43.881 41.503 1.00 17.01 504 PRO B O 1
ATOM 7370 N N . ARG B 1 456 ? 57.335 42.796 39.763 1.00 16.52 505 ARG B N 1
ATOM 7371 C CA . ARG B 1 456 ? 58.278 43.892 39.472 1.00 16.92 505 ARG B CA 1
ATOM 7372 C C . ARG B 1 456 ? 57.547 45.219 39.240 1.00 17.09 505 ARG B C 1
ATOM 7373 O O . ARG B 1 456 ? 57.990 46.251 39.732 1.00 17.60 505 ARG B O 1
ATOM 7381 N N . ALA B 1 457 ? 56.407 45.193 38.550 1.00 16.89 506 ALA B N 1
ATOM 7382 C CA . ALA B 1 457 ? 55.637 46.411 38.325 1.00 16.76 506 ALA B CA 1
ATOM 7383 C C . ALA B 1 457 ? 54.966 46.941 39.607 1.00 17.28 506 ALA B C 1
ATOM 7384 O O . ALA B 1 457 ? 54.697 48.133 39.701 1.00 16.89 506 ALA B O 1
ATOM 7386 N N . SER B 1 458 ? 54.728 46.072 40.596 1.00 17.48 507 SER B N 1
ATOM 7387 C CA . SER B 1 458 ? 54.183 46.514 41.880 1.00 17.71 507 SER B CA 1
ATOM 7388 C C . SER B 1 458 ? 55.094 47.544 42.565 1.00 17.67 507 SER B C 1
ATOM 7389 O O . SER B 1 458 ? 54.592 48.460 43.217 1.00 17.03 507 SER B O 1
ATOM 7392 N N . ALA B 1 459 ? 56.413 47.398 42.398 1.00 17.42 508 ALA B N 1
ATOM 7393 C CA . ALA B 1 459 ? 57.376 48.366 42.923 1.00 17.60 508 ALA B CA 1
ATOM 7394 C C . ALA B 1 459 ? 57.107 49.740 42.359 1.00 17.58 508 ALA B C 1
ATOM 7395 O O . ALA B 1 459 ? 57.130 50.724 43.080 1.00 17.68 508 ALA B O 1
ATOM 7397 N N . VAL B 1 460 ? 56.843 49.789 41.058 1.00 17.84 509 VAL B N 1
ATOM 7398 C CA . VAL B 1 460 ? 56.541 51.025 40.373 1.00 18.06 509 VAL B CA 1
ATOM 7399 C C . VAL B 1 460 ? 55.194 51.544 40.851 1.00 18.26 509 VAL B C 1
ATOM 7400 O O . VAL B 1 460 ? 55.028 52.753 41.042 1.00 18.31 509 VAL B O 1
ATOM 7404 N N . GLY B 1 461 ? 54.234 50.638 41.036 1.00 18.07 510 GLY B N 1
ATOM 7405 C CA . GLY B 1 461 ? 52.917 51.029 41.493 1.00 18.08 510 GLY B CA 1
ATOM 7406 C C . GLY B 1 461 ? 52.918 51.720 42.840 1.00 18.24 510 GLY B C 1
ATOM 7407 O O . GLY B 1 461 ? 52.214 52.727 43.011 1.00 18.02 510 GLY B O 1
ATOM 7408 N N . GLU B 1 462 ? 53.705 51.196 43.788 1.00 18.08 511 GLU B N 1
ATOM 7409 C CA . GLU B 1 462 ? 53.823 51.837 45.095 1.00 18.07 511 GLU B CA 1
ATOM 7410 C C . GLU B 1 462 ? 54.507 53.180 44.983 1.00 17.59 511 GLU B C 1
ATOM 7411 O O . GLU B 1 462 ? 54.060 54.140 45.591 1.00 17.55 511 GLU B O 1
ATOM 7417 N N . ARG B 1 463 ? 55.585 53.256 44.208 1.00 17.48 512 ARG B N 1
ATOM 7418 C CA . ARG B 1 463 ? 56.287 54.517 44.046 1.00 17.15 512 ARG B CA 1
ATOM 7419 C C . ARG B 1 463 ? 55.405 55.594 43.414 1.00 17.09 512 ARG B C 1
ATOM 7420 O O . ARG B 1 463 ? 55.530 56.767 43.741 1.00 17.32 512 ARG B O 1
ATOM 7428 N N . LEU B 1 464 ? 54.526 55.210 42.506 1.00 17.48 513 LEU B N 1
ATOM 7429 C CA . LEU B 1 464 ? 53.627 56.173 41.903 1.00 17.51 513 LEU B CA 1
ATOM 7430 C C . LEU B 1 464 ? 52.393 56.505 42.745 1.00 17.13 513 LEU B C 1
ATOM 7431 O O . LEU B 1 464 ? 51.866 57.619 42.611 1.00 16.45 513 LEU B O 1
ATOM 7436 N N . TRP B 1 465 ? 51.934 55.578 43.596 1.00 17.09 514 TRP B N 1
ATOM 7437 C CA . TRP B 1 465 ? 50.781 55.841 44.481 1.00 17.05 514 TRP B CA 1
ATOM 7438 C C . TRP B 1 465 ? 51.163 56.460 45.843 1.00 17.34 514 TRP B C 1
ATOM 7439 O O . TRP B 1 465 ? 50.593 57.461 46.268 1.00 17.15 514 TRP B O 1
ATOM 7450 N N . SER B 1 466 ? 52.075 55.808 46.541 1.00 17.78 515 SER B N 1
ATOM 7451 C CA . SER B 1 466 ? 52.415 56.163 47.917 1.00 18.51 515 SER B CA 1
ATOM 7452 C C . SER B 1 466 ? 53.226 57.435 48.078 1.00 19.07 515 SER B C 1
ATOM 7453 O O . SER B 1 466 ? 53.767 57.977 47.113 1.00 20.00 515 SER B O 1
ATOM 7456 N N . SER B 1 467 ? 53.287 57.918 49.308 1.00 19.93 516 SER B N 1
ATOM 7457 C CA . SER B 1 467 ? 54.056 59.111 49.623 1.00 20.93 516 SER B CA 1
ATOM 7458 C C . SER B 1 467 ? 55.534 58.934 49.313 1.00 20.80 516 SER B C 1
ATOM 7459 O O . SER B 1 467 ? 56.065 57.828 49.333 1.00 19.82 516 SER B O 1
ATOM 7462 N N . LYS B 1 468 ? 56.167 60.067 49.044 1.00 21.66 517 LYS B N 1
ATOM 7463 C CA . LYS B 1 468 ? 57.586 60.174 48.744 1.00 22.66 517 LYS B CA 1
ATOM 7464 C C . LYS B 1 468 ? 58.463 59.524 49.801 1.00 22.76 517 LYS B C 1
ATOM 7465 O O . LYS B 1 468 ? 59.477 58.931 49.469 1.00 22.66 517 LYS B O 1
ATOM 7471 N N . ASP B 1 469 ? 58.072 59.655 51.069 1.00 23.14 518 ASP B N 1
ATOM 7472 C CA . ASP B 1 469 ? 58.847 59.115 52.179 1.00 23.57 518 ASP B CA 1
ATOM 7473 C C . ASP B 1 469 ? 58.639 57.610 52.452 1.00 23.09 518 ASP B C 1
ATOM 7474 O O . ASP B 1 469 ? 59.296 57.060 53.333 1.00 22.81 518 ASP B O 1
ATOM 7479 N N . VAL B 1 470 ? 57.723 56.956 51.730 1.00 22.36 519 VAL B N 1
ATOM 7480 C CA . VAL B 1 470 ? 57.538 55.517 51.880 1.00 21.98 519 VAL B CA 1
ATOM 7481 C C . VAL B 1 470 ? 58.681 54.855 51.122 1.00 21.78 519 VAL B C 1
ATOM 7482 O O . VAL B 1 470 ? 58.628 54.721 49.894 1.00 21.22 519 VAL B O 1
ATOM 7486 N N . ARG B 1 471 ? 59.730 54.480 51.842 1.00 21.99 520 ARG B N 1
ATOM 7487 C CA . ARG B 1 471 ? 60.867 53.818 51.201 1.00 22.70 520 ARG B CA 1
ATOM 7488 C C . ARG B 1 471 ? 61.702 52.797 51.967 1.00 21.81 520 ARG B C 1
ATOM 7489 O O . ARG B 1 471 ? 62.692 52.304 51.422 1.00 22.40 520 ARG B O 1
ATOM 7497 N N . ASP B 1 472 ? 61.289 52.417 53.166 1.00 20.83 521 ASP B N 1
ATOM 7498 C CA . ASP B 1 472 ? 62.009 51.411 53.911 1.00 20.52 521 ASP B CA 1
ATOM 7499 C C . ASP B 1 472 ? 61.969 50.063 53.155 1.00 20.09 521 ASP B C 1
ATOM 7500 O O . ASP B 1 472 ? 60.896 49.511 52.888 1.00 19.40 521 ASP B O 1
ATOM 7505 N N . MET B 1 473 ? 63.155 49.559 52.832 1.00 19.55 522 MET B N 1
ATOM 7506 C CA . MET B 1 473 ? 63.319 48.346 52.044 1.00 20.04 522 MET B CA 1
ATOM 7507 C C . MET B 1 473 ? 62.849 47.067 52.711 1.00 19.74 522 MET B C 1
ATOM 7508 O O . MET B 1 473 ? 62.229 46.238 52.035 1.00 19.42 522 MET B O 1
ATOM 7513 N N . ASP B 1 474 ? 63.142 46.898 53.999 1.00 19.52 523 ASP B N 1
ATOM 7514 C CA . ASP B 1 474 ? 62.695 45.709 54.740 1.00 19.69 523 ASP B CA 1
ATOM 7515 C C . ASP B 1 474 ? 61.176 45.653 54.804 1.00 19.57 523 ASP B C 1
ATOM 7516 O O . ASP B 1 474 ? 60.593 44.601 54.571 1.00 20.16 523 ASP B O 1
ATOM 7521 N N . ASP B 1 475 ? 60.539 46.774 55.130 1.00 19.42 524 ASP B N 1
ATOM 7522 C CA . ASP B 1 475 ? 59.073 46.846 55.150 1.00 19.44 524 ASP B CA 1
ATOM 7523 C C . ASP B 1 475 ? 58.466 46.629 53.757 1.00 19.00 524 ASP B C 1
ATOM 7524 O O . ASP B 1 475 ? 57.438 45.961 53.626 1.00 18.75 524 ASP B O 1
ATOM 7529 N N . ALA B 1 476 ? 59.097 47.181 52.719 1.00 19.04 525 ALA B N 1
ATOM 7530 C CA . ALA B 1 476 ? 58.625 46.954 51.350 1.00 18.69 525 ALA B CA 1
ATOM 7531 C C . ALA B 1 476 ? 58.699 45.458 50.994 1.00 18.21 525 ALA B C 1
ATOM 7532 O O . ALA B 1 476 ? 57.744 44.887 50.456 1.00 17.37 525 ALA B O 1
ATOM 7534 N N . TYR B 1 477 ? 59.808 44.820 51.340 1.00 18.15 526 TYR B N 1
ATOM 7535 C CA . TYR B 1 477 ? 59.967 43.393 51.096 1.00 18.16 526 TYR B CA 1
ATOM 7536 C C . TYR B 1 477 ? 58.889 42.585 51.832 1.00 18.52 526 TYR B C 1
ATOM 7537 O O . TYR B 1 477 ? 58.291 41.695 51.249 1.00 17.99 526 TYR B O 1
ATOM 7546 N N . ASP B 1 478 ? 58.650 42.899 53.106 1.00 18.81 527 ASP B N 1
ATOM 7547 C CA . ASP B 1 478 ? 57.646 42.179 53.893 1.00 19.33 527 ASP B CA 1
ATOM 7548 C C . ASP B 1 478 ? 56.219 42.330 53.328 1.00 18.91 527 ASP B C 1
ATOM 7549 O O . ASP B 1 478 ? 55.477 41.341 53.243 1.00 18.94 527 ASP B O 1
ATOM 7554 N N . ARG B 1 479 ? 55.842 43.545 52.938 1.00 17.99 528 ARG B N 1
ATOM 7555 C CA . ARG B 1 479 ? 54.514 43.775 52.376 1.00 17.94 528 ARG B CA 1
ATOM 7556 C C . ARG B 1 479 ? 54.387 43.216 50.955 1.00 17.90 528 ARG B C 1
ATOM 7557 O O . ARG B 1 479 ? 53.342 42.672 50.613 1.00 18.25 528 ARG B O 1
ATOM 7565 N N . LEU B 1 480 ? 55.442 43.342 50.143 1.00 18.08 529 LEU B N 1
ATOM 7566 C CA . LEU B 1 480 ? 55.400 42.888 48.763 1.00 17.90 529 LEU B CA 1
ATOM 7567 C C . LEU B 1 480 ? 55.387 41.366 48.620 1.00 18.08 529 LEU B C 1
ATOM 7568 O O . LEU B 1 480 ? 54.721 40.871 47.712 1.00 16.99 529 LEU B O 1
ATOM 7573 N N . THR B 1 481 ? 56.091 40.630 49.494 1.00 18.42 530 THR B N 1
ATOM 7574 C CA . THR B 1 481 ? 56.053 39.165 49.433 1.00 18.94 530 THR B CA 1
ATOM 7575 C C . THR B 1 481 ? 54.637 38.667 49.677 1.00 19.07 530 THR B C 1
ATOM 7576 O O . THR B 1 481 ? 54.191 37.700 49.041 1.00 19.09 530 THR B O 1
ATOM 7580 N N . ARG B 1 482 ? 53.951 39.317 50.609 1.00 18.91 531 ARG B N 1
ATOM 7581 C CA . ARG B 1 482 ? 52.577 38.961 50.951 1.00 19.34 531 ARG B CA 1
ATOM 7582 C C . ARG B 1 482 ? 51.619 39.403 49.846 1.00 18.35 531 ARG B C 1
ATOM 7583 O O . ARG B 1 482 ? 50.721 38.651 49.483 1.00 18.09 531 ARG B O 1
ATOM 7591 N N . HIS B 1 483 ? 51.825 40.602 49.302 1.00 17.42 532 HIS B N 1
ATOM 7592 C CA . HIS B 1 483 ? 51.011 41.084 48.187 1.00 16.99 532 HIS B CA 1
ATOM 7593 C C . HIS B 1 483 ? 51.150 40.174 46.966 1.00 16.58 532 HIS B C 1
ATOM 7594 O O . HIS B 1 483 ? 50.181 39.920 46.259 1.00 16.51 532 HIS B O 1
ATOM 7601 N N . ARG B 1 484 ? 52.358 39.685 46.723 1.00 16.24 533 ARG B N 1
ATOM 7602 C CA . ARG B 1 484 ? 52.583 38.735 45.651 1.00 16.50 533 ARG B CA 1
ATOM 7603 C C . ARG B 1 484 ? 51.824 37.417 45.874 1.00 16.25 533 ARG B C 1
ATOM 7604 O O . ARG B 1 484 ? 51.229 36.902 44.931 1.00 15.05 533 ARG B O 1
ATOM 7612 N N . CYS B 1 485 ? 51.841 36.886 47.095 1.00 16.24 534 CYS B N 1
ATOM 7613 C CA . CYS B 1 485 ? 51.086 35.671 47.411 1.00 17.20 534 CYS B CA 1
ATOM 7614 C C . CYS B 1 485 ? 49.590 35.921 47.186 1.00 16.99 534 CYS B C 1
ATOM 7615 O O . CYS B 1 485 ? 48.908 35.066 46.647 1.00 15.77 534 CYS B O 1
ATOM 7618 N N . ARG B 1 486 ? 49.115 37.111 47.567 1.00 17.19 535 ARG B N 1
ATOM 7619 C CA . ARG B 1 486 ? 47.736 37.501 47.320 1.00 17.62 535 ARG B CA 1
ATOM 7620 C C . ARG B 1 486 ? 47.421 37.500 45.813 1.00 17.38 535 ARG B C 1
ATOM 7621 O O . ARG B 1 486 ? 46.366 37.009 45.410 1.00 16.09 535 ARG B O 1
ATOM 7629 N N . MET B 1 487 ? 48.333 38.037 44.995 1.00 17.33 536 MET B N 1
ATOM 7630 C CA . MET B 1 487 ? 48.156 37.997 43.544 1.00 17.70 536 MET B CA 1
ATOM 7631 C C . MET B 1 487 ? 48.034 36.560 43.014 1.00 17.76 536 MET B C 1
ATOM 7632 O O . MET B 1 487 ? 47.158 36.291 42.200 1.00 17.34 536 MET B O 1
ATOM 7637 N N . VAL B 1 488 ? 48.888 35.656 43.499 1.00 18.35 537 VAL B N 1
ATOM 7638 C CA . VAL B 1 488 ? 48.847 34.242 43.133 1.00 18.82 537 VAL B CA 1
ATOM 7639 C C . VAL B 1 488 ? 47.494 33.644 43.537 1.00 19.48 537 VAL B C 1
ATOM 7640 O O . VAL B 1 488 ? 46.841 32.993 42.711 1.00 18.43 537 VAL B O 1
ATOM 7644 N N . GLU B 1 489 ? 47.055 33.920 44.768 1.00 19.91 538 GLU B N 1
ATOM 7645 C CA . GLU B 1 489 ? 45.741 33.460 45.238 1.00 20.92 538 GLU B CA 1
ATOM 7646 C C . GLU B 1 489 ? 44.607 33.919 44.322 1.00 20.13 538 GLU B C 1
ATOM 7647 O O . GLU B 1 489 ? 43.664 33.170 44.081 1.00 20.05 538 GLU B O 1
ATOM 7653 N N . ARG B 1 490 ? 44.713 35.136 43.795 1.00 19.00 539 ARG B N 1
ATOM 7654 C CA . ARG B 1 490 ? 43.697 35.654 42.881 1.00 19.04 539 ARG B CA 1
ATOM 7655 C C . ARG B 1 490 ? 43.866 35.236 41.407 1.00 18.79 539 ARG B C 1
ATOM 7656 O O . ARG B 1 490 ? 43.200 35.786 40.544 1.00 19.24 539 ARG B O 1
ATOM 7664 N N . GLY B 1 491 ? 44.728 34.265 41.105 1.00 18.69 540 GLY B N 1
ATOM 7665 C CA . GLY B 1 491 ? 44.910 33.805 39.734 1.00 18.36 540 GLY B CA 1
ATOM 7666 C C . GLY B 1 491 ? 45.948 34.566 38.916 1.00 18.88 540 GLY B C 1
ATOM 7667 O O . GLY B 1 491 ? 46.005 34.379 37.699 1.00 19.79 540 GLY B O 1
ATOM 7668 N N . ILE B 1 492 ? 46.749 35.436 39.536 1.00 18.34 541 ILE B N 1
ATOM 7669 C CA . ILE B 1 492 ? 47.807 36.142 38.818 1.00 18.36 541 ILE B CA 1
ATOM 7670 C C . ILE B 1 492 ? 49.119 35.438 39.157 1.00 17.88 541 ILE B C 1
ATOM 7671 O O . ILE B 1 492 ? 49.589 35.488 40.296 1.00 17.87 541 ILE B O 1
ATOM 7676 N N . ALA B 1 493 ? 49.739 34.819 38.164 1.00 16.98 542 ALA B N 1
ATOM 7677 C CA . ALA B 1 493 ? 50.970 34.076 38.366 1.00 16.62 542 ALA B CA 1
ATOM 7678 C C . ALA B 1 493 ? 52.188 34.989 38.521 1.00 15.83 542 ALA B C 1
ATOM 7679 O O . ALA B 1 493 ? 53.107 34.940 37.702 1.00 15.76 542 ALA B O 1
ATOM 7681 N N . ALA B 1 494 ? 52.188 35.795 39.579 1.00 14.85 543 ALA B N 1
ATOM 7682 C CA . ALA B 1 494 ? 53.292 36.675 39.905 1.00 15.18 543 ALA B CA 1
ATOM 7683 C C . ALA B 1 494 ? 54.462 35.834 40.420 1.00 14.86 543 ALA B C 1
ATOM 7684 O O . ALA B 1 494 ? 54.262 34.918 41.233 1.00 14.45 543 ALA B O 1
ATOM 7686 N N . GLN B 1 495 ? 55.665 36.115 39.914 1.00 14.73 544 GLN B N 1
ATOM 7687 C CA . GLN B 1 495 ? 56.872 35.363 40.277 1.00 14.69 544 GLN B CA 1
ATOM 7688 C C . GLN B 1 495 ? 57.407 35.708 41.687 1.00 14.81 544 GLN B C 1
ATOM 7689 O O . GLN B 1 495 ? 57.038 36.733 42.240 1.00 13.35 544 GLN B O 1
ATOM 7695 N N . PRO B 1 496 ? 58.253 34.857 42.278 1.00 15.40 545 PRO B N 1
ATOM 7696 C CA . PRO B 1 496 ? 58.797 35.151 43.614 1.00 16.04 545 PRO B CA 1
ATOM 7697 C C . PRO B 1 496 ? 59.743 36.335 43.692 1.00 16.25 545 PRO B C 1
ATOM 7698 O O . PRO B 1 496 ? 60.304 36.753 42.687 1.00 16.73 545 PRO B O 1
ATOM 7702 N N . LEU B 1 497 ? 59.891 36.866 44.897 1.00 16.46 546 LEU B N 1
ATOM 7703 C CA . LEU B 1 497 ? 60.852 37.916 45.167 1.00 16.36 546 LEU B CA 1
ATOM 7704 C C . LEU B 1 497 ? 62.162 37.258 45.511 1.00 16.43 546 LEU B C 1
ATOM 7705 O O . LEU B 1 497 ? 63.197 37.764 45.153 1.00 16.80 546 LEU B O 1
ATOM 7710 N N . TYR B 1 498 ? 62.102 36.131 46.221 1.00 16.54 547 TYR B N 1
ATOM 7711 C CA . TYR B 1 498 ? 63.265 35.401 46.695 1.00 16.94 547 TYR B CA 1
ATOM 7712 C C . TYR B 1 498 ? 62.721 34.045 47.170 1.00 16.83 547 TYR B C 1
ATOM 7713 O O . TYR B 1 498 ? 61.554 33.725 46.911 1.00 15.64 547 TYR B O 1
ATOM 7722 N N . ALA B 1 499 ? 63.581 33.217 47.762 1.00 17.40 548 ALA B N 1
ATOM 7723 C CA . ALA B 1 499 ? 63.201 31.952 48.373 1.00 18.24 548 ALA B CA 1
ATOM 7724 C C . ALA B 1 499 ? 62.078 32.123 49.390 1.00 18.76 548 ALA B C 1
ATOM 7725 O O . ALA B 1 499 ? 62.010 33.142 50.087 1.00 18.35 548 ALA B O 1
ATOM 7727 N N . GLY B 1 500 ? 61.209 31.111 49.466 1.00 19.65 549 GLY B N 1
ATOM 7728 C CA . GLY B 1 500 ? 60.090 31.094 50.398 1.00 19.87 549 GLY B CA 1
ATOM 7729 C C . GLY B 1 500 ? 58.903 30.291 49.880 1.00 20.65 549 GLY B C 1
ATOM 7730 O O . GLY B 1 500 ? 59.043 29.404 49.048 1.00 19.32 549 GLY B O 1
ATOM 7731 N N . TYR B 1 501 ? 57.723 30.597 50.392 1.00 21.98 550 TYR B N 1
ATOM 7732 C CA . TYR B 1 501 ? 56.497 29.918 49.986 1.00 23.74 550 TYR B CA 1
ATOM 7733 C C . TYR B 1 501 ? 55.307 30.798 50.339 1.00 24.92 550 TYR B C 1
ATOM 7734 O O . TYR B 1 501 ? 55.448 31.765 51.073 1.00 23.82 550 TYR B O 1
ATOM 7743 N N . CYS B 1 502 ? 54.150 30.451 49.789 1.00 27.09 551 CYS B N 1
ATOM 7744 C CA . CYS B 1 502 ? 52.890 31.146 50.056 1.00 29.37 551 CYS B CA 1
ATOM 7745 C C . CYS B 1 502 ? 51.952 30.218 50.842 1.00 32.35 551 CYS B C 1
ATOM 7746 O O . CYS B 1 502 ? 52.059 29.002 50.734 1.00 33.29 551 CYS B O 1
ATOM 7749 N N . ASN B 1 503 ? 51.030 30.816 51.594 1.00 35.85 552 ASN B N 1
ATOM 7750 C CA . ASN B 1 503 ? 50.019 30.142 52.445 1.00 38.06 552 ASN B CA 1
ATOM 7751 C C . ASN B 1 503 ? 50.604 29.780 53.810 1.00 39.08 552 ASN B C 1
ATOM 7752 O O . ASN B 1 503 ? 50.784 30.654 54.668 1.00 40.10 552 ASN B O 1
#

Radius of gyration: 31.84 Å; Cα contacts (8 Å, |Δi|>4): 2060; chains: 2; bounding box: 91×72×75 Å

Nearest PDB structures (foldseek):
  1o7a-assembly3_E  TM=9.982E-01  e=1.434E-101  Homo sapiens
  2gjx-assembly1_B  TM=9.980E-01  e=1.200E-101  Homo sapiens
  5bro-assembly1_A-2  TM=9.977E-01  e=8.724E-100  Homo sapiens
  3lmy-assembly1_A-2  TM=1.001E+00  e=1.349E-98  Homo sapiens
  2gjx-assembly2_C  TM=9.971E-01  e=4.621E-99  Homo sapiens

GO terms:
  GO:0042802 identical protein binding (F, IDA)
  GO:0004563 beta-N-acetylhexosaminidase activity (F, IDA)
  GO:0006689 ganglioside catabolic process (P, IDA)
  GO:0005764 lysosome (C, EXP)
  GO:0004563 beta-N-acetylhexosaminidase activity (F, EXP)
  GO:0004563 beta-N-acetylhexosaminidase activity (F, TAS)
  GO:0035578 azurophil granule lumen (C, TAS)
  GO:0043202 lysosomal lumen (C, TAS)
  GO:0005576 extracellular region (C, TAS)
  GO:0005515 protein binding (F, IPI)
  GO:0030203 glycosaminoglycan metabolic process (P, IDA)
  GO:0042582 azurophil granule (C, IDA)
  GO:0008375 acetylglucosaminyltransferase activity (F, IDA)
  GO:0070062 extracellular exosome (C, HDA)
  GO:0016020 membrane (C, HDA)

Sequence (960 aa):
ALWPLPLSVKMTPNLLHLAPENFYISHSPNSTAGPSCTLLEEAFRRYHGYIFGTQVQQLLVSITLQSECDAFPNISSDESYTLLVKEPVAVLKANRVWGALRGLETFSQLVYQDSYGTFTINESTIIDSPRFSHRGILIDTSRHYLPVKIILKTLDAMAFNKFNVLHWHIVDDQSFPYQSITFPELSNKGSYSLSHVYTPNDVRMVIEYARLRGIRVLPEFDTPGHTLSWGKGQKDLLTPCYSLDSFGPINPTLNTTYSFLTTFFKEISEVFPDQFIHLGGDEVEFKCWESNPKIQDFMRQKGFGTDFKKLESFYIQKVLDIIATINKGSIVWQEVFDDKAKLAPGTIVEVWKDSAYPEELSRVTASGFPVILSAPWYLDLISYGQDWRKYYKVEPLDFGGTQKQKQLFIGGEACLWGEYVDATNLTPRLWPRASAVGERLWSSKDVRDMDDAYDRLTRHRCRMVERGIAAQPLYAGYCNALWPLPLSVKMTPNLLHLAPENFYISHSPNSTAGPSCTLLEEAFRRYHGYIFGTQVQQLLVSITLQSECDAFPNISSDESYTLLVKEPVAVLKANRVWGALRGLETFSQLVYQDSYGTFTINESTIIDSPRFSHRGILIDTSRHYLPVKIILKTLDAMAFNKFNVLHWHIVDDQSFPYQSITFPELSNKGSYSLSHVYTPNDVRMVIEYARLRGIRVLPEFDTPGHTLSWGKGQKDLLTPCYSLDSFGPINPTLNTTYSFLTTFFKEISEVFPDQFIHLGGDEVEFKCWESNPKIQDFMRQKGFGTDFKKLESFYIQKVLDIIATINKGSIVWQEVFDDKAKLAPGTIVEVWKDSAYPEELSRVTASGFPVILSAPWYLDLISYGQDWRKYYKVEPLDFGGTQKQKQLFIGGEACLWGEYVDATNLTPRLWPRASAVGERLWSSKDVRDMDDAYDRLTRHRCRMVERGIAAQPLYAGYCN

Foldseek 3Di:
DDFLDFADKDFDPQKDFEDLVQEFEAEDPQALDHPVLPLVVVLRVVLSCLLQLCYQRYEYEHAAANACSVHFFALPDWQWWKWFDDPPYIYIYYNYPNVVLLVSLRVSVQWDAPPVRTTMGTGMMGTGGFPFRAFEAEDACALPHAPLVVLLLVLVVCLNLVHAEYEYAQAFQRAHQEQFPVQRQLRPFGHPHPVSHQDLVSLVVSQVSSRSSNHAYAYEDEDQFRCNSRCRRDPQQFQAADPPDGTFGGDQQDPVNLVVLLVVVLSVCVSGVYLEYEHELPDHDCNRLVRDPVSVVVCVVVPVDSLCLVVSLSRVVSNQVSSVVSRGEYEYECSNVVSPRDHDAAHEYEDAAQPPSLAVLAVCLVVPAQYAYAHQQALLPDDDAQCLLVLLPDQPQPHDDDVSSSVSDRYYYRYDHPNPDYPVCDQQSCPPSSSSRSSSRGYDSPPRDPVVCLVVRQQSCLSCVVVPRNHHGNDDDDHD/DDFLDFADKFFDQLKDFEDLVQEFEAEDPQALDHPVLPLVVVLRVVLSCLLVLCEQRYEYEHAAANACSPPFFALPDWQWWKWFADPHYTYIYGNYVNVSLLVSLRVSVQWDADPVRTTMGTGIMGTGTFPFRAFEAEDACALPHAPLVVLLLVLVVCLNLVHAEYEYNQAFQRAHQEQFPVQRQLRPFGHPHPVRHQDLVSLVVSQVSSRSSNHAYAYEDEDFFRCNSRCRRQPQQFQQAPPPDGTFGGDQPDPSNLVVLLVRVLRVCVSGVYQEYEHELPDGDCRRLVRDVVSVVVCVVVVVPSLCLVVSLSRVLSSQVSCVVSRGEYEYECSNVVSPRDHDAAHEYEYADQPPSLVSLAVCLVVPYAYAYANQQALLPDDDAQCLLVLLPDQPQPHDDDPSSSVSDRYYYRYRHPNPDYPVCDQQSCPPSSSSRSSSRGYDSPPRDPVVCLVVRQQSQLSCVVVVRNHHGNDDDDHD

CATH classification: 3.30.379.10 (+1 more: 3.20.20.80)

InterPro domains:
  IPR015883 Beta-hexosaminidase, catalytic domain [PF00728] (200-516)
  IPR017853 Glycoside hydrolase superfamily [SSF51445] (200-551)
  IPR025705 Beta-hexosaminidase [PIRSF001093] (26-554)
  IPR025705 Beta-hexosaminidase [PR00738] (158-178)
  IPR025705 Beta-hexosaminidase [PR00738] (194-211)
  IPR025705 Beta-hexosaminidase [PR00738] (223-244)
  IPR025705 Beta-hexosaminidase [PR00738] (277-294)
  IPR025705 Beta-hexosaminidase [PR00738] (322-340)
  IPR025705 Beta-hexosaminidase [PR00738] (344-357)
  IPR025705 Beta-hexosaminidase [PR00738] (481-497)
  IPR025705 Beta-hexosaminidase [PR00738] (498-515)
  IPR025705 Beta-hexosaminidase [PTHR22600] (47-554)
  IPR029018 Beta-hexosaminidase-like, domain 2 [G3DSA:3.30.379.10] (50-197)
  IPR029018 Beta-hexosaminidase-like, domain 2 [SSF55545] (55-199)
  IPR029019 Beta-hexosaminidase, eukaryotic type, N-terminal [PF14845] (56-178)

Secondary structure (DSSP, 8-state):
--SSPPSEEEEEEEEEE--GGG-EEEE-TT-S--TT-HHHHHHHHHHHHHH---B--EEEEEE-S---TTS---TT----EEEEE-SSEEEEEESSHHHHHHHHHHHHHH-EE-TTS-EEEEEEEEEE--S-SEEEEEEESSSS---HHHHHHHHHHHHHTT--EEEEE---SS---B--SS-HHHHHHHSSSTTS-B-HHHHHHHHHHHHHTT-EEEEEEEESSS-TTHHHHSTT-EEEP----SEEEE-TT-HHHHHHHHHHHHHHHHH--SSEEEEE--S---HHHHT-HHHHHHHHHTT-TT-HHHHHHHHHHHHHHHHHHTT-EEEEETHHHHTT----TT-EEEE---TTHHHHHHHHHHTT--EEE-TT-BTTS--SS-THHHHHH--TT-SS--HHHHHTEEEEEEEE-STT-STTTHHHHHTTHHHHHHHHHHS-TT---HHHHHHHHHHHHHHHHHTT--PPPSSS----/--SSPPSEEEEEEEEEE--GGG-EEEE-TT-S--TT-HHHHHHHHHHHHHHH--B--EEEEEE-S---TTSPP-TT----EEEEE-SSEEEEEESSHHHHHHHHHHHHHH-EE-TTS-EEEEEEEEEE--S-SEEEEEEESSSS---HHHHHHHHHHHHHTT--EEEEE---SS---B--SS-THHHHHHSSSTTS-B-HHHHHHHHHHHHTTT-EEEEEEEESSS-GGGGGTSTT-EEEP----SEEEE-TT-HHHHHHHHHHHHHHHHH--SSEEEEE--S---HHHHH-HHHHHHHHHHT-TT-HHHHHHHHHHHHHHHHHHTT-EEEEEHHHHHTT----TT-EEEE---TTHHHHHHHHHHTT--EEE-TT-BTTS--SS-THHHHHH--TT-SS--HHHHHTEEEEEEEE-STT-STTTHHHHHTTHHHHHHHHHHS-TT---HHHHHHHHHHHHHHHHHTT--PPPSSS----

Organism: Homo sapiens (NCBI:txid9606)

B-factor: mean 22.81, std 7.88, range [10.11, 99.7]